Protein AF-0000000080889781 (afdb_homodimer)

Structure (mmCIF, N/CA/C/O backbone):
data_AF-0000000080889781-model_v1
#
loop_
_entity.id
_entity.type
_entity.pdbx_description
1 polymer 'Amine oxidase domain-containing protein'
#
loop_
_atom_site.group_PDB
_atom_site.id
_atom_site.type_symbol
_atom_site.label_atom_id
_atom_site.label_alt_id
_atom_site.label_comp_id
_atom_site.label_asym_id
_atom_site.label_entity_id
_atom_site.label_seq_id
_atom_site.pdbx_PDB_ins_code
_atom_site.Cartn_x
_atom_site.Cartn_y
_atom_site.Cartn_z
_atom_site.occupancy
_atom_site.B_iso_or_equiv
_atom_site.auth_seq_id
_atom_site.auth_comp_id
_atom_site.auth_asym_id
_atom_site.auth_atom_id
_atom_site.pdbx_PDB_model_num
ATOM 1 N N . MET A 1 1 ? 14.461 7.777 -19.625 1 84.88 1 MET A N 1
ATOM 2 C CA . MET A 1 1 ? 13.602 8.547 -18.719 1 84.88 1 MET A CA 1
ATOM 3 C C . MET A 1 1 ? 14.047 10.008 -18.672 1 84.88 1 MET A C 1
ATOM 5 O O . MET A 1 1 ? 13.211 10.914 -18.625 1 84.88 1 MET A O 1
ATOM 9 N N . SER A 1 2 ? 15.359 10.188 -18.781 1 83.44 2 SER A N 1
ATOM 10 C CA . SER A 1 2 ? 15.859 11.555 -18.781 1 83.44 2 SER A CA 1
ATOM 11 C C . SER A 1 2 ? 15.305 12.352 -19.953 1 83.44 2 SER A C 1
ATOM 13 O O . SER A 1 2 ? 15 13.539 -19.828 1 83.44 2 SER A O 1
ATOM 15 N N . GLU A 1 3 ? 15.133 11.688 -21.016 1 83.25 3 GLU A N 1
ATOM 16 C CA . GLU A 1 3 ? 14.578 12.336 -22.203 1 83.25 3 GLU A CA 1
ATOM 17 C C . GLU A 1 3 ? 13.094 12.664 -22 1 83.25 3 GLU A C 1
ATOM 19 O O . GLU A 1 3 ? 12.625 13.719 -22.422 1 83.25 3 GLU A O 1
ATOM 24 N N . VAL A 1 4 ? 12.438 11.836 -21.375 1 86.38 4 VAL A N 1
ATOM 25 C CA . VAL A 1 4 ? 10.992 11.977 -21.203 1 86.38 4 VAL A CA 1
ATOM 26 C C . VAL A 1 4 ? 10.695 13.133 -20.25 1 86.38 4 VAL A C 1
ATOM 28 O O . VAL A 1 4 ? 9.797 13.938 -20.5 1 86.38 4 VAL A O 1
ATOM 31 N N . ILE A 1 5 ? 11.516 13.273 -19.188 1 92.31 5 ILE A N 1
ATOM 32 C CA . ILE A 1 5 ? 11.18 14.25 -18.156 1 92.31 5 ILE A CA 1
ATOM 33 C C . ILE A 1 5 ? 12 15.516 -18.344 1 92.31 5 ILE A C 1
ATOM 35 O O . ILE A 1 5 ? 11.797 16.516 -17.656 1 92.31 5 ILE A O 1
ATOM 39 N N . GLY A 1 6 ? 12.898 15.57 -19.312 1 92.88 6 GLY A N 1
ATOM 40 C CA . GLY A 1 6 ? 13.906 16.609 -19.484 1 92.88 6 GLY A CA 1
ATOM 41 C C . GLY A 1 6 ? 13.32 18 -19.578 1 92.88 6 GLY A C 1
ATOM 42 O O . GLY A 1 6 ? 13.836 18.938 -18.969 1 92.88 6 GLY A O 1
ATOM 43 N N . GLU A 1 7 ? 12.281 18.094 -20.344 1 93.75 7 GLU A N 1
ATOM 44 C CA . GLU A 1 7 ? 11.695 19.406 -20.547 1 93.75 7 GLU A CA 1
ATOM 45 C C . GLU A 1 7 ? 11.18 20 -19.234 1 93.75 7 GLU A C 1
ATOM 47 O O . GLU A 1 7 ? 11.305 21.203 -18.984 1 93.75 7 GLU A O 1
ATOM 52 N N . TYR A 1 8 ? 10.641 19.203 -18.406 1 95.81 8 TYR A N 1
ATOM 53 C CA . TYR A 1 8 ? 10.109 19.672 -17.125 1 95.81 8 TYR A CA 1
ATOM 54 C C . TYR A 1 8 ? 11.234 19.922 -16.141 1 95.81 8 TYR A C 1
ATOM 56 O O . TYR A 1 8 ? 11.195 20.891 -15.375 1 95.81 8 TYR A O 1
ATOM 64 N N . VAL A 1 9 ? 12.234 19.047 -16.141 1 95.62 9 VAL A N 1
ATOM 65 C CA . VAL A 1 9 ? 13.391 19.219 -15.273 1 95.62 9 VAL A CA 1
ATOM 66 C C . VAL A 1 9 ? 14.078 20.547 -15.578 1 95.62 9 VAL A C 1
ATOM 68 O O . VAL A 1 9 ? 14.383 21.328 -14.672 1 95.62 9 VAL A O 1
ATOM 71 N N . GLU A 1 10 ? 14.227 20.844 -16.797 1 95.75 10 GLU A N 1
ATOM 72 C CA . GLU A 1 10 ? 14.867 22.078 -17.219 1 95.75 10 GLU A CA 1
ATOM 73 C C . GLU A 1 10 ? 14.047 23.297 -16.812 1 95.75 10 GLU A C 1
ATOM 75 O O . GLU A 1 10 ? 14.602 24.297 -16.344 1 95.75 10 GLU A O 1
ATOM 80 N N . ALA A 1 11 ? 12.797 23.188 -17 1 95.56 11 ALA A N 1
ATOM 81 C CA . ALA A 1 11 ? 11.914 24.281 -16.625 1 95.56 11 ALA A CA 1
ATOM 82 C C . ALA A 1 11 ? 11.969 24.562 -15.125 1 95.56 11 ALA A C 1
ATOM 84 O O . ALA A 1 11 ? 12.016 25.719 -14.703 1 95.56 11 ALA A O 1
ATOM 85 N N . LEU A 1 12 ? 12.008 23.516 -14.328 1 93.5 12 LEU A N 1
ATOM 86 C CA . LEU A 1 12 ? 12.055 23.641 -12.875 1 93.5 12 LEU A CA 1
ATOM 87 C C . LEU A 1 12 ? 13.391 24.219 -12.422 1 93.5 12 LEU A C 1
ATOM 89 O O . LEU A 1 12 ? 13.438 25.047 -11.508 1 93.5 12 LEU A O 1
ATOM 93 N N . GLU A 1 13 ? 14.438 23.812 -13.062 1 92 13 GLU A N 1
ATOM 94 C CA . GLU A 1 13 ? 15.773 24.297 -12.711 1 92 13 GLU A CA 1
ATOM 95 C C . GLU A 1 13 ? 15.945 25.766 -13.078 1 92 13 GLU A C 1
ATOM 97 O O . GLU A 1 13 ? 16.609 26.516 -12.359 1 92 13 GLU A O 1
ATOM 102 N N . LYS A 1 14 ? 15.383 26.203 -14.148 1 93.88 14 LYS A N 1
ATOM 103 C CA . LYS A 1 14 ? 15.484 27.578 -14.602 1 93.88 14 LYS A CA 1
ATOM 104 C C . LYS A 1 14 ? 14.672 28.516 -13.703 1 93.88 14 LYS A C 1
ATOM 106 O O . LYS A 1 14 ? 15.172 29.562 -13.289 1 93.88 14 LYS A O 1
ATOM 111 N N . ASP A 1 15 ? 13.492 28.188 -13.484 1 92.88 15 ASP A N 1
ATOM 112 C CA . ASP A 1 15 ? 12.555 28.891 -12.625 1 92.88 15 ASP A CA 1
ATOM 113 C C . ASP A 1 15 ? 11.547 27.922 -12 1 92.88 15 ASP A C 1
ATOM 115 O O . ASP A 1 15 ? 10.586 27.516 -12.648 1 92.88 15 ASP A O 1
ATOM 119 N N . PHE A 1 16 ? 11.75 27.625 -10.758 1 90.25 16 PHE A N 1
ATOM 120 C CA . PHE A 1 16 ? 10.969 26.562 -10.125 1 90.25 16 PHE A CA 1
ATOM 121 C C . PHE A 1 16 ? 9.477 26.891 -10.18 1 90.25 16 PHE A C 1
ATOM 123 O O . PHE A 1 16 ? 8.664 26 -10.453 1 90.25 16 PHE A O 1
ATOM 130 N N . ARG A 1 17 ? 9.133 28.078 -9.945 1 87.5 17 ARG A N 1
ATOM 131 C CA . ARG A 1 17 ? 7.723 28.469 -9.93 1 87.5 17 ARG A CA 1
ATOM 132 C C . ARG A 1 17 ? 7.074 28.234 -11.289 1 87.5 17 ARG A C 1
ATOM 134 O O . ARG A 1 17 ? 6.02 27.609 -11.391 1 87.5 17 ARG A O 1
ATOM 141 N N . LYS A 1 18 ? 7.676 28.75 -12.312 1 89.31 18 LYS A N 1
ATOM 142 C CA . LYS A 1 18 ? 7.156 28.609 -13.672 1 89.31 18 LYS A CA 1
ATOM 143 C C . LYS A 1 18 ? 7.191 27.141 -14.117 1 89.31 18 LYS A C 1
ATOM 145 O O . LYS A 1 18 ? 6.254 26.656 -14.75 1 89.31 18 LYS A O 1
ATOM 150 N N . GLY A 1 19 ? 8.297 26.547 -13.742 1 93.69 19 GLY A N 1
ATOM 151 C CA . GLY A 1 19 ? 8.422 25.141 -14.055 1 93.69 19 GLY A CA 1
ATOM 152 C C . GLY A 1 19 ? 7.367 24.281 -13.375 1 93.69 19 GLY A C 1
ATOM 153 O O . GLY A 1 19 ? 6.844 23.344 -13.977 1 93.69 19 GLY A O 1
ATOM 154 N N . PHE A 1 20 ? 7.098 24.625 -12.133 1 92.62 20 PHE A N 1
ATOM 155 C CA . PHE A 1 20 ? 6.086 23.891 -11.383 1 92.62 20 PHE A CA 1
ATOM 156 C C . PHE A 1 20 ? 4.707 24.078 -12.008 1 92.62 20 PHE A C 1
ATOM 158 O O . PHE A 1 20 ? 3.941 23.125 -12.141 1 92.62 20 PHE A O 1
ATOM 165 N N . ARG A 1 21 ? 4.355 25.234 -12.438 1 89.5 21 ARG A N 1
ATOM 166 C CA . ARG A 1 21 ? 3.092 25.5 -13.117 1 89.5 21 ARG A CA 1
ATOM 167 C C . ARG A 1 21 ? 2.977 24.688 -14.398 1 89.5 21 ARG A C 1
ATOM 169 O O . ARG A 1 21 ? 1.916 24.125 -14.695 1 89.5 21 ARG A O 1
ATOM 176 N N . LYS A 1 22 ? 4.043 24.656 -15.102 1 93.44 22 LYS A N 1
ATOM 177 C CA . LYS A 1 22 ? 4.082 23.844 -16.312 1 93.44 22 LYS A CA 1
ATOM 178 C C . LYS A 1 22 ? 3.855 22.375 -15.984 1 93.44 22 LYS A C 1
ATOM 180 O O . LYS A 1 22 ? 3.08 21.688 -16.656 1 93.44 22 LYS A O 1
ATOM 185 N N . LEU A 1 23 ? 4.496 21.922 -14.961 1 95.19 23 LEU A N 1
ATOM 186 C CA . LEU A 1 23 ? 4.418 20.531 -14.547 1 95.19 23 LEU A CA 1
ATOM 187 C C . LEU A 1 23 ? 3.002 20.172 -14.109 1 95.19 23 LEU A C 1
ATOM 189 O O . LEU A 1 23 ? 2.547 19.047 -14.336 1 95.19 23 LEU A O 1
ATOM 193 N N . MET A 1 24 ? 2.26 21.125 -13.547 1 91.31 24 MET A N 1
ATOM 194 C CA . MET A 1 24 ? 0.904 20.875 -13.062 1 91.31 24 MET A CA 1
ATOM 195 C C . MET A 1 24 ? -0.043 20.594 -14.227 1 91.31 24 MET A C 1
ATOM 197 O O . MET A 1 24 ? -1.092 19.969 -14.039 1 91.31 24 MET A O 1
ATOM 201 N N . THR A 1 25 ? 0.34 20.938 -15.445 1 89.81 25 THR A N 1
ATOM 202 C CA . THR A 1 25 ? -0.507 20.703 -16.609 1 89.81 25 THR A CA 1
ATOM 203 C C . THR A 1 25 ? -0.54 19.219 -16.953 1 89.81 25 THR A C 1
ATOM 205 O O . THR A 1 25 ? -1.42 18.766 -17.688 1 89.81 25 THR A O 1
ATOM 208 N N . VAL A 1 26 ? 0.422 18.484 -16.375 1 91.75 26 VAL A N 1
ATOM 209 C CA . VAL A 1 26 ? 0.478 17.062 -16.688 1 91.75 26 VAL A CA 1
ATOM 210 C C . VAL A 1 26 ? 0.398 16.25 -15.406 1 91.75 26 VAL A C 1
ATOM 212 O O . VAL A 1 26 ? 0.739 15.062 -15.391 1 91.75 26 VAL A O 1
ATOM 215 N N . ASP A 1 27 ? -0.075 16.891 -14.297 1 92.56 27 ASP A N 1
ATOM 216 C CA . ASP A 1 27 ? -0.139 16.234 -12.992 1 92.56 27 ASP A CA 1
ATOM 217 C C . ASP A 1 27 ? -1.196 15.133 -12.977 1 92.56 27 ASP A C 1
ATOM 219 O O . ASP A 1 27 ? -1.199 14.281 -12.086 1 92.56 27 ASP A O 1
ATOM 223 N N . HIS A 1 28 ? -2.074 15.102 -13.969 1 87.69 28 HIS A N 1
ATOM 224 C CA . HIS A 1 28 ? -3.15 14.117 -14.008 1 87.69 28 HIS A CA 1
ATOM 225 C C . HIS A 1 28 ? -2.658 12.781 -14.562 1 87.69 28 HIS A C 1
ATOM 227 O O . HIS A 1 28 ? -3.355 11.773 -14.461 1 87.69 28 HIS A O 1
ATOM 233 N N . TYR A 1 29 ? -1.376 12.766 -15.031 1 90.31 29 TYR A N 1
ATOM 234 C CA . TYR A 1 29 ? -0.816 11.516 -15.539 1 90.31 29 TYR A CA 1
ATOM 235 C C . TYR A 1 29 ? -0.06 10.773 -14.445 1 90.31 29 TYR A C 1
ATOM 237 O O . TYR A 1 29 ? 0.63 11.391 -13.633 1 90.31 29 TYR A O 1
ATOM 245 N N . SER A 1 30 ? -0.245 9.461 -14.5 1 92.81 30 SER A N 1
ATOM 246 C CA . SER A 1 30 ? 0.801 8.641 -13.891 1 92.81 30 SER A CA 1
ATOM 247 C C . SER A 1 30 ? 2.027 8.562 -14.797 1 92.81 30 SER A C 1
ATOM 249 O O . SER A 1 30 ? 1.964 8.914 -15.977 1 92.81 30 SER A O 1
ATOM 251 N N . VAL A 1 31 ? 3.133 8.133 -14.258 1 93.19 31 VAL A N 1
ATOM 252 C CA . VAL A 1 31 ? 4.324 7.945 -15.078 1 93.19 31 VAL A CA 1
ATOM 253 C C . VAL A 1 31 ? 4.027 6.953 -16.203 1 93.19 31 VAL A C 1
ATOM 255 O O . VAL A 1 31 ? 4.355 7.203 -17.359 1 93.19 31 VAL A O 1
ATOM 258 N N . ARG A 1 32 ? 3.359 5.855 -15.852 1 90.38 32 ARG A N 1
ATOM 259 C CA . ARG A 1 32 ? 3.016 4.809 -16.812 1 90.38 32 ARG A CA 1
ATOM 260 C C . ARG A 1 32 ? 2.152 5.359 -17.938 1 90.38 32 ARG A C 1
ATOM 262 O O . ARG A 1 32 ? 2.414 5.094 -19.109 1 90.38 32 ARG A O 1
ATOM 269 N N . GLU A 1 33 ? 1.19 6.133 -17.594 1 86.88 33 GLU A N 1
ATOM 270 C CA . GLU A 1 33 ? 0.283 6.688 -18.594 1 86.88 33 GLU A CA 1
ATOM 271 C C . GLU A 1 33 ? 0.989 7.723 -19.469 1 86.88 33 GLU A C 1
ATOM 273 O O . GLU A 1 33 ? 0.761 7.781 -20.688 1 86.88 33 GLU A O 1
ATOM 278 N N . TYR A 1 34 ? 1.766 8.531 -18.812 1 90.12 34 TYR A N 1
ATOM 279 C CA . TYR A 1 34 ? 2.504 9.523 -19.578 1 90.12 34 TYR A CA 1
ATOM 280 C C . TYR A 1 34 ? 3.404 8.867 -20.625 1 90.12 34 TYR A C 1
ATOM 282 O O . TYR A 1 34 ? 3.439 9.281 -21.781 1 90.12 34 TYR A O 1
ATOM 290 N N . LEU A 1 35 ? 4.117 7.793 -20.188 1 88.88 35 LEU A N 1
ATOM 291 C CA . LEU A 1 35 ? 5.012 7.074 -21.094 1 88.88 35 LEU A CA 1
ATOM 292 C C . LEU A 1 35 ? 4.23 6.41 -22.219 1 88.88 35 LEU A C 1
ATOM 294 O O . LEU A 1 35 ? 4.668 6.414 -23.375 1 88.88 35 LEU A O 1
ATOM 298 N N . SER A 1 36 ? 3.115 5.859 -21.891 1 82.88 36 SER A N 1
ATOM 299 C CA . SER A 1 36 ? 2.318 5.133 -22.875 1 82.88 36 SER A CA 1
ATOM 300 C C . SER A 1 36 ? 1.693 6.082 -23.891 1 82.88 36 SER A C 1
ATOM 302 O O . SER A 1 36 ? 1.533 5.73 -25.062 1 82.88 36 SER A O 1
ATOM 304 N N . GLN A 1 37 ? 1.372 7.289 -23.516 1 78.38 37 GLN A N 1
ATOM 305 C CA . GLN A 1 37 ? 0.593 8.18 -24.375 1 78.38 37 GLN A CA 1
ATOM 306 C C . GLN A 1 37 ? 1.485 9.219 -25.047 1 78.38 37 GLN A C 1
ATOM 308 O O . GLN A 1 37 ? 1.188 9.688 -26.141 1 78.38 37 GLN A O 1
ATOM 313 N N . ARG A 1 38 ? 2.422 9.641 -24.438 1 77.31 38 ARG A N 1
ATOM 314 C CA . ARG A 1 38 ? 3.107 10.844 -24.891 1 77.31 38 ARG A CA 1
ATOM 315 C C . ARG A 1 38 ? 4.52 10.523 -25.375 1 77.31 38 ARG A C 1
ATOM 317 O O . ARG A 1 38 ? 5.234 11.406 -25.859 1 77.31 38 ARG A O 1
ATOM 324 N N . THR A 1 39 ? 4.902 9.383 -25.141 1 71.44 39 THR A N 1
ATOM 325 C CA . THR A 1 39 ? 6.27 9.086 -25.547 1 71.44 39 THR A CA 1
ATOM 326 C C . THR A 1 39 ? 6.297 8.367 -26.891 1 71.44 39 THR A C 1
ATOM 328 O O . THR A 1 39 ? 5.465 7.492 -27.141 1 71.44 39 THR A O 1
ATOM 331 N N . PRO A 1 40 ? 6.996 9.133 -27.906 1 58.22 40 PRO A N 1
ATOM 332 C CA . PRO A 1 40 ? 7.008 8.594 -29.266 1 58.22 40 PRO A CA 1
ATOM 333 C C . PRO A 1 40 ? 7.266 7.086 -29.297 1 58.22 40 PRO A C 1
ATOM 335 O O . PRO A 1 40 ? 6.469 6.332 -29.859 1 58.22 40 PRO A O 1
ATOM 338 N N . SER A 1 41 ? 8.562 6.562 -29.438 1 53.66 41 SER A N 1
ATOM 339 C CA . SER A 1 41 ? 9.094 5.387 -30.109 1 53.66 41 SER A CA 1
ATOM 340 C C . SER A 1 41 ? 8.695 4.102 -29.391 1 53.66 41 SER A C 1
ATOM 342 O O . SER A 1 41 ? 7.922 4.141 -28.438 1 53.66 41 SER A O 1
ATOM 344 N N . SER A 1 42 ? 9.75 3.082 -29.391 1 49.44 42 SER A N 1
ATOM 345 C CA . SER A 1 42 ? 9.906 1.652 -29.156 1 49.44 42 SER A CA 1
ATOM 346 C C . SER A 1 42 ? 9.578 1.298 -27.703 1 49.44 42 SER A C 1
ATOM 348 O O . SER A 1 42 ? 9.336 0.133 -27.391 1 49.44 42 SER A O 1
ATOM 350 N N . TYR A 1 43 ? 9.492 2.371 -26.828 1 54.78 43 TYR A N 1
ATOM 351 C CA . TYR A 1 43 ? 9.312 2.021 -25.422 1 54.78 43 TYR A CA 1
ATOM 352 C C . TYR A 1 43 ? 7.871 2.252 -24.984 1 54.78 43 TYR A C 1
ATOM 354 O O . TYR A 1 43 ? 7.57 2.219 -23.781 1 54.78 43 TYR A O 1
ATOM 362 N N . LYS A 1 44 ? 7.098 2.379 -25.906 1 64.19 44 LYS A N 1
ATOM 363 C CA . LYS A 1 44 ? 5.707 2.701 -25.609 1 64.19 44 LYS A CA 1
ATOM 364 C C . LYS A 1 44 ? 4.906 1.44 -25.297 1 64.19 44 LYS A C 1
ATOM 366 O O . LYS A 1 44 ? 3.838 1.515 -24.688 1 64.19 44 LYS A O 1
ATOM 371 N N . ASP A 1 45 ? 5.688 0.417 -25.547 1 75.19 45 ASP A N 1
ATOM 372 C CA . ASP A 1 45 ? 4.848 -0.749 -25.281 1 75.19 45 ASP A CA 1
ATOM 373 C C . ASP A 1 45 ? 4.965 -1.192 -23.828 1 75.19 45 ASP A C 1
ATOM 375 O O . ASP A 1 45 ? 5.824 -0.7 -23.094 1 75.19 45 ASP A O 1
ATOM 379 N N . HIS A 1 46 ? 4.102 -1.888 -23.422 1 79.38 46 HIS A N 1
ATOM 380 C CA . HIS A 1 46 ? 3.98 -2.312 -22.031 1 79.38 46 HIS A CA 1
ATOM 381 C C . HIS A 1 46 ? 5.258 -2.986 -21.547 1 79.38 46 HIS A C 1
ATOM 383 O O . HIS A 1 46 ? 5.684 -2.775 -20.406 1 79.38 46 HIS A O 1
ATOM 389 N N . ARG A 1 47 ? 5.883 -3.736 -22.391 1 80.56 47 ARG A N 1
ATOM 390 C CA . ARG A 1 47 ? 7.109 -4.43 -22 1 80.56 47 ARG A CA 1
ATOM 391 C C . ARG A 1 47 ? 8.234 -3.438 -21.719 1 80.56 47 ARG A C 1
ATOM 393 O O . ARG A 1 47 ? 8.984 -3.596 -20.75 1 80.56 47 ARG A O 1
ATOM 400 N N . GLY A 1 48 ? 8.281 -2.455 -22.594 1 83.5 48 GLY A N 1
ATOM 401 C CA . GLY A 1 48 ? 9.273 -1.414 -22.391 1 83.5 48 GLY A CA 1
ATOM 402 C C . GLY A 1 48 ? 9.062 -0.632 -21.109 1 83.5 48 GLY A C 1
ATOM 403 O O . GLY A 1 48 ? 10.008 -0.357 -20.375 1 83.5 48 GLY A O 1
ATOM 404 N N . ILE A 1 49 ? 7.852 -0.363 -20.812 1 88.31 49 ILE A N 1
ATOM 405 C CA . ILE A 1 49 ? 7.516 0.403 -19.609 1 88.31 49 ILE A CA 1
ATOM 406 C C . ILE A 1 49 ? 7.816 -0.427 -18.359 1 88.31 49 ILE A C 1
ATOM 408 O O . ILE A 1 49 ? 8.375 0.085 -17.391 1 88.31 49 ILE A O 1
ATOM 412 N N . GLU A 1 50 ? 7.461 -1.696 -18.453 1 87.06 50 GLU A N 1
ATOM 413 C CA . GLU A 1 50 ? 7.758 -2.594 -17.328 1 87.06 50 GLU A CA 1
ATOM 414 C C . GLU A 1 50 ? 9.258 -2.707 -17.109 1 87.06 50 GLU A C 1
ATOM 416 O O . GLU A 1 50 ? 9.719 -2.752 -15.961 1 87.06 50 GLU A O 1
ATOM 421 N N . TYR A 1 51 ? 9.945 -2.764 -18.156 1 85.31 51 TYR A N 1
ATOM 422 C CA . TYR A 1 51 ? 11.398 -2.83 -18.078 1 85.31 51 TYR A CA 1
ATOM 423 C C . TYR A 1 51 ? 11.969 -1.568 -17.453 1 85.31 51 TYR A C 1
ATOM 425 O O . TYR A 1 51 ? 12.789 -1.646 -16.531 1 85.31 51 TYR A O 1
ATOM 433 N N . LEU A 1 52 ? 11.484 -0.462 -17.875 1 88.06 52 LEU A N 1
ATOM 434 C CA . LEU A 1 52 ? 11.953 0.813 -17.344 1 88.06 52 LEU A CA 1
ATOM 435 C C . LEU A 1 52 ? 11.625 0.931 -15.859 1 88.06 52 LEU A C 1
ATOM 437 O O . LEU A 1 52 ? 12.461 1.371 -15.07 1 88.06 52 LEU A O 1
ATOM 441 N N . GLU A 1 53 ? 10.445 0.563 -15.492 1 91.88 53 GLU A N 1
ATOM 442 C CA . GLU A 1 53 ? 10.062 0.632 -14.086 1 91.88 53 GLU A CA 1
ATOM 443 C C . GLU A 1 53 ? 10.961 -0.248 -13.227 1 91.88 53 GLU A C 1
ATOM 445 O O . GLU A 1 53 ? 11.359 0.153 -12.133 1 91.88 53 GLU A O 1
ATOM 450 N N . THR A 1 54 ? 11.234 -1.443 -13.719 1 90.06 54 THR A N 1
ATOM 451 C CA . THR A 1 54 ? 12.039 -2.396 -12.961 1 90.06 54 THR A CA 1
ATOM 452 C C . THR A 1 54 ? 13.422 -1.827 -12.68 1 90.06 54 THR A C 1
ATOM 454 O O . THR A 1 54 ? 13.969 -2.01 -11.586 1 90.06 54 THR A O 1
ATOM 457 N N . PHE A 1 55 ? 13.891 -1.06 -13.586 1 85.94 55 PHE A N 1
ATOM 458 C CA . PHE A 1 55 ? 15.25 -0.562 -13.469 1 85.94 55 PHE A CA 1
ATOM 459 C C . PHE A 1 55 ? 15.281 0.798 -12.781 1 85.94 55 PHE A C 1
ATOM 461 O O . PHE A 1 55 ? 16.219 1.112 -12.055 1 85.94 55 PHE A O 1
ATOM 468 N N . ALA A 1 56 ? 14.258 1.559 -13.023 1 83.19 56 ALA A N 1
ATOM 469 C CA . ALA A 1 56 ? 14.305 2.957 -12.602 1 83.19 56 ALA A CA 1
ATOM 470 C C . ALA A 1 56 ? 13.547 3.162 -11.297 1 83.19 56 ALA A C 1
ATOM 472 O O . ALA A 1 56 ? 13.617 4.238 -10.695 1 83.19 56 ALA A O 1
ATOM 473 N N . GLY A 1 57 ? 12.898 2.111 -10.914 1 85 57 GLY A N 1
ATOM 474 C CA . GLY A 1 57 ? 12.078 2.332 -9.734 1 85 57 GLY A CA 1
ATOM 475 C C . GLY A 1 57 ? 11.664 1.044 -9.047 1 85 57 GLY A C 1
ATOM 476 O O . GLY A 1 57 ? 12.219 -0.021 -9.32 1 85 57 GLY A O 1
ATOM 477 N N . SER A 1 58 ? 10.82 1.234 -8.117 1 93.62 58 SER A N 1
ATOM 478 C CA . SER A 1 58 ? 10.211 0.115 -7.402 1 93.62 58 SER A CA 1
A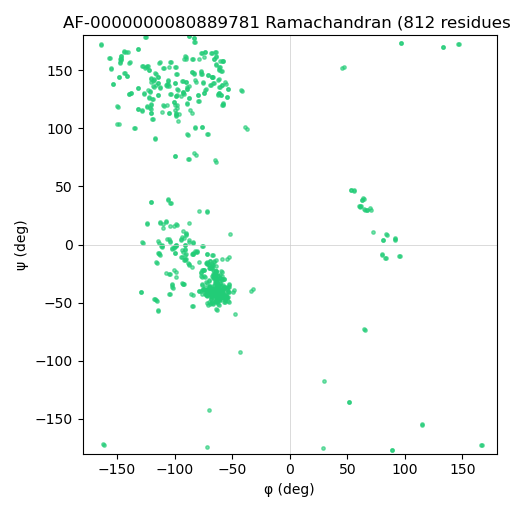TOM 479 C C . SER A 1 58 ? 9.008 -0.432 -8.156 1 93.62 58 SER A C 1
ATOM 481 O O . SER A 1 58 ? 8.461 0.236 -9.031 1 93.62 58 SER A O 1
ATOM 483 N N . THR A 1 59 ? 8.648 -1.645 -7.848 1 95.25 59 THR A N 1
ATOM 484 C CA . THR A 1 59 ? 7.457 -2.223 -8.453 1 95.25 59 THR A CA 1
ATOM 485 C C . THR A 1 59 ? 6.23 -1.365 -8.156 1 95.25 59 THR A C 1
ATOM 487 O O . THR A 1 59 ? 5.98 -1.011 -7 1 95.25 59 THR A O 1
ATOM 490 N N . THR A 1 60 ? 5.535 -0.872 -9.211 1 93.38 60 THR A N 1
ATOM 491 C CA . THR A 1 60 ? 4.312 -0.08 -9.234 1 93.38 60 THR A CA 1
ATOM 492 C C . THR A 1 60 ? 4.621 1.401 -9.031 1 93.38 60 THR A C 1
ATOM 494 O O . THR A 1 60 ? 3.711 2.217 -8.875 1 93.38 60 THR A O 1
ATOM 497 N N . SER A 1 61 ? 5.891 1.808 -9.055 1 94.62 61 SER A N 1
ATOM 498 C CA . SER A 1 61 ? 6.234 3.211 -8.852 1 94.62 61 SER A CA 1
ATOM 499 C C . SER A 1 61 ? 5.742 4.07 -10.008 1 94.62 61 SER A C 1
ATOM 501 O O . SER A 1 61 ? 5.441 5.254 -9.828 1 94.62 61 SER A O 1
ATOM 503 N N . PHE A 1 62 ? 5.613 3.463 -11.188 1 93.06 62 PHE A N 1
ATOM 504 C CA . PHE A 1 62 ? 5.195 4.227 -12.359 1 93.06 62 PHE A CA 1
ATOM 505 C C . PHE A 1 62 ? 3.699 4.512 -12.312 1 93.06 62 PHE A C 1
ATOM 507 O O . PHE A 1 62 ? 3.174 5.23 -13.164 1 93.06 62 PHE A O 1
ATOM 514 N N . ASN A 1 63 ? 3.045 4.02 -11.273 1 91.62 63 ASN A N 1
ATOM 515 C CA . ASN A 1 63 ? 1.647 4.375 -11.047 1 91.62 63 ASN A CA 1
ATOM 516 C C . ASN A 1 63 ? 1.516 5.695 -10.297 1 91.62 63 ASN A C 1
ATOM 518 O O . ASN A 1 63 ? 0.416 6.238 -10.172 1 91.62 63 ASN A O 1
ATOM 522 N N . SER A 1 64 ? 2.566 6.234 -9.82 1 94.44 64 SER A N 1
ATOM 523 C CA . SER A 1 64 ? 2.578 7.523 -9.141 1 94.44 64 SER A CA 1
ATOM 524 C C . SER A 1 64 ? 2.404 8.672 -10.133 1 94.44 64 SER A C 1
ATOM 526 O O . SER A 1 64 ? 2.535 8.484 -11.344 1 94.44 64 SER A O 1
ATOM 528 N N . ALA A 1 65 ? 2.104 9.828 -9.578 1 95.5 65 ALA A N 1
ATOM 529 C CA . ALA A 1 65 ? 1.968 11 -10.438 1 95.5 65 ALA A CA 1
ATOM 530 C C . ALA A 1 65 ? 3.26 11.273 -11.203 1 95.5 65 ALA A C 1
ATOM 532 O O . ALA A 1 65 ? 4.355 11.164 -10.641 1 95.5 65 ALA A O 1
ATOM 533 N N . PHE A 1 66 ? 3.066 11.594 -12.461 1 95.56 66 PHE A N 1
ATOM 534 C CA . PHE A 1 66 ? 4.211 11.984 -13.273 1 95.56 66 PHE A CA 1
ATOM 535 C C . PHE A 1 66 ? 4.953 13.156 -12.648 1 95.56 66 PHE A C 1
ATOM 537 O O . PHE A 1 66 ? 6.184 13.188 -12.641 1 95.56 66 PHE A O 1
ATOM 544 N N . SER A 1 67 ? 4.246 14.062 -12.047 1 95.94 67 SER A N 1
ATOM 545 C CA . SER A 1 67 ? 4.828 15.219 -11.383 1 95.94 67 SER A CA 1
ATOM 546 C C . SER A 1 67 ? 5.719 14.805 -10.219 1 95.94 67 SER A C 1
ATOM 548 O O . SER A 1 67 ? 6.797 15.367 -10.016 1 95.94 67 SER A O 1
ATOM 550 N N . GLU A 1 68 ? 5.246 13.844 -9.445 1 95.25 68 GLU A N 1
ATOM 551 C CA . GLU A 1 68 ? 6.043 13.312 -8.344 1 95.25 68 GLU A CA 1
ATOM 552 C C . GLU A 1 68 ? 7.387 12.789 -8.836 1 95.25 68 GLU A C 1
ATOM 554 O O . GLU A 1 68 ? 8.43 13.055 -8.234 1 95.25 68 GLU A O 1
ATOM 559 N N . TYR A 1 69 ? 7.34 12.047 -9.914 1 94.88 69 TYR A N 1
ATOM 560 C CA . TYR A 1 69 ? 8.547 11.453 -10.469 1 94.88 69 TYR A CA 1
ATOM 561 C C . TYR A 1 69 ? 9.516 12.531 -10.953 1 94.88 69 TYR A C 1
ATOM 563 O O . TYR A 1 69 ? 10.727 12.43 -10.734 1 94.88 69 TYR A O 1
ATOM 571 N N . VAL A 1 70 ? 9.031 13.531 -11.586 1 95.94 70 VAL A N 1
ATOM 572 C CA . VAL A 1 70 ? 9.852 14.609 -12.125 1 95.94 70 VAL A CA 1
ATOM 573 C C . VAL A 1 70 ? 10.555 15.344 -10.984 1 95.94 70 VAL A C 1
ATOM 575 O O . VAL A 1 70 ? 11.766 15.555 -11.023 1 95.94 70 VAL A O 1
ATOM 578 N N . ILE A 1 71 ? 9.844 15.688 -9.984 1 94.5 71 ILE A N 1
ATOM 579 C CA . ILE A 1 71 ? 10.406 16.453 -8.867 1 94.5 71 ILE A CA 1
ATOM 580 C C . ILE A 1 71 ? 11.43 15.594 -8.125 1 94.5 71 ILE A C 1
ATOM 582 O O . ILE A 1 71 ? 12.5 16.078 -7.758 1 94.5 71 ILE A O 1
ATOM 586 N N . GLU A 1 72 ? 11.086 14.336 -7.93 1 92.5 72 GLU A N 1
ATOM 587 C CA . GLU A 1 72 ? 12.008 13.414 -7.266 1 92.5 72 GLU A CA 1
ATOM 588 C C . GLU A 1 72 ? 13.328 13.312 -8.023 1 92.5 72 GLU A C 1
ATOM 590 O O . GLU A 1 72 ? 14.391 13.195 -7.41 1 92.5 72 GLU A O 1
ATOM 595 N N . SER A 1 73 ? 13.25 13.32 -9.328 1 91.12 73 SER A N 1
ATOM 596 C CA . SER A 1 73 ? 14.453 13.203 -10.148 1 91.12 73 SER A CA 1
ATOM 597 C C . SER A 1 73 ? 15.391 14.383 -9.93 1 91.12 73 SER A C 1
ATOM 599 O O . SER A 1 73 ? 16.609 14.227 -9.969 1 91.12 73 SER A O 1
ATOM 601 N N . ILE A 1 74 ? 14.844 15.492 -9.656 1 88.94 74 ILE A N 1
ATOM 602 C CA . ILE A 1 74 ? 15.648 16.688 -9.406 1 88.94 74 ILE A CA 1
ATOM 603 C C . ILE A 1 74 ? 16.281 16.594 -8.016 1 88.94 74 ILE A C 1
ATOM 605 O O . ILE A 1 74 ? 17.438 16.969 -7.828 1 88.94 74 ILE A O 1
ATOM 609 N N . ASP A 1 75 ? 15.57 16.094 -7.098 1 83.19 75 ASP A N 1
ATOM 610 C CA . ASP A 1 75 ? 16.016 16.016 -5.711 1 83.19 75 ASP A CA 1
ATOM 611 C C . ASP A 1 75 ? 17.203 15.055 -5.57 1 83.19 75 ASP A C 1
ATOM 613 O O . ASP A 1 75 ? 18.062 15.25 -4.707 1 83.19 75 ASP A O 1
ATOM 617 N N . PHE A 1 76 ? 17.344 14.109 -6.434 1 77.5 76 PHE A N 1
ATOM 618 C CA . PHE A 1 76 ? 18.391 13.109 -6.336 1 77.5 76 PHE A CA 1
ATOM 619 C C . PHE A 1 76 ? 19.562 13.461 -7.258 1 77.5 76 PHE A C 1
ATOM 621 O O . PHE A 1 76 ? 20.578 12.758 -7.281 1 77.5 76 PHE A O 1
ATOM 628 N N . ALA A 1 77 ? 19.438 14.516 -7.965 1 74.38 77 ALA A N 1
ATOM 629 C CA . ALA A 1 77 ? 20.422 14.852 -8.992 1 74.38 77 ALA A CA 1
ATOM 630 C C . ALA A 1 77 ? 21.609 15.578 -8.391 1 74.38 77 ALA A C 1
ATOM 632 O O . ALA A 1 77 ? 22.594 15.852 -9.078 1 74.38 77 ALA A O 1
ATOM 633 N N . ALA A 1 78 ? 21.578 15.734 -7.148 1 71.5 78 ALA A N 1
ATOM 634 C CA . ALA A 1 78 ? 22.719 16.422 -6.539 1 71.5 78 ALA A CA 1
ATOM 635 C C . ALA A 1 78 ? 24.016 15.633 -6.754 1 71.5 78 ALA A C 1
ATOM 637 O O . ALA A 1 78 ? 24 14.406 -6.746 1 71.5 78 ALA A O 1
ATOM 638 N N . ARG A 1 79 ? 25.125 16.406 -7.004 1 69.62 79 ARG A N 1
ATOM 639 C CA . ARG A 1 79 ? 26.391 15.781 -7.383 1 69.62 79 ARG A CA 1
ATOM 640 C C . ARG A 1 79 ? 27.312 15.664 -6.184 1 69.62 79 ARG A C 1
ATOM 642 O O . ARG A 1 79 ? 28.203 14.812 -6.164 1 69.62 79 ARG A O 1
ATOM 649 N N . ASN A 1 80 ? 27.062 16.469 -5.289 1 81.31 80 ASN A N 1
ATOM 650 C CA . ASN A 1 80 ? 27.969 16.453 -4.145 1 81.31 80 ASN A CA 1
ATOM 651 C C . ASN A 1 80 ? 27.234 16.109 -2.852 1 81.31 80 ASN A C 1
ATOM 653 O O . ASN A 1 80 ? 26.438 16.922 -2.357 1 81.31 80 ASN A O 1
ATOM 657 N N . TRP A 1 81 ? 27.469 14.914 -2.352 1 80.94 81 TRP A N 1
ATOM 658 C CA . TRP A 1 81 ? 26.828 14.453 -1.125 1 80.94 81 TRP A CA 1
ATOM 659 C C . TRP A 1 81 ? 27.812 14.461 0.041 1 80.94 81 TRP A C 1
ATOM 661 O O . TRP A 1 81 ? 29 14.188 -0.141 1 80.94 81 TRP A O 1
ATOM 671 N N . ARG A 1 82 ? 27.25 14.922 1.13 1 83.38 82 ARG A N 1
ATOM 672 C CA . ARG A 1 82 ? 28.016 14.906 2.365 1 83.38 82 ARG A CA 1
ATOM 673 C C . ARG A 1 82 ? 27.297 14.117 3.455 1 83.38 82 ARG A C 1
ATOM 675 O O . ARG A 1 82 ? 26.062 14 3.43 1 83.38 82 ARG A O 1
ATOM 682 N N . CYS A 1 83 ? 28.109 13.547 4.301 1 85.62 83 CYS A N 1
ATOM 683 C CA . CYS A 1 83 ? 27.562 12.828 5.453 1 85.62 83 CYS A CA 1
ATOM 684 C C . CYS A 1 83 ? 27.938 13.531 6.754 1 85.62 83 CYS A C 1
ATOM 686 O O . CYS A 1 83 ? 29.016 14.117 6.855 1 85.62 83 CYS A O 1
ATOM 688 N N . ILE A 1 84 ? 27.078 13.508 7.668 1 88.5 84 ILE A N 1
ATOM 689 C CA . ILE A 1 84 ? 27.359 13.992 9.016 1 88.5 84 ILE A CA 1
ATOM 690 C C . ILE A 1 84 ? 27.922 12.852 9.867 1 88.5 84 ILE A C 1
ATOM 692 O O . ILE A 1 84 ? 27.25 11.828 10.047 1 88.5 84 ILE A O 1
ATOM 696 N N . GLU A 1 85 ? 29.109 13.133 10.328 1 87.81 85 GLU A N 1
ATOM 697 C CA . GLU A 1 85 ? 29.688 12.133 11.211 1 87.81 85 GLU A CA 1
ATOM 698 C C . GLU A 1 85 ? 28.812 11.914 12.445 1 87.81 85 GLU A C 1
ATOM 700 O O . GLU A 1 85 ? 28.422 12.867 13.109 1 87.81 85 GLU A O 1
ATOM 705 N N . GLY A 1 86 ? 28.516 10.695 12.688 1 88.44 86 GLY A N 1
ATOM 706 C CA . GLY A 1 86 ? 27.641 10.375 13.805 1 88.44 86 GLY A CA 1
ATOM 707 C C . GLY A 1 86 ? 26.188 10.219 13.398 1 88.44 86 GLY A C 1
ATOM 708 O O . GLY A 1 86 ? 25.344 9.828 14.219 1 88.44 86 GLY A O 1
ATOM 709 N N . GLY A 1 87 ? 25.906 10.578 12.18 1 89.19 87 GLY A N 1
ATOM 710 C CA . GLY A 1 87 ? 24.547 10.375 11.672 1 89.19 87 GLY A CA 1
ATOM 711 C C . GLY A 1 87 ? 23.688 11.609 11.781 1 89.19 87 GLY A C 1
ATOM 712 O O . GLY A 1 87 ? 24.078 12.602 12.398 1 89.19 87 GLY A O 1
ATOM 713 N N . MET A 1 88 ? 22.516 11.562 11.234 1 91 88 MET A N 1
ATOM 714 C CA . MET A 1 88 ? 21.594 12.703 11.164 1 91 88 MET A CA 1
ATOM 715 C C . MET A 1 88 ? 21.094 13.086 12.547 1 91 88 MET A C 1
ATOM 717 O O . MET A 1 88 ? 20.641 14.219 12.758 1 91 88 MET A O 1
ATOM 721 N N . GLU A 1 89 ? 21.188 12.188 13.484 1 93.12 89 GLU A N 1
ATOM 722 C CA . GLU A 1 89 ? 20.766 12.477 14.852 1 93.12 89 GLU A CA 1
ATOM 723 C C . GLU A 1 89 ? 21.594 13.609 15.461 1 93.12 89 GLU A C 1
ATOM 725 O O . GLU A 1 89 ? 21.109 14.328 16.344 1 93.12 89 GLU A O 1
ATOM 730 N N . VAL A 1 90 ? 22.781 13.773 14.977 1 94.69 90 VAL A N 1
ATOM 731 C CA . VAL A 1 90 ? 23.641 14.852 15.453 1 94.69 90 VAL A CA 1
ATOM 732 C C . VAL A 1 90 ? 22.984 16.203 15.18 1 94.69 90 VAL A C 1
ATOM 734 O O . VAL A 1 90 ? 23.031 17.109 16.016 1 94.69 90 VAL A O 1
ATOM 737 N N . LEU A 1 91 ? 22.375 16.266 14.008 1 93.88 91 LEU A N 1
ATOM 738 C CA . LEU A 1 91 ? 21.641 17.5 13.672 1 93.88 91 LEU A CA 1
ATOM 739 C C . LEU A 1 91 ? 20.516 17.75 14.664 1 93.88 91 LEU A C 1
ATOM 741 O O . LEU A 1 91 ? 20.375 18.875 15.172 1 93.88 91 LEU A O 1
ATOM 745 N N . ASN A 1 92 ? 19.766 16.781 14.992 1 93.81 92 ASN A N 1
ATOM 746 C CA . ASN A 1 92 ? 18.641 16.906 15.914 1 93.81 92 ASN A CA 1
ATOM 747 C C . ASN A 1 92 ? 19.094 17.281 17.312 1 93.81 92 ASN A C 1
ATOM 749 O O . ASN A 1 92 ? 18.484 18.141 17.969 1 93.81 92 ASN A O 1
ATOM 753 N N . GLN A 1 93 ? 20.141 16.719 17.75 1 96.06 93 GLN A N 1
ATOM 754 C CA . GLN A 1 93 ? 20.672 17 19.078 1 96.06 93 GLN A CA 1
ATOM 755 C C . GLN A 1 93 ? 21.156 18.453 19.172 1 96.06 93 GLN A C 1
ATOM 757 O O . GLN A 1 93 ? 20.969 19.109 20.203 1 96.06 93 GLN A O 1
ATOM 762 N N . ASN A 1 94 ? 21.766 18.891 18.172 1 96.19 94 ASN A N 1
ATOM 763 C CA . ASN A 1 94 ? 22.266 20.266 18.188 1 96.19 94 ASN A CA 1
ATOM 764 C C . ASN A 1 94 ? 21.109 21.266 18.156 1 96.19 94 ASN A C 1
ATOM 766 O O . ASN A 1 94 ? 21.203 22.328 18.797 1 96.19 94 ASN A O 1
ATOM 770 N N . VAL A 1 95 ? 20.078 20.969 17.391 1 94.25 95 VAL A N 1
ATOM 771 C CA . VAL A 1 95 ? 18.906 21.828 17.375 1 94.25 95 VAL A CA 1
ATOM 772 C C . VAL A 1 95 ? 18.281 21.844 18.766 1 94.25 95 VAL A C 1
ATOM 774 O O . VAL A 1 95 ? 17.906 22.906 19.266 1 94.25 95 VAL A O 1
ATOM 777 N N . LEU A 1 96 ? 18.203 20.719 19.391 1 96.12 96 LEU A N 1
ATOM 778 C CA . LEU A 1 96 ? 17.609 20.594 20.703 1 96.12 96 LEU A CA 1
ATOM 779 C C . LEU A 1 96 ? 18.375 21.438 21.734 1 96.12 96 LEU A C 1
ATOM 781 O O . LEU A 1 96 ? 17.766 22.062 22.594 1 96.12 96 LEU A O 1
ATOM 785 N N . LYS A 1 97 ? 19.641 21.484 21.641 1 96.31 97 LYS A N 1
ATOM 786 C CA . LYS A 1 97 ? 20.484 22.25 22.562 1 96.31 97 LYS A CA 1
ATOM 787 C C . LYS A 1 97 ? 20.188 23.75 22.453 1 96.31 97 LYS A C 1
ATOM 789 O O . LYS A 1 97 ? 20.297 24.484 23.438 1 96.31 97 LYS A O 1
ATOM 794 N N . LYS A 1 98 ? 19.781 24.156 21.328 1 95.19 98 LYS A N 1
ATOM 795 C CA . LYS A 1 98 ? 19.625 25.578 21.078 1 95.19 98 LYS A CA 1
ATOM 796 C C . LYS A 1 98 ? 18.203 26.047 21.422 1 95.19 98 LYS A C 1
ATOM 798 O O . LYS A 1 98 ? 17.953 27.25 21.531 1 95.19 98 LYS A O 1
ATOM 803 N N . LEU A 1 99 ? 17.375 25.062 21.609 1 95.44 99 LEU A N 1
ATOM 804 C CA . LEU A 1 99 ? 15.992 25.422 21.906 1 95.44 99 LEU A CA 1
ATOM 805 C C . LEU A 1 99 ? 15.867 25.969 23.328 1 95.44 99 LEU A C 1
ATOM 807 O O . LEU A 1 99 ? 16.406 25.391 24.266 1 95.44 99 LEU A O 1
ATOM 811 N N . ARG A 1 100 ? 15.164 27.062 23.453 1 95.19 100 ARG A N 1
ATOM 812 C CA . ARG A 1 100 ? 14.922 27.656 24.766 1 95.19 100 ARG A CA 1
ATOM 813 C C . ARG A 1 100 ? 14 26.766 25.594 1 95.19 100 ARG A C 1
ATOM 815 O O . ARG A 1 100 ? 14.266 26.516 26.766 1 95.19 100 ARG A O 1
ATOM 822 N N . THR A 1 101 ? 12.914 26.391 25.016 1 95.44 101 THR A N 1
ATOM 823 C CA . THR A 1 101 ? 11.969 25.469 25.625 1 95.44 101 THR A CA 1
ATOM 824 C C . THR A 1 101 ? 12.141 24.062 25.062 1 95.44 101 THR A C 1
ATOM 826 O O . THR A 1 101 ? 12.047 23.859 23.844 1 95.44 101 THR A O 1
ATOM 829 N N . LYS A 1 102 ? 12.398 23.125 25.969 1 96.06 102 LYS A N 1
ATOM 830 C CA . LYS A 1 102 ? 12.594 21.75 25.531 1 96.06 102 LYS A CA 1
ATOM 831 C C . LYS A 1 102 ? 11.258 21.094 25.188 1 96.06 102 LYS A C 1
ATOM 833 O O . LYS A 1 102 ? 10.234 21.406 25.781 1 96.06 102 LYS A O 1
ATOM 838 N N . PRO A 1 103 ? 11.289 20.234 24.234 1 95.25 103 PRO A N 1
ATOM 839 C CA . PRO A 1 103 ? 10.055 19.547 23.875 1 95.25 103 PRO A CA 1
ATOM 840 C C . PRO A 1 103 ? 9.562 18.594 24.969 1 95.25 103 PRO A C 1
ATOM 842 O O . PRO A 1 103 ? 10.375 18.016 25.688 1 95.25 103 PRO A O 1
ATOM 845 N N . SER A 1 104 ? 8.25 18.516 25.109 1 95.75 104 SER A N 1
ATOM 846 C CA . SER A 1 104 ? 7.625 17.484 25.922 1 95.75 104 SER A CA 1
ATOM 847 C C . SER A 1 104 ? 7.418 16.203 25.141 1 95.75 104 SER A C 1
ATOM 849 O O . SER A 1 104 ? 6.613 16.156 24.203 1 95.75 104 SER A O 1
ATOM 851 N N . LEU A 1 105 ? 8.109 15.125 25.5 1 95.25 105 LEU A N 1
ATOM 852 C CA . LEU A 1 105 ? 8.07 13.859 24.781 1 95.25 105 LEU A CA 1
ATOM 853 C C . LEU A 1 105 ? 6.973 12.953 25.328 1 95.25 105 LEU A C 1
ATOM 855 O O . LEU A 1 105 ? 6.434 13.203 26.406 1 95.25 105 LEU A O 1
ATOM 859 N N . GLN A 1 106 ? 6.582 12.039 24.594 1 95.31 106 GLN A N 1
ATOM 860 C CA . GLN A 1 106 ? 5.578 11.047 24.969 1 95.31 106 GLN A CA 1
ATOM 861 C C . GLN A 1 106 ? 4.25 11.719 25.312 1 95.31 106 GLN A C 1
ATOM 863 O O . GLN A 1 106 ? 3.604 11.352 26.297 1 95.31 106 GLN A O 1
ATOM 868 N N . LYS A 1 107 ? 4.008 12.766 24.641 1 96.44 107 LYS A N 1
ATOM 869 C CA . LYS A 1 107 ? 2.756 13.508 24.75 1 96.44 107 LYS A CA 1
ATOM 870 C C . LYS A 1 107 ? 1.992 13.5 23.422 1 96.44 107 LYS A C 1
ATOM 872 O O . LYS A 1 107 ? 2.16 14.398 22.594 1 96.44 107 LYS A O 1
ATOM 877 N N . LYS A 1 108 ? 1.162 12.539 23.297 1 96 108 LYS A N 1
ATOM 878 C CA . LYS A 1 108 ? 0.406 12.391 22.047 1 96 108 LYS A CA 1
ATOM 879 C C . LYS A 1 108 ? -0.773 13.359 22.016 1 96 108 LYS A C 1
ATOM 881 O O . LYS A 1 108 ? -1.59 13.391 22.938 1 96 108 LYS A O 1
ATOM 886 N N . VAL A 1 109 ? -0.806 14.164 21.016 1 97.75 109 VAL A N 1
ATOM 887 C CA . VAL A 1 109 ? -1.934 15.07 20.812 1 97.75 109 VAL A CA 1
ATOM 888 C C . VAL A 1 109 ? -3.098 14.312 20.172 1 97.75 109 VAL A C 1
ATOM 890 O O . VAL A 1 109 ? -2.934 13.656 19.141 1 97.75 109 VAL A O 1
ATOM 893 N N . THR A 1 110 ? -4.316 14.398 20.734 1 96.62 110 THR A N 1
ATOM 894 C CA . THR A 1 110 ? -5.441 13.586 20.281 1 96.62 110 THR A CA 1
ATOM 895 C C . THR A 1 110 ? -6.539 14.477 19.703 1 96.62 110 THR A C 1
ATOM 897 O O . THR A 1 110 ? -7.445 13.984 19.031 1 96.62 110 THR A O 1
ATOM 900 N N . ARG A 1 111 ? -6.453 15.805 19.984 1 97.12 111 ARG A N 1
ATOM 901 C CA . ARG A 1 111 ? -7.492 16.719 19.516 1 97.12 111 ARG A CA 1
ATOM 902 C C . ARG A 1 111 ? -6.945 18.125 19.344 1 97.12 111 ARG A C 1
ATOM 904 O O . ARG A 1 111 ? -6.121 18.578 20.141 1 97.12 111 ARG A O 1
ATOM 911 N N . ILE A 1 112 ? -7.297 18.828 18.281 1 97.5 112 ILE A N 1
ATOM 912 C CA . ILE A 1 112 ? -7.074 20.25 18.078 1 97.5 112 ILE A CA 1
ATOM 913 C C . ILE A 1 112 ? -8.391 20.938 17.734 1 97.5 112 ILE A C 1
ATOM 915 O O . ILE A 1 112 ? -9.156 20.453 16.906 1 97.5 112 ILE A O 1
ATOM 919 N N . ALA A 1 113 ? -8.688 22.016 18.438 1 94.94 113 ALA A N 1
ATOM 920 C CA . ALA A 1 113 ? -9.953 22.719 18.219 1 94.94 113 ALA A CA 1
ATOM 921 C C . ALA A 1 113 ? -9.758 24.219 18.312 1 94.94 113 ALA A C 1
ATOM 923 O O . ALA A 1 113 ? -8.805 24.703 18.922 1 94.94 113 ALA A O 1
ATOM 924 N N . ASN A 1 114 ? -10.516 24.922 17.484 1 90.38 114 ASN A N 1
ATOM 925 C CA . ASN A 1 114 ? -10.672 26.375 17.625 1 90.38 114 ASN A CA 1
ATOM 926 C C . ASN A 1 114 ? -11.93 26.734 18.406 1 90.38 114 ASN A C 1
ATOM 928 O O . ASN A 1 114 ? -13.047 26.469 17.953 1 90.38 114 ASN A O 1
ATOM 932 N N . THR A 1 115 ? -11.805 27.266 19.578 1 79.12 115 THR A N 1
ATOM 933 C CA . THR A 1 115 ? -12.922 27.5 20.5 1 79.12 115 THR A CA 1
ATOM 934 C C . THR A 1 115 ? -13.57 28.859 20.219 1 79.12 115 THR A C 1
ATOM 936 O O . THR A 1 115 ? -14.602 29.188 20.812 1 79.12 115 THR A O 1
ATOM 939 N N . THR A 1 116 ? -13.297 29.453 18.922 1 68.75 116 THR A N 1
ATOM 940 C CA . THR A 1 116 ? -13.758 30.766 18.531 1 68.75 116 THR A CA 1
ATOM 941 C C . THR A 1 116 ? -13.883 31.688 19.734 1 68.75 116 THR A C 1
ATOM 943 O O . THR A 1 116 ? -13.164 32.688 19.828 1 68.75 116 THR A O 1
ATOM 946 N N . SER A 1 117 ? -15.148 32.281 20.172 1 57.53 117 SER A N 1
ATOM 947 C CA . SER A 1 117 ? -15.586 33.469 20.875 1 57.53 117 SER A CA 1
ATOM 948 C C . SER A 1 117 ? -15.391 33.312 22.391 1 57.53 117 SER A C 1
ATOM 950 O O . SER A 1 117 ? -15.289 34.312 23.109 1 57.53 117 SER A O 1
ATOM 952 N N . THR A 1 118 ? -15.164 32.094 22.859 1 57.44 118 THR A N 1
ATOM 953 C CA . THR A 1 118 ? -15.5 32.094 24.281 1 57.44 118 THR A CA 1
ATOM 954 C C . THR A 1 118 ? -14.242 32.031 25.125 1 57.44 118 THR A C 1
ATOM 956 O O . THR A 1 118 ? -14.227 32.469 26.281 1 57.44 118 THR A O 1
ATOM 959 N N . LEU A 1 119 ? -13.117 31.453 24.484 1 66.12 119 LEU A N 1
ATOM 960 C CA . LEU A 1 119 ? -11.945 31.234 25.312 1 66.12 119 LEU A CA 1
ATOM 961 C C . LEU A 1 119 ? -10.727 31.953 24.734 1 66.12 119 LEU A C 1
ATOM 963 O O . LEU A 1 119 ? -10.625 32.156 23.531 1 66.12 119 LEU A O 1
ATOM 967 N N . GLU A 1 120 ? -10.016 32.656 25.609 1 77.12 120 GLU A N 1
ATOM 968 C CA . GLU A 1 120 ? -8.695 33.188 25.312 1 77.12 120 GLU A CA 1
ATOM 969 C C . GLU A 1 120 ? -7.598 32.406 26.031 1 77.12 120 GLU A C 1
ATOM 971 O O . GLU A 1 120 ? -7.586 32.344 27.25 1 77.12 120 GLU A O 1
ATOM 976 N N . PRO A 1 121 ? -6.547 31.719 25.281 1 87.31 121 PRO A N 1
ATOM 977 C CA . PRO A 1 121 ? -6.316 31.641 23.828 1 87.31 121 PRO A CA 1
ATOM 978 C C . PRO A 1 121 ? -7.301 30.719 23.125 1 87.31 121 PRO A C 1
ATOM 980 O O . PRO A 1 121 ? -7.836 29.797 23.734 1 87.31 121 PRO A O 1
ATOM 983 N N . PRO A 1 122 ? -7.395 30.891 21.906 1 89.12 122 PRO A N 1
ATOM 984 C CA . PRO A 1 122 ? -8.555 30.328 21.219 1 89.12 122 PRO A CA 1
ATOM 985 C C . PRO A 1 122 ? -8.312 28.891 20.75 1 89.12 122 PRO A C 1
ATOM 987 O O . PRO A 1 122 ? -9.266 28.172 20.422 1 89.12 122 PRO A O 1
ATOM 990 N N . MET A 1 123 ? -7.051 28.469 20.719 1 94.88 123 MET A N 1
ATOM 991 C CA . MET A 1 123 ? -6.789 27.125 20.203 1 94.88 123 MET A CA 1
ATOM 992 C C . MET A 1 123 ? -6.652 26.125 21.344 1 94.88 123 MET A C 1
ATOM 994 O O . MET A 1 123 ? -5.875 26.328 22.266 1 94.88 123 MET A O 1
ATOM 998 N N . LEU A 1 124 ? -7.367 25.094 21.25 1 95.81 124 LEU A N 1
ATOM 999 C CA . LEU A 1 124 ? -7.328 24.016 22.234 1 95.81 124 LEU A CA 1
ATOM 1000 C C . LEU A 1 124 ? -6.562 22.812 21.688 1 95.81 124 LEU A C 1
ATOM 1002 O O . LEU A 1 124 ? -6.789 22.391 20.547 1 95.81 124 LEU A O 1
ATOM 1006 N N . VAL A 1 125 ? -5.602 22.281 22.422 1 97.44 125 VAL A N 1
ATOM 1007 C CA . VAL A 1 125 ? -4.871 21.062 22.125 1 97.44 125 VAL A CA 1
ATOM 1008 C C . VAL A 1 125 ? -5.059 20.047 23.266 1 97.44 125 VAL A C 1
ATOM 1010 O O . VAL A 1 125 ? -4.691 20.328 24.406 1 97.44 125 VAL A O 1
ATOM 1013 N N . ASN A 1 126 ? -5.668 18.938 22.938 1 97.62 126 ASN A N 1
ATOM 1014 C CA . ASN A 1 126 ? -5.82 17.875 23.938 1 97.62 126 ASN A CA 1
ATOM 1015 C C . ASN A 1 126 ? -4.668 16.875 23.875 1 97.62 126 ASN A C 1
ATOM 1017 O O . ASN A 1 126 ? -4.312 16.406 22.797 1 97.62 126 ASN A O 1
ATOM 1021 N N . ILE A 1 127 ? -4.09 16.594 24.984 1 97.44 127 ILE A N 1
ATOM 1022 C CA . ILE A 1 127 ? -2.957 15.68 25.094 1 97.44 127 ILE A CA 1
ATOM 1023 C C . ILE A 1 127 ? -3.363 14.445 25.891 1 97.44 127 ILE A C 1
ATOM 1025 O O . ILE A 1 127 ? -3.91 14.562 26.984 1 97.44 127 ILE A O 1
ATOM 1029 N N . GLU A 1 128 ? -3.09 13.297 25.312 1 94.5 128 GLU A N 1
ATOM 1030 C CA . GLU A 1 128 ? -3.43 12.031 25.953 1 94.5 128 GLU A CA 1
ATOM 1031 C C . GLU A 1 128 ? -2.832 11.953 27.359 1 94.5 128 GLU A C 1
ATOM 1033 O O . GLU A 1 128 ? -1.631 12.164 27.547 1 94.5 128 GLU A O 1
ATOM 1038 N N . GLY A 1 129 ? -3.654 11.672 28.344 1 93.12 129 GLY A N 1
ATOM 1039 C CA . GLY A 1 129 ? -3.203 11.516 29.719 1 93.12 129 GLY A CA 1
ATOM 1040 C C . GLY A 1 129 ? -2.99 12.836 30.438 1 93.12 129 GLY A C 1
ATOM 1041 O O . GLY A 1 129 ? -2.738 12.859 31.641 1 93.12 129 GLY A O 1
ATOM 1042 N N . VAL A 1 130 ? -3.039 14.008 29.797 1 95.31 130 VAL A N 1
ATOM 1043 C CA . VAL A 1 130 ? -2.768 15.312 30.391 1 95.31 130 VAL A CA 1
ATOM 1044 C C . VAL A 1 130 ? -4.031 16.172 30.375 1 95.31 130 VAL A C 1
ATOM 1046 O O . VAL A 1 130 ? -4.398 16.781 31.375 1 95.31 130 VAL A O 1
ATOM 1049 N N . GLY A 1 131 ? -4.637 16.203 29.25 1 95.88 131 GLY A N 1
ATOM 1050 C CA . GLY A 1 131 ? -5.832 17.031 29.141 1 95.88 131 GLY A CA 1
ATOM 1051 C C . GLY A 1 131 ? -5.664 18.188 28.172 1 95.88 131 GLY A C 1
ATOM 1052 O O . GLY A 1 131 ? -4.867 18.109 27.234 1 95.88 131 GLY A O 1
ATOM 1053 N N . ASP A 1 132 ? -6.477 19.234 28.406 1 95.56 132 ASP A N 1
ATOM 1054 C CA . ASP A 1 132 ? -6.543 20.359 27.469 1 95.56 132 ASP A CA 1
ATOM 1055 C C . ASP A 1 132 ? -5.488 21.406 27.781 1 95.56 132 ASP A C 1
ATOM 1057 O O . ASP A 1 132 ? -5.25 21.719 28.953 1 95.56 132 ASP A O 1
ATOM 1061 N N . ARG A 1 133 ? -4.891 21.859 26.797 1 95.19 133 ARG A N 1
ATOM 1062 C CA . ARG A 1 133 ? -4.035 23.031 26.828 1 95.19 133 ARG A CA 1
ATOM 1063 C C . ARG A 1 133 ? -4.469 24.062 25.781 1 95.19 133 ARG A C 1
ATOM 1065 O O . ARG A 1 133 ? -5 23.688 24.734 1 95.19 133 ARG A O 1
ATOM 1072 N N . PHE A 1 134 ? -4.18 25.328 26.078 1 94.31 134 PHE A N 1
ATOM 1073 C CA . PHE A 1 134 ? -4.66 26.391 25.203 1 94.31 134 PHE A CA 1
ATOM 1074 C C . PHE A 1 134 ? -3.496 27.203 24.641 1 94.31 134 PHE A C 1
ATOM 1076 O O . PHE A 1 134 ? -2.52 27.469 25.344 1 94.31 134 PHE A O 1
ATOM 1083 N N . TYR A 1 135 ? -3.602 27.562 23.344 1 95.31 135 TYR A N 1
ATOM 1084 C CA . TYR A 1 135 ? -2.555 28.297 22.625 1 95.31 135 TYR A CA 1
ATOM 1085 C C . TYR A 1 135 ? -3.15 29.375 21.734 1 95.31 135 TYR A C 1
ATOM 1087 O O . TYR A 1 135 ? -4.34 29.328 21.406 1 95.31 135 TYR A O 1
ATOM 1095 N N . ASP A 1 136 ? -2.354 30.406 21.391 1 93.44 136 ASP A N 1
ATOM 1096 C CA . ASP A 1 136 ? -2.779 31.422 20.438 1 93.44 136 ASP A CA 1
ATOM 1097 C C . ASP A 1 136 ? -2.789 30.859 19.016 1 93.44 136 ASP A C 1
ATOM 1099 O O . ASP A 1 136 ? -3.643 31.219 18.203 1 93.44 136 ASP A O 1
ATOM 1103 N N . THR A 1 137 ? -1.813 30.047 18.672 1 94.81 137 THR A N 1
ATOM 1104 C CA . THR A 1 137 ? -1.642 29.422 17.375 1 94.81 137 THR A CA 1
ATOM 1105 C C . THR A 1 137 ? -1.079 28 17.516 1 94.81 137 THR A C 1
ATOM 1107 O O . THR A 1 137 ? -0.389 27.703 18.5 1 94.81 137 THR A O 1
ATOM 1110 N N . VAL A 1 138 ? -1.441 27.094 16.625 1 97.5 138 VAL A N 1
ATOM 1111 C CA . VAL A 1 138 ? -0.944 25.734 16.641 1 97.5 138 VAL A CA 1
ATOM 1112 C C . VAL A 1 138 ? -0.264 25.406 15.312 1 97.5 138 VAL A C 1
ATOM 1114 O O . VAL A 1 138 ? -0.801 25.719 14.242 1 97.5 138 VAL A O 1
ATOM 1117 N N . PHE A 1 139 ? 0.959 24.938 15.32 1 98 139 PHE A N 1
ATOM 1118 C CA . PHE A 1 139 ? 1.65 24.359 14.18 1 98 139 PHE A CA 1
ATOM 1119 C C . PHE A 1 139 ? 1.604 22.828 14.227 1 98 139 PHE A C 1
ATOM 1121 O O . PHE A 1 139 ? 2.188 22.219 15.125 1 98 139 PHE A O 1
ATOM 1128 N N . CYS A 1 140 ? 0.902 22.172 13.344 1 98 140 CYS A N 1
ATOM 1129 C CA . CYS A 1 140 ? 0.691 20.734 13.305 1 98 140 CYS A CA 1
ATOM 1130 C C . CYS A 1 140 ? 1.626 20.078 12.297 1 98 140 CYS A C 1
ATOM 1132 O O . CYS A 1 140 ? 1.532 20.328 11.094 1 98 140 CYS A O 1
ATOM 1134 N N . THR A 1 141 ? 2.518 19.109 12.766 1 97.94 141 THR A N 1
ATOM 1135 C CA . THR A 1 141 ? 3.584 18.672 11.875 1 97.94 141 THR A CA 1
ATOM 1136 C C . THR A 1 141 ? 3.598 17.141 11.766 1 97.94 141 THR A C 1
ATOM 1138 O O . THR A 1 141 ? 4.523 16.562 11.195 1 97.94 141 THR A O 1
ATOM 1141 N N . PRO A 1 142 ? 2.738 16.312 12.359 1 97.19 142 PRO A N 1
ATOM 1142 C CA . PRO A 1 142 ? 2.76 14.859 12.141 1 97.19 142 PRO A CA 1
ATOM 1143 C C . PRO A 1 142 ? 2.436 14.477 10.703 1 97.19 142 PRO A C 1
ATOM 1145 O O . PRO A 1 142 ? 1.968 15.312 9.93 1 97.19 142 PRO A O 1
ATOM 1148 N N . SER A 1 143 ? 2.715 13.227 10.352 1 97.62 143 SER A N 1
ATOM 1149 C CA . SER A 1 143 ? 2.295 12.727 9.047 1 97.62 143 SER A CA 1
ATOM 1150 C C . SER A 1 143 ? 0.784 12.844 8.875 1 97.62 143 SER A C 1
ATOM 1152 O O . SER A 1 143 ? 0.046 12.953 9.852 1 97.62 143 SER A O 1
ATOM 1154 N N . LEU A 1 144 ? 0.328 12.859 7.66 1 97.62 144 LEU A N 1
ATOM 1155 C CA . LEU A 1 144 ? -1.089 13.062 7.375 1 97.62 144 LEU A CA 1
ATOM 1156 C C . LEU A 1 144 ? -1.924 11.914 7.941 1 97.62 144 LEU A C 1
ATOM 1158 O O . LEU A 1 144 ? -3.057 12.125 8.383 1 97.62 144 LEU A O 1
ATOM 1162 N N . GLY A 1 145 ? -1.395 10.68 7.883 1 96.62 145 GLY A N 1
ATOM 1163 C CA . GLY A 1 145 ? -2.076 9.578 8.539 1 96.62 145 GLY A CA 1
ATOM 1164 C C . GLY A 1 145 ? -2.27 9.797 10.031 1 96.62 145 GLY A C 1
ATOM 1165 O O . GLY A 1 145 ? -3.342 9.516 10.57 1 96.62 145 GLY A O 1
ATOM 1166 N N . CYS A 1 146 ? -1.285 10.305 10.68 1 97.5 146 CYS A N 1
ATOM 1167 C CA . CYS A 1 146 ? -1.358 10.586 12.109 1 97.5 146 CYS A CA 1
ATOM 1168 C C . CYS A 1 146 ? -2.312 11.742 12.391 1 97.5 146 CYS A C 1
ATOM 1170 O O . CYS A 1 146 ? -3.029 11.727 13.391 1 97.5 146 CYS A O 1
ATOM 1172 N N . MET A 1 147 ? -2.32 12.727 11.508 1 97.25 147 MET A N 1
ATOM 1173 C CA . MET A 1 147 ? -3.258 13.836 11.656 1 97.25 147 MET A CA 1
ATOM 1174 C C . MET A 1 147 ? -4.699 13.344 11.578 1 97.25 147 MET A C 1
ATOM 1176 O O . MET A 1 147 ? -5.566 13.82 12.305 1 97.25 147 MET A O 1
ATOM 1180 N N . GLN A 1 148 ? -4.953 12.398 10.711 1 96.44 148 GLN A N 1
ATOM 1181 C CA . GLN A 1 148 ? -6.301 11.875 10.516 1 96.44 148 GLN A CA 1
ATOM 1182 C C . GLN A 1 148 ? -6.816 11.18 11.773 1 96.44 148 GLN A C 1
ATOM 1184 O O . GLN A 1 148 ? -8.023 11.094 11.992 1 96.44 148 GLN A O 1
ATOM 1189 N N . LYS A 1 149 ? -5.949 10.734 12.625 1 95.06 149 LYS A N 1
ATOM 1190 C CA . LYS A 1 149 ? -6.332 10.07 13.875 1 95.06 149 LYS A CA 1
ATOM 1191 C C . LYS A 1 149 ? -6.844 11.078 14.898 1 95.06 149 LYS A C 1
ATOM 1193 O O . LYS A 1 149 ? -7.52 10.711 15.859 1 95.06 149 LYS A O 1
ATOM 1198 N N . MET A 1 150 ? -6.453 12.312 14.703 1 96.62 150 MET A N 1
ATOM 1199 C CA . MET A 1 150 ? -6.828 13.352 15.664 1 96.62 150 MET A CA 1
ATOM 1200 C C . MET A 1 150 ? -8.281 13.773 15.469 1 96.62 150 MET A C 1
ATOM 1202 O O . MET A 1 150 ? -8.805 13.703 14.359 1 96.62 150 MET A O 1
ATOM 1206 N N . ASP A 1 151 ? -8.875 14.148 16.578 1 96.06 151 ASP A N 1
ATOM 1207 C CA . ASP A 1 151 ? -10.164 14.828 16.469 1 96.06 151 ASP A CA 1
ATOM 1208 C C . ASP A 1 151 ? -9.992 16.281 16.031 1 96.06 151 ASP A C 1
ATOM 1210 O O . ASP A 1 151 ? -9.664 17.141 16.844 1 96.06 151 ASP A O 1
ATOM 1214 N N . LEU A 1 152 ? -10.242 16.516 14.742 1 95.94 152 LEU A N 1
ATOM 1215 C CA . LEU A 1 152 ? -10.055 17.844 14.18 1 95.94 152 LEU A CA 1
ATOM 1216 C C . LEU A 1 152 ? -11.398 18.453 13.773 1 95.94 152 LEU A C 1
ATOM 1218 O O . LEU A 1 152 ? -11.438 19.453 13.055 1 95.94 152 LEU A O 1
ATOM 1222 N N . ARG A 1 153 ? -12.586 18 14.266 1 93.88 153 ARG A N 1
ATOM 1223 C CA . ARG A 1 153 ? -13.93 18.375 13.836 1 93.88 153 ARG A CA 1
ATOM 1224 C C . ARG A 1 153 ? -14.234 19.828 14.164 1 93.88 153 ARG A C 1
ATOM 1226 O O . ARG A 1 153 ? -14.984 20.5 13.453 1 93.88 153 ARG A O 1
ATOM 1233 N N . ASP A 1 154 ? -13.562 20.219 15.227 1 91.81 154 ASP A N 1
ATOM 1234 C CA . ASP A 1 154 ? -13.82 21.594 15.672 1 91.81 154 ASP A CA 1
ATOM 1235 C C . ASP A 1 154 ? -12.633 22.5 15.359 1 91.81 154 ASP A C 1
ATOM 1237 O O . ASP A 1 154 ? -12.461 23.547 15.992 1 91.81 154 ASP A O 1
ATOM 1241 N N . ALA A 1 155 ? -11.773 22.109 14.438 1 93.88 155 ALA A N 1
ATOM 1242 C CA . ALA A 1 155 ? -10.594 22.906 14.086 1 93.88 155 ALA A CA 1
ATOM 1243 C C . ALA A 1 155 ? -10.906 23.859 12.938 1 93.88 155 ALA A C 1
ATOM 1245 O O . ALA A 1 155 ? -10.016 24.547 12.438 1 93.88 155 ALA A O 1
ATOM 1246 N N . HIS A 1 156 ? -12.156 23.859 12.406 1 89.25 156 HIS A N 1
ATOM 1247 C CA . HIS A 1 156 ? -12.625 24.734 11.336 1 89.25 156 HIS A CA 1
ATOM 1248 C C . HIS A 1 156 ? -11.867 24.469 10.039 1 89.25 156 HIS A C 1
ATOM 1250 O O . HIS A 1 156 ? -11.43 25.406 9.367 1 89.25 156 HIS A O 1
ATOM 1256 N N . LEU A 1 157 ? -11.633 23.172 9.789 1 91.31 157 LEU A N 1
ATOM 1257 C CA . LEU A 1 157 ? -11.062 22.781 8.508 1 91.31 157 LEU A CA 1
ATOM 1258 C C . LEU A 1 157 ? -12.109 22.859 7.402 1 91.31 157 LEU A C 1
ATOM 1260 O O . LEU A 1 157 ? -13.273 22.5 7.613 1 91.31 157 LEU A O 1
ATOM 1264 N N . ASN A 1 158 ? -11.734 23.344 6.254 1 83.94 158 ASN A N 1
ATOM 1265 C CA . ASN A 1 158 ? -12.648 23.297 5.117 1 83.94 158 ASN A CA 1
ATOM 1266 C C . ASN A 1 158 ? -12.609 21.922 4.434 1 83.94 158 ASN A C 1
ATOM 1268 O O . ASN A 1 158 ? -11.828 21.047 4.824 1 83.94 158 ASN A O 1
ATOM 1272 N N . TRP A 1 159 ? -13.469 21.719 3.48 1 83.31 159 TRP A N 1
ATOM 1273 C CA . TRP A 1 159 ? -13.594 20.453 2.791 1 83.31 159 TRP A CA 1
ATOM 1274 C C . TRP A 1 159 ? -12.266 20.031 2.168 1 83.31 159 TRP A C 1
ATOM 1276 O O . TRP A 1 159 ? -11.867 18.859 2.264 1 83.31 159 TRP A O 1
ATOM 1286 N N . GLY A 1 160 ? -11.602 21 1.497 1 86.44 160 GLY A N 1
ATOM 1287 C CA . GLY A 1 160 ? -10.328 20.719 0.847 1 86.44 160 GLY A CA 1
ATOM 1288 C C . GLY A 1 160 ? -9.266 20.234 1.81 1 86.44 160 GLY A C 1
ATOM 1289 O O . GLY A 1 160 ? -8.531 19.281 1.507 1 86.44 160 GLY A O 1
ATOM 1290 N N . GLN A 1 161 ? -9.219 20.859 2.955 1 91 161 GLN A N 1
ATOM 1291 C CA . GLN A 1 161 ? -8.234 20.469 3.961 1 91 161 GLN A CA 1
ATOM 1292 C C . GLN A 1 161 ? -8.547 19.094 4.527 1 91 161 GLN A C 1
ATOM 1294 O O . GLN A 1 161 ? -7.648 18.25 4.664 1 91 161 GLN A O 1
ATOM 1299 N N . LYS A 1 162 ? -9.797 18.828 4.832 1 93.06 162 LYS A N 1
ATOM 1300 C CA . LYS A 1 162 ? -10.203 17.5 5.312 1 93.06 162 LYS A CA 1
ATOM 1301 C C . LYS A 1 162 ? -9.914 16.422 4.27 1 93.06 162 LYS A C 1
ATOM 1303 O O . LYS A 1 162 ? -9.383 15.367 4.598 1 93.06 162 LYS A O 1
ATOM 1308 N N . SER A 1 163 ? -10.211 16.766 3.025 1 91.62 163 SER A N 1
ATOM 1309 C CA . SER A 1 163 ? -9.992 15.828 1.93 1 91.62 163 SER A CA 1
ATOM 1310 C C . SER A 1 163 ? -8.5 15.57 1.716 1 91.62 163 SER A C 1
ATOM 1312 O O . SER A 1 163 ? -8.102 14.438 1.42 1 91.62 163 SER A O 1
ATOM 1314 N N . ALA A 1 164 ? -7.715 16.594 1.85 1 93.94 164 ALA A N 1
ATOM 1315 C CA . ALA A 1 164 ? -6.273 16.453 1.663 1 93.94 164 ALA A CA 1
ATOM 1316 C C . ALA A 1 164 ? -5.664 15.578 2.754 1 93.94 164 ALA A C 1
ATOM 1318 O O . ALA A 1 164 ? -4.848 14.703 2.469 1 93.94 164 ALA A O 1
ATOM 1319 N N . ILE A 1 165 ? -6.07 15.773 3.996 1 96.75 165 ILE A N 1
ATOM 1320 C CA . ILE A 1 165 ? -5.559 14.984 5.113 1 96.75 165 ILE A CA 1
ATOM 1321 C C . ILE A 1 165 ? -5.926 13.516 4.918 1 96.75 165 ILE A C 1
ATOM 1323 O O . ILE A 1 165 ? -5.102 12.633 5.148 1 96.75 165 ILE A O 1
ATOM 1327 N N . ARG A 1 166 ? -7.09 13.242 4.414 1 95.06 166 ARG A N 1
ATOM 1328 C CA . ARG A 1 166 ? -7.559 11.883 4.184 1 95.06 166 ARG A CA 1
ATOM 1329 C C . ARG A 1 166 ? -6.957 11.297 2.91 1 95.06 166 ARG A C 1
ATOM 1331 O O . ARG A 1 166 ? -6.535 10.141 2.889 1 95.06 166 ARG A O 1
ATOM 1338 N N . GLY A 1 167 ? -6.871 12.109 1.912 1 94.56 167 GLY A N 1
ATOM 1339 C CA . GLY A 1 167 ? -6.668 11.625 0.558 1 94.56 167 GLY A CA 1
ATOM 1340 C C . GLY A 1 167 ? -5.207 11.539 0.166 1 94.56 167 GLY A C 1
ATOM 1341 O O . GLY A 1 167 ? -4.824 10.695 -0.651 1 94.56 167 GLY A O 1
ATOM 1342 N N . LEU A 1 168 ? -4.371 12.43 0.644 1 96 168 LEU A N 1
ATOM 1343 C CA . LEU A 1 168 ? -2.963 12.43 0.264 1 96 168 LEU A CA 1
ATOM 1344 C C . LEU A 1 168 ? -2.215 11.297 0.95 1 96 168 LEU A C 1
ATOM 1346 O O . LEU A 1 168 ? -2.297 11.141 2.17 1 96 168 LEU A O 1
ATOM 1350 N N . ALA A 1 169 ? -1.477 10.555 0.14 1 94.81 169 ALA A N 1
ATOM 1351 C CA . ALA A 1 169 ? -0.955 9.273 0.604 1 94.81 169 ALA A CA 1
ATOM 1352 C C . ALA A 1 169 ? 0.501 9.398 1.043 1 94.81 169 ALA A C 1
ATOM 1354 O O . ALA A 1 169 ? 1.212 10.305 0.604 1 94.81 169 ALA A O 1
ATOM 1355 N N . TYR A 1 170 ? 0.854 8.523 1.944 1 96.31 170 TYR A N 1
ATOM 1356 C CA . TYR A 1 170 ? 2.244 8.203 2.246 1 96.31 170 TYR A CA 1
ATOM 1357 C C . TYR A 1 170 ? 2.629 6.844 1.665 1 96.31 170 TYR A C 1
ATOM 1359 O O . TYR A 1 170 ? 1.837 5.898 1.703 1 96.31 170 TYR A O 1
ATOM 1367 N N . GLY A 1 171 ? 3.803 6.797 1.173 1 96.56 171 GLY A N 1
ATOM 1368 C CA . GLY A 1 171 ? 4.27 5.559 0.567 1 96.56 171 GLY A CA 1
ATOM 1369 C C . GLY A 1 171 ? 4.848 4.582 1.574 1 96.56 171 GLY A C 1
ATOM 1370 O O . GLY A 1 171 ? 5.391 4.992 2.602 1 96.56 171 GLY A O 1
ATOM 1371 N N . PRO A 1 172 ? 4.68 3.279 1.268 1 97.62 172 PRO A N 1
ATOM 1372 C CA . PRO A 1 172 ? 5.383 2.279 2.07 1 97.62 172 PRO A CA 1
ATOM 1373 C C . PRO A 1 172 ? 6.891 2.268 1.81 1 97.62 172 PRO A C 1
ATOM 1375 O O . PRO A 1 172 ? 7.328 2.535 0.688 1 97.62 172 PRO A O 1
ATOM 1378 N N . ALA A 1 173 ? 7.629 2 2.824 1 98.31 173 ALA A N 1
ATOM 1379 C CA . ALA A 1 173 ? 9.062 1.742 2.73 1 98.31 173 ALA A CA 1
ATOM 1380 C C . ALA A 1 173 ? 9.516 0.75 3.799 1 98.31 173 ALA A C 1
ATOM 1382 O O . ALA A 1 173 ? 8.953 0.721 4.902 1 98.31 173 ALA A O 1
ATOM 1383 N N . THR A 1 174 ? 10.445 -0.074 3.477 1 98.62 174 THR A N 1
ATOM 1384 C CA . THR A 1 174 ? 11.031 -1.04 4.398 1 98.62 174 THR A CA 1
ATOM 1385 C C . THR A 1 174 ? 12.547 -1.097 4.234 1 98.62 174 THR A C 1
ATOM 1387 O O . THR A 1 174 ? 13.055 -1.12 3.107 1 98.62 174 THR A O 1
ATOM 1390 N N . LYS A 1 175 ? 13.258 -1.001 5.301 1 98.56 175 LYS A N 1
ATOM 1391 C CA . LYS A 1 175 ? 14.703 -1.15 5.332 1 98.56 175 LYS A CA 1
ATOM 1392 C C . LYS A 1 175 ? 15.117 -2.379 6.137 1 98.56 175 LYS A C 1
ATOM 1394 O O . LYS A 1 175 ? 14.523 -2.674 7.176 1 98.56 175 LYS A O 1
ATOM 1399 N N . VAL A 1 176 ? 16.078 -3.076 5.648 1 98.88 176 VAL A N 1
ATOM 1400 C CA . VAL A 1 176 ? 16.703 -4.172 6.379 1 98.88 176 VAL A CA 1
ATOM 1401 C C . VAL A 1 176 ? 18.219 -3.988 6.391 1 98.88 176 VAL A C 1
ATOM 1403 O O . VAL A 1 176 ? 18.859 -3.98 5.336 1 98.88 176 VAL A O 1
ATOM 1406 N N . ALA A 1 177 ? 18.781 -3.787 7.535 1 98.75 177 ALA A N 1
ATOM 1407 C CA . ALA A 1 177 ? 20.219 -3.699 7.715 1 98.75 177 ALA A CA 1
ATOM 1408 C C . ALA A 1 177 ? 20.766 -4.945 8.406 1 98.75 177 ALA A C 1
ATOM 1410 O O . ALA A 1 177 ? 20.156 -5.461 9.344 1 98.75 177 ALA A O 1
ATOM 1411 N N . ILE A 1 178 ? 21.875 -5.441 7.922 1 98.75 178 ILE A N 1
ATOM 1412 C CA . ILE A 1 178 ? 22.5 -6.617 8.516 1 98.75 178 ILE A CA 1
ATOM 1413 C C . ILE A 1 178 ? 23.922 -6.277 8.961 1 98.75 178 ILE A C 1
ATOM 1415 O O . ILE A 1 178 ? 24.656 -5.609 8.234 1 98.75 178 ILE A O 1
ATOM 1419 N N . LYS A 1 179 ? 24.219 -6.656 10.164 1 98.56 179 LYS A N 1
ATOM 1420 C CA . LYS A 1 179 ? 25.594 -6.609 10.672 1 98.56 179 LYS A CA 1
ATOM 1421 C C . LYS A 1 179 ? 26.344 -7.895 10.344 1 98.56 179 LYS A C 1
ATOM 1423 O O . LYS A 1 179 ? 25.859 -8.992 10.617 1 98.56 179 LYS A O 1
ATOM 1428 N N . PHE A 1 180 ? 27.469 -7.715 9.719 1 98.12 180 PHE A N 1
ATOM 1429 C CA . PHE A 1 180 ? 28.344 -8.836 9.398 1 98.12 180 PHE A CA 1
ATOM 1430 C C . PHE A 1 180 ? 29.641 -8.758 10.188 1 98.12 180 PHE A C 1
ATOM 1432 O O . PHE A 1 180 ? 30.047 -7.676 10.617 1 98.12 180 PHE A O 1
ATOM 1439 N N . SER A 1 181 ? 30.281 -9.859 10.359 1 98.31 181 SER A N 1
ATOM 1440 C CA . SER A 1 181 ? 31.516 -9.914 11.141 1 98.31 181 SER A CA 1
ATOM 1441 C C . SER A 1 181 ? 32.656 -9.227 10.406 1 98.31 181 SER A C 1
ATOM 1443 O O . SER A 1 181 ? 33.688 -8.898 11.016 1 98.31 181 SER A O 1
ATOM 1445 N N . ARG A 1 182 ? 32.562 -9 9.164 1 96.25 182 ARG A N 1
ATOM 1446 C CA . ARG A 1 182 ? 33.438 -8.195 8.344 1 96.25 182 ARG A CA 1
ATOM 1447 C C . ARG A 1 182 ? 32.75 -7.684 7.098 1 96.25 182 ARG A C 1
ATOM 1449 O O . ARG A 1 182 ? 31.734 -8.266 6.66 1 96.25 182 ARG A O 1
ATOM 1456 N N . PRO A 1 183 ? 33.281 -6.637 6.469 1 96.06 183 PRO A N 1
ATOM 1457 C CA . PRO A 1 183 ? 32.656 -6.086 5.273 1 96.06 183 PRO A CA 1
ATOM 1458 C C . PRO A 1 183 ? 33 -6.852 4.004 1 96.06 183 PRO A C 1
ATOM 1460 O O . PRO A 1 183 ? 33.719 -6.332 3.143 1 96.06 183 PRO A O 1
ATOM 1463 N N . TRP A 1 184 ? 32.406 -7.965 3.797 1 96.38 184 TRP A N 1
ATOM 1464 C CA . TRP A 1 184 ? 32.719 -8.844 2.682 1 96.38 184 TRP A CA 1
ATOM 1465 C C . TRP A 1 184 ? 32.5 -8.141 1.347 1 96.38 184 TRP A C 1
ATOM 1467 O O . TRP A 1 184 ? 33.125 -8.484 0.344 1 96.38 184 TRP A O 1
ATOM 1477 N N . TRP A 1 185 ? 31.562 -7.172 1.269 1 96.19 185 TRP A N 1
ATOM 1478 C CA . TRP A 1 185 ? 31.359 -6.449 0.017 1 96.19 185 TRP A CA 1
ATOM 1479 C C . TRP A 1 185 ? 32.594 -5.645 -0.363 1 96.19 185 TRP A C 1
ATOM 1481 O O . TRP A 1 185 ? 32.844 -5.383 -1.544 1 96.19 185 TRP A O 1
ATOM 1491 N N . ILE A 1 186 ? 33.406 -5.262 0.607 1 94.81 186 ILE A N 1
ATOM 1492 C CA . ILE A 1 186 ? 34.688 -4.59 0.343 1 94.81 186 ILE A CA 1
ATOM 1493 C C . ILE A 1 186 ? 35.75 -5.629 0.068 1 94.81 186 ILE A C 1
ATOM 1495 O O . ILE A 1 186 ? 36.406 -5.605 -0.988 1 94.81 186 ILE A O 1
ATOM 1499 N N . THR A 1 187 ? 35.938 -6.605 0.942 1 94.25 187 THR A N 1
ATOM 1500 C CA . THR A 1 187 ? 37.094 -7.504 0.95 1 94.25 187 THR A CA 1
ATOM 1501 C C . THR A 1 187 ? 36.969 -8.547 -0.16 1 94.25 187 THR A C 1
ATOM 1503 O O . THR A 1 187 ? 37.969 -8.953 -0.744 1 94.25 187 THR A O 1
ATOM 1506 N N . ASP A 1 188 ? 35.688 -8.93 -0.403 1 94.88 188 ASP A N 1
ATOM 1507 C CA . ASP A 1 188 ? 35.531 -10.031 -1.346 1 94.88 188 ASP A CA 1
ATOM 1508 C C . ASP A 1 188 ? 35.031 -9.523 -2.699 1 94.88 188 ASP A C 1
ATOM 1510 O O . ASP A 1 188 ? 35.281 -10.156 -3.73 1 94.88 188 ASP A O 1
ATOM 1514 N N . CYS A 1 189 ? 34.344 -8.367 -2.699 1 94.31 189 CYS A N 1
ATOM 1515 C CA . CYS A 1 189 ? 33.688 -7.914 -3.932 1 94.31 189 CYS A CA 1
ATOM 1516 C C . CYS A 1 189 ? 34.344 -6.629 -4.434 1 94.31 189 CYS A C 1
ATOM 1518 O O . CYS A 1 189 ? 33.969 -6.105 -5.484 1 94.31 189 CYS A O 1
ATOM 1520 N N . ASN A 1 190 ? 35.25 -6.012 -3.703 1 92.81 190 ASN A N 1
ATOM 1521 C CA . ASN A 1 190 ? 36 -4.82 -4.07 1 92.81 190 ASN A CA 1
ATOM 1522 C C . ASN A 1 190 ? 35.094 -3.605 -4.242 1 92.81 190 ASN A C 1
ATOM 1524 O O . ASN A 1 190 ? 35.312 -2.773 -5.125 1 92.81 190 ASN A O 1
ATOM 1528 N N . ILE A 1 191 ? 34 -3.582 -3.494 1 93.69 191 ILE A N 1
ATOM 1529 C CA . ILE A 1 191 ? 33.125 -2.404 -3.461 1 93.69 191 ILE A CA 1
ATOM 1530 C C . ILE A 1 191 ? 33.594 -1.452 -2.365 1 93.69 191 ILE A C 1
ATOM 1532 O O . ILE A 1 191 ? 33.219 -1.603 -1.199 1 93.69 191 ILE A O 1
ATOM 1536 N N . SER A 1 192 ? 34.406 -0.481 -2.746 1 86.62 192 SER A N 1
ATOM 1537 C CA . SER A 1 192 ? 35.094 0.34 -1.752 1 86.62 192 SER A CA 1
ATOM 1538 C C . SER A 1 192 ? 34.531 1.762 -1.736 1 86.62 192 SER A C 1
ATOM 1540 O O . SER A 1 192 ? 35.219 2.686 -1.265 1 86.62 192 SER A O 1
ATOM 1542 N N . GLY A 1 193 ? 33.469 1.984 -2.301 1 87 193 GLY A N 1
ATOM 1543 C CA . GLY A 1 193 ? 32.781 3.279 -2.273 1 87 193 GLY A CA 1
ATOM 1544 C C . GLY A 1 193 ? 31.281 3.178 -2.137 1 87 193 GLY A C 1
ATOM 1545 O O . GLY A 1 193 ? 30.719 2.084 -2.223 1 87 193 GLY A O 1
ATOM 1546 N N . GLY A 1 194 ? 30.719 4.34 -1.811 1 86.31 194 GLY A N 1
ATOM 1547 C CA . GLY A 1 194 ? 29.281 4.391 -1.729 1 86.31 194 GLY A CA 1
ATOM 1548 C C . GLY A 1 194 ? 28.594 4.082 -3.049 1 86.31 194 GLY A C 1
ATOM 1549 O O . GLY A 1 194 ? 29.203 4.227 -4.113 1 86.31 194 GLY A O 1
ATOM 1550 N N . GLY A 1 195 ? 27.406 3.518 -2.965 1 89.5 195 GLY A N 1
ATOM 1551 C CA . GLY A 1 195 ? 26.641 3.209 -4.164 1 89.5 195 GLY A CA 1
ATOM 1552 C C . GLY A 1 195 ? 25.453 2.295 -3.898 1 89.5 195 GLY A C 1
ATOM 1553 O O . GLY A 1 195 ? 25.078 2.094 -2.746 1 89.5 195 GLY A O 1
ATOM 1554 N N . ILE A 1 196 ? 24.859 1.889 -5.02 1 92 196 ILE A N 1
ATOM 1555 C CA . ILE A 1 196 ? 23.672 1.054 -4.887 1 92 196 ILE A CA 1
ATOM 1556 C C . ILE A 1 196 ? 23.797 -0.158 -5.809 1 92 196 ILE A C 1
ATOM 1558 O O . ILE A 1 196 ? 24.359 -0.063 -6.902 1 92 196 ILE A O 1
ATOM 1562 N N . GLY A 1 197 ? 23.469 -1.342 -5.297 1 94.25 197 GLY A N 1
ATOM 1563 C CA . GLY A 1 197 ? 23.172 -2.512 -6.109 1 94.25 197 GLY A CA 1
ATOM 1564 C C . GLY A 1 197 ? 21.688 -2.732 -6.316 1 94.25 197 GLY A C 1
ATOM 1565 O O . GLY A 1 197 ? 20.891 -2.545 -5.395 1 94.25 197 GLY A O 1
ATOM 1566 N N . SER A 1 198 ? 21.328 -2.994 -7.57 1 93.94 198 SER A N 1
ATOM 1567 C CA . SER A 1 198 ? 19.906 -3.16 -7.898 1 93.94 198 SER A CA 1
ATOM 1568 C C . SER A 1 198 ? 19.641 -4.543 -8.477 1 93.94 198 SER A C 1
ATOM 1570 O O . SER A 1 198 ? 20.469 -5.105 -9.18 1 93.94 198 SER A O 1
ATOM 1572 N N . THR A 1 199 ? 18.531 -5.09 -8.125 1 94.31 199 THR A N 1
ATOM 1573 C CA . THR A 1 199 ? 18.094 -6.387 -8.633 1 94.31 199 THR A CA 1
ATOM 1574 C C . THR A 1 199 ? 16.578 -6.43 -8.758 1 94.31 199 THR A C 1
ATOM 1576 O O . THR A 1 199 ? 15.875 -5.559 -8.234 1 94.31 199 THR A O 1
ATOM 1579 N N . ASP A 1 200 ? 16.016 -7.348 -9.555 1 92.62 200 ASP A N 1
ATOM 1580 C CA . ASP A 1 200 ? 14.578 -7.539 -9.656 1 92.62 200 ASP A CA 1
ATOM 1581 C C . ASP A 1 200 ? 14.086 -8.562 -8.633 1 92.62 200 ASP A C 1
ATOM 1583 O O . ASP A 1 200 ? 12.906 -8.93 -8.633 1 92.62 200 ASP A O 1
ATOM 1587 N N . GLU A 1 201 ? 14.977 -8.961 -7.738 1 93.12 201 GLU A N 1
ATOM 1588 C CA . GLU A 1 201 ? 14.578 -9.836 -6.641 1 93.12 201 GLU A CA 1
ATOM 1589 C C . GLU A 1 201 ? 13.977 -9.039 -5.488 1 93.12 201 GLU A C 1
ATOM 1591 O O . GLU A 1 201 ? 13.922 -7.809 -5.543 1 93.12 201 GLU A O 1
ATOM 1596 N N . LEU A 1 202 ? 13.555 -9.773 -4.488 1 94.19 202 LEU A N 1
ATOM 1597 C CA . LEU A 1 202 ? 12.773 -9.164 -3.414 1 94.19 202 LEU A CA 1
ATOM 1598 C C . LEU A 1 202 ? 13.586 -8.109 -2.674 1 94.19 202 LEU A C 1
ATOM 1600 O O . LEU A 1 202 ? 13.039 -7.125 -2.182 1 94.19 202 LEU A O 1
ATOM 1604 N N . ILE A 1 203 ? 14.891 -8.211 -2.58 1 96.62 203 ILE A N 1
ATOM 1605 C CA . ILE A 1 203 ? 15.688 -7.281 -1.791 1 96.62 203 ILE A CA 1
ATOM 1606 C C . ILE A 1 203 ? 15.781 -5.941 -2.518 1 96.62 203 ILE A C 1
ATOM 1608 O O . ILE A 1 203 ? 16.016 -4.902 -1.894 1 96.62 203 ILE A O 1
ATOM 1612 N N . ARG A 1 204 ? 15.688 -5.895 -3.895 1 96.44 204 ARG A N 1
ATOM 1613 C CA . ARG A 1 204 ? 15.586 -4.762 -4.809 1 96.44 204 ARG A CA 1
ATOM 1614 C C . ARG A 1 204 ? 16.859 -3.908 -4.766 1 96.44 204 ARG A C 1
ATOM 1616 O O . ARG A 1 204 ? 17.688 -3.979 -5.668 1 96.44 204 ARG A O 1
ATOM 1623 N N . THR A 1 205 ? 17.047 -3.137 -3.658 1 96.81 205 THR A N 1
ATOM 1624 C CA . THR A 1 205 ? 18.141 -2.184 -3.619 1 96.81 205 THR A CA 1
ATOM 1625 C C . THR A 1 205 ? 19.047 -2.439 -2.408 1 96.81 205 THR A C 1
ATOM 1627 O O . THR A 1 205 ? 18.562 -2.445 -1.271 1 96.81 205 THR A O 1
ATOM 1630 N N . CYS A 1 206 ? 20.25 -2.734 -2.686 1 97.31 206 CYS A N 1
ATOM 1631 C CA . CYS A 1 206 ? 21.281 -2.807 -1.668 1 97.31 206 CYS A CA 1
ATOM 1632 C C . CYS A 1 206 ? 22.109 -1.523 -1.637 1 97.31 206 CYS A C 1
ATOM 1634 O O . CYS A 1 206 ? 22.562 -1.05 -2.678 1 97.31 206 CYS A O 1
ATOM 1636 N N . VAL A 1 207 ? 22.266 -0.903 -0.471 1 95.94 207 VAL A N 1
ATOM 1637 C CA . VAL A 1 207 ? 22.969 0.367 -0.361 1 95.94 207 VAL A CA 1
ATOM 1638 C C . VAL A 1 207 ? 24.312 0.154 0.349 1 95.94 207 VAL A C 1
ATOM 1640 O O . VAL A 1 207 ? 24.344 -0.273 1.506 1 95.94 207 VAL A O 1
ATOM 1643 N N . TYR A 1 208 ? 25.359 0.471 -0.347 1 95.31 208 TYR A N 1
ATOM 1644 C CA . TYR A 1 208 ? 26.703 0.348 0.208 1 95.31 208 TYR A CA 1
ATOM 1645 C C . TYR A 1 208 ? 27.109 1.628 0.925 1 95.31 208 TYR A C 1
ATOM 1647 O O . TYR A 1 208 ? 26.906 2.729 0.413 1 95.31 208 TYR A O 1
ATOM 1655 N N . PRO A 1 209 ? 27.672 1.459 2.133 1 90.94 209 PRO A N 1
ATOM 1656 C CA . PRO A 1 209 ? 28.031 2.658 2.895 1 90.94 209 PRO A CA 1
ATOM 1657 C C . PRO A 1 209 ? 29.188 3.432 2.266 1 90.94 209 PRO A C 1
ATOM 1659 O O . PRO A 1 209 ? 30.125 2.826 1.714 1 90.94 209 PRO A O 1
ATOM 1662 N N . SER A 1 210 ? 29.031 4.73 2.246 1 85.44 210 SER A N 1
ATOM 1663 C CA . SER A 1 210 ? 30.109 5.59 1.765 1 85.44 210 SER A CA 1
ATOM 1664 C C . SER A 1 210 ? 31.031 6.004 2.902 1 85.44 210 SER A C 1
ATOM 1666 O O . SER A 1 210 ? 32.062 6.629 2.668 1 85.44 210 SER A O 1
ATOM 1668 N N . TYR A 1 211 ? 30.531 5.633 4.027 1 79.31 211 TYR A N 1
ATOM 1669 C CA . TYR A 1 211 ? 31.312 6.016 5.195 1 79.31 211 TYR A CA 1
ATOM 1670 C C . TYR A 1 211 ? 32.062 4.812 5.773 1 79.31 211 TYR A C 1
ATOM 1672 O O . TYR A 1 211 ? 31.734 3.666 5.449 1 79.31 211 TYR A O 1
ATOM 1680 N N . ASN A 1 212 ? 33.188 4.977 6.434 1 72.75 212 ASN A N 1
ATOM 1681 C CA . ASN A 1 212 ? 33.969 3.963 7.145 1 72.75 212 ASN A CA 1
ATOM 1682 C C . ASN A 1 212 ? 34.688 3.023 6.18 1 72.75 212 ASN A C 1
ATOM 1684 O O . ASN A 1 212 ? 35 1.887 6.535 1 72.75 212 ASN A O 1
ATOM 1688 N N . ILE A 1 213 ? 34.656 3.43 4.898 1 81.25 213 ILE A N 1
ATOM 1689 C CA . ILE A 1 213 ? 35.281 2.596 3.881 1 81.25 213 ILE A CA 1
ATOM 1690 C C . ILE A 1 213 ? 36.781 2.41 4.203 1 81.25 213 ILE A C 1
ATOM 1692 O O . ILE A 1 213 ? 37.438 1.526 3.646 1 81.25 213 ILE A O 1
ATOM 1696 N N . HIS A 1 214 ? 37.219 3.189 5.098 1 83.56 214 HIS A N 1
ATOM 1697 C CA . HIS A 1 214 ? 38.625 3.084 5.449 1 83.56 214 HIS A CA 1
ATOM 1698 C C . HIS A 1 214 ? 38.812 2.383 6.793 1 83.56 214 HIS A C 1
ATOM 1700 O O . HIS A 1 214 ? 39.906 2.273 7.293 1 83.56 214 HIS A O 1
ATOM 1706 N N . ASP A 1 215 ? 37.688 1.937 7.305 1 88.31 215 ASP A N 1
ATOM 1707 C CA . ASP A 1 215 ? 37.781 1.204 8.562 1 88.31 215 ASP A CA 1
ATOM 1708 C C . ASP A 1 215 ? 38.5 -0.125 8.383 1 88.31 215 ASP A C 1
ATOM 1710 O O . ASP A 1 215 ? 38.719 -0.571 7.25 1 88.31 215 ASP A O 1
ATOM 1714 N N . ASN A 1 216 ? 38.906 -0.716 9.508 1 91.69 216 ASN A N 1
ATOM 1715 C CA . ASN A 1 216 ? 39.531 -2.029 9.5 1 91.69 216 ASN A CA 1
ATOM 1716 C C . ASN A 1 216 ? 38.625 -3.086 8.875 1 91.69 216 ASN A C 1
ATOM 1718 O O . ASN A 1 216 ? 37.562 -3.357 9.383 1 91.69 216 ASN A O 1
ATOM 1722 N N . PRO A 1 217 ? 39.125 -3.662 7.848 1 91.44 217 PRO A N 1
ATOM 1723 C CA . PRO A 1 217 ? 38.281 -4.613 7.117 1 91.44 217 PRO A CA 1
ATOM 1724 C C . PRO A 1 217 ? 38.062 -5.918 7.879 1 91.44 217 PRO A C 1
ATOM 1726 O O . PRO A 1 217 ? 37.281 -6.754 7.461 1 91.44 217 PRO A O 1
ATOM 1729 N N . ASP A 1 218 ? 38.75 -6.098 8.961 1 93.88 218 ASP A N 1
ATOM 1730 C CA . ASP A 1 218 ? 38.562 -7.309 9.766 1 93.88 218 ASP A CA 1
ATOM 1731 C C . ASP A 1 218 ? 37.562 -7.094 10.891 1 93.88 218 ASP A C 1
ATOM 1733 O O . ASP A 1 218 ? 37.312 -8 11.68 1 93.88 218 ASP A O 1
ATOM 1737 N N . GLU A 1 219 ? 36.969 -5.98 10.945 1 95.62 219 GLU A N 1
ATOM 1738 C CA . GLU A 1 219 ? 35.969 -5.652 11.977 1 95.62 219 GLU A CA 1
ATOM 1739 C C . GLU A 1 219 ? 34.562 -5.715 11.438 1 95.62 219 GLU A C 1
ATOM 1741 O O . GLU A 1 219 ? 34.344 -5.598 10.227 1 95.62 219 GLU A O 1
ATOM 1746 N N . PRO A 1 220 ? 33.656 -5.906 12.352 1 96.56 220 PRO A N 1
ATOM 1747 C CA . PRO A 1 220 ? 32.25 -5.965 11.922 1 96.56 220 PRO A CA 1
ATOM 1748 C C . PRO A 1 220 ? 31.797 -4.688 11.219 1 96.56 220 PRO A C 1
ATOM 1750 O O . PRO A 1 220 ? 32.312 -3.604 11.5 1 96.56 220 PRO A O 1
ATOM 1753 N N . ALA A 1 221 ? 30.906 -4.812 10.32 1 95.75 221 ALA A N 1
ATOM 1754 C CA . ALA A 1 221 ? 30.344 -3.699 9.562 1 95.75 221 ALA A CA 1
ATOM 1755 C C . ALA A 1 221 ? 28.875 -3.953 9.219 1 95.75 221 ALA A C 1
ATOM 1757 O O . ALA A 1 221 ? 28.422 -5.098 9.219 1 95.75 221 ALA A O 1
ATOM 1758 N N . VAL A 1 222 ? 28.141 -2.885 8.922 1 96.06 222 VAL A N 1
ATOM 1759 C CA . VAL A 1 222 ? 26.719 -2.971 8.656 1 96.06 222 VAL A CA 1
ATOM 1760 C C . VAL A 1 222 ? 26.438 -2.633 7.191 1 96.06 222 VAL A C 1
ATOM 1762 O O . VAL A 1 222 ? 27.031 -1.697 6.645 1 96.06 222 VAL A O 1
ATOM 1765 N N . LEU A 1 223 ? 25.609 -3.418 6.57 1 97.19 223 LEU A N 1
ATOM 1766 C CA . LEU A 1 223 ? 25.172 -3.223 5.195 1 97.19 223 LEU A CA 1
ATOM 1767 C C . LEU A 1 223 ? 23.656 -3.037 5.141 1 97.19 223 LEU A C 1
ATOM 1769 O O . LEU A 1 223 ? 22.906 -3.811 5.746 1 97.19 223 LEU A O 1
ATOM 1773 N N . LEU A 1 224 ? 23.203 -1.892 4.52 1 97.81 224 LEU A N 1
ATOM 1774 C CA . LEU A 1 224 ? 21.781 -1.822 4.18 1 97.81 224 LEU A CA 1
ATOM 1775 C C . LEU A 1 224 ? 21.453 -2.76 3.025 1 97.81 224 LEU A C 1
ATOM 1777 O O . LEU A 1 224 ? 21.578 -2.379 1.858 1 97.81 224 LEU A O 1
ATOM 1781 N N . CYS A 1 225 ? 21.016 -3.92 3.387 1 97.81 225 CYS A N 1
ATOM 1782 C CA . CYS A 1 225 ? 20.922 -5.02 2.432 1 97.81 225 CYS A CA 1
ATOM 1783 C C . CYS A 1 225 ? 19.719 -4.852 1.518 1 97.81 225 CYS A C 1
ATOM 1785 O O . CYS A 1 225 ? 19.703 -5.375 0.403 1 97.81 225 CYS A O 1
ATOM 1787 N N . SER A 1 226 ? 18.703 -4.16 2.07 1 98.5 226 SER A N 1
ATOM 1788 C CA . SER A 1 226 ? 17.469 -3.971 1.297 1 98.5 226 SER A CA 1
ATOM 1789 C C . SER A 1 226 ? 16.781 -2.658 1.659 1 98.5 226 SER A C 1
ATOM 1791 O O . SER A 1 226 ? 16.531 -2.387 2.836 1 98.5 226 SER A O 1
ATOM 1793 N N . TYR A 1 227 ? 16.641 -1.832 0.777 1 97.88 227 TYR A N 1
ATOM 1794 C CA . TYR A 1 227 ? 15.797 -0.647 0.847 1 97.88 227 TYR A CA 1
ATOM 1795 C C . TYR A 1 227 ? 14.734 -0.669 -0.249 1 97.88 227 TYR A C 1
ATOM 1797 O O . TYR A 1 227 ? 15.062 -0.571 -1.435 1 97.88 227 TYR A O 1
ATOM 1805 N N . THR A 1 228 ? 13.445 -0.794 0.161 1 97.94 228 THR A N 1
ATOM 1806 C CA . THR A 1 228 ? 12.359 -1.009 -0.788 1 97.94 228 THR A CA 1
ATOM 1807 C C . THR A 1 228 ? 11.242 0.011 -0.571 1 97.94 228 THR A C 1
ATOM 1809 O O . THR A 1 228 ? 11.086 0.548 0.528 1 97.94 228 THR A O 1
ATOM 1812 N N . TRP A 1 229 ? 10.523 0.268 -1.648 1 97.25 229 TRP A N 1
ATOM 1813 C CA . TRP A 1 229 ? 9.375 1.163 -1.664 1 97.25 229 TRP A CA 1
ATOM 1814 C C . TRP A 1 229 ? 8.188 0.51 -2.361 1 97.25 229 TRP A C 1
ATOM 1816 O O . TRP A 1 229 ? 8.328 -0.54 -2.992 1 97.25 229 TRP A O 1
ATOM 1826 N N . LYS A 1 230 ? 7.043 1.139 -2.215 1 96.5 230 LYS A N 1
ATOM 1827 C CA . LYS A 1 230 ? 5.824 0.719 -2.904 1 96.5 230 LYS A CA 1
ATOM 1828 C C . LYS A 1 230 ? 5.559 -0.769 -2.695 1 96.5 230 LYS A C 1
ATOM 1830 O O . LYS A 1 230 ? 5.664 -1.272 -1.575 1 96.5 230 LYS A O 1
ATOM 1835 N N . GLN A 1 231 ? 5.207 -1.512 -3.678 1 96.5 231 GLN A N 1
ATOM 1836 C CA . GLN A 1 231 ? 4.809 -2.908 -3.535 1 96.5 231 GLN A CA 1
ATOM 1837 C C . GLN A 1 231 ? 5.941 -3.744 -2.947 1 96.5 231 GLN A C 1
ATOM 1839 O O . GLN A 1 231 ? 5.699 -4.656 -2.154 1 96.5 231 GLN A O 1
ATOM 1844 N N . ASP A 1 232 ? 7.137 -3.484 -3.387 1 97.88 232 ASP A N 1
ATOM 1845 C CA . ASP A 1 232 ? 8.273 -4.23 -2.855 1 97.88 232 ASP A CA 1
ATOM 1846 C C . ASP A 1 232 ? 8.375 -4.074 -1.341 1 97.88 232 ASP A C 1
ATOM 1848 O O . ASP A 1 232 ? 8.648 -5.043 -0.627 1 97.88 232 ASP A O 1
ATOM 1852 N N . ALA A 1 233 ? 8.109 -2.891 -0.893 1 98.19 233 ALA A N 1
ATOM 1853 C CA . ALA A 1 233 ? 8.164 -2.607 0.539 1 98.19 233 ALA A CA 1
ATOM 1854 C C . ALA A 1 233 ? 7.051 -3.326 1.289 1 98.19 233 ALA A C 1
ATOM 1856 O O . ALA A 1 233 ? 7.262 -3.824 2.398 1 98.19 233 ALA A O 1
ATOM 1857 N N . LEU A 1 234 ? 5.891 -3.348 0.7 1 97.88 234 LEU A N 1
ATOM 1858 C CA . LEU A 1 234 ? 4.77 -4.043 1.329 1 97.88 234 LEU A CA 1
ATOM 1859 C C . LEU A 1 234 ? 5.062 -5.531 1.467 1 97.88 234 LEU A C 1
ATOM 1861 O O . LEU A 1 234 ? 4.781 -6.133 2.508 1 97.88 234 LEU A O 1
ATOM 1865 N N . ARG A 1 235 ? 5.629 -6.098 0.456 1 97.81 235 ARG A N 1
ATOM 1866 C CA . ARG A 1 235 ? 5.91 -7.527 0.466 1 97.81 235 ARG A CA 1
ATOM 1867 C C . ARG A 1 235 ? 7.004 -7.867 1.476 1 97.81 235 ARG A C 1
ATOM 1869 O O . ARG A 1 235 ? 6.828 -8.75 2.318 1 97.81 235 ARG A O 1
ATOM 1876 N N . ILE A 1 236 ? 8.094 -7.137 1.496 1 98 236 ILE A N 1
ATOM 1877 C CA . ILE A 1 236 ? 9.141 -7.375 2.48 1 98 236 ILE A CA 1
ATOM 1878 C C . ILE A 1 236 ? 8.625 -7.039 3.879 1 98 236 ILE A C 1
ATOM 1880 O O . ILE A 1 236 ? 8.961 -7.715 4.852 1 98 236 ILE A O 1
ATOM 1884 N N . GLY A 1 237 ? 7.828 -5.965 3.904 1 97.88 237 GLY A N 1
ATOM 1885 C CA . GLY A 1 237 ? 7.258 -5.543 5.176 1 97.88 237 GLY A CA 1
ATOM 1886 C C . GLY A 1 237 ? 6.449 -6.633 5.855 1 97.88 237 GLY A C 1
ATOM 1887 O O . GLY A 1 237 ? 6.371 -6.68 7.082 1 97.88 237 GLY A O 1
ATOM 1888 N N . SER A 1 238 ? 5.855 -7.523 5.098 1 97.88 238 SER A N 1
ATOM 1889 C CA . SER A 1 238 ? 5.059 -8.625 5.629 1 97.88 238 SER A CA 1
ATOM 1890 C C . SER A 1 238 ? 5.922 -9.602 6.41 1 97.88 238 SER A C 1
ATOM 1892 O O . SER A 1 238 ? 5.402 -10.438 7.152 1 97.88 238 SER A O 1
ATOM 1894 N N . LEU A 1 239 ? 7.223 -9.523 6.258 1 97.94 239 LEU A N 1
ATOM 1895 C CA . LEU A 1 239 ? 8.156 -10.445 6.895 1 97.94 239 LEU A CA 1
ATOM 1896 C C . LEU A 1 239 ? 8.812 -9.805 8.117 1 97.94 239 LEU A C 1
ATOM 1898 O O . LEU A 1 239 ? 9.586 -10.453 8.82 1 97.94 239 LEU A O 1
ATOM 1902 N N . VAL A 1 240 ? 8.508 -8.555 8.375 1 98 240 VAL A N 1
ATOM 1903 C CA . VAL A 1 240 ? 9.141 -7.801 9.453 1 98 240 VAL A CA 1
ATOM 1904 C C . VAL A 1 240 ? 8.297 -7.918 10.727 1 98 240 VAL A C 1
ATOM 1906 O O . VAL A 1 240 ? 7.078 -7.75 10.688 1 98 240 VAL A O 1
ATOM 1909 N N . HIS A 1 241 ? 8.938 -8.227 11.766 1 95.5 241 HIS A N 1
ATOM 1910 C CA . HIS A 1 241 ? 8.297 -8.289 13.078 1 95.5 241 HIS A CA 1
ATOM 1911 C C . HIS A 1 241 ? 8.555 -7.008 13.867 1 95.5 241 HIS A C 1
ATOM 1913 O O . HIS A 1 241 ? 9.625 -6.41 13.766 1 95.5 241 HIS A O 1
ATOM 1919 N N . PRO A 1 242 ? 7.566 -6.617 14.688 1 91.62 242 PRO A N 1
ATOM 1920 C CA . PRO A 1 242 ? 7.758 -5.398 15.484 1 91.62 242 PRO A CA 1
ATOM 1921 C C . PRO A 1 242 ? 8.969 -5.484 16.406 1 91.62 242 PRO A C 1
ATOM 1923 O O . PRO A 1 242 ? 9.555 -4.457 16.766 1 91.62 242 PRO A O 1
ATOM 1926 N N . ASN A 1 243 ? 9.391 -6.672 16.75 1 93.62 243 ASN A N 1
ATOM 1927 C CA . ASN A 1 243 ? 10.547 -6.883 17.609 1 93.62 243 ASN A CA 1
ATOM 1928 C C . ASN A 1 243 ? 11.75 -7.383 16.812 1 93.62 243 ASN A C 1
ATOM 1930 O O . ASN A 1 243 ? 12.484 -8.258 17.281 1 93.62 243 ASN A O 1
ATOM 1934 N N . SER A 1 244 ? 11.938 -6.891 15.703 1 96.81 244 SER A N 1
ATOM 1935 C CA . SER A 1 244 ? 13.094 -7.238 14.883 1 96.81 244 SER A CA 1
ATOM 1936 C C . SER A 1 244 ? 14.359 -7.312 15.727 1 96.81 244 SER A C 1
ATOM 1938 O O . SER A 1 244 ? 14.625 -6.422 16.531 1 96.81 244 SER A O 1
ATOM 1940 N N . PRO A 1 245 ? 15.203 -8.336 15.633 1 97 245 PRO A N 1
ATOM 1941 C CA . PRO A 1 245 ? 15.148 -9.328 14.562 1 97 245 PRO A CA 1
ATOM 1942 C C . PRO A 1 245 ? 14.414 -10.609 14.977 1 97 245 PRO A C 1
ATOM 1944 O O . PRO A 1 245 ? 14.469 -11.609 14.266 1 97 245 PRO A O 1
ATOM 1947 N N . HIS A 1 246 ? 13.672 -10.469 16.047 1 95.31 246 HIS A N 1
ATOM 1948 C CA . HIS A 1 246 ? 13.016 -11.672 16.547 1 95.31 246 HIS A CA 1
ATOM 1949 C C . HIS A 1 246 ? 11.969 -12.18 15.562 1 95.31 246 HIS A C 1
ATOM 1951 O O . HIS A 1 246 ? 11.227 -11.391 14.977 1 95.31 246 HIS A O 1
ATOM 1957 N N . ASP A 1 247 ? 11.93 -13.594 15.391 1 94.12 247 ASP A N 1
ATOM 1958 C CA . ASP A 1 247 ? 10.953 -14.289 14.562 1 94.12 247 ASP A CA 1
ATOM 1959 C C . ASP A 1 247 ? 11.055 -13.859 13.102 1 94.12 247 ASP A C 1
ATOM 1961 O O . ASP A 1 247 ? 10.039 -13.711 12.422 1 94.12 247 ASP A O 1
ATOM 1965 N N . GLU A 1 248 ? 12.25 -13.539 12.625 1 97.56 248 GLU A N 1
ATOM 1966 C CA . GLU A 1 248 ? 12.461 -13.062 11.266 1 97.56 248 GLU A CA 1
ATOM 1967 C C . GLU A 1 248 ? 13.406 -13.992 10.5 1 97.56 248 GLU A C 1
ATOM 1969 O O . GLU A 1 248 ? 14.211 -13.531 9.688 1 97.56 248 GLU A O 1
ATOM 1974 N N . ASP A 1 249 ? 13.305 -15.305 10.758 1 96.56 249 ASP A N 1
ATOM 1975 C CA . ASP A 1 249 ? 14.172 -16.281 10.102 1 96.56 249 ASP A CA 1
ATOM 1976 C C . ASP A 1 249 ? 13.961 -16.266 8.594 1 96.56 249 ASP A C 1
ATOM 1978 O O . ASP A 1 249 ? 14.922 -16.344 7.824 1 96.56 249 ASP A O 1
ATOM 1982 N N . GLU A 1 250 ? 12.75 -16.234 8.219 1 96 250 GLU A N 1
ATOM 1983 C CA . GLU A 1 250 ? 12.453 -16.203 6.793 1 96 250 GLU A CA 1
ATOM 1984 C C . GLU A 1 250 ? 13.023 -14.953 6.129 1 96 250 GLU A C 1
ATOM 1986 O O . GLU A 1 250 ? 13.586 -15.023 5.035 1 96 250 GLU A O 1
ATOM 1991 N N . LEU A 1 251 ? 12.797 -13.789 6.801 1 98 251 LEU A N 1
ATOM 1992 C CA . LEU A 1 251 ? 13.359 -12.539 6.293 1 98 251 LEU A CA 1
ATOM 1993 C C . LEU A 1 251 ? 14.875 -12.648 6.141 1 98 251 LEU A C 1
ATOM 1995 O O . LEU A 1 251 ? 15.422 -12.312 5.086 1 98 251 LEU A O 1
ATOM 1999 N N . LYS A 1 252 ? 15.523 -13.125 7.18 1 98.38 252 LYS A N 1
ATOM 2000 C CA . LYS A 1 252 ? 16.969 -13.32 7.152 1 98.38 252 LYS A CA 1
ATOM 2001 C C . LYS A 1 252 ? 17.391 -14.156 5.949 1 98.38 252 LYS A C 1
ATOM 2003 O O . LYS A 1 252 ? 18.312 -13.781 5.211 1 98.38 252 LYS A O 1
ATOM 2008 N N . GLU A 1 253 ? 16.734 -15.258 5.758 1 97.19 253 GLU A N 1
ATOM 2009 C CA . GLU A 1 253 ? 17.062 -16.172 4.676 1 97.19 253 GLU A CA 1
ATOM 2010 C C . GLU A 1 253 ? 16.922 -15.508 3.312 1 97.19 253 GLU A C 1
ATOM 2012 O O . GLU A 1 253 ? 17.797 -15.617 2.461 1 97.19 253 GLU A O 1
ATOM 2017 N N . ILE A 1 254 ? 15.859 -14.828 3.139 1 97 254 ILE A N 1
ATOM 2018 C CA . ILE A 1 254 ? 15.578 -14.156 1.873 1 97 254 ILE A CA 1
ATOM 2019 C C . ILE A 1 254 ? 16.641 -13.094 1.613 1 97 254 ILE A C 1
ATOM 2021 O O . ILE A 1 254 ? 17.141 -12.969 0.494 1 97 254 ILE A O 1
ATOM 2025 N N . MET A 1 255 ? 17 -12.32 2.664 1 98.38 255 MET A N 1
ATOM 2026 C CA . MET A 1 255 ? 18.031 -11.281 2.527 1 98.38 255 MET A CA 1
ATOM 2027 C C . MET A 1 255 ? 19.375 -11.891 2.127 1 98.38 255 MET A C 1
ATOM 2029 O O . MET A 1 255 ? 20.016 -11.43 1.184 1 98.38 255 MET A O 1
ATOM 2033 N N . LEU A 1 256 ? 19.75 -12.938 2.807 1 98.56 256 LEU A N 1
ATOM 2034 C CA . LEU A 1 256 ? 21.062 -13.523 2.574 1 98.56 256 LEU A CA 1
ATOM 2035 C C . LEU A 1 256 ? 21.125 -14.188 1.202 1 98.56 256 LEU A C 1
ATOM 2037 O O . LEU A 1 256 ? 22.125 -14.086 0.5 1 98.56 256 LEU A O 1
ATOM 2041 N N . GLN A 1 257 ? 20.078 -14.867 0.816 1 97.31 257 GLN A N 1
ATOM 2042 C CA . GLN A 1 257 ? 20.031 -15.453 -0.52 1 97.31 257 GLN A CA 1
ATOM 2043 C C . GLN A 1 257 ? 20.109 -14.367 -1.595 1 97.31 257 GLN A C 1
ATOM 2045 O O . GLN A 1 257 ? 20.812 -14.523 -2.588 1 97.31 257 GLN A O 1
ATOM 2050 N N . GLY A 1 258 ? 19.328 -13.32 -1.391 1 97.31 258 GLY A N 1
ATOM 2051 C CA . GLY A 1 258 ? 19.359 -12.211 -2.328 1 97.31 258 GLY A CA 1
ATOM 2052 C C . GLY A 1 258 ? 20.719 -11.578 -2.463 1 97.31 258 GLY A C 1
ATOM 2053 O O . GLY A 1 258 ? 21.172 -11.266 -3.572 1 97.31 258 GLY A O 1
ATOM 2054 N N . LEU A 1 259 ? 21.391 -11.391 -1.352 1 98.31 259 LEU A N 1
ATOM 2055 C CA . LEU A 1 259 ? 22.734 -10.828 -1.357 1 98.31 259 LEU A CA 1
ATOM 2056 C C . LEU A 1 259 ? 23.719 -11.742 -2.082 1 98.31 259 LEU A C 1
ATOM 2058 O O . LEU A 1 259 ? 24.562 -11.281 -2.852 1 98.31 259 LEU A O 1
ATOM 2062 N N . ALA A 1 260 ? 23.609 -13.008 -1.786 1 98 260 ALA A N 1
ATOM 2063 C CA . ALA A 1 260 ? 24.484 -13.984 -2.438 1 98 260 ALA A CA 1
ATOM 2064 C C . ALA A 1 260 ? 24.344 -13.914 -3.955 1 98 260 ALA A C 1
ATOM 2066 O O . ALA A 1 260 ? 25.344 -13.883 -4.676 1 98 260 ALA A O 1
ATOM 2067 N N . ARG A 1 261 ? 23.156 -13.82 -4.43 1 96.5 261 ARG A N 1
ATOM 2068 C CA . ARG A 1 261 ? 22.906 -13.797 -5.867 1 96.5 261 ARG A CA 1
ATOM 2069 C C . ARG A 1 261 ? 23.344 -12.469 -6.48 1 96.5 261 ARG A C 1
ATOM 2071 O O . ARG A 1 261 ? 23.953 -12.445 -7.555 1 96.5 261 ARG A O 1
ATOM 2078 N N . LEU A 1 262 ? 23 -11.398 -5.793 1 96.94 262 LEU A N 1
ATOM 2079 C CA . LEU A 1 262 ? 23.344 -10.062 -6.285 1 96.94 262 LEU A CA 1
ATOM 2080 C C . LEU A 1 262 ? 24.859 -9.922 -6.461 1 96.94 262 LEU A C 1
ATOM 2082 O O . LEU A 1 262 ? 25.312 -9.242 -7.383 1 96.94 262 LEU A O 1
ATOM 2086 N N . HIS A 1 263 ? 25.688 -10.641 -5.645 1 97.38 263 HIS A N 1
ATOM 2087 C CA . HIS A 1 263 ? 27.125 -10.422 -5.625 1 97.38 263 HIS A CA 1
ATOM 2088 C C . HIS A 1 263 ? 27.875 -11.648 -6.152 1 97.38 263 HIS A C 1
ATOM 2090 O O . HIS A 1 263 ? 29.109 -11.672 -6.16 1 97.38 263 HIS A O 1
ATOM 2096 N N . ASN A 1 264 ? 27.109 -12.641 -6.574 1 96.25 264 ASN A N 1
ATOM 2097 C CA . ASN A 1 264 ? 27.688 -13.891 -7.047 1 96.25 264 ASN A CA 1
ATOM 2098 C C . ASN A 1 264 ? 28.656 -14.477 -6.027 1 96.25 264 ASN A C 1
ATOM 2100 O O . ASN A 1 264 ? 29.797 -14.805 -6.363 1 96.25 264 ASN A O 1
ATOM 2104 N N . ILE A 1 265 ? 28.234 -14.5 -4.824 1 96.25 265 ILE A N 1
ATOM 2105 C CA . ILE A 1 265 ? 28.984 -15.078 -3.717 1 96.25 265 ILE A CA 1
ATOM 2106 C C . ILE A 1 265 ? 28.234 -16.266 -3.141 1 96.25 265 ILE A C 1
ATOM 2108 O O . ILE A 1 265 ? 27 -16.281 -3.137 1 96.25 265 ILE A O 1
ATOM 2112 N N . ASP A 1 266 ? 29 -17.203 -2.689 1 96.88 266 ASP A N 1
ATOM 2113 C CA . ASP A 1 266 ? 28.391 -18.391 -2.086 1 96.88 266 ASP A CA 1
ATOM 2114 C C . ASP A 1 266 ? 27.562 -18.016 -0.856 1 96.88 266 ASP A C 1
ATOM 2116 O O . ASP A 1 266 ? 28.031 -17.281 0.012 1 96.88 266 ASP A O 1
ATOM 2120 N N . TYR A 1 267 ? 26.359 -18.531 -0.852 1 97.25 267 TYR A N 1
ATOM 2121 C CA . TYR A 1 267 ? 25.438 -18.297 0.251 1 97.25 267 TYR A CA 1
ATOM 2122 C C . TYR A 1 267 ? 26.078 -18.656 1.586 1 97.25 267 TYR A C 1
ATOM 2124 O O . TYR A 1 267 ? 25.906 -17.938 2.574 1 97.25 267 TYR A O 1
ATOM 2132 N N . ASN A 1 268 ? 26.797 -19.719 1.647 1 97.88 268 ASN A N 1
ATOM 2133 C CA . ASN A 1 268 ? 27.359 -20.219 2.895 1 97.88 268 ASN A CA 1
ATOM 2134 C C . ASN A 1 268 ? 28.391 -19.234 3.473 1 97.88 268 ASN A C 1
ATOM 2136 O O . ASN A 1 268 ? 28.516 -19.109 4.691 1 97.88 268 ASN A O 1
ATOM 2140 N N . ILE A 1 269 ? 29.062 -18.578 2.643 1 97.38 269 ILE A N 1
ATOM 2141 C CA . ILE A 1 269 ? 30.031 -17.578 3.088 1 97.38 269 ILE A CA 1
ATOM 2142 C C . ILE A 1 269 ? 29.312 -16.422 3.762 1 97.38 269 ILE A C 1
ATOM 2144 O O . ILE A 1 269 ? 29.641 -16.047 4.898 1 97.38 269 ILE A O 1
ATOM 2148 N N . ILE A 1 270 ? 28.328 -15.875 3.127 1 97.94 270 ILE A N 1
ATOM 2149 C CA . ILE A 1 270 ? 27.594 -14.727 3.656 1 97.94 270 ILE A CA 1
ATOM 2150 C C . ILE A 1 270 ? 26.875 -15.125 4.953 1 97.94 270 ILE A C 1
ATOM 2152 O O . ILE A 1 270 ? 26.891 -14.367 5.93 1 97.94 270 ILE A O 1
ATOM 2156 N N . ASN A 1 271 ? 26.281 -16.266 4.922 1 98.38 271 ASN A N 1
ATOM 2157 C CA . ASN A 1 271 ? 25.578 -16.766 6.098 1 98.38 271 ASN A CA 1
ATOM 2158 C C . ASN A 1 271 ? 26.5 -16.906 7.297 1 98.38 271 ASN A C 1
ATOM 2160 O O . ASN A 1 271 ? 26.109 -16.625 8.43 1 98.38 271 ASN A O 1
ATOM 2164 N N . SER A 1 272 ? 27.703 -17.391 7.113 1 98.5 272 SER A N 1
ATOM 2165 C CA . SER A 1 272 ? 28.672 -17.578 8.195 1 98.5 272 SER A CA 1
ATOM 2166 C C . SER A 1 272 ? 29.109 -16.25 8.789 1 98.5 272 SER A C 1
ATOM 2168 O O . SER A 1 272 ? 29.594 -16.203 9.93 1 98.5 272 SER A O 1
ATOM 2170 N N . LEU A 1 273 ? 28.984 -15.188 8.047 1 98.44 273 LEU A N 1
ATOM 2171 C CA . LEU A 1 273 ? 29.453 -13.875 8.477 1 98.44 273 LEU A CA 1
ATOM 2172 C C . LEU A 1 273 ? 28.328 -13.094 9.156 1 98.44 273 LEU A C 1
ATOM 2174 O O . LEU A 1 273 ? 28.578 -12.031 9.734 1 98.44 273 LEU A O 1
ATOM 2178 N N . TYR A 1 274 ? 27.109 -13.578 9.07 1 98.75 274 TYR A N 1
ATOM 2179 C CA . TYR A 1 274 ? 25.953 -12.906 9.648 1 98.75 274 TYR A CA 1
ATOM 2180 C C . TYR A 1 274 ? 26.094 -12.781 11.164 1 98.75 274 TYR A C 1
ATOM 2182 O O . TYR A 1 274 ? 26.422 -13.758 11.844 1 98.75 274 TYR A O 1
ATOM 2190 N N . VAL A 1 275 ? 25.797 -11.664 11.727 1 98.69 275 VAL A N 1
ATOM 2191 C CA . VAL A 1 275 ? 25.828 -11.438 13.164 1 98.69 275 VAL A CA 1
ATOM 2192 C C . VAL A 1 275 ? 24.422 -11.164 13.68 1 98.69 275 VAL A C 1
ATOM 2194 O O . VAL A 1 275 ? 23.922 -11.859 14.57 1 98.69 275 VAL A O 1
ATOM 2197 N N . THR A 1 276 ? 23.734 -10.156 13.141 1 98.69 276 THR A N 1
ATOM 2198 C CA . THR A 1 276 ? 22.375 -9.766 13.484 1 98.69 276 THR A CA 1
ATOM 2199 C C . THR A 1 276 ? 21.781 -8.844 12.422 1 98.69 276 THR A C 1
ATOM 2201 O O . THR A 1 276 ? 22.438 -8.555 11.414 1 98.69 276 THR A O 1
ATOM 2204 N N . HIS A 1 277 ? 20.516 -8.555 12.531 1 98.81 277 HIS A N 1
ATOM 2205 C CA . HIS A 1 277 ? 19.906 -7.602 11.617 1 98.81 277 HIS A CA 1
ATOM 2206 C C . HIS A 1 277 ? 18.844 -6.758 12.32 1 98.81 277 HIS A C 1
ATOM 2208 O O . HIS A 1 277 ? 18.531 -6.996 13.492 1 98.81 277 HIS A O 1
ATOM 2214 N N . HIS A 1 278 ? 18.484 -5.738 11.648 1 98.69 278 HIS A N 1
ATOM 2215 C CA . HIS A 1 278 ? 17.328 -4.918 12.023 1 98.69 278 HIS A CA 1
ATOM 2216 C C . HIS A 1 278 ? 16.531 -4.5 10.805 1 98.69 278 HIS A C 1
ATOM 2218 O O . HIS A 1 278 ? 17.094 -4.043 9.805 1 98.69 278 HIS A O 1
ATOM 2224 N N . ALA A 1 279 ? 15.25 -4.742 10.906 1 98.69 279 ALA A N 1
ATOM 2225 C CA . ALA A 1 279 ? 14.336 -4.352 9.836 1 98.69 279 ALA A CA 1
ATOM 2226 C C . ALA A 1 279 ? 13.312 -3.332 10.328 1 98.69 279 ALA A C 1
ATOM 2228 O O . ALA A 1 279 ? 12.891 -3.375 11.484 1 98.69 279 ALA A O 1
ATOM 2229 N N . TRP A 1 280 ? 13 -2.383 9.477 1 98.25 280 TRP A N 1
ATOM 2230 C CA . TRP A 1 280 ? 12.031 -1.348 9.82 1 98.25 280 TRP A CA 1
ATOM 2231 C C . TRP A 1 280 ? 11 -1.176 8.711 1 98.25 280 TRP A C 1
ATOM 2233 O O . TRP A 1 280 ? 11.359 -0.91 7.559 1 98.25 280 TRP A O 1
ATOM 2243 N N . ASN A 1 281 ? 9.781 -1.455 9.039 1 98 281 ASN A N 1
ATOM 2244 C CA . ASN A 1 281 ? 8.625 -1.218 8.188 1 98 281 ASN A CA 1
ATOM 2245 C C . ASN A 1 281 ? 7.82 -0.009 8.656 1 98 281 ASN A C 1
ATOM 2247 O O . ASN A 1 281 ? 7.141 -0.07 9.68 1 98 281 ASN A O 1
ATOM 2251 N N . TRP A 1 282 ? 7.785 1.086 7.871 1 98 282 TRP A N 1
ATOM 2252 C CA . TRP A 1 282 ? 7.219 2.359 8.305 1 98 282 TRP A CA 1
ATOM 2253 C C . TRP A 1 282 ? 5.715 2.238 8.531 1 98 282 TRP A C 1
ATOM 2255 O O . TRP A 1 282 ? 5.148 2.945 9.367 1 98 282 TRP A O 1
ATOM 2265 N N . TYR A 1 283 ? 5.039 1.369 7.867 1 97.25 283 TYR A N 1
ATOM 2266 C CA . TYR A 1 283 ? 3.598 1.249 8.047 1 97.25 283 TYR A CA 1
ATOM 2267 C C . TYR A 1 283 ? 3.268 0.439 9.297 1 97.25 283 TYR A C 1
ATOM 2269 O O . TYR A 1 283 ? 2.107 0.36 9.703 1 97.25 283 TYR A O 1
ATOM 2277 N N . GLN A 1 284 ? 4.293 -0.114 9.922 1 95.81 284 GLN A N 1
ATOM 2278 C CA . GLN A 1 284 ? 4.059 -0.824 11.172 1 95.81 284 GLN A CA 1
ATOM 2279 C C . GLN A 1 284 ? 4.207 0.111 12.367 1 95.81 284 GLN A C 1
ATOM 2281 O O . GLN A 1 284 ? 3.922 -0.276 13.508 1 95.81 284 GLN A O 1
ATOM 2286 N N . ASP A 1 285 ? 4.59 1.319 12.125 1 96 285 ASP A N 1
ATOM 2287 C CA . ASP A 1 285 ? 4.734 2.312 13.18 1 96 285 ASP A CA 1
ATOM 2288 C C . ASP A 1 285 ? 3.51 3.223 13.25 1 96 285 ASP A C 1
ATOM 2290 O O . ASP A 1 285 ? 3.275 4.027 12.352 1 96 285 ASP A O 1
ATOM 2294 N N . PRO A 1 286 ? 2.74 3.146 14.312 1 95.94 286 PRO A N 1
ATOM 2295 C CA . PRO A 1 286 ? 1.526 3.959 14.422 1 95.94 286 PRO A CA 1
ATOM 2296 C C . PRO A 1 286 ? 1.822 5.453 14.539 1 95.94 286 PRO A C 1
ATOM 2298 O O . PRO A 1 286 ? 0.908 6.273 14.453 1 95.94 286 PRO A O 1
ATOM 2301 N N . ASN A 1 287 ? 3.053 5.844 14.703 1 96.25 287 ASN A N 1
ATOM 2302 C CA . ASN A 1 287 ? 3.396 7.246 14.898 1 96.25 287 ASN A CA 1
ATOM 2303 C C . ASN A 1 287 ? 3.871 7.895 13.602 1 96.25 287 ASN A C 1
ATOM 2305 O O . ASN A 1 287 ? 4.172 9.086 13.57 1 96.25 287 ASN A O 1
ATOM 2309 N N . THR A 1 288 ? 3.918 7.16 12.555 1 96.44 288 THR A N 1
ATOM 2310 C CA . THR A 1 288 ? 4.238 7.734 11.25 1 96.44 288 THR A CA 1
ATOM 2311 C C . THR A 1 288 ? 3.205 7.324 10.203 1 96.44 288 THR A C 1
ATOM 2313 O O . THR A 1 288 ? 2.812 8.133 9.359 1 96.44 288 THR A O 1
ATOM 2316 N N . MET A 1 289 ? 2.758 6.016 10.234 1 97.25 289 MET A N 1
ATOM 2317 C CA . MET A 1 289 ? 1.748 5.457 9.344 1 97.25 289 MET A CA 1
ATOM 2318 C C . MET A 1 289 ? 2.145 5.656 7.883 1 97.25 289 MET A C 1
ATOM 2320 O O . MET A 1 289 ? 1.333 6.102 7.07 1 97.25 289 MET A O 1
ATOM 2324 N N . GLY A 1 290 ? 3.34 5.367 7.566 1 97.31 290 GLY A N 1
ATOM 2325 C CA . GLY A 1 290 ? 3.914 5.527 6.242 1 97.31 290 GLY A CA 1
ATOM 2326 C C . GLY A 1 290 ? 5.273 6.199 6.258 1 97.31 290 GLY A C 1
ATOM 2327 O O . GLY A 1 290 ? 5.672 6.781 7.27 1 97.31 290 GLY A O 1
ATOM 2328 N N . ALA A 1 291 ? 5.953 6.207 5.148 1 97.75 291 ALA A N 1
ATOM 2329 C CA . ALA A 1 291 ? 7.359 6.598 5.164 1 97.75 291 ALA A CA 1
ATOM 2330 C C . ALA A 1 291 ? 7.543 8.008 4.605 1 97.75 291 ALA A C 1
ATOM 2332 O O . ALA A 1 291 ? 8.328 8.789 5.133 1 97.75 291 ALA A O 1
ATOM 2333 N N . TYR A 1 292 ? 6.891 8.344 3.557 1 97.12 292 TYR A N 1
ATOM 2334 C CA . TYR A 1 292 ? 7.047 9.594 2.82 1 97.12 292 TYR A CA 1
ATOM 2335 C C . TYR A 1 292 ? 5.777 9.938 2.049 1 97.12 292 TYR A C 1
ATOM 2337 O O . TYR A 1 292 ? 5.008 9.039 1.678 1 97.12 292 TYR A O 1
ATOM 2345 N N . ALA A 1 293 ? 5.594 11.156 1.864 1 96.88 293 ALA A N 1
ATOM 2346 C CA . ALA A 1 293 ? 4.469 11.547 1.016 1 96.88 293 ALA A CA 1
ATOM 2347 C C . ALA A 1 293 ? 4.641 11.008 -0.402 1 96.88 293 ALA A C 1
ATOM 2349 O O . ALA A 1 293 ? 5.727 11.094 -0.978 1 96.88 293 ALA A O 1
ATOM 2350 N N . ALA A 1 294 ? 3.682 10.375 -0.879 1 95.81 294 ALA A N 1
ATOM 2351 C CA . ALA A 1 294 ? 3.66 9.781 -2.213 1 95.81 294 ALA A CA 1
ATOM 2352 C C . ALA A 1 294 ? 2.346 10.078 -2.926 1 95.81 294 ALA A C 1
ATOM 2354 O O . ALA A 1 294 ? 1.373 9.336 -2.787 1 95.81 294 ALA A O 1
ATOM 2355 N N . PHE A 1 295 ? 2.426 11.07 -3.807 1 96.12 295 PHE A N 1
ATOM 2356 C CA . PHE A 1 295 ? 1.192 11.594 -4.387 1 96.12 295 PHE A CA 1
ATOM 2357 C C . PHE A 1 295 ? 0.838 10.844 -5.664 1 96.12 295 PHE A C 1
ATOM 2359 O O . PHE A 1 295 ? 1.725 10.43 -6.418 1 96.12 295 PHE A O 1
ATOM 2366 N N . GLY A 1 296 ? -0.438 10.594 -5.805 1 93.56 296 GLY A N 1
ATOM 2367 C CA . GLY A 1 296 ? -0.965 10.078 -7.059 1 93.56 296 GLY A CA 1
ATOM 2368 C C . GLY A 1 296 ? -1.338 11.164 -8.047 1 93.56 296 GLY A C 1
ATOM 2369 O O . GLY A 1 296 ? -1.193 12.352 -7.754 1 93.56 296 GLY A O 1
ATOM 2370 N N . PRO A 1 297 ? -1.802 10.711 -9.172 1 91.44 297 PRO A N 1
ATOM 2371 C CA . PRO A 1 297 ? -2.215 11.672 -10.188 1 91.44 297 PRO A CA 1
ATOM 2372 C C . PRO A 1 297 ? -3.223 12.695 -9.664 1 91.44 297 PRO A C 1
ATOM 2374 O O . PRO A 1 297 ? -4.121 12.344 -8.891 1 91.44 297 PRO A O 1
ATOM 2377 N N . THR A 1 298 ? -3.018 13.977 -9.961 1 89 298 THR A N 1
ATOM 2378 C CA . THR A 1 298 ? -3.865 15.141 -9.703 1 89 298 THR A CA 1
ATOM 2379 C C . THR A 1 298 ? -3.664 15.648 -8.281 1 89 298 THR A C 1
ATOM 2381 O O . THR A 1 298 ? -4.105 16.75 -7.941 1 89 298 THR A O 1
ATOM 2384 N N . ASP A 1 299 ? -3 14.938 -7.406 1 92.69 299 ASP A N 1
ATOM 2385 C CA . ASP A 1 299 ? -2.932 15.297 -5.992 1 92.69 299 ASP A CA 1
ATOM 2386 C C . ASP A 1 299 ? -2.23 16.641 -5.797 1 92.69 299 ASP A C 1
ATOM 2388 O O . ASP A 1 299 ? -2.701 17.484 -5.035 1 92.69 299 ASP A O 1
ATOM 2392 N N . PHE A 1 300 ? -1.152 16.891 -6.535 1 92.62 300 PHE A N 1
ATOM 2393 C CA . PHE A 1 300 ? -0.412 18.141 -6.406 1 92.62 300 PHE A CA 1
ATOM 2394 C C . PHE A 1 300 ? -1.271 19.312 -6.836 1 92.62 300 PHE A C 1
ATOM 2396 O O . PHE A 1 300 ? -1.243 20.375 -6.199 1 92.62 300 PHE A O 1
ATOM 2403 N N . SER A 1 301 ? -2.027 19.094 -7.844 1 86.75 301 SER A N 1
ATOM 2404 C CA . SER A 1 301 ? -2.766 20.219 -8.43 1 86.75 301 SER A CA 1
ATOM 2405 C C . SER A 1 301 ? -4.109 20.422 -7.734 1 86.75 301 SER A C 1
ATOM 2407 O O . SER A 1 301 ? -4.711 21.484 -7.832 1 86.75 301 SER A O 1
ATOM 2409 N N . THR A 1 302 ? -4.57 19.438 -7.012 1 84.75 302 THR A N 1
ATOM 2410 C CA . THR A 1 302 ? -5.949 19.547 -6.539 1 84.75 302 THR A CA 1
ATOM 2411 C C . THR A 1 302 ? -6 19.594 -5.016 1 84.75 302 THR A C 1
ATOM 2413 O O . THR A 1 302 ? -6.672 20.453 -4.441 1 84.75 302 THR A O 1
ATOM 2416 N N . LEU A 1 303 ? -5.301 18.734 -4.344 1 89.69 303 LEU A N 1
ATOM 2417 C CA . LEU A 1 303 ? -5.445 18.609 -2.898 1 89.69 303 LEU A CA 1
ATOM 2418 C C . LEU A 1 303 ? -4.301 19.312 -2.174 1 89.69 303 LEU A C 1
ATOM 2420 O O . LEU A 1 303 ? -4.516 19.953 -1.148 1 89.69 303 LEU A O 1
ATOM 2424 N N . TYR A 1 304 ? -3.131 19.234 -2.713 1 91.44 304 TYR A N 1
ATOM 2425 C CA . TYR A 1 304 ? -1.909 19.75 -2.105 1 91.44 304 TYR A CA 1
ATOM 2426 C C . TYR A 1 304 ? -2.061 21.219 -1.734 1 91.44 304 TYR A C 1
ATOM 2428 O O . TYR A 1 304 ? -1.696 21.625 -0.629 1 91.44 304 TYR A O 1
ATOM 2436 N N . PRO A 1 305 ? -2.682 22.047 -2.516 1 84.75 305 PRO A N 1
ATOM 2437 C CA . PRO A 1 305 ? -2.768 23.469 -2.209 1 84.75 305 PRO A CA 1
ATOM 2438 C C . PRO A 1 305 ? -3.561 23.766 -0.934 1 84.75 305 PRO A C 1
ATOM 2440 O O . PRO A 1 305 ? -3.32 24.766 -0.267 1 84.75 305 PRO A O 1
ATOM 2443 N N . TYR A 1 306 ? -4.383 22.875 -0.565 1 86.06 306 TYR A N 1
ATOM 2444 C CA . TYR A 1 306 ? -5.219 23.109 0.611 1 86.06 306 TYR A CA 1
ATOM 2445 C C . TYR A 1 306 ? -4.406 22.953 1.892 1 86.06 306 TYR A C 1
ATOM 2447 O O . TYR A 1 306 ? -4.77 23.5 2.934 1 86.06 306 TYR A O 1
ATOM 2455 N N . LEU A 1 307 ? -3.312 22.234 1.812 1 91.06 307 LEU A N 1
ATOM 2456 C CA . LEU A 1 307 ? -2.523 22.016 3.018 1 91.06 307 LEU A CA 1
ATOM 2457 C C . LEU A 1 307 ? -1.456 23.094 3.174 1 91.06 307 LEU A C 1
ATOM 2459 O O . LEU A 1 307 ? -0.869 23.234 4.246 1 91.06 307 LEU A O 1
ATOM 2463 N N . THR A 1 308 ? -1.234 23.844 2.107 1 86.5 308 THR A N 1
ATOM 2464 C CA . THR A 1 308 ? -0.22 24.891 2.176 1 86.5 308 THR A CA 1
ATOM 2465 C C . THR A 1 308 ? -0.82 26.188 2.701 1 86.5 308 THR A C 1
ATOM 2467 O O . THR A 1 308 ? -0.118 27.188 2.832 1 86.5 308 THR A O 1
ATOM 2470 N N . ARG A 1 309 ? -2.092 26.156 3.072 1 83.06 309 ARG A N 1
ATOM 2471 C CA . ARG A 1 309 ? -2.805 27.312 3.592 1 83.06 309 ARG A CA 1
ATOM 2472 C C . ARG A 1 309 ? -3.111 27.156 5.078 1 83.06 309 ARG A C 1
ATOM 2474 O O . ARG A 1 309 ? -3.27 26.031 5.562 1 83.06 309 ARG A O 1
ATOM 2481 N N . PRO A 1 310 ? -3.184 28.359 5.703 1 87.81 310 PRO A N 1
ATOM 2482 C CA . PRO A 1 310 ? -3.602 28.25 7.102 1 87.81 310 PRO A CA 1
ATOM 2483 C C . PRO A 1 310 ? -5.02 27.703 7.258 1 87.81 310 PRO A C 1
ATOM 2485 O O . PRO A 1 310 ? -5.824 27.797 6.324 1 87.81 310 PRO A O 1
ATOM 2488 N N . ALA A 1 311 ? -5.262 27.125 8.391 1 88.88 311 ALA A N 1
ATOM 2489 C CA . ALA A 1 311 ? -6.574 26.625 8.789 1 88.88 311 ALA A CA 1
ATOM 2490 C C . ALA A 1 311 ? -6.992 27.203 10.141 1 88.88 311 ALA A C 1
ATOM 2492 O O . ALA A 1 311 ? -6.371 28.156 10.633 1 88.88 311 ALA A O 1
ATOM 2493 N N . GLY A 1 312 ? -8.148 26.875 10.633 1 88.69 312 GLY A N 1
ATOM 2494 C CA . GLY A 1 312 ? -8.57 27.266 11.961 1 88.69 312 GLY A CA 1
ATOM 2495 C C . GLY A 1 312 ? -8.688 28.766 12.125 1 88.69 312 GLY A C 1
ATOM 2496 O O . GLY A 1 312 ? -8.203 29.344 13.109 1 88.69 312 GLY A O 1
ATOM 2497 N N . LEU A 1 313 ? -9.164 29.438 11.094 1 84.25 313 LEU A N 1
ATOM 2498 C CA . LEU A 1 313 ? -9.328 30.891 11.102 1 84.25 313 LEU A CA 1
ATOM 2499 C C . LEU A 1 313 ? -7.969 31.594 11.148 1 84.25 313 LEU A C 1
ATOM 2501 O O . LEU A 1 313 ? -7.824 32.625 11.797 1 84.25 313 LEU A O 1
ATOM 2505 N N . GLY A 1 314 ? -6.996 30.906 10.562 1 86.56 314 GLY A N 1
ATOM 2506 C CA . GLY A 1 314 ? -5.66 31.469 10.445 1 86.56 314 GLY A CA 1
ATOM 2507 C C . GLY A 1 314 ? -4.758 31.109 11.617 1 86.56 314 GLY A C 1
ATOM 2508 O O . GLY A 1 314 ? -3.611 31.562 11.68 1 86.56 314 GLY A O 1
ATOM 2509 N N . LEU A 1 315 ? -5.285 30.266 12.508 1 92 315 LEU A N 1
ATOM 2510 C CA . LEU A 1 315 ? -4.57 30.016 13.758 1 92 315 LEU A CA 1
ATOM 2511 C C . LEU A 1 315 ? -4.027 28.594 13.797 1 92 315 LEU A C 1
ATOM 2513 O O . LEU A 1 315 ? -3.377 28.203 14.766 1 92 315 LEU A O 1
ATOM 2517 N N . LEU A 1 316 ? -4.281 27.797 12.812 1 95.25 316 LEU A N 1
ATOM 2518 C CA . LEU A 1 316 ? -3.762 26.438 12.656 1 95.25 316 LEU A CA 1
ATOM 2519 C C . LEU A 1 316 ? -2.951 26.312 11.367 1 95.25 316 LEU A C 1
ATOM 2521 O O . LEU A 1 316 ? -3.447 26.641 10.289 1 95.25 316 LEU A O 1
ATOM 2525 N N . HIS A 1 317 ? -1.692 25.953 11.508 1 95.25 317 HIS A N 1
ATOM 2526 C CA . HIS A 1 317 ? -0.793 25.797 10.375 1 95.25 317 HIS A CA 1
ATOM 2527 C C . HIS A 1 317 ? -0.288 24.359 10.266 1 95.25 317 HIS A C 1
ATOM 2529 O O . HIS A 1 317 ? 0.018 23.719 11.281 1 95.25 317 HIS A O 1
ATOM 2535 N N . PHE A 1 318 ? -0.287 23.844 9.047 1 96.25 318 PHE A N 1
ATOM 2536 C CA . PHE A 1 318 ? 0.265 22.531 8.781 1 96.25 318 PHE A CA 1
ATOM 2537 C C . PHE A 1 318 ? 1.675 22.625 8.211 1 96.25 318 PHE A C 1
ATOM 2539 O O . PHE A 1 318 ? 1.958 23.516 7.402 1 96.25 318 PHE A O 1
ATOM 2546 N N . ALA A 1 319 ? 2.549 21.781 8.648 1 96.75 319 ALA A N 1
ATOM 2547 C CA . ALA A 1 319 ? 3.906 21.719 8.109 1 96.75 319 ALA A CA 1
ATOM 2548 C C . ALA A 1 319 ? 4.449 20.297 8.133 1 96.75 319 ALA A C 1
ATOM 2550 O O . ALA A 1 319 ? 3.982 19.469 8.914 1 96.75 319 ALA A O 1
ATOM 2551 N N . GLY A 1 320 ? 5.41 19.969 7.309 1 96.81 320 GLY A N 1
ATOM 2552 C CA . GLY A 1 320 ? 6.031 18.672 7.066 1 96.81 320 GLY A CA 1
ATOM 2553 C C . GLY A 1 320 ? 6.461 18.484 5.621 1 96.81 320 GLY A C 1
ATOM 2554 O O . GLY A 1 320 ? 6.109 19.281 4.754 1 96.81 320 GLY A O 1
ATOM 2555 N N . GLU A 1 321 ? 7.129 17.453 5.41 1 96.5 321 GLU A N 1
ATOM 2556 C CA . GLU A 1 321 ? 7.648 17.234 4.062 1 96.5 321 GLU A CA 1
ATOM 2557 C C . GLU A 1 321 ? 6.516 17.016 3.066 1 96.5 321 GLU A C 1
ATOM 2559 O O . GLU A 1 321 ? 6.637 17.359 1.892 1 96.5 321 GLU A O 1
ATOM 2564 N N . ALA A 1 322 ? 5.359 16.531 3.516 1 96.5 322 ALA A N 1
ATOM 2565 C CA . ALA A 1 322 ? 4.219 16.328 2.631 1 96.5 322 ALA A CA 1
ATOM 2566 C C . ALA A 1 322 ? 3.639 17.641 2.146 1 96.5 322 ALA A C 1
ATOM 2568 O O . ALA A 1 322 ? 2.877 17.688 1.179 1 96.5 322 ALA A O 1
ATOM 2569 N N . ILE A 1 323 ? 3.955 18.703 2.881 1 95.06 323 ILE A N 1
ATOM 2570 C CA . ILE A 1 323 ? 3.395 20.016 2.588 1 95.06 323 ILE A CA 1
ATOM 2571 C C . ILE A 1 323 ? 4.445 20.891 1.895 1 95.06 323 ILE A C 1
ATOM 2573 O O . ILE A 1 323 ? 4.637 22.047 2.254 1 95.06 323 ILE A O 1
ATOM 2577 N N . SER A 1 324 ? 5.238 20.297 1.082 1 93.44 324 SER A N 1
ATOM 2578 C CA . SER A 1 324 ? 6.203 20.859 0.147 1 93.44 324 SER A CA 1
ATOM 2579 C C . SER A 1 324 ? 6.32 20 -1.112 1 93.44 324 SER A C 1
ATOM 2581 O O . SER A 1 324 ? 5.848 18.859 -1.144 1 93.44 324 SER A O 1
ATOM 2583 N N . ALA A 1 325 ? 6.859 20.578 -2.131 1 91.31 325 ALA A N 1
ATOM 2584 C CA . ALA A 1 325 ? 7.051 19.812 -3.361 1 91.31 325 ALA A CA 1
ATOM 2585 C C . ALA A 1 325 ? 8.172 18.797 -3.199 1 91.31 325 ALA A C 1
ATOM 2587 O O . ALA A 1 325 ? 8.281 17.859 -3.992 1 91.31 325 ALA A O 1
ATOM 2588 N N . HIS A 1 326 ? 8.969 18.953 -2.209 1 93.19 326 HIS A N 1
ATOM 2589 C CA . HIS A 1 326 ? 10.125 18.078 -2.035 1 93.19 326 HIS A CA 1
ATOM 2590 C C . HIS A 1 326 ? 9.852 16.984 -1.017 1 93.19 326 HIS A C 1
ATOM 2592 O O . HIS A 1 326 ? 10.414 16.984 0.08 1 93.19 326 HIS A O 1
ATOM 2598 N N . HIS A 1 327 ? 9.133 16.062 -1.434 1 94.38 327 HIS A N 1
ATOM 2599 C CA . HIS A 1 327 ? 8.688 14.961 -0.581 1 94.38 327 HIS A CA 1
ATOM 2600 C C . HIS A 1 327 ? 9.859 14.078 -0.163 1 94.38 327 HIS A C 1
ATOM 2602 O O . HIS A 1 327 ? 10.781 13.852 -0.948 1 94.38 327 HIS A O 1
ATOM 2608 N N . GLY A 1 328 ? 9.82 13.562 1.075 1 94 328 GLY A N 1
ATOM 2609 C CA . GLY A 1 328 ? 10.781 12.578 1.55 1 94 328 GLY A CA 1
ATOM 2610 C C . GLY A 1 328 ? 12.094 13.195 2 1 94 328 GLY A C 1
ATOM 2611 O O . GLY A 1 328 ? 13.023 12.484 2.385 1 94 328 GLY A O 1
ATOM 2612 N N . TRP A 1 329 ? 12.172 14.562 1.988 1 93.69 329 TRP A N 1
ATOM 2613 C CA . TRP A 1 329 ? 13.438 15.211 2.305 1 93.69 329 TRP A CA 1
ATOM 2614 C C . TRP A 1 329 ? 13.273 16.203 3.457 1 93.69 329 TRP A C 1
ATOM 2616 O O . TRP A 1 329 ? 12.211 16.812 3.609 1 93.69 329 TRP A O 1
ATOM 2626 N N . ILE A 1 330 ? 14.359 16.406 4.145 1 93.31 330 ILE A N 1
ATOM 2627 C CA . ILE A 1 330 ? 14.398 17.359 5.246 1 93.31 330 ILE A CA 1
ATOM 2628 C C . ILE A 1 330 ? 14.117 18.766 4.723 1 93.31 330 ILE A C 1
ATOM 2630 O O . ILE A 1 330 ? 13.445 19.562 5.387 1 93.31 330 ILE A O 1
ATOM 2634 N N . VAL A 1 331 ? 14.586 19.031 3.514 1 92 331 VAL A N 1
ATOM 2635 C CA . VAL A 1 331 ? 14.422 20.375 2.938 1 92 331 VAL A CA 1
ATOM 2636 C C . VAL A 1 331 ? 12.938 20.688 2.779 1 92 331 VAL A C 1
ATOM 2638 O O . VAL A 1 331 ? 12.516 21.828 2.945 1 92 331 VAL A O 1
ATOM 2641 N N . GLY A 1 332 ? 12.148 19.641 2.402 1 94.25 332 GLY A N 1
ATOM 2642 C CA . GLY A 1 332 ? 10.711 19.859 2.312 1 94.25 332 GLY A CA 1
ATOM 2643 C C . GLY A 1 332 ? 10.086 20.25 3.633 1 94.25 332 GLY A C 1
ATOM 2644 O O . GLY A 1 332 ? 9.219 21.141 3.674 1 94.25 332 GLY A O 1
ATOM 2645 N N . ALA A 1 333 ? 10.523 19.641 4.695 1 95.25 333 ALA A N 1
ATOM 2646 C CA . ALA A 1 333 ? 10.031 19.984 6.031 1 95.25 333 ALA A CA 1
ATOM 2647 C C . ALA A 1 333 ? 10.422 21.406 6.406 1 95.25 333 ALA A C 1
ATOM 2649 O O . ALA A 1 333 ? 9.617 22.141 6.973 1 95.25 333 ALA A O 1
ATOM 2650 N N . LEU A 1 334 ? 11.609 21.812 6.082 1 93.88 334 LEU A N 1
ATOM 2651 C CA . LEU A 1 334 ? 12.086 23.156 6.387 1 93.88 334 LEU A CA 1
ATOM 2652 C C . LEU A 1 334 ? 11.305 24.203 5.598 1 93.88 334 LEU A C 1
ATOM 2654 O O . LEU A 1 334 ? 10.914 25.25 6.145 1 93.88 334 LEU A O 1
ATOM 2658 N N . GLU A 1 335 ? 11.055 23.875 4.359 1 93.31 335 GLU A N 1
ATOM 2659 C CA . GLU A 1 335 ? 10.305 24.797 3.502 1 93.31 335 GLU A CA 1
ATOM 2660 C C . GLU A 1 335 ? 8.891 25 4.027 1 93.31 335 GLU A C 1
ATOM 2662 O O . GLU A 1 335 ? 8.406 26.141 4.09 1 93.31 335 GLU A O 1
ATOM 2667 N N . SER A 1 336 ? 8.266 23.953 4.324 1 94.88 336 SER A N 1
ATOM 2668 C CA . SER A 1 336 ? 6.895 24.047 4.824 1 94.88 336 SER A CA 1
ATOM 2669 C C . SER A 1 336 ? 6.855 24.75 6.184 1 94.88 336 SER A C 1
ATOM 2671 O O . SER A 1 336 ? 5.906 25.469 6.488 1 94.88 336 SER A O 1
ATOM 2673 N N . GLY A 1 337 ? 7.895 24.516 7.016 1 95.81 337 GLY A N 1
ATOM 2674 C CA . GLY A 1 337 ? 8.008 25.25 8.266 1 95.81 337 GLY A CA 1
ATOM 2675 C C . GLY A 1 337 ? 8.148 26.75 8.07 1 95.81 337 GLY A C 1
ATOM 2676 O O . GLY A 1 337 ? 7.492 27.531 8.758 1 95.81 337 GLY A O 1
ATOM 2677 N N . TYR A 1 338 ? 9 27.109 7.141 1 94.62 338 TYR A N 1
ATOM 2678 C CA . TYR A 1 338 ? 9.18 28.516 6.789 1 94.62 338 TYR A CA 1
ATOM 2679 C C . TYR A 1 338 ? 7.855 29.156 6.383 1 94.62 338 TYR A C 1
ATOM 2681 O O . TYR A 1 338 ? 7.504 30.234 6.863 1 94.62 338 TYR A O 1
ATOM 2689 N N . ARG A 1 339 ? 7.172 28.484 5.559 1 91.44 339 ARG A N 1
ATOM 2690 C CA . ARG A 1 339 ? 5.898 28.984 5.062 1 91.44 339 ARG A CA 1
ATOM 2691 C C . ARG A 1 339 ? 4.895 29.156 6.195 1 91.44 339 ARG A C 1
ATOM 2693 O O . ARG A 1 339 ? 4.188 30.156 6.266 1 91.44 339 ARG A O 1
ATOM 2700 N N . ALA A 1 340 ? 4.785 28.203 7.012 1 93.12 340 ALA A N 1
ATOM 2701 C CA . ALA A 1 340 ? 3.848 28.234 8.133 1 93.12 340 ALA A CA 1
ATOM 2702 C C . ALA A 1 340 ? 4.152 29.391 9.07 1 93.12 340 ALA A C 1
ATOM 2704 O O . ALA A 1 340 ? 3.246 30.125 9.484 1 93.12 340 ALA A O 1
ATOM 2705 N N . VAL A 1 341 ? 5.414 29.625 9.383 1 94.69 341 VAL A N 1
ATOM 2706 C CA . VAL A 1 341 ? 5.82 30.703 10.289 1 94.69 341 VAL A CA 1
ATOM 2707 C C . VAL A 1 341 ? 5.57 32.062 9.625 1 94.69 341 VAL A C 1
ATOM 2709 O O . VAL A 1 341 ? 5.117 33 10.281 1 94.69 341 VAL A O 1
ATOM 2712 N N . SER A 1 342 ? 5.879 32.094 8.375 1 92 342 SER A N 1
ATOM 2713 C CA . SER A 1 342 ? 5.621 33.312 7.625 1 92 342 SER A CA 1
ATOM 2714 C C . SER A 1 342 ? 4.145 33.688 7.668 1 92 342 SER A C 1
ATOM 2716 O O . SER A 1 342 ? 3.799 34.844 7.891 1 92 342 SER A O 1
ATOM 2718 N N . ALA A 1 343 ? 3.268 32.719 7.461 1 87.94 343 ALA A N 1
ATOM 2719 C CA . ALA A 1 343 ? 1.825 32.938 7.496 1 87.94 343 ALA A CA 1
ATOM 2720 C C . ALA A 1 343 ? 1.375 33.406 8.883 1 87.94 343 ALA A C 1
ATOM 2722 O O . ALA A 1 343 ? 0.482 34.25 9.008 1 87.94 343 ALA A O 1
ATOM 2723 N N . PHE A 1 344 ? 1.983 32.844 9.852 1 91.94 344 PHE A N 1
ATOM 2724 C CA . PHE A 1 344 ? 1.714 33.219 11.234 1 91.94 344 PHE A CA 1
ATOM 2725 C C . PHE A 1 344 ? 2.041 34.688 11.453 1 91.94 344 PHE A C 1
ATOM 2727 O O . PHE A 1 344 ? 1.227 35.438 12 1 91.94 344 PHE A O 1
ATOM 2734 N N . PHE A 1 345 ? 3.189 35.156 11.008 1 92.62 345 PHE A N 1
ATOM 2735 C CA . PHE A 1 345 ? 3.598 36.531 11.164 1 92.62 345 PHE A CA 1
ATOM 2736 C C . PHE A 1 345 ? 2.648 37.469 10.414 1 92.62 345 PHE A C 1
ATOM 2738 O O . PHE A 1 345 ? 2.295 38.531 10.914 1 92.62 345 PHE A O 1
ATOM 2745 N N . GLU A 1 346 ? 2.287 37 9.312 1 85.44 346 GLU A N 1
ATOM 2746 C CA . GLU A 1 346 ? 1.364 37.812 8.508 1 85.44 346 GLU A CA 1
ATOM 2747 C C . GLU A 1 346 ? 0.01 37.938 9.195 1 85.44 346 GLU A C 1
ATOM 2749 O O . GLU A 1 346 ? -0.58 39.031 9.211 1 85.44 346 GLU A O 1
ATOM 2754 N N . HIS A 1 347 ? -0.483 36.875 9.727 1 85.31 347 HIS A N 1
ATOM 2755 C CA . HIS A 1 347 ? -1.787 36.844 10.375 1 85.31 347 HIS A CA 1
ATOM 2756 C C . HIS A 1 347 ? -1.847 37.844 11.531 1 85.31 347 HIS A C 1
ATOM 2758 O O . HIS A 1 347 ? -2.875 38.469 11.758 1 85.31 347 HIS A O 1
ATOM 2764 N N . PHE A 1 348 ? -0.751 38.031 12.242 1 90.25 348 PHE A N 1
ATOM 2765 C CA . PHE A 1 348 ? -0.736 38.875 13.438 1 90.25 348 PHE A CA 1
ATOM 2766 C C . PHE A 1 348 ? -0.079 40.219 13.148 1 90.25 348 PHE A C 1
ATOM 2768 O O . PHE A 1 348 ? 0.135 41 14.055 1 90.25 348 PHE A O 1
ATOM 2775 N N . GLY A 1 349 ? 0.297 40.406 11.898 1 89.81 349 GLY A N 1
ATOM 2776 C CA . GLY A 1 349 ? 0.898 41.688 11.516 1 89.81 349 GLY A CA 1
ATOM 2777 C C . GLY A 1 349 ? 2.291 41.875 12.086 1 89.81 349 GLY A C 1
ATOM 2778 O O . GLY A 1 349 ? 2.666 43 12.445 1 89.81 349 GLY A O 1
ATOM 2779 N N . LEU A 1 350 ? 2.982 40.781 12.266 1 93.75 350 LEU A N 1
ATOM 2780 C CA . LEU A 1 350 ? 4.344 40.844 12.781 1 93.75 350 LEU A CA 1
ATOM 2781 C C . LEU A 1 350 ? 5.352 41 11.648 1 93.75 350 LEU A C 1
ATOM 2783 O O . LEU A 1 350 ? 6.184 40.125 11.422 1 93.75 350 LEU A O 1
ATOM 2787 N N . TRP A 1 351 ? 5.434 42.125 11.078 1 93.25 351 TRP A N 1
ATOM 2788 C CA . TRP A 1 351 ? 6.141 42.406 9.836 1 93.25 351 TRP A CA 1
ATOM 2789 C C . TRP A 1 351 ? 7.652 42.406 10.047 1 93.25 351 TRP A C 1
ATOM 2791 O O . TRP A 1 351 ? 8.398 41.938 9.18 1 93.25 351 TRP A O 1
ATOM 2801 N N . GLU A 1 352 ? 8.133 42.875 11.148 1 95.81 352 GLU A N 1
ATOM 2802 C CA . GLU A 1 352 ? 9.57 42.875 11.43 1 95.81 352 GLU A CA 1
ATOM 2803 C C . GLU A 1 352 ? 10.094 41.438 11.578 1 95.81 352 GLU A C 1
ATOM 2805 O O . GLU A 1 352 ? 11.18 41.125 11.094 1 95.81 352 GLU A O 1
ATOM 2810 N N . ALA A 1 353 ? 9.32 40.656 12.266 1 95.12 353 ALA A N 1
ATOM 2811 C CA . ALA A 1 353 ? 9.703 39.281 12.43 1 95.12 353 ALA A CA 1
ATOM 2812 C C . ALA A 1 353 ? 9.727 38.531 11.086 1 95.12 353 ALA A C 1
ATOM 2814 O O . ALA A 1 353 ? 10.586 37.688 10.852 1 95.12 353 ALA A O 1
ATOM 2815 N N . LYS A 1 354 ? 8.805 38.844 10.297 1 92.5 354 LYS A N 1
ATOM 2816 C CA . LYS A 1 354 ? 8.75 38.281 8.961 1 92.5 354 LYS A CA 1
ATOM 2817 C C . LYS A 1 354 ? 9.969 38.688 8.133 1 92.5 354 LYS A C 1
ATOM 2819 O O . LYS A 1 354 ? 10.547 37.844 7.426 1 92.5 354 LYS A O 1
ATOM 2824 N N . ALA A 1 355 ? 10.336 39.938 8.242 1 94 355 ALA A N 1
ATOM 2825 C CA . ALA A 1 355 ? 11.531 40.406 7.559 1 94 355 ALA A CA 1
ATOM 2826 C C . ALA A 1 355 ? 12.781 39.688 8.07 1 94 355 ALA A C 1
ATOM 2828 O O . ALA A 1 355 ? 13.688 39.375 7.297 1 94 355 ALA A O 1
ATOM 2829 N N . ASP A 1 356 ? 12.812 39.469 9.336 1 95.5 356 ASP A N 1
ATOM 2830 C CA . ASP A 1 356 ? 13.93 38.75 9.93 1 95.5 356 ASP A CA 1
ATOM 2831 C C . ASP A 1 356 ? 14.008 37.312 9.398 1 95.5 356 ASP A C 1
ATOM 2833 O O . ASP A 1 356 ? 15.102 36.781 9.195 1 95.5 356 ASP A O 1
ATOM 2837 N N . LEU A 1 357 ? 12.836 36.656 9.297 1 94 357 LEU A N 1
ATOM 2838 C CA . LEU A 1 357 ? 12.773 35.312 8.734 1 94 357 LEU A CA 1
ATOM 2839 C C . LEU A 1 357 ? 13.43 35.281 7.355 1 94 357 LEU A C 1
ATOM 2841 O O . LEU A 1 357 ? 14.227 34.375 7.066 1 94 357 LEU A O 1
ATOM 2845 N N . GLU A 1 358 ? 13.125 36.219 6.57 1 91.62 358 GLU A N 1
ATOM 2846 C CA . GLU A 1 358 ? 13.68 36.312 5.223 1 91.62 358 GLU A CA 1
ATOM 2847 C C . GLU A 1 358 ? 15.18 36.625 5.262 1 91.62 358 GLU A C 1
ATOM 2849 O O . GLU A 1 358 ? 15.945 36.125 4.445 1 91.62 358 GLU A O 1
ATOM 2854 N N . ARG A 1 359 ? 15.578 37.5 6.113 1 94.62 359 ARG A N 1
ATOM 2855 C CA . ARG A 1 359 ? 16.984 37.875 6.246 1 94.62 359 ARG A CA 1
ATOM 2856 C C . ARG A 1 359 ? 17.828 36.688 6.688 1 94.62 359 ARG A C 1
ATOM 2858 O O . ARG A 1 359 ?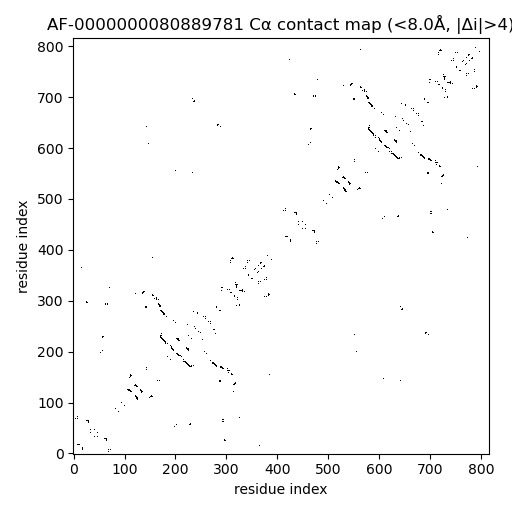 18.938 36.5 6.195 1 94.62 359 ARG A O 1
ATOM 2865 N N . ILE A 1 360 ? 17.281 35.875 7.57 1 92.38 360 ILE A N 1
ATOM 2866 C CA . ILE A 1 360 ? 18.031 34.781 8.188 1 92.38 360 ILE A CA 1
ATOM 2867 C C . ILE A 1 360 ? 18.016 33.562 7.281 1 92.38 360 ILE A C 1
ATOM 2869 O O . ILE A 1 360 ? 19.031 32.906 7.098 1 92.38 360 ILE A O 1
ATOM 2873 N N . PHE A 1 361 ? 16.828 33.25 6.707 1 91.5 361 PHE A N 1
ATOM 2874 C CA . PHE A 1 361 ? 16.672 31.969 6.035 1 91.5 361 PHE A CA 1
ATOM 2875 C C . PHE A 1 361 ? 16.547 32.156 4.531 1 91.5 361 PHE A C 1
ATOM 2877 O O . PHE A 1 361 ? 16.516 31.188 3.777 1 91.5 361 PHE A O 1
ATOM 2884 N N . GLY A 1 362 ? 16.578 33.375 4.039 1 88.94 362 GLY A N 1
ATOM 2885 C CA . GLY A 1 362 ? 16.406 33.625 2.615 1 88.94 362 GLY A CA 1
ATOM 2886 C C . GLY A 1 362 ? 14.961 33.812 2.203 1 88.94 362 GLY A C 1
ATOM 2887 O O . GLY A 1 362 ? 14.062 33.812 3.049 1 88.94 362 GLY A O 1
ATOM 2888 N N . PRO A 1 363 ? 14.789 33.969 0.898 1 83.88 363 PRO A N 1
ATOM 2889 C CA . PRO A 1 363 ? 13.422 34.188 0.409 1 83.88 363 PRO A CA 1
ATOM 2890 C C . PRO A 1 363 ? 12.516 32.969 0.622 1 83.88 363 PRO A C 1
ATOM 2892 O O . PRO A 1 363 ? 13.008 31.859 0.775 1 83.88 363 PRO A O 1
ATOM 2895 N N . PRO A 1 364 ? 11.227 33.25 0.604 1 80.75 364 PRO A N 1
ATOM 2896 C CA . PRO A 1 364 ? 10.273 32.125 0.758 1 80.75 364 PRO A CA 1
ATOM 2897 C C . PRO A 1 364 ? 10.383 31.094 -0.353 1 80.75 364 PRO A C 1
ATOM 2899 O O . PRO A 1 364 ? 10.828 31.422 -1.461 1 80.75 364 PRO A O 1
ATOM 2902 N N . PRO A 1 365 ? 10.008 29.875 0.027 1 79.75 365 PRO A N 1
ATOM 2903 C CA . PRO A 1 365 ? 10.016 28.844 -1.018 1 79.75 365 PRO A CA 1
ATOM 2904 C C . PRO A 1 365 ? 9.164 29.234 -2.225 1 79.75 365 PRO A C 1
ATOM 2906 O O . PRO A 1 365 ? 8.109 29.859 -2.066 1 79.75 365 PRO A O 1
ATOM 2909 N N . PRO A 1 366 ? 9.703 28.953 -3.338 1 64.75 366 PRO A N 1
ATOM 2910 C CA . PRO A 1 366 ? 9.109 29.422 -4.59 1 64.75 366 PRO A CA 1
ATOM 2911 C C . PRO A 1 366 ? 7.676 28.938 -4.785 1 64.75 366 PRO A C 1
ATOM 2913 O O . PRO A 1 366 ? 6.902 29.547 -5.523 1 64.75 366 PRO A O 1
ATOM 2916 N N . GLU A 1 367 ? 7.391 27.875 -4.23 1 62.25 367 GLU A N 1
ATOM 2917 C CA . GLU A 1 367 ? 6.035 27.375 -4.449 1 62.25 367 GLU A CA 1
ATOM 2918 C C . GLU A 1 367 ? 5 28.328 -3.854 1 62.25 367 GLU A C 1
ATOM 2920 O O . GLU A 1 367 ? 3.818 28.266 -4.199 1 62.25 367 GLU A O 1
ATOM 2925 N N . LEU A 1 368 ? 5.445 29.203 -2.934 1 54.47 368 LEU A N 1
ATOM 2926 C CA . LEU A 1 368 ? 4.586 30.156 -2.256 1 54.47 368 LEU A CA 1
ATOM 2927 C C . LEU A 1 368 ? 4.359 31.391 -3.125 1 54.47 368 LEU A C 1
ATOM 2929 O O . LEU A 1 368 ? 5.316 32 -3.594 1 54.47 368 LEU A O 1
ATOM 2933 N N . GLU A 1 369 ? 3.223 31.406 -3.744 1 48.34 369 GLU A N 1
ATOM 2934 C CA . GLU A 1 369 ? 2.984 32.594 -4.543 1 48.34 369 GLU A CA 1
ATOM 2935 C C . GLU A 1 369 ? 2.91 33.844 -3.664 1 48.34 369 GLU A C 1
ATOM 2937 O O . GLU A 1 369 ? 1.821 34.281 -3.264 1 48.34 369 GLU A O 1
ATOM 2942 N N . VAL A 1 370 ? 4.035 34.312 -3.082 1 40.16 370 VAL A N 1
ATOM 2943 C CA . VAL A 1 370 ? 4.121 35.469 -2.189 1 40.16 370 VAL A CA 1
ATOM 2944 C C . VAL A 1 370 ? 4.059 36.75 -3.002 1 40.16 370 VAL A C 1
ATOM 2946 O O . VAL A 1 370 ? 3.902 37.844 -2.443 1 40.16 370 VAL A O 1
ATOM 2949 N N . GLU A 1 371 ? 4.383 36.75 -4.148 1 40.53 371 GLU A N 1
ATOM 2950 C CA . GLU A 1 371 ? 4.5 38.031 -4.824 1 40.53 371 GLU A CA 1
ATOM 2951 C C . GLU A 1 371 ? 3.148 38.75 -4.91 1 40.53 371 GLU A C 1
ATOM 2953 O O . GLU A 1 371 ? 2.115 38.156 -4.586 1 40.53 371 GLU A O 1
ATOM 2958 N N . ASP A 1 372 ? 3.205 40.062 -5.156 1 40.75 372 ASP A N 1
ATOM 2959 C CA . ASP A 1 372 ? 2.078 40.969 -5.309 1 40.75 372 ASP A CA 1
ATOM 2960 C C . ASP A 1 372 ? 0.872 40.25 -5.918 1 40.75 372 ASP A C 1
ATOM 2962 O O . ASP A 1 372 ? -0.272 40.531 -5.559 1 40.75 372 ASP A O 1
ATOM 2966 N N . GLU A 1 373 ? 1.123 39.438 -6.777 1 39.75 373 GLU A N 1
ATOM 2967 C CA . GLU A 1 373 ? 0.135 38.625 -7.465 1 39.75 373 GLU A CA 1
ATOM 2968 C C . GLU A 1 373 ? -0.026 37.281 -6.773 1 39.75 373 GLU A C 1
ATOM 2970 O O . GLU A 1 373 ? -0.718 36.375 -7.281 1 39.75 373 GLU A O 1
ATOM 2975 N N . GLY A 1 374 ? 0.638 37.188 -5.652 1 46.66 374 GLY A N 1
ATOM 2976 C CA . GLY A 1 374 ? 0.645 35.906 -4.961 1 46.66 374 GLY A CA 1
ATOM 2977 C C . GLY A 1 374 ? -0.578 35.688 -4.086 1 46.66 374 GLY A C 1
ATOM 2978 O O . GLY A 1 374 ? -1.327 36.625 -3.82 1 46.66 374 GLY A O 1
ATOM 2979 N N . THR A 1 375 ? -1.029 34.375 -3.977 1 49.22 375 THR A N 1
ATOM 2980 C CA . THR A 1 375 ? -2.289 34.031 -3.342 1 49.22 375 THR A CA 1
ATOM 2981 C C . THR A 1 375 ? -2.082 33.719 -1.86 1 49.22 375 THR A C 1
ATOM 2983 O O . THR A 1 375 ? -2.998 33.25 -1.184 1 49.22 375 THR A O 1
ATOM 2986 N N . GLU A 1 376 ? -0.707 34.125 -1.414 1 48.94 376 GLU A N 1
ATOM 2987 C CA . GLU A 1 376 ? -0.49 33.781 -0.011 1 48.94 376 GLU A CA 1
ATOM 2988 C C . GLU A 1 376 ? -1.437 34.562 0.897 1 48.94 376 GLU A C 1
ATOM 2990 O O . GLU A 1 376 ? -2.037 34 1.811 1 48.94 376 GLU A O 1
ATOM 2995 N N . HIS A 1 377 ? -1.329 35.906 0.702 1 49.09 377 HIS A N 1
ATOM 2996 C CA . HIS A 1 377 ? -2.213 36.75 1.495 1 49.09 377 HIS A CA 1
ATOM 2997 C C . HIS A 1 377 ? -3.67 36.312 1.34 1 49.09 377 HIS A C 1
ATOM 2999 O O . HIS A 1 377 ? -4.441 36.375 2.299 1 49.09 377 HIS A O 1
ATOM 3005 N N . LEU A 1 378 ? -3.988 35.844 0.141 1 53.12 378 LEU A N 1
ATOM 3006 C CA . LEU A 1 378 ? -5.344 35.375 -0.108 1 53.12 378 LEU A CA 1
ATOM 3007 C C . LEU A 1 378 ? -5.586 34.031 0.605 1 53.12 378 LEU A C 1
ATOM 3009 O O . LEU A 1 378 ? -6.672 33.812 1.151 1 53.12 378 LEU A O 1
ATOM 3013 N N . GLN A 1 379 ? -4.523 33.375 0.653 1 54.41 379 GLN A N 1
ATOM 3014 C CA . GLN A 1 379 ? -4.652 32.062 1.32 1 54.41 379 GLN A CA 1
ATOM 3015 C C . GLN A 1 379 ? -4.785 32.25 2.83 1 54.41 379 GLN A C 1
ATOM 3017 O O . GLN A 1 379 ? -5.586 31.547 3.471 1 54.41 379 GLN A O 1
ATOM 3022 N N . ALA A 1 380 ? -3.975 33.156 3.352 1 50.84 380 ALA A N 1
ATOM 3023 C CA . ALA A 1 380 ? -4.102 33.469 4.766 1 50.84 380 ALA A CA 1
ATOM 3024 C C . ALA A 1 380 ? -5.492 34.031 5.078 1 50.84 380 ALA A C 1
ATOM 3026 O O . ALA A 1 380 ? -6.09 33.656 6.098 1 50.84 380 ALA A O 1
ATOM 3027 N N . LEU A 1 381 ? -5.914 34.844 4.168 1 55.81 381 LEU A N 1
ATOM 3028 C CA . LEU A 1 381 ? -7.25 35.406 4.324 1 55.81 381 LEU A CA 1
ATOM 3029 C C . LEU A 1 381 ? -8.312 34.312 4.25 1 55.81 381 LEU A C 1
ATOM 3031 O O . LEU A 1 381 ? -9.234 34.281 5.066 1 55.81 381 LEU A O 1
ATOM 3035 N N . LEU A 1 382 ? -8.141 33.438 3.301 1 58.19 382 LEU A N 1
ATOM 3036 C CA . LEU A 1 382 ? -9.102 32.344 3.125 1 58.19 382 LEU A CA 1
ATOM 3037 C C . LEU A 1 382 ? -9.125 31.438 4.348 1 58.19 382 LEU A C 1
ATOM 3039 O O . LEU A 1 382 ? -10.195 30.969 4.754 1 58.19 382 LEU A O 1
ATOM 3043 N N . GLY A 1 383 ? -8 31.281 4.859 1 53.94 383 GLY A N 1
ATOM 3044 C CA . GLY A 1 383 ? -7.902 30.453 6.051 1 53.94 383 GLY A CA 1
ATOM 3045 C C . GLY A 1 383 ? -8.531 31.094 7.277 1 53.94 383 GLY A C 1
ATOM 3046 O O . GLY A 1 383 ? -8.859 30.391 8.242 1 53.94 383 GLY A O 1
ATOM 3047 N N . SER A 1 384 ? -8.664 32.406 7.164 1 55.03 384 SER A N 1
ATOM 3048 C CA . SER A 1 384 ? -9.188 33.156 8.305 1 55.03 384 SER A CA 1
ATOM 3049 C C . SER A 1 384 ? -10.695 33.312 8.203 1 55.03 384 SER A C 1
ATOM 3051 O O . SER A 1 384 ? -11.328 33.812 9.133 1 55.03 384 SER A O 1
ATOM 3053 N N . LEU A 1 385 ? -11.211 32.875 7.062 1 57.88 385 LEU A N 1
ATOM 3054 C CA . LEU A 1 385 ? -12.641 33.062 6.84 1 57.88 385 LEU A CA 1
ATOM 3055 C C . LEU A 1 385 ? -13.453 31.984 7.547 1 57.88 385 LEU A C 1
ATOM 3057 O O . LEU A 1 385 ? -12.992 30.844 7.688 1 57.88 385 LEU A O 1
ATOM 3061 N N . SER A 1 386 ? -14.625 32.5 8.141 1 56.84 386 SER A N 1
ATOM 3062 C CA . SER A 1 386 ? -15.57 31.562 8.711 1 56.84 386 SER A CA 1
ATOM 3063 C C . SER A 1 386 ? -16.078 30.578 7.66 1 56.84 386 SER A C 1
ATOM 3065 O O . SER A 1 386 ? -15.93 30.828 6.457 1 56.84 386 SER A O 1
ATOM 3067 N N . ASP A 1 387 ? -16.609 29.359 8.109 1 59.31 387 ASP A N 1
ATOM 3068 C CA . ASP A 1 387 ? -17.156 28.344 7.215 1 59.31 387 ASP A CA 1
ATOM 3069 C C . ASP A 1 387 ? -18.141 28.969 6.23 1 59.31 387 ASP A C 1
ATOM 3071 O O . ASP A 1 387 ? -18.141 28.625 5.043 1 59.31 387 ASP A O 1
ATOM 3075 N N . ASP A 1 388 ? -18.938 29.875 6.758 1 56.69 388 ASP A N 1
ATOM 3076 C CA . ASP A 1 388 ? -19.953 30.516 5.941 1 56.69 388 ASP A CA 1
ATOM 3077 C C . ASP A 1 388 ? -19.328 31.406 4.867 1 56.69 388 ASP A C 1
ATOM 3079 O O . ASP A 1 388 ? -19.75 31.375 3.711 1 56.69 388 ASP A O 1
ATOM 3083 N N . GLU A 1 389 ? -18.359 32.188 5.266 1 57.22 389 GLU A N 1
ATOM 3084 C CA . GLU A 1 389 ? -17.719 33.094 4.332 1 57.22 389 GLU A CA 1
ATOM 3085 C C . GLU A 1 389 ? -16.922 32.344 3.275 1 57.22 389 GLU A C 1
ATOM 3087 O O . GLU A 1 389 ? -16.922 32.719 2.1 1 57.22 389 GLU A O 1
ATOM 3092 N N . ARG A 1 390 ? -16.281 31.328 3.715 1 60 390 ARG A N 1
ATOM 3093 C CA . ARG A 1 390 ? -15.492 30.484 2.828 1 60 390 ARG A CA 1
ATOM 3094 C C . ARG A 1 390 ? -16.375 29.797 1.794 1 60 390 ARG A C 1
ATOM 3096 O O . ARG A 1 390 ? -16 29.703 0.62 1 60 390 ARG A O 1
ATOM 3103 N N . GLY A 1 391 ? -17.422 29.219 2.355 1 56.56 391 GLY A N 1
ATOM 3104 C CA . GLY A 1 391 ? -18.375 28.594 1.439 1 56.56 391 GLY A CA 1
ATOM 3105 C C . GLY A 1 391 ? -18.844 29.531 0.337 1 56.56 391 GLY A C 1
ATOM 3106 O O . GLY A 1 391 ? -18.922 29.125 -0.828 1 56.56 391 GLY A O 1
ATOM 3107 N N . ARG A 1 392 ? -19.016 30.859 0.706 1 55.31 392 ARG A N 1
ATOM 3108 C CA . ARG A 1 392 ? -19.453 31.859 -0.266 1 55.31 392 ARG A CA 1
ATOM 3109 C C . ARG A 1 392 ? -18.359 32.156 -1.27 1 55.31 392 ARG A C 1
ATOM 3111 O O . ARG A 1 392 ? -18.609 32.281 -2.473 1 55.31 392 ARG A O 1
ATOM 3118 N N . LEU A 1 393 ? -17.203 32.25 -0.746 1 56.28 393 LEU A N 1
ATOM 3119 C CA . LEU A 1 393 ? -16.078 32.562 -1.607 1 56.28 393 LEU A CA 1
ATOM 3120 C C . LEU A 1 393 ? -15.688 31.391 -2.484 1 56.28 393 LEU A C 1
ATOM 3122 O O . LEU A 1 393 ? -15.367 31.562 -3.666 1 56.28 393 LEU A O 1
ATOM 3126 N N . GLU A 1 394 ? -15.664 30.188 -1.857 1 56.81 394 GLU A N 1
ATOM 3127 C CA . GLU A 1 394 ? -15.352 29 -2.633 1 56.81 394 GLU A CA 1
ATOM 3128 C C . GLU A 1 394 ? -16.375 28.781 -3.752 1 56.81 394 GLU A C 1
ATOM 3130 O O . GLU A 1 394 ? -16 28.422 -4.871 1 56.81 394 GLU A O 1
ATOM 3135 N N . ALA A 1 395 ? -17.594 28.953 -3.371 1 53.72 395 ALA A N 1
ATOM 3136 C CA . ALA A 1 395 ? -18.641 28.906 -4.391 1 53.72 395 ALA A CA 1
ATOM 3137 C C . ALA A 1 395 ? -18.406 29.953 -5.469 1 53.72 395 ALA A C 1
ATOM 3139 O O . ALA A 1 395 ? -18.562 29.672 -6.66 1 53.72 395 ALA A O 1
ATOM 3140 N N . ALA A 1 396 ? -17.922 31.062 -4.977 1 50.91 396 ALA A N 1
ATOM 3141 C CA . ALA A 1 396 ? -17.641 32.156 -5.914 1 50.91 396 ALA A CA 1
ATOM 3142 C C . ALA A 1 396 ? -16.422 31.828 -6.773 1 50.91 396 ALA A C 1
ATOM 3144 O O . ALA A 1 396 ? -16.406 32.094 -7.977 1 50.91 396 ALA A O 1
ATOM 3145 N N . MET A 1 397 ? -15.406 31.312 -6.145 1 50 397 MET A N 1
ATOM 3146 C CA . MET A 1 397 ? -14.188 30.938 -6.852 1 50 397 MET A CA 1
ATOM 3147 C C . MET A 1 397 ? -14.453 29.797 -7.824 1 50 397 MET A C 1
ATOM 3149 O O . MET A 1 397 ? -13.938 29.797 -8.945 1 50 397 MET A O 1
ATOM 3153 N N . PHE A 1 398 ? -15.125 28.766 -7.34 1 46.31 398 PHE A N 1
ATOM 3154 C CA . PHE A 1 398 ? -15.531 27.672 -8.227 1 46.31 398 PHE A CA 1
ATOM 3155 C C . PHE A 1 398 ? -16.328 28.219 -9.414 1 46.31 398 PHE A C 1
ATOM 3157 O O . PHE A 1 398 ? -16.125 27.781 -10.547 1 46.31 398 PHE A O 1
ATOM 3164 N N . GLU A 1 399 ? -17.219 29.047 -9.102 1 46.56 399 GLU A N 1
ATOM 3165 C CA . GLU A 1 399 ? -17.984 29.703 -10.156 1 46.56 399 GLU A CA 1
ATOM 3166 C C . GLU A 1 399 ? -17.078 30.5 -11.086 1 46.56 399 GLU A C 1
ATOM 3168 O O . GLU A 1 399 ? -17.266 30.516 -12.297 1 46.56 399 GLU A O 1
ATOM 3173 N N . LYS A 1 400 ? -16.141 31.109 -10.539 1 45.62 400 LYS A N 1
ATOM 3174 C CA . LYS A 1 400 ? -15.195 31.859 -11.352 1 45.62 400 LYS A CA 1
ATOM 3175 C C . LYS A 1 400 ? -14.312 30.938 -12.18 1 45.62 400 LYS A C 1
ATOM 3177 O O . LYS A 1 400 ? -14.078 31.172 -13.359 1 45.62 400 LYS A O 1
ATOM 3182 N N . GLU A 1 401 ? -13.719 29.984 -11.586 1 42.31 401 GLU A N 1
ATOM 3183 C CA . GLU A 1 401 ? -12.906 29.016 -12.312 1 42.31 401 GLU A CA 1
ATOM 3184 C C . GLU A 1 401 ? -13.711 28.344 -13.43 1 42.31 401 GLU A C 1
ATOM 3186 O O . GLU A 1 401 ? -13.188 28.078 -14.508 1 42.31 401 GLU A O 1
ATOM 3191 N N . ARG A 1 402 ? -14.93 27.984 -13.094 1 44.06 402 ARG A N 1
ATOM 3192 C CA . ARG A 1 402 ? -15.836 27.484 -14.117 1 44.06 402 ARG A CA 1
ATOM 3193 C C . ARG A 1 402 ? -16.016 28.516 -15.227 1 44.06 402 ARG A C 1
ATOM 3195 O O . ARG A 1 402 ? -16.109 28.156 -16.406 1 44.06 402 ARG A O 1
ATOM 3202 N N . ARG A 1 403 ? -16.188 29.688 -14.844 1 45.75 403 ARG A N 1
ATOM 3203 C CA . ARG A 1 403 ? -16.391 30.75 -15.828 1 45.75 403 ARG A CA 1
ATOM 3204 C C . ARG A 1 403 ? -15.117 30.969 -16.656 1 45.75 403 ARG A C 1
ATOM 3206 O O . ARG A 1 403 ? -15.195 31.25 -17.844 1 45.75 403 ARG A O 1
ATOM 3213 N N . ASP A 1 404 ? -14.039 30.984 -16.094 1 36.25 404 ASP A N 1
ATOM 3214 C CA . ASP A 1 404 ? -12.805 31.266 -16.812 1 36.25 404 ASP A CA 1
ATOM 3215 C C . ASP A 1 404 ? -12.383 30.094 -17.688 1 36.25 404 ASP A C 1
ATOM 3217 O O . ASP A 1 404 ? -11.578 30.25 -18.609 1 36.25 404 ASP A O 1
ATOM 3221 N N . ARG A 1 405 ? -12.531 28.938 -17.234 1 38.97 405 ARG A N 1
ATOM 3222 C CA . ARG A 1 405 ? -12.062 27.812 -18.047 1 38.97 405 ARG A CA 1
ATOM 3223 C C . ARG A 1 405 ? -12.961 27.594 -19.266 1 38.97 405 ARG A C 1
ATOM 3225 O O . ARG A 1 405 ? -12.641 26.812 -20.156 1 38.97 405 ARG A O 1
ATOM 3232 N N . GLY A 1 406 ? -13.602 28.516 -19.797 1 28.42 406 GLY A N 1
ATOM 3233 C CA . GLY A 1 406 ? -14.461 28.422 -20.953 1 28.42 406 GLY A CA 1
ATOM 3234 C C . GLY A 1 406 ? -15.438 27.25 -20.891 1 28.42 406 GLY A C 1
ATOM 3235 O O . GLY A 1 406 ? -15.352 26.422 -19.984 1 28.42 406 GLY A O 1
ATOM 3236 N N . PRO A 1 407 ? -16.672 27.297 -21.578 1 30.94 407 PRO A N 1
ATOM 3237 C CA . PRO A 1 407 ? -17.484 26.109 -21.828 1 30.94 407 PRO A CA 1
ATOM 3238 C C . PRO A 1 407 ? -16.656 24.891 -22.188 1 30.94 407 PRO A C 1
ATOM 3240 O O . PRO A 1 407 ? -15.711 25 -22.984 1 30.94 407 PRO A O 1
ATOM 3243 N N . PHE A 1 408 ? -16.391 23.938 -21.297 1 23.95 408 PHE A N 1
ATOM 3244 C CA . PHE A 1 408 ? -15.922 22.766 -22.031 1 23.95 408 PHE A CA 1
ATOM 3245 C C . PHE A 1 408 ? -16.922 22.375 -23.125 1 23.95 408 PHE A C 1
ATOM 3247 O O . PHE A 1 408 ? -18.125 22.453 -22.922 1 23.95 408 PHE A O 1
ATOM 3254 N N . MET B 1 1 ? -21.953 6.621 -11.023 1 84.94 1 MET B N 1
ATOM 3255 C CA . MET B 1 1 ? -20.969 5.609 -11.422 1 84.94 1 MET B CA 1
ATOM 3256 C C . MET B 1 1 ? -21.625 4.531 -12.281 1 84.94 1 MET B C 1
ATOM 3258 O O . MET B 1 1 ? -21.016 4.055 -13.242 1 84.94 1 MET B O 1
ATOM 3262 N N . SER B 1 2 ? -22.891 4.246 -11.953 1 83.5 2 SER B N 1
ATOM 3263 C CA . SER B 1 2 ? -23.578 3.254 -12.766 1 83.5 2 SER B CA 1
ATOM 3264 C C . SER B 1 2 ? -23.688 3.697 -14.219 1 83.5 2 SER B C 1
ATOM 3266 O O . SER B 1 2 ? -23.594 2.875 -15.133 1 83.5 2 SER B O 1
ATOM 3268 N N . GLU B 1 3 ? -23.844 4.949 -14.398 1 83.12 3 GLU B N 1
ATOM 3269 C CA . GLU B 1 3 ? -23.906 5.488 -15.75 1 83.12 3 GLU B CA 1
ATOM 3270 C C . GLU B 1 3 ? -22.562 5.398 -16.453 1 83.12 3 GLU B C 1
ATOM 3272 O O . GLU B 1 3 ? -22.5 5.094 -17.656 1 83.12 3 GLU B O 1
ATOM 3277 N N . VAL B 1 4 ? -21.562 5.598 -15.773 1 86.44 4 VAL B N 1
ATOM 3278 C CA . VAL B 1 4 ? -20.219 5.641 -16.344 1 86.44 4 VAL B CA 1
ATOM 3279 C C . VAL B 1 4 ? -19.797 4.234 -16.766 1 86.44 4 VAL B C 1
ATOM 3281 O O . VAL B 1 4 ? -19.234 4.051 -17.844 1 86.44 4 VAL B O 1
ATOM 3284 N N . ILE B 1 5 ? -20.156 3.225 -15.945 1 92.31 5 ILE B N 1
ATOM 3285 C CA . ILE B 1 5 ? -19.625 1.893 -16.219 1 92.31 5 ILE B CA 1
ATOM 3286 C C . ILE B 1 5 ? -20.672 1.049 -16.922 1 92.31 5 ILE B C 1
ATOM 3288 O O . ILE B 1 5 ? -20.406 -0.079 -17.344 1 92.31 5 ILE B O 1
ATOM 3292 N N . GLY B 1 6 ? -21.875 1.544 -17.156 1 92.88 6 GLY B N 1
ATOM 3293 C CA . GLY B 1 6 ? -23.047 0.806 -17.609 1 92.88 6 GLY B CA 1
ATOM 3294 C C . GLY B 1 6 ? -22.812 0.06 -18.906 1 92.88 6 GLY B C 1
ATOM 3295 O O . GLY B 1 6 ? -23.203 -1.098 -19.047 1 92.88 6 GLY B O 1
ATOM 3296 N N . GLU B 1 7 ? -22.188 0.746 -19.797 1 93.69 7 GLU B N 1
ATOM 3297 C CA . GLU B 1 7 ? -21.984 0.135 -21.109 1 93.69 7 GLU B CA 1
ATOM 3298 C C . GLU B 1 7 ? -21.109 -1.113 -21 1 93.69 7 GLU B C 1
ATOM 3300 O O . GLU B 1 7 ? -21.344 -2.105 -21.703 1 93.69 7 GLU B O 1
ATOM 3305 N N . TYR B 1 8 ? -20.141 -1.089 -20.188 1 95.81 8 TYR B N 1
ATOM 3306 C CA . TYR B 1 8 ? -19.25 -2.229 -20.016 1 95.81 8 TYR B CA 1
ATOM 3307 C C . TYR B 1 8 ? -19.922 -3.33 -19.203 1 95.81 8 TYR B C 1
ATOM 3309 O O . TYR B 1 8 ? -19.766 -4.516 -19.5 1 95.81 8 TYR B O 1
ATOM 3317 N N . VAL B 1 9 ? -20.672 -2.932 -18.188 1 95.69 9 VAL B N 1
ATOM 3318 C CA . VAL B 1 9 ? -21.406 -3.896 -17.359 1 95.69 9 VAL B CA 1
ATOM 3319 C C . VAL B 1 9 ? -22.391 -4.672 -18.234 1 95.69 9 VAL B C 1
ATOM 3321 O O . VAL B 1 9 ? -22.438 -5.902 -18.172 1 95.69 9 VAL B O 1
ATOM 3324 N N . GLU B 1 10 ? -23.047 -4.004 -19.062 1 95.69 10 GLU B N 1
ATOM 3325 C CA . GLU B 1 10 ? -24.016 -4.629 -19.953 1 95.69 10 GLU B CA 1
ATOM 3326 C C . GLU B 1 10 ? -23.344 -5.578 -20.938 1 95.69 10 GLU B C 1
ATOM 3328 O O . GLU B 1 10 ? -23.844 -6.672 -21.203 1 95.69 10 GLU B O 1
ATOM 3333 N N . ALA B 1 11 ? -22.266 -5.137 -21.453 1 95.44 11 ALA B N 1
ATOM 3334 C CA . ALA B 1 11 ? -21.531 -5.969 -22.391 1 95.44 11 ALA B CA 1
ATOM 3335 C C . ALA B 1 11 ? -21.047 -7.254 -21.734 1 95.44 11 ALA B C 1
ATOM 3337 O O . ALA B 1 11 ? -21.141 -8.336 -22.328 1 95.44 11 ALA B O 1
ATOM 3338 N N . LEU B 1 12 ? -20.562 -7.156 -20.516 1 93.5 12 LEU B N 1
ATOM 3339 C CA . LEU B 1 12 ? -20.062 -8.312 -19.781 1 93.5 12 LEU B CA 1
ATOM 3340 C C . LEU B 1 12 ? -21.203 -9.273 -19.422 1 93.5 12 LEU B C 1
ATOM 3342 O O . LEU B 1 12 ? -21.031 -10.492 -19.5 1 93.5 12 LEU B O 1
ATOM 3346 N N . GLU B 1 13 ? -22.312 -8.727 -19.078 1 92 13 GLU B N 1
ATOM 3347 C CA . GLU B 1 13 ? -23.469 -9.539 -18.703 1 92 13 GLU B CA 1
ATOM 3348 C C . GLU B 1 13 ? -24.047 -10.273 -19.922 1 92 13 GLU B C 1
ATOM 3350 O O . GLU B 1 13 ? -24.5 -11.414 -19.797 1 92 13 GLU B O 1
ATOM 3355 N N . LYS B 1 14 ? -24.031 -9.672 -21.047 1 93.81 14 LYS B N 1
ATOM 3356 C CA . LYS B 1 14 ? -24.562 -10.266 -22.281 1 93.81 14 LYS B CA 1
ATOM 3357 C C . LYS B 1 14 ? -23.656 -11.391 -22.766 1 93.81 14 LYS B C 1
ATOM 3359 O O . LYS B 1 14 ? -24.141 -12.477 -23.109 1 93.81 14 LYS B O 1
ATOM 3364 N N . ASP B 1 15 ? -22.438 -11.125 -22.891 1 92.81 15 ASP B N 1
ATOM 3365 C CA . ASP B 1 15 ? -21.375 -12.047 -23.281 1 92.81 15 ASP B CA 1
ATOM 3366 C C . ASP B 1 15 ? -20.062 -11.68 -22.625 1 92.81 15 ASP B C 1
ATOM 3368 O O . ASP B 1 15 ? -19.375 -10.758 -23.062 1 92.81 15 ASP B O 1
ATOM 3372 N N . PHE B 1 16 ? -19.703 -12.43 -21.625 1 90.25 16 PHE B N 1
ATOM 3373 C CA . PHE B 1 16 ? -18.547 -12.055 -20.797 1 90.25 16 PHE B CA 1
ATOM 3374 C C . PHE B 1 16 ? -17.297 -11.945 -21.656 1 90.25 16 PHE B C 1
ATOM 3376 O O . PHE B 1 16 ? -16.5 -11.016 -21.469 1 90.25 16 PHE B O 1
ATOM 3383 N N . ARG B 1 17 ? -17.094 -12.836 -22.531 1 87.56 17 ARG B N 1
ATOM 3384 C CA . ARG B 1 17 ? -15.891 -12.844 -23.344 1 87.56 17 ARG B CA 1
ATOM 3385 C C . ARG B 1 17 ? -15.805 -11.586 -24.203 1 87.56 17 ARG B C 1
ATOM 3387 O O . ARG B 1 17 ? -14.773 -10.906 -24.219 1 87.56 17 ARG B O 1
ATOM 3394 N N . LYS B 1 18 ? -16.828 -11.273 -24.906 1 89 18 LYS B N 1
ATOM 3395 C CA . LYS B 1 18 ? -16.875 -10.094 -25.766 1 89 18 LYS B CA 1
ATOM 3396 C C . LYS B 1 18 ? -16.812 -8.812 -24.938 1 89 18 LYS B C 1
ATOM 3398 O O . LYS B 1 18 ? -16.125 -7.859 -25.297 1 89 18 LYS B O 1
ATOM 3403 N N . GLY B 1 19 ? -17.547 -8.898 -23.844 1 93.56 19 GLY B N 1
ATOM 3404 C CA . GLY B 1 19 ? -17.531 -7.762 -22.938 1 93.56 19 GLY B CA 1
ATOM 3405 C C . GLY B 1 19 ? -16.156 -7.5 -22.359 1 93.56 19 GLY B C 1
ATOM 3406 O O . GLY B 1 19 ? -15.742 -6.348 -22.203 1 93.56 19 GLY B O 1
ATOM 3407 N N . PHE B 1 20 ? -15.484 -8.594 -22.016 1 92.56 20 PHE B N 1
ATOM 3408 C CA . PHE B 1 20 ? -14.141 -8.469 -21.453 1 92.56 20 PHE B CA 1
ATOM 3409 C C . PHE B 1 20 ? -13.18 -7.887 -22.484 1 92.56 20 PHE B C 1
ATOM 3411 O O . PHE B 1 20 ? -12.367 -7.02 -22.156 1 92.56 20 PHE B O 1
ATOM 3418 N N . ARG B 1 21 ? -13.25 -8.281 -23.719 1 89.25 21 ARG B N 1
ATOM 3419 C CA . ARG B 1 21 ? -12.422 -7.723 -24.781 1 89.25 21 ARG B CA 1
ATOM 3420 C C . ARG B 1 21 ? -12.672 -6.227 -24.938 1 89.25 21 ARG B C 1
ATOM 3422 O O . ARG B 1 21 ? -11.727 -5.449 -25.109 1 89.25 21 ARG B O 1
ATOM 3429 N N . LYS B 1 22 ? -13.906 -5.891 -24.906 1 93.31 22 LYS B N 1
ATOM 3430 C CA . LYS B 1 22 ? -14.266 -4.477 -24.969 1 93.31 22 LYS B CA 1
ATOM 3431 C C . LYS B 1 22 ? -13.664 -3.705 -23.797 1 93.31 22 LYS B C 1
ATOM 3433 O O . LYS B 1 22 ? -13.102 -2.625 -23.984 1 93.31 22 LYS B O 1
ATOM 3438 N N . LEU B 1 23 ? -13.758 -4.281 -22.656 1 95.12 23 LEU B N 1
ATOM 3439 C CA . LEU B 1 23 ? -13.266 -3.648 -21.438 1 95.12 23 LEU B CA 1
ATOM 3440 C C . LEU B 1 23 ? -11.758 -3.469 -21.484 1 95.12 23 LEU B C 1
ATOM 3442 O O . LEU B 1 23 ? -11.227 -2.48 -20.969 1 95.12 23 LEU B O 1
ATOM 3446 N N . MET B 1 24 ? -11.047 -4.371 -22.156 1 91.06 24 MET B N 1
ATOM 3447 C CA . MET B 1 24 ? -9.586 -4.312 -22.234 1 91.06 24 MET B CA 1
ATOM 3448 C C . MET B 1 24 ? -9.141 -3.105 -23.047 1 91.06 24 MET B C 1
ATOM 3450 O O . MET B 1 24 ? -8.008 -2.639 -22.906 1 91.06 24 MET B O 1
ATOM 3454 N N . THR B 1 25 ? -10.016 -2.508 -23.844 1 89.5 25 THR B N 1
ATOM 3455 C CA . THR B 1 25 ? -9.664 -1.346 -24.641 1 89.5 25 THR B CA 1
ATOM 3456 C C . THR B 1 25 ? -9.5 -0.109 -23.766 1 89.5 25 THR B C 1
ATOM 3458 O O . THR B 1 25 ? -8.914 0.888 -24.203 1 89.5 25 THR B O 1
ATOM 3461 N N . VAL B 1 26 ? -10.008 -0.226 -22.531 1 91.69 26 VAL B N 1
ATOM 3462 C CA . VAL B 1 26 ? -9.922 0.929 -21.656 1 91.69 26 VAL B CA 1
ATOM 3463 C C . VAL B 1 26 ? -9.195 0.539 -20.359 1 91.69 26 VAL B C 1
ATOM 3465 O O . VAL B 1 26 ? -9.281 1.245 -19.359 1 91.69 26 VAL B O 1
ATOM 3468 N N . ASP B 1 27 ? -8.453 -0.602 -20.391 1 92.38 27 ASP B N 1
ATOM 3469 C CA . ASP B 1 27 ? -7.762 -1.114 -19.203 1 92.38 27 ASP B CA 1
ATOM 3470 C C . ASP B 1 27 ? -6.602 -0.205 -18.812 1 92.38 27 ASP B C 1
ATOM 3472 O O . ASP B 1 27 ? -6.098 -0.291 -17.688 1 92.38 27 ASP B O 1
ATOM 3476 N N . HIS B 1 28 ? -6.188 0.7 -19.688 1 87.62 28 HIS B N 1
ATOM 3477 C CA . HIS B 1 28 ? -5.051 1.572 -19.406 1 87.62 28 HIS B CA 1
ATOM 3478 C C . HIS B 1 28 ? -5.469 2.762 -18.547 1 87.62 28 HIS B C 1
ATOM 3480 O O . HIS B 1 28 ? -4.613 3.48 -18.031 1 87.62 28 HIS B O 1
ATOM 3486 N N . TYR B 1 29 ? -6.809 2.891 -18.312 1 90.31 29 TYR B N 1
ATOM 3487 C CA . TYR B 1 29 ? -7.285 3.979 -17.469 1 90.31 29 TYR B CA 1
ATOM 3488 C C . TYR B 1 29 ? -7.406 3.529 -16.016 1 90.31 29 TYR B C 1
ATOM 3490 O O . TYR B 1 29 ? -7.82 2.402 -15.734 1 90.31 29 TYR B O 1
ATOM 3498 N N . SER B 1 30 ? -7.023 4.465 -15.148 1 92.81 30 SER B N 1
ATOM 3499 C CA . SER B 1 30 ? -7.582 4.371 -13.805 1 92.81 30 SER B CA 1
ATOM 3500 C C . SER B 1 30 ? -9.023 4.859 -13.773 1 92.81 30 SER B C 1
ATOM 3502 O O . SER B 1 30 ? -9.492 5.5 -14.711 1 92.81 30 SER B O 1
ATOM 3504 N N . VAL B 1 31 ? -9.734 4.547 -12.719 1 93.25 31 VAL B N 1
ATOM 3505 C CA . VAL B 1 31 ? -11.102 5.051 -12.578 1 93.25 31 VAL B CA 1
ATOM 3506 C C . VAL B 1 31 ? -11.086 6.578 -12.594 1 93.25 31 VAL B C 1
ATOM 3508 O O . VAL B 1 31 ? -11.883 7.203 -13.297 1 93.25 31 VAL B O 1
ATOM 3511 N N . ARG B 1 32 ? -10.148 7.168 -11.859 1 90.5 32 ARG B N 1
ATOM 3512 C CA . ARG B 1 32 ? -10.023 8.617 -11.766 1 90.5 32 ARG B CA 1
ATOM 3513 C C . ARG B 1 32 ? -9.789 9.234 -13.141 1 90.5 32 ARG B C 1
ATOM 3515 O O . ARG B 1 32 ? -10.438 10.219 -13.5 1 90.5 32 ARG B O 1
ATOM 3522 N N . GLU B 1 33 ? -8.93 8.656 -13.891 1 86.88 33 GLU B N 1
ATOM 3523 C CA . GLU B 1 33 ? -8.609 9.188 -15.211 1 86.88 33 GLU B CA 1
ATOM 3524 C C . GLU B 1 33 ? -9.773 9.016 -16.188 1 86.88 33 GLU B C 1
ATOM 3526 O O . GLU B 1 33 ? -10.055 9.898 -16.984 1 86.88 33 GLU B O 1
ATOM 3531 N N . TYR B 1 34 ? -10.367 7.871 -16.109 1 90.06 34 TYR B N 1
ATOM 3532 C CA . TYR B 1 34 ? -11.516 7.637 -16.969 1 90.06 34 TYR B CA 1
ATOM 3533 C C . TYR B 1 34 ? -12.609 8.664 -16.703 1 90.06 34 TYR B C 1
ATOM 3535 O O . TYR B 1 34 ? -13.172 9.234 -17.656 1 90.06 34 TYR B O 1
ATOM 3543 N N . LEU B 1 35 ? -12.891 8.93 -15.414 1 88.94 35 LEU B N 1
ATOM 3544 C CA . LEU B 1 35 ? -13.914 9.898 -15.039 1 88.94 35 LEU B CA 1
ATOM 3545 C C . LEU B 1 35 ? -13.531 11.297 -15.492 1 88.94 35 LEU B C 1
ATOM 3547 O O . LEU B 1 35 ? -14.375 12.055 -15.969 1 88.94 35 LEU B O 1
ATOM 3551 N N . SER B 1 36 ? -12.305 11.625 -15.344 1 83 36 SER B N 1
ATOM 3552 C CA . SER B 1 36 ? -11.844 12.969 -15.672 1 83 36 SER B CA 1
ATOM 3553 C C . SER B 1 36 ? -11.852 13.203 -17.188 1 83 36 SER B C 1
ATOM 3555 O O . SER B 1 36 ? -12.109 14.32 -17.641 1 83 36 SER B O 1
ATOM 3557 N N . GLN B 1 37 ? -11.641 12.195 -17.969 1 78.38 37 GLN B N 1
ATOM 3558 C CA . GLN B 1 37 ? -11.438 12.375 -19.406 1 78.38 37 GLN B CA 1
ATOM 3559 C C . GLN B 1 37 ? -12.695 12.016 -20.188 1 78.38 37 GLN B C 1
ATOM 3561 O O . GLN B 1 37 ? -12.945 12.57 -21.266 1 78.38 37 GLN B O 1
ATOM 3566 N N . ARG B 1 38 ? -13.391 11.141 -19.797 1 77.44 38 ARG B N 1
ATOM 3567 C CA . ARG B 1 38 ? -14.406 10.555 -20.656 1 77.44 38 ARG B CA 1
ATOM 3568 C C . ARG B 1 38 ? -15.805 10.867 -20.141 1 77.44 38 ARG B C 1
ATOM 3570 O O . ARG B 1 38 ? -16.812 10.516 -20.766 1 77.44 38 ARG B O 1
ATOM 3577 N N . THR B 1 39 ? -15.875 11.406 -19.031 1 72.12 39 THR B N 1
ATOM 3578 C CA . THR B 1 39 ? -17.219 11.641 -18.5 1 72.12 39 THR B CA 1
ATOM 3579 C C . THR B 1 39 ? -17.625 13.094 -18.719 1 72.12 39 THR B C 1
ATOM 3581 O O . THR B 1 39 ? -16.828 14.008 -18.516 1 72.12 39 THR B O 1
ATOM 3584 N N . PRO B 1 40 ? -18.781 13.25 -19.625 1 58.69 40 PRO B N 1
ATOM 3585 C CA . PRO B 1 40 ? -19.25 14.594 -19.984 1 58.69 40 PRO B CA 1
ATOM 3586 C C . PRO B 1 40 ? -19.406 15.508 -18.766 1 58.69 40 PRO B C 1
ATOM 3588 O O . PRO B 1 40 ? -19.219 16.719 -18.875 1 58.69 40 PRO B O 1
ATOM 3591 N N . SER B 1 41 ? -20.203 15.242 -17.781 1 54.56 41 SER B N 1
ATOM 3592 C CA . SER B 1 41 ? -20.938 16.125 -16.859 1 54.56 41 SER B CA 1
ATOM 3593 C C . SER B 1 41 ? -19.984 16.797 -15.883 1 54.56 41 SER B C 1
ATOM 3595 O O . SER B 1 41 ? -18.781 16.516 -15.875 1 54.56 41 SER B O 1
ATOM 3597 N N . SER B 1 42 ? -20.672 17.562 -14.867 1 50.44 42 SER B N 1
ATOM 3598 C CA . SER B 1 42 ? -20.344 18.375 -13.695 1 50.44 42 SER B CA 1
ATOM 3599 C C . SER B 1 42 ? -19.438 17.609 -12.734 1 50.44 42 SER B C 1
ATOM 3601 O O . SER B 1 42 ? -18.812 18.219 -11.859 1 50.44 42 SER B O 1
ATOM 3603 N N . TYR B 1 43 ? -19.297 16.297 -13.016 1 55.25 43 TYR B N 1
ATOM 3604 C CA . TYR B 1 43 ? -18.5 15.539 -12.047 1 55.25 43 TYR B CA 1
ATOM 3605 C C . TYR B 1 43 ? -17.078 15.328 -12.555 1 55.25 43 TYR B C 1
ATOM 3607 O O . TYR B 1 43 ? -16.328 14.531 -11.992 1 55.25 43 TYR B O 1
ATOM 3615 N N . LYS B 1 44 ? -16.797 16.078 -13.477 1 64.31 44 LYS B N 1
ATOM 3616 C CA . LYS B 1 44 ? -15.492 15.914 -14.102 1 64.31 44 LYS B CA 1
ATOM 3617 C C . LYS B 1 44 ? -14.406 16.656 -13.32 1 64.31 44 LYS B C 1
ATOM 3619 O O . LYS B 1 44 ? -13.219 16.359 -13.453 1 64.31 44 LYS B O 1
ATOM 3624 N N . ASP B 1 45 ? -15.023 17.375 -12.391 1 75.38 45 ASP B N 1
ATOM 3625 C CA . ASP B 1 45 ? -13.945 18.094 -11.727 1 75.38 45 ASP B CA 1
ATOM 3626 C C . ASP B 1 45 ? -13.398 17.312 -10.539 1 75.38 45 ASP B C 1
ATOM 3628 O O . ASP B 1 45 ? -13.977 16.281 -10.156 1 75.38 45 ASP B O 1
ATOM 3632 N N . HIS B 1 46 ? -12.344 17.625 -10.141 1 79.38 46 HIS B N 1
ATOM 3633 C CA . HIS B 1 46 ? -11.609 16.922 -9.102 1 79.38 46 HIS B CA 1
ATOM 3634 C C . HIS B 1 46 ? -12.445 16.766 -7.836 1 79.38 46 HIS B C 1
ATOM 3636 O O . HIS B 1 46 ? -12.43 15.719 -7.188 1 79.38 46 HIS B O 1
ATOM 3642 N N . ARG B 1 47 ? -13.195 17.766 -7.516 1 80.62 47 ARG B N 1
ATOM 3643 C CA . ARG B 1 47 ? -14.016 17.719 -6.309 1 80.62 47 ARG B CA 1
ATOM 3644 C C . ARG B 1 47 ? -15.109 16.656 -6.438 1 80.62 47 ARG B C 1
ATOM 3646 O O . ARG B 1 47 ? -15.375 15.922 -5.492 1 80.62 47 ARG B O 1
ATOM 3653 N N . GLY B 1 48 ? -15.68 16.656 -7.633 1 83.56 48 GLY B N 1
ATOM 3654 C CA . GLY B 1 48 ? -16.688 15.633 -7.887 1 83.56 48 GLY B CA 1
ATOM 3655 C C . GLY B 1 48 ? -16.141 14.219 -7.828 1 83.56 48 GLY B C 1
ATOM 3656 O O . GLY B 1 48 ? -16.766 13.328 -7.242 1 83.56 48 GLY B O 1
ATOM 3657 N N . ILE B 1 49 ? -14.977 14.047 -8.328 1 88.31 49 ILE B N 1
ATOM 3658 C CA . ILE B 1 49 ? -14.352 12.734 -8.352 1 88.31 49 ILE B CA 1
ATOM 3659 C C . ILE B 1 49 ? -13.977 12.312 -6.93 1 88.31 49 ILE B C 1
ATOM 3661 O O . ILE B 1 49 ? -14.195 11.156 -6.539 1 88.31 49 ILE B O 1
ATOM 3665 N N . GLU B 1 50 ? -13.453 13.266 -6.18 1 87.12 50 GLU B N 1
ATOM 3666 C CA . GLU B 1 50 ? -13.117 12.984 -4.785 1 87.12 50 GLU B CA 1
ATOM 3667 C C . GLU B 1 50 ? -14.367 12.617 -3.984 1 87.12 50 GLU B C 1
ATOM 3669 O O . GLU B 1 50 ? -14.312 11.727 -3.133 1 87.12 50 GLU B O 1
ATOM 3674 N N . TYR B 1 51 ? -15.391 13.305 -4.27 1 85.25 51 TYR B N 1
ATOM 3675 C CA . TYR B 1 51 ? -16.656 13.016 -3.605 1 85.25 51 TYR B CA 1
ATOM 3676 C C . TYR B 1 51 ? -17.156 11.617 -3.947 1 85.25 51 TYR B C 1
ATOM 3678 O O . TYR B 1 51 ? -17.516 10.852 -3.059 1 85.25 51 TYR B O 1
ATOM 3686 N N . LEU B 1 52 ? -17.094 11.305 -5.195 1 88 52 LEU B N 1
ATOM 3687 C CA . LEU B 1 52 ? -17.547 9.992 -5.645 1 88 52 LEU B CA 1
ATOM 3688 C C . LEU B 1 52 ? -16.688 8.883 -5.027 1 88 52 LEU B C 1
ATOM 3690 O O . LEU B 1 52 ? -17.219 7.867 -4.578 1 88 52 LEU B O 1
ATOM 3694 N N . GLU B 1 53 ? -15.406 9.078 -5.012 1 91.94 53 GLU B N 1
ATOM 3695 C CA . GLU B 1 53 ? -14.523 8.078 -4.43 1 91.94 53 GLU B CA 1
ATOM 3696 C C . GLU B 1 53 ? -14.828 7.859 -2.949 1 91.94 53 GLU B C 1
ATOM 3698 O O . GLU B 1 53 ? -14.844 6.723 -2.473 1 91.94 53 GLU B O 1
ATOM 3703 N N . THR B 1 54 ? -15.047 8.961 -2.246 1 90 54 THR B N 1
ATOM 3704 C CA . THR B 1 54 ? -15.305 8.883 -0.812 1 90 54 THR B CA 1
ATOM 3705 C C . THR B 1 54 ? -16.547 8.055 -0.525 1 90 54 THR B C 1
ATOM 3707 O O . THR B 1 54 ? -16.578 7.273 0.429 1 90 54 THR B O 1
ATOM 3710 N N . PHE B 1 55 ? -17.469 8.133 -1.403 1 85.88 55 PHE B N 1
ATOM 3711 C CA . PHE B 1 55 ? -18.75 7.477 -1.165 1 85.88 55 PHE B CA 1
ATOM 3712 C C . PHE B 1 55 ? -18.75 6.074 -1.761 1 85.88 55 PHE B C 1
ATOM 3714 O O . PHE B 1 55 ? -19.359 5.16 -1.206 1 85.88 55 PHE B O 1
ATOM 3721 N N . ALA B 1 56 ? -18.062 5.93 -2.863 1 82.75 56 ALA B N 1
ATOM 3722 C CA . ALA B 1 56 ? -18.203 4.695 -3.627 1 82.75 56 ALA B CA 1
ATOM 3723 C C . ALA B 1 56 ? -17.047 3.742 -3.342 1 82.75 56 ALA B C 1
ATOM 3725 O O . ALA B 1 56 ? -17.078 2.578 -3.75 1 82.75 56 ALA B O 1
ATOM 3726 N N . GLY B 1 57 ? -16.125 4.281 -2.625 1 84.69 57 GLY B N 1
ATOM 3727 C CA . GLY B 1 57 ? -14.953 3.426 -2.455 1 84.69 57 GLY B CA 1
ATOM 3728 C C . GLY B 1 57 ? -14.078 3.838 -1.287 1 84.69 57 GLY B C 1
ATOM 3729 O O . GLY B 1 57 ? -14.5 4.633 -0.441 1 84.69 57 GLY B O 1
ATOM 3730 N N . SER B 1 58 ? -12.984 3.184 -1.238 1 93.56 58 SER B N 1
ATOM 3731 C CA . SER B 1 58 ? -11.961 3.504 -0.255 1 93.56 58 SER B CA 1
ATOM 3732 C C . SER B 1 58 ? -11.055 4.633 -0.747 1 93.56 58 SER B C 1
ATOM 3734 O O . SER B 1 58 ? -11.023 4.934 -1.942 1 93.56 58 SER B O 1
ATOM 3736 N N . THR B 1 59 ? -10.398 5.273 0.169 1 95.19 59 THR B N 1
ATOM 3737 C CA . THR B 1 59 ? -9.453 6.312 -0.214 1 95.19 59 THR B CA 1
ATOM 3738 C C . THR B 1 59 ? -8.383 5.754 -1.153 1 95.19 59 THR B C 1
ATOM 3740 O O . THR B 1 59 ? -7.777 4.723 -0.865 1 95.19 59 THR B O 1
ATOM 3743 N N . THR B 1 60 ? -8.273 6.328 -2.371 1 93.31 60 THR B N 1
ATOM 3744 C CA . THR B 1 60 ? -7.324 6.051 -3.441 1 93.31 60 THR B CA 1
ATOM 3745 C C . THR B 1 60 ? -7.801 4.875 -4.293 1 93.31 60 THR B C 1
ATOM 3747 O O . THR B 1 60 ? -7.066 4.395 -5.16 1 93.31 60 THR B O 1
ATOM 3750 N N . SER B 1 61 ? -9.016 4.387 -4.102 1 94.56 61 SER B N 1
ATOM 3751 C CA . SER B 1 61 ? -9.508 3.258 -4.883 1 94.56 61 SER B CA 1
ATOM 3752 C C . SER B 1 61 ? -9.672 3.629 -6.352 1 94.56 61 SER B C 1
ATOM 3754 O O . SER B 1 61 ? -9.539 2.777 -7.23 1 94.56 61 SER B O 1
ATOM 3756 N N . PHE B 1 62 ? -9.914 4.906 -6.613 1 93.06 62 PHE B N 1
ATOM 3757 C CA . PHE B 1 62 ? -10.133 5.34 -7.988 1 93.06 62 PHE B CA 1
ATOM 3758 C C . PHE B 1 62 ? -8.812 5.391 -8.758 1 93.06 62 PHE B C 1
ATOM 3760 O O . PHE B 1 62 ? -8.805 5.637 -9.969 1 93.06 62 PHE B O 1
ATOM 3767 N N . ASN B 1 63 ? -7.727 5.074 -8.07 1 91.62 63 ASN B N 1
ATOM 3768 C CA . ASN B 1 63 ? -6.445 4.934 -8.758 1 91.62 63 ASN B CA 1
ATOM 3769 C C . ASN B 1 63 ? -6.273 3.541 -9.352 1 91.62 63 ASN B C 1
ATOM 3771 O O . ASN B 1 63 ? -5.336 3.295 -10.109 1 91.62 63 ASN B O 1
ATOM 3775 N N . SER B 1 64 ? -7.137 2.646 -9.07 1 94.44 64 SER B N 1
ATOM 3776 C CA . SER B 1 64 ? -7.117 1.3 -9.633 1 94.44 64 SER B CA 1
ATOM 3777 C C . SER B 1 64 ? -7.555 1.303 -11.094 1 94.44 64 SER B C 1
ATOM 3779 O O . SER B 1 64 ? -8.117 2.289 -11.578 1 94.44 64 SER B O 1
ATOM 3781 N N . ALA B 1 65 ? -7.277 0.198 -11.742 1 95.56 65 ALA B N 1
ATOM 3782 C CA . ALA B 1 65 ? -7.707 0.076 -13.133 1 95.56 65 ALA B CA 1
ATOM 3783 C C . ALA B 1 65 ? -9.219 0.217 -13.258 1 95.56 65 ALA B C 1
ATOM 3785 O O . ALA B 1 65 ? -9.969 -0.324 -12.438 1 95.56 65 ALA B O 1
ATOM 3786 N N . PHE B 1 66 ? -9.602 0.964 -14.273 1 95.56 66 PHE B N 1
ATOM 3787 C CA . PHE B 1 66 ? -11.023 1.093 -14.562 1 95.56 66 PHE B CA 1
ATOM 3788 C C . PHE B 1 66 ? -11.664 -0.276 -14.773 1 95.56 66 PHE B C 1
ATOM 3790 O O . PHE B 1 66 ? -12.773 -0.528 -14.312 1 95.56 66 PHE B O 1
ATOM 3797 N N . SER B 1 67 ? -10.953 -1.181 -15.383 1 95.94 67 SER B N 1
ATOM 3798 C CA . SER B 1 67 ? -11.43 -2.537 -15.633 1 95.94 67 SER B CA 1
ATOM 3799 C C . SER B 1 67 ? -11.703 -3.275 -14.32 1 95.94 67 SER B C 1
ATOM 3801 O O . SER B 1 67 ? -12.695 -3.99 -14.203 1 95.94 67 SER B O 1
ATOM 3803 N N . GLU B 1 68 ? -10.797 -3.127 -13.375 1 95.31 68 GLU B N 1
ATOM 3804 C CA . GLU B 1 68 ? -10.984 -3.729 -12.055 1 95.31 68 GLU B CA 1
ATOM 3805 C C . GLU B 1 68 ? -12.297 -3.268 -11.422 1 95.31 68 GLU B C 1
ATOM 3807 O O . GLU B 1 68 ? -13.047 -4.078 -10.883 1 95.31 68 GLU B O 1
ATOM 3812 N N . TYR B 1 69 ? -12.531 -1.984 -11.5 1 94.94 69 TYR B N 1
ATOM 3813 C CA . TYR B 1 69 ? -13.727 -1.403 -10.906 1 94.94 69 TYR B CA 1
ATOM 3814 C C . TYR B 1 69 ? -14.984 -1.935 -11.578 1 94.94 69 TYR B C 1
ATOM 3816 O O . TYR B 1 69 ? -15.969 -2.248 -10.906 1 94.94 69 TYR B O 1
ATOM 3824 N N . VAL B 1 70 ? -14.984 -2.043 -12.852 1 95.94 70 VAL B N 1
ATOM 3825 C CA . VAL B 1 70 ? -16.141 -2.512 -13.625 1 95.94 70 VAL B CA 1
ATOM 3826 C C . VAL B 1 70 ? -16.453 -3.955 -13.242 1 95.94 70 VAL B C 1
ATOM 3828 O O . VAL B 1 70 ? -17.609 -4.285 -12.938 1 95.94 70 VAL B O 1
ATOM 3831 N N . ILE B 1 71 ? -15.492 -4.781 -13.219 1 94.5 71 ILE B N 1
ATOM 3832 C CA . ILE B 1 71 ? -15.703 -6.195 -12.922 1 94.5 71 ILE B CA 1
ATOM 3833 C C . ILE B 1 71 ? -16.172 -6.359 -11.484 1 94.5 71 ILE B C 1
ATOM 3835 O O . ILE B 1 71 ? -17.094 -7.145 -11.211 1 94.5 71 ILE B O 1
ATOM 3839 N N . GLU B 1 72 ? -15.555 -5.617 -10.586 1 92.5 72 GLU B N 1
ATOM 3840 C CA . GLU B 1 72 ? -15.953 -5.656 -9.188 1 92.5 72 GLU B CA 1
ATOM 3841 C C . GLU B 1 72 ? -17.422 -5.277 -9.016 1 92.5 72 GLU B C 1
ATOM 3843 O O . GLU B 1 72 ? -18.125 -5.844 -8.172 1 92.5 72 GLU B O 1
ATOM 3848 N N . SER B 1 73 ? -17.859 -4.32 -9.797 1 91.12 73 SER B N 1
ATOM 3849 C CA . SER B 1 73 ? -19.25 -3.863 -9.695 1 91.12 73 SER B CA 1
ATOM 3850 C C . SER B 1 73 ? -20.219 -4.973 -10.07 1 91.12 73 SER B C 1
ATOM 3852 O O . SER B 1 73 ? -21.312 -5.062 -9.508 1 91.12 73 SER B O 1
ATOM 3854 N N . ILE B 1 74 ? -19.828 -5.805 -10.93 1 88.94 74 ILE B N 1
ATOM 3855 C CA . ILE B 1 74 ? -20.672 -6.922 -11.344 1 88.94 74 ILE B CA 1
ATOM 3856 C C . ILE B 1 74 ? -20.688 -7.992 -10.258 1 88.94 74 ILE B C 1
ATOM 3858 O O . ILE B 1 74 ? -21.734 -8.586 -9.969 1 88.94 74 ILE B O 1
ATOM 3862 N N . ASP B 1 75 ? -19.609 -8.203 -9.656 1 83.5 75 ASP B N 1
ATOM 3863 C CA . ASP B 1 75 ? -19.453 -9.242 -8.641 1 83.5 75 ASP B CA 1
ATOM 3864 C C . ASP B 1 75 ? -20.297 -8.93 -7.402 1 83.5 75 ASP B C 1
ATOM 3866 O O . ASP B 1 75 ? -20.781 -9.844 -6.723 1 83.5 75 ASP B O 1
ATOM 3870 N N . PHE B 1 76 ? -20.578 -7.695 -7.141 1 77.75 76 PHE B N 1
ATOM 3871 C CA . PHE B 1 76 ? -21.312 -7.301 -5.945 1 77.75 76 PHE B CA 1
ATOM 3872 C C . PHE B 1 76 ? -22.781 -7.066 -6.262 1 77.75 76 PHE B C 1
ATOM 3874 O O . PHE B 1 76 ? -23.562 -6.766 -5.367 1 77.75 76 PHE B O 1
ATOM 3881 N N . ALA B 1 77 ? -23.141 -7.223 -7.48 1 74.88 77 ALA B N 1
ATOM 3882 C CA . ALA B 1 77 ? -24.484 -6.871 -7.906 1 74.88 77 ALA B CA 1
ATOM 3883 C C . ALA B 1 77 ? -25.469 -8.008 -7.633 1 74.88 77 ALA B C 1
ATOM 3885 O O . ALA B 1 77 ? -26.672 -7.859 -7.836 1 74.88 77 ALA B O 1
ATOM 3886 N N . ALA B 1 78 ? -24.969 -9.023 -7.078 1 72.12 78 ALA B N 1
ATOM 3887 C CA . ALA B 1 78 ? -25.875 -10.125 -6.789 1 72.12 78 ALA B CA 1
ATOM 3888 C C . ALA B 1 78 ? -26.984 -9.688 -5.82 1 72.12 78 ALA B C 1
ATOM 3890 O O . ALA B 1 78 ? -26.734 -8.883 -4.918 1 72.12 78 ALA B O 1
ATOM 3891 N N . ARG B 1 79 ? -28.219 -10.234 -6.066 1 70.81 79 ARG B N 1
ATOM 3892 C CA . ARG B 1 79 ? -29.375 -9.781 -5.316 1 70.81 79 ARG B CA 1
ATOM 3893 C C . ARG B 1 79 ? -29.734 -10.758 -4.203 1 70.81 79 ARG B C 1
ATOM 3895 O O . ARG B 1 79 ? -30.359 -10.383 -3.217 1 70.81 79 ARG B O 1
AT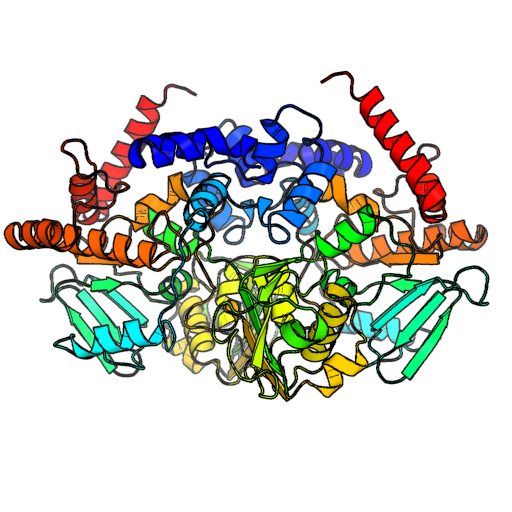OM 3902 N N . ASN B 1 80 ? -29.312 -11.883 -4.398 1 81.5 80 ASN B N 1
ATOM 3903 C CA . ASN B 1 80 ? -29.672 -12.883 -3.4 1 81.5 80 ASN B CA 1
ATOM 3904 C C . ASN B 1 80 ? -28.438 -13.477 -2.729 1 81.5 80 ASN B C 1
ATOM 3906 O O . ASN B 1 80 ? -27.703 -14.242 -3.35 1 81.5 80 ASN B O 1
ATOM 3910 N N . TRP B 1 81 ? -28.25 -13.102 -1.481 1 80.94 81 TRP B N 1
ATOM 3911 C CA . TRP B 1 81 ? -27.094 -13.578 -0.719 1 80.94 81 TRP B CA 1
ATOM 3912 C C . TRP B 1 81 ? -27.516 -14.609 0.316 1 80.94 81 TRP B C 1
ATOM 3914 O O . TRP B 1 81 ? -28.609 -14.523 0.883 1 80.94 81 TRP B O 1
ATOM 3924 N N . ARG B 1 82 ? -26.672 -15.602 0.367 1 83.44 82 ARG B N 1
ATOM 3925 C CA . ARG B 1 82 ? -26.875 -16.641 1.373 1 83.44 82 ARG B CA 1
ATOM 3926 C C . ARG B 1 82 ? -25.656 -16.781 2.271 1 83.44 82 ARG B C 1
ATOM 3928 O O . ARG B 1 82 ? -24.531 -16.453 1.865 1 83.44 82 ARG B O 1
ATOM 3935 N N . CYS B 1 83 ? -25.953 -17.172 3.477 1 85.69 83 CYS B N 1
ATOM 3936 C CA . CYS B 1 83 ? -24.891 -17.453 4.434 1 85.69 83 CYS B CA 1
ATOM 3937 C C . CYS B 1 83 ? -24.859 -18.922 4.801 1 85.69 83 CYS B C 1
ATOM 3939 O O . CYS B 1 83 ? -25.891 -19.578 4.852 1 85.69 83 CYS B O 1
ATOM 3941 N N . ILE B 1 84 ? -23.703 -19.422 4.992 1 88.62 84 ILE B N 1
ATOM 3942 C CA . ILE B 1 84 ? -23.531 -20.781 5.504 1 88.62 84 ILE B CA 1
ATOM 3943 C C . ILE B 1 84 ? -23.484 -20.75 7.031 1 88.62 84 ILE B C 1
ATOM 3945 O O . ILE B 1 84 ? -22.625 -20.094 7.625 1 88.62 84 ILE B O 1
ATOM 3949 N N . GLU B 1 85 ? -24.422 -21.484 7.555 1 87.88 85 GLU B N 1
ATOM 3950 C CA . GLU B 1 85 ? -24.422 -21.578 9.008 1 87.88 85 GLU B CA 1
ATOM 3951 C C . GLU B 1 85 ? -23.109 -22.172 9.516 1 87.88 85 GLU B C 1
ATOM 3953 O O . GLU B 1 85 ? -22.672 -23.219 9.039 1 87.88 85 GLU B O 1
ATOM 3958 N N . GLY B 1 86 ? -22.531 -21.516 10.414 1 88.5 86 GLY B N 1
ATOM 3959 C CA . GLY B 1 86 ? -21.25 -21.953 10.93 1 88.5 86 GLY B CA 1
ATOM 3960 C C . GLY B 1 86 ? -20.062 -21.281 10.25 1 88.5 86 GLY B C 1
ATOM 3961 O O . GLY B 1 86 ? -18.922 -21.469 10.664 1 88.5 86 GLY B O 1
ATOM 3962 N N . GLY B 1 87 ? -20.344 -20.578 9.18 1 89.25 87 GLY B N 1
ATOM 3963 C CA . GLY B 1 87 ? -19.297 -19.828 8.523 1 89.25 87 GLY B CA 1
ATOM 3964 C C . GLY B 1 87 ? -18.688 -20.562 7.336 1 89.25 87 GLY B C 1
ATOM 3965 O O . GLY B 1 87 ? -18.984 -21.75 7.113 1 89.25 87 GLY B O 1
ATOM 3966 N N . MET B 1 88 ? -17.844 -19.922 6.613 1 91 88 MET B N 1
ATOM 3967 C CA . MET B 1 88 ? -17.25 -20.453 5.387 1 91 88 MET B CA 1
ATOM 3968 C C . MET B 1 88 ? -16.328 -21.625 5.684 1 91 88 MET B C 1
ATOM 3970 O O . MET B 1 88 ? -16.047 -22.438 4.801 1 91 88 MET B O 1
ATOM 3974 N N . GLU B 1 89 ? -15.891 -21.75 6.898 1 93.25 89 GLU B N 1
ATOM 3975 C CA . GLU B 1 89 ? -15.031 -22.859 7.293 1 93.25 89 GLU B CA 1
ATOM 3976 C C . GLU B 1 89 ? -15.734 -24.203 7.117 1 93.25 89 GLU B C 1
ATOM 3978 O O . GLU B 1 89 ? -15.094 -25.219 6.898 1 93.25 89 GLU B O 1
ATOM 3983 N N . VAL B 1 90 ? -17.031 -24.172 7.195 1 94.69 90 VAL B N 1
ATOM 3984 C CA . VAL B 1 90 ? -17.828 -25.375 7.008 1 94.69 90 VAL B CA 1
ATOM 3985 C C . VAL B 1 90 ? -17.578 -25.938 5.609 1 94.69 90 VAL B C 1
ATOM 3987 O O . VAL B 1 90 ? -17.469 -27.156 5.438 1 94.69 90 VAL B O 1
ATOM 3990 N N . LEU B 1 91 ? -17.5 -25.031 4.664 1 93.88 91 LEU B N 1
ATOM 3991 C CA . LEU B 1 91 ? -17.203 -25.453 3.297 1 93.88 91 LEU B CA 1
ATOM 3992 C C . LEU B 1 91 ? -15.852 -26.141 3.219 1 93.88 91 LEU B C 1
ATOM 3994 O O . LEU B 1 91 ? -15.727 -27.219 2.635 1 93.88 91 LEU B O 1
ATOM 3998 N N . ASN B 1 92 ? -14.859 -25.594 3.812 1 93.81 92 ASN B N 1
ATOM 3999 C CA . ASN B 1 92 ? -13.5 -26.141 3.801 1 93.81 92 ASN B CA 1
ATOM 4000 C C . ASN B 1 92 ? -13.438 -27.5 4.48 1 93.81 92 ASN B C 1
ATOM 4002 O O . ASN B 1 92 ? -12.789 -28.422 3.98 1 93.81 92 ASN B O 1
ATOM 4006 N N . GLN B 1 93 ? -14.109 -27.641 5.555 1 96.12 93 GLN B N 1
ATOM 4007 C CA . GLN B 1 93 ? -14.117 -28.891 6.297 1 96.12 93 GLN B CA 1
ATOM 4008 C C . GLN B 1 93 ? -14.781 -30 5.488 1 96.12 93 GLN B C 1
ATOM 4010 O O . GLN B 1 93 ? -14.328 -31.156 5.508 1 96.12 93 GLN B O 1
ATOM 4015 N N . ASN B 1 94 ? -15.789 -29.672 4.844 1 96.12 94 ASN B N 1
ATOM 4016 C CA . ASN B 1 94 ? -16.5 -30.672 4.043 1 96.12 94 ASN B CA 1
ATOM 4017 C C . ASN B 1 94 ? -15.656 -31.109 2.846 1 96.12 94 ASN B C 1
ATOM 4019 O O . ASN B 1 94 ? -15.68 -32.281 2.469 1 96.12 94 ASN B O 1
ATOM 4023 N N . VAL B 1 95 ? -14.977 -30.156 2.23 1 94.19 95 VAL B N 1
ATOM 4024 C CA . VAL B 1 95 ? -14.07 -30.5 1.137 1 94.19 95 VAL B CA 1
ATOM 4025 C C . VAL B 1 95 ? -12.961 -31.422 1.651 1 94.19 95 VAL B C 1
ATOM 4027 O O . VAL B 1 95 ? -12.633 -32.438 1.018 1 94.19 95 VAL B O 1
ATOM 4030 N N . LEU B 1 96 ? -12.445 -31.109 2.789 1 96.12 96 LEU B N 1
ATOM 4031 C CA . LEU B 1 96 ? -11.367 -31.875 3.396 1 96.12 96 LEU B CA 1
ATOM 4032 C C . LEU B 1 96 ? -11.797 -33.312 3.648 1 96.12 96 LEU B C 1
ATOM 4034 O O . LEU B 1 96 ? -11.023 -34.25 3.443 1 96.12 96 LEU B O 1
ATOM 4038 N N . LYS B 1 97 ? -12.984 -33.531 4.062 1 96.31 97 LYS B N 1
ATOM 4039 C CA . LYS B 1 97 ? -13.523 -34.844 4.352 1 96.31 97 LYS B CA 1
ATOM 4040 C C . LYS B 1 97 ? -13.57 -35.719 3.09 1 96.31 97 LYS B C 1
ATOM 4042 O O . LYS B 1 97 ? -13.422 -36.938 3.156 1 96.31 97 LYS B O 1
ATOM 4047 N N . LYS B 1 98 ? -13.734 -35.094 2.002 1 95.19 98 LYS B N 1
ATOM 4048 C CA . LYS B 1 98 ? -13.945 -35.812 0.752 1 95.19 98 LYS B CA 1
ATOM 4049 C C . LYS B 1 98 ? -12.625 -36.094 0.054 1 95.19 98 LYS B C 1
ATOM 4051 O O . LYS B 1 98 ? -12.57 -36.938 -0.864 1 95.19 98 LYS B O 1
ATOM 4056 N N . LEU B 1 99 ? -11.617 -35.438 0.536 1 95.38 99 LEU B N 1
ATOM 4057 C CA . LEU B 1 99 ? -10.32 -35.656 -0.102 1 95.38 99 LEU B CA 1
ATOM 4058 C C . LEU B 1 99 ? -9.742 -37 0.25 1 95.38 99 LEU B C 1
ATOM 4060 O O . LEU B 1 99 ? -9.758 -37.406 1.415 1 95.38 99 LEU B O 1
ATOM 4064 N N . ARG B 1 100 ? -9.281 -37.688 -0.77 1 94.94 100 ARG B N 1
ATOM 4065 C CA . ARG B 1 100 ? -8.656 -38.969 -0.558 1 94.94 100 ARG B CA 1
ATOM 4066 C C . ARG B 1 100 ? -7.332 -38.844 0.184 1 94.94 100 ARG B C 1
ATOM 4068 O O . ARG B 1 100 ? -7.059 -39.562 1.129 1 94.94 100 ARG B O 1
ATOM 4075 N N . THR B 1 101 ? -6.508 -37.969 -0.297 1 95.31 101 THR B N 1
ATOM 4076 C CA . THR B 1 101 ? -5.246 -37.625 0.353 1 95.31 101 THR B CA 1
ATOM 4077 C C . THR B 1 101 ? -5.371 -36.312 1.134 1 95.31 101 THR B C 1
ATOM 4079 O O . THR B 1 101 ? -5.727 -35.281 0.569 1 95.31 101 THR B O 1
ATOM 4082 N N . LYS B 1 102 ? -5.074 -36.438 2.424 1 95.94 102 LYS B N 1
ATOM 4083 C CA . LYS B 1 102 ? -5.172 -35.219 3.264 1 95.94 102 LYS B CA 1
ATOM 4084 C C . LYS B 1 102 ? -3.982 -34.312 3.039 1 95.94 102 LYS B C 1
ATOM 4086 O O . LYS B 1 102 ? -2.879 -34.75 2.74 1 95.94 102 LYS B O 1
ATOM 4091 N N . PRO B 1 103 ? -4.23 -33.062 3.135 1 95.19 103 PRO B N 1
ATOM 4092 C CA . PRO B 1 103 ? -3.131 -32.094 2.955 1 95.19 103 PRO B CA 1
ATOM 4093 C C . PRO B 1 103 ? -2.09 -32.188 4.066 1 95.19 103 PRO B C 1
ATOM 4095 O O . PRO B 1 103 ? -2.43 -32.5 5.215 1 95.19 103 PRO B O 1
ATOM 4098 N N . SER B 1 104 ? -0.838 -31.984 3.697 1 95.62 104 SER B N 1
ATOM 4099 C CA . SER B 1 104 ? 0.233 -31.797 4.668 1 95.62 104 SER B CA 1
ATOM 4100 C C . SER B 1 104 ? 0.342 -30.328 5.082 1 95.62 104 SER B C 1
ATOM 4102 O O . SER B 1 104 ? 0.694 -29.469 4.27 1 95.62 104 SER B O 1
ATOM 4104 N N . LEU B 1 105 ? 0.08 -30.031 6.348 1 95.25 105 LEU B N 1
ATOM 4105 C CA . LEU B 1 105 ? 0.063 -28.672 6.855 1 95.25 105 LEU B CA 1
ATOM 4106 C C . LEU B 1 105 ? 1.434 -28.266 7.391 1 95.25 105 LEU B C 1
ATOM 4108 O O . LEU B 1 105 ? 2.287 -29.125 7.625 1 95.25 105 LEU B O 1
ATOM 4112 N N . GLN B 1 106 ? 1.672 -27.047 7.484 1 95.31 106 GLN B N 1
ATOM 4113 C CA . GLN B 1 106 ? 2.906 -26.5 8.023 1 95.31 106 GLN B CA 1
ATOM 4114 C C . GLN B 1 106 ? 4.117 -26.938 7.211 1 95.31 106 GLN B C 1
ATOM 4116 O O . GLN B 1 106 ? 5.148 -27.312 7.773 1 95.31 106 GLN B O 1
ATOM 4121 N N . LYS B 1 107 ? 3.869 -27.094 5.965 1 96.44 107 LYS B N 1
ATOM 4122 C CA . LYS B 1 107 ? 4.902 -27.438 4.992 1 96.44 107 LYS B CA 1
ATOM 4123 C C . LYS B 1 107 ? 5.074 -26.328 3.957 1 96.44 107 LYS B C 1
ATOM 4125 O O . LYS B 1 107 ? 4.441 -26.359 2.9 1 96.44 107 LYS B O 1
ATOM 4130 N N . LYS B 1 108 ? 5.941 -25.453 4.266 1 96.06 108 LYS B N 1
ATOM 4131 C CA . LYS B 1 108 ? 6.16 -24.312 3.381 1 96.06 108 LYS B CA 1
ATOM 4132 C C . LYS B 1 108 ? 7.031 -24.703 2.188 1 96.06 108 LYS B C 1
ATOM 4134 O O . LYS B 1 108 ? 8.125 -25.234 2.359 1 96.06 108 LYS B O 1
ATOM 4139 N N . VAL B 1 109 ? 6.52 -24.484 1.033 1 97.75 109 VAL B N 1
ATOM 4140 C CA . VAL B 1 109 ? 7.289 -24.719 -0.185 1 97.75 109 VAL B CA 1
ATOM 4141 C C . VAL B 1 109 ? 8.234 -23.547 -0.436 1 97.75 109 VAL B C 1
ATOM 4143 O O . VAL B 1 109 ? 7.801 -22.391 -0.47 1 97.75 109 VAL B O 1
ATOM 4146 N N . THR B 1 110 ? 9.531 -23.797 -0.662 1 96.62 110 THR B N 1
A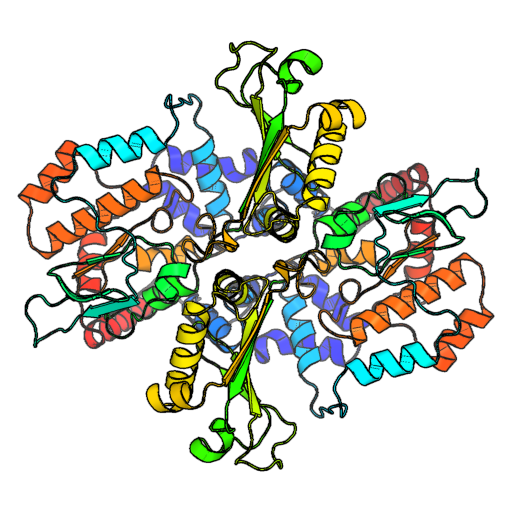TOM 4147 C CA . THR B 1 110 ? 10.516 -22.734 -0.765 1 96.62 110 THR B CA 1
ATOM 4148 C C . THR B 1 110 ? 11.109 -22.672 -2.168 1 96.62 110 THR B C 1
ATOM 4150 O O . THR B 1 110 ? 11.758 -21.703 -2.537 1 96.62 110 THR B O 1
ATOM 4153 N N . ARG B 1 111 ? 10.906 -23.781 -2.953 1 97.19 111 ARG B N 1
ATOM 4154 C CA . ARG B 1 111 ? 11.492 -23.844 -4.289 1 97.19 111 ARG B CA 1
ATOM 4155 C C . ARG B 1 111 ? 10.672 -24.75 -5.203 1 97.19 111 ARG B C 1
ATOM 4157 O O . ARG B 1 111 ? 10.156 -25.781 -4.766 1 97.19 111 ARG B O 1
ATOM 4164 N N . ILE B 1 112 ? 10.453 -24.375 -6.441 1 97.62 112 ILE B N 1
ATOM 4165 C CA . ILE B 1 112 ? 9.906 -25.203 -7.512 1 97.62 112 ILE B CA 1
ATOM 4166 C C . ILE B 1 112 ? 10.844 -25.156 -8.719 1 97.62 112 ILE B C 1
ATOM 4168 O O . ILE B 1 112 ? 11.289 -24.094 -9.133 1 97.62 112 ILE B O 1
ATOM 4172 N N . ALA B 1 113 ? 11.18 -26.312 -9.227 1 95.19 113 ALA B N 1
ATOM 4173 C CA . ALA B 1 113 ? 12.102 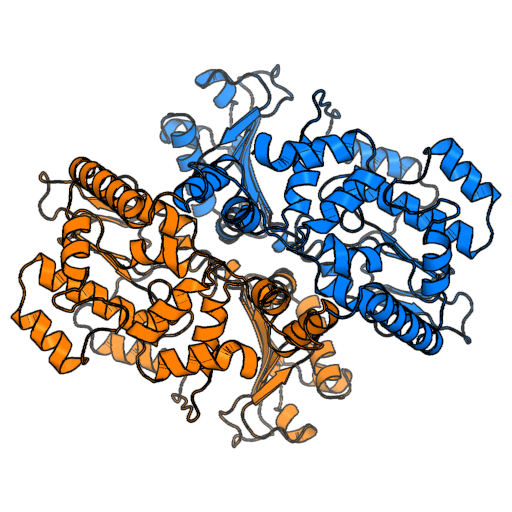-26.391 -10.359 1 95.19 113 ALA B CA 1
ATOM 4174 C C . ALA B 1 113 ? 11.68 -27.484 -11.336 1 95.19 113 ALA B C 1
ATOM 4176 O O . ALA B 1 113 ? 10.984 -28.438 -10.953 1 95.19 113 ALA B O 1
ATOM 4177 N N . ASN B 1 114 ? 11.922 -27.203 -12.578 1 91.25 114 ASN B N 1
ATOM 4178 C CA . ASN B 1 114 ? 11.852 -28.234 -13.609 1 91.25 114 ASN B CA 1
ATOM 4179 C C . ASN B 1 114 ? 13.227 -28.797 -13.93 1 91.25 114 ASN B C 1
ATOM 4181 O O . ASN B 1 114 ? 14.086 -28.094 -14.461 1 91.25 114 ASN B O 1
ATOM 4185 N N . THR B 1 115 ? 13.555 -30 -13.508 1 81.94 115 THR B N 1
ATOM 4186 C CA . THR B 1 115 ? 14.867 -30.609 -13.633 1 81.94 115 THR B CA 1
ATOM 4187 C C . THR B 1 115 ? 15.086 -31.156 -15.047 1 81.94 115 THR B C 1
ATOM 4189 O O . THR B 1 115 ? 16.188 -31.594 -15.383 1 81.94 115 THR B O 1
ATOM 4192 N N . THR B 1 116 ? 14.469 -30.562 -15.945 1 70.81 116 THR B N 1
ATOM 4193 C CA . THR B 1 116 ? 14.547 -31.062 -17.312 1 70.81 116 THR B CA 1
ATOM 4194 C C . THR B 1 116 ? 14.766 -32.562 -17.344 1 70.81 116 THR B C 1
ATOM 4196 O O . THR B 1 116 ? 15.016 -33.188 -16.297 1 70.81 116 THR B O 1
ATOM 4199 N N . SER B 1 117 ? 14.969 -33.312 -18.484 1 59.06 117 SER B N 1
ATOM 4200 C CA . SER B 1 117 ? 14.938 -34.719 -18.938 1 59.06 117 SER B CA 1
ATOM 4201 C C . SER B 1 117 ? 15.781 -35.594 -18.047 1 59.06 117 SER B C 1
ATOM 4203 O O . SER B 1 117 ? 15.766 -36.844 -18.203 1 59.06 117 SER B O 1
ATOM 4205 N N . THR B 1 118 ? 16.234 -35 -16.922 1 59.84 118 THR B N 1
ATOM 4206 C CA . THR B 1 118 ? 17.188 -35.938 -16.328 1 59.84 118 THR B CA 1
ATOM 4207 C C . THR B 1 118 ? 16.531 -36.75 -15.211 1 59.84 118 THR B C 1
ATOM 4209 O O . THR B 1 118 ? 16.938 -37.875 -14.938 1 59.84 118 THR B O 1
ATOM 4212 N N . LEU B 1 119 ? 15.523 -36.125 -14.609 1 67.5 119 LEU B N 1
ATOM 4213 C CA . LEU B 1 119 ? 14.875 -36.812 -13.508 1 67.5 119 LEU B CA 1
ATOM 4214 C C . LEU B 1 119 ? 13.414 -37.125 -13.844 1 67.5 119 LEU B C 1
ATOM 4216 O O . LEU B 1 119 ? 12.797 -36.406 -14.641 1 67.5 119 LEU B O 1
ATOM 4220 N N . GLU B 1 120 ? 13.039 -38.344 -13.477 1 77.75 120 GLU B N 1
ATOM 4221 C CA . GLU B 1 120 ? 11.633 -38.75 -13.531 1 77.75 120 GLU B CA 1
ATOM 4222 C C . GLU B 1 120 ? 11.062 -38.938 -12.133 1 77.75 120 GLU B C 1
ATOM 4224 O O . GLU B 1 120 ? 11.531 -39.812 -11.391 1 77.75 120 GLU B O 1
ATOM 4229 N N . PRO B 1 121 ? 10.016 -38.094 -11.602 1 87.62 121 PRO B N 1
ATOM 4230 C CA . PRO B 1 121 ? 9.281 -37.031 -12.273 1 87.62 121 PRO B CA 1
ATOM 4231 C C . PRO B 1 121 ? 10.094 -35.719 -12.367 1 87.62 121 PRO B C 1
ATOM 4233 O O . PRO B 1 121 ? 10.992 -35.5 -11.555 1 87.62 121 PRO B O 1
ATOM 4236 N N . PRO B 1 122 ? 9.711 -34.938 -13.242 1 90 122 PRO B N 1
ATOM 4237 C CA . PRO B 1 122 ? 10.609 -33.844 -13.641 1 90 122 PRO B CA 1
ATOM 4238 C C . PRO B 1 122 ? 10.484 -32.625 -12.742 1 90 122 PRO B C 1
ATOM 4240 O O . PRO B 1 122 ? 11.383 -31.766 -12.719 1 90 122 PRO B O 1
ATOM 4243 N N . MET B 1 123 ? 9.383 -32.531 -12.016 1 95.12 123 MET B N 1
ATOM 4244 C CA . MET B 1 123 ? 9.188 -31.312 -11.227 1 95.12 123 MET B CA 1
ATOM 4245 C C . MET B 1 123 ? 9.695 -31.516 -9.805 1 95.12 123 MET B C 1
ATOM 4247 O O . MET B 1 123 ? 9.305 -32.469 -9.117 1 95.12 123 MET B O 1
ATOM 4251 N N . LEU B 1 124 ? 10.508 -30.641 -9.391 1 96.06 124 LEU B N 1
ATOM 4252 C CA . LEU B 1 124 ? 11.055 -30.656 -8.039 1 96.06 124 LEU B CA 1
ATOM 4253 C C . LEU B 1 124 ? 10.375 -29.609 -7.164 1 96.06 124 LEU B C 1
ATOM 4255 O O . LEU B 1 124 ? 10.203 -28.453 -7.586 1 96.06 124 LEU B O 1
ATOM 4259 N N . VAL B 1 125 ? 9.898 -29.984 -5.984 1 97.56 125 VAL B N 1
ATOM 4260 C CA . VAL B 1 125 ? 9.352 -29.078 -4.969 1 97.56 125 VAL B CA 1
ATOM 4261 C C . VAL B 1 125 ? 10.148 -29.219 -3.674 1 97.56 125 VAL B C 1
ATOM 4263 O O . VAL B 1 125 ? 10.219 -30.297 -3.088 1 97.56 125 VAL B O 1
ATOM 4266 N N . ASN B 1 126 ? 10.781 -28.125 -3.285 1 97.69 126 ASN B N 1
ATOM 4267 C CA . ASN B 1 126 ? 11.508 -28.125 -2.018 1 97.69 126 ASN B CA 1
ATOM 4268 C C . ASN B 1 126 ? 10.625 -27.641 -0.871 1 97.69 126 ASN B C 1
ATOM 4270 O O . ASN B 1 126 ? 9.969 -26.609 -0.987 1 97.69 126 ASN B O 1
ATOM 4274 N N . ILE B 1 127 ? 10.578 -28.375 0.195 1 97.5 127 ILE B N 1
ATOM 4275 C CA . ILE B 1 127 ? 9.766 -28.062 1.366 1 97.5 127 ILE B CA 1
ATOM 4276 C C . ILE B 1 127 ? 10.672 -27.766 2.559 1 97.5 127 ILE B C 1
ATOM 4278 O O . ILE B 1 127 ? 11.578 -28.547 2.869 1 97.5 127 ILE B O 1
ATOM 4282 N N . GLU B 1 128 ? 10.422 -26.641 3.189 1 94.44 128 GLU B N 1
ATOM 4283 C CA . GLU B 1 128 ? 11.211 -26.219 4.34 1 94.44 128 GLU B CA 1
ATOM 4284 C C . GLU B 1 128 ? 11.242 -27.312 5.414 1 94.44 128 GLU B C 1
ATOM 4286 O O . GLU B 1 128 ? 10.188 -27.797 5.836 1 94.44 128 GLU B O 1
ATOM 4291 N N . GLY B 1 129 ? 12.406 -27.688 5.836 1 93.19 129 GLY B N 1
ATOM 4292 C CA . GLY B 1 129 ? 12.57 -28.672 6.895 1 93.19 129 GLY B CA 1
ATOM 4293 C C . GLY B 1 129 ? 12.414 -30.109 6.41 1 93.19 129 GLY B C 1
ATOM 4294 O O . GLY B 1 129 ? 12.648 -31.047 7.164 1 93.19 129 GLY B O 1
ATOM 4295 N N . VAL B 1 130 ? 12 -30.391 5.168 1 95.38 130 VAL B N 1
ATOM 4296 C CA . VAL B 1 130 ? 11.742 -31.734 4.656 1 95.38 130 VAL B CA 1
ATOM 4297 C C . VAL B 1 130 ? 12.711 -32.062 3.518 1 95.38 130 VAL B C 1
ATOM 4299 O O . VAL B 1 130 ? 13.32 -33.125 3.486 1 95.38 130 VAL B O 1
ATOM 4302 N N . GLY B 1 131 ? 12.828 -31.156 2.635 1 95.88 131 GLY B N 1
ATOM 4303 C CA . GLY B 1 131 ? 13.703 -31.391 1.5 1 95.88 131 GLY B CA 1
ATOM 4304 C C . GLY B 1 131 ? 12.961 -31.469 0.18 1 95.88 131 GLY B C 1
ATOM 4305 O O . GLY B 1 131 ? 11.891 -30.891 0.026 1 95.88 131 GLY B O 1
ATOM 4306 N N . ASP B 1 132 ? 13.586 -32.188 -0.774 1 95.75 132 ASP B N 1
ATOM 4307 C CA . ASP B 1 132 ? 13.07 -32.219 -2.141 1 95.75 132 ASP B CA 1
ATOM 4308 C C . ASP B 1 132 ? 12.055 -33.344 -2.316 1 95.75 132 ASP B C 1
ATOM 4310 O O . ASP B 1 132 ? 12.242 -34.438 -1.796 1 95.75 132 ASP B O 1
ATOM 4314 N N . ARG B 1 133 ? 11.039 -33 -2.949 1 95.44 133 ARG B N 1
ATOM 4315 C CA . ARG B 1 133 ? 10.062 -33.969 -3.461 1 95.44 133 ARG B CA 1
ATOM 4316 C C . ARG B 1 133 ? 9.859 -33.781 -4.961 1 95.44 133 ARG B C 1
ATOM 4318 O O . ARG B 1 133 ? 10 -32.688 -5.488 1 95.44 133 ARG B O 1
ATOM 4325 N N . PHE B 1 134 ? 9.484 -34.906 -5.621 1 94.62 134 PHE B N 1
ATOM 4326 C CA . PHE B 1 134 ? 9.375 -34.875 -7.074 1 94.62 134 PHE B CA 1
ATOM 4327 C C . PHE B 1 134 ? 7.949 -35.188 -7.516 1 94.62 134 PHE B C 1
ATOM 4329 O O . PHE B 1 134 ? 7.297 -36.062 -6.938 1 94.62 134 PHE B O 1
ATOM 4336 N N . TYR B 1 135 ? 7.473 -34.469 -8.547 1 95.56 135 TYR B N 1
ATOM 4337 C CA . TYR B 1 135 ? 6.117 -34.625 -9.062 1 95.56 135 TYR B CA 1
ATOM 4338 C C . TYR B 1 135 ? 6.102 -34.562 -10.586 1 95.56 135 TYR B C 1
ATOM 4340 O O . TYR B 1 135 ? 7.051 -34.094 -11.211 1 95.56 135 TYR B O 1
ATOM 4348 N N . ASP B 1 136 ? 5.066 -35.156 -11.211 1 93.56 136 ASP B N 1
ATOM 4349 C CA . ASP B 1 136 ? 4.883 -35.031 -12.656 1 93.56 136 ASP B CA 1
ATOM 4350 C C . ASP B 1 136 ? 4.441 -33.625 -13.039 1 93.56 136 ASP B C 1
ATOM 4352 O O . ASP B 1 136 ? 4.84 -33.094 -14.086 1 93.56 136 ASP B O 1
ATOM 4356 N N . THR B 1 137 ? 3.574 -33.031 -12.25 1 95 137 THR B N 1
ATOM 4357 C CA . THR B 1 137 ? 3.025 -31.688 -12.461 1 95 137 THR B CA 1
ATOM 4358 C C . THR B 1 137 ? 2.838 -30.969 -11.125 1 95 137 THR B C 1
ATOM 4360 O O . THR B 1 137 ? 2.652 -31.609 -10.086 1 95 137 THR B O 1
ATOM 4363 N N . VAL B 1 138 ? 2.994 -29.641 -11.109 1 97.56 138 VAL B N 1
ATOM 4364 C CA . VAL B 1 138 ? 2.805 -28.844 -9.906 1 97.56 138 VAL B CA 1
ATOM 4365 C C . VAL B 1 138 ? 1.73 -27.781 -10.148 1 97.56 138 VAL B C 1
ATOM 4367 O O . VAL B 1 138 ? 1.741 -27.109 -11.18 1 97.56 138 VAL B O 1
ATOM 4370 N N . PHE B 1 139 ? 0.717 -27.719 -9.312 1 98 139 PHE B N 1
ATOM 4371 C CA . PHE B 1 139 ? -0.25 -26.625 -9.258 1 98 139 PHE B CA 1
ATOM 4372 C C . PHE B 1 139 ? 0.089 -25.656 -8.141 1 98 139 PHE B C 1
ATOM 4374 O O . PHE B 1 139 ? 0.02 -26 -6.961 1 98 139 PHE B O 1
ATOM 4381 N N . CYS B 1 140 ? 0.512 -24.453 -8.43 1 98 140 CYS B N 1
ATOM 4382 C CA . CYS B 1 140 ? 0.951 -23.422 -7.48 1 98 140 CYS B CA 1
ATOM 4383 C C . CYS B 1 140 ? -0.166 -22.438 -7.195 1 98 140 CYS B C 1
ATOM 4385 O O . CYS B 1 140 ? -0.602 -21.703 -8.094 1 98 140 CYS B O 1
ATOM 4387 N N . THR B 1 141 ? -0.615 -22.312 -5.887 1 97.94 141 THR B N 1
ATOM 4388 C CA . THR B 1 141 ? -1.843 -21.562 -5.637 1 97.94 141 THR B CA 1
ATOM 4389 C C . THR B 1 141 ? -1.615 -20.484 -4.578 1 97.94 141 THR B C 1
ATOM 4391 O O . THR B 1 141 ? -2.566 -19.859 -4.113 1 97.94 141 THR B O 1
ATOM 4394 N N . PRO B 1 142 ? -0.448 -20.219 -3.973 1 97.19 142 PRO B N 1
ATOM 4395 C CA . PRO B 1 142 ? -0.282 -19.109 -3.025 1 97.19 142 PRO B CA 1
ATOM 4396 C C . PRO B 1 142 ? -0.484 -17.75 -3.672 1 97.19 142 PRO B C 1
ATOM 4398 O O . PRO B 1 142 ? -0.524 -17.641 -4.902 1 97.19 142 PRO B O 1
ATOM 4401 N N . SER B 1 143 ? -0.645 -16.734 -2.85 1 97.62 143 SER B N 1
ATOM 4402 C CA . SER B 1 143 ? -0.688 -15.367 -3.375 1 97.62 143 SER B CA 1
ATOM 4403 C C . SER B 1 143 ? 0.582 -15.031 -4.152 1 97.62 143 SER B C 1
ATOM 4405 O O . SER B 1 143 ? 1.612 -15.688 -3.977 1 97.62 143 SER B O 1
ATOM 4407 N N . LEU B 1 144 ? 0.52 -14.07 -5.016 1 97.62 144 LEU B N 1
ATOM 4408 C CA . LEU B 1 144 ? 1.647 -13.734 -5.875 1 97.62 144 LEU B CA 1
ATOM 4409 C C . LEU B 1 144 ? 2.832 -13.242 -5.051 1 97.62 144 LEU B C 1
ATOM 4411 O O . LEU B 1 144 ? 3.986 -13.5 -5.402 1 97.62 144 LEU B O 1
ATOM 4415 N N . GLY B 1 145 ? 2.561 -12.484 -3.969 1 96.69 145 GLY B N 1
ATOM 4416 C CA . GLY B 1 145 ? 3.635 -12.117 -3.061 1 96.69 145 GLY B CA 1
ATOM 4417 C C . GLY B 1 145 ? 4.352 -13.312 -2.471 1 96.69 145 GLY B C 1
ATOM 4418 O O . GLY B 1 145 ? 5.582 -13.328 -2.387 1 96.69 145 GLY B O 1
ATOM 4419 N N . CYS B 1 146 ? 3.623 -14.305 -2.102 1 97.56 146 CYS B N 1
ATOM 4420 C CA . CYS B 1 146 ? 4.195 -15.516 -1.538 1 97.56 146 CYS B CA 1
ATOM 4421 C C . CYS B 1 146 ? 4.957 -16.312 -2.6 1 97.56 146 CYS B C 1
ATOM 4423 O O . CYS B 1 146 ? 5.996 -16.891 -2.311 1 97.56 146 CYS B O 1
ATOM 4425 N N . MET B 1 147 ? 4.434 -16.312 -3.812 1 97.25 147 MET B N 1
ATOM 4426 C CA . MET B 1 147 ? 5.137 -16.969 -4.91 1 97.25 147 MET B CA 1
ATOM 4427 C C . MET B 1 147 ? 6.492 -16.328 -5.16 1 97.25 147 MET B C 1
ATOM 4429 O O . MET B 1 147 ? 7.473 -17.016 -5.441 1 97.25 147 MET B O 1
ATOM 4433 N N . GLN B 1 148 ? 6.559 -15.031 -5.055 1 96.44 148 GLN B N 1
ATOM 4434 C CA . GLN B 1 148 ? 7.793 -14.289 -5.309 1 96.44 148 GLN B CA 1
ATOM 4435 C C . GLN B 1 148 ? 8.875 -14.664 -4.301 1 96.44 148 GLN B C 1
ATOM 4437 O O . GLN B 1 148 ? 10.062 -14.539 -4.586 1 96.44 148 GLN B O 1
ATOM 4442 N N . LYS B 1 149 ? 8.508 -15.156 -3.154 1 95.06 149 LYS B N 1
ATOM 4443 C CA . LYS B 1 149 ? 9.461 -15.562 -2.125 1 95.06 149 LYS B CA 1
ATOM 4444 C C . LYS B 1 149 ? 10.133 -16.875 -2.488 1 95.06 149 LYS B C 1
ATOM 4446 O O . LYS B 1 149 ? 11.188 -17.219 -1.943 1 95.06 149 LYS B O 1
ATOM 4451 N N . MET B 1 150 ? 9.477 -17.625 -3.342 1 96.69 150 MET B N 1
ATOM 4452 C CA . MET B 1 150 ? 10 -18.938 -3.707 1 96.69 150 MET B CA 1
ATOM 4453 C C . MET B 1 150 ? 11.156 -18.797 -4.695 1 96.69 150 MET B C 1
ATOM 4455 O O . MET B 1 150 ? 11.211 -17.844 -5.477 1 96.69 150 MET B O 1
ATOM 4459 N N . ASP B 1 151 ? 12.055 -19.75 -4.59 1 96.19 151 ASP B N 1
ATOM 4460 C CA . ASP B 1 151 ? 13.055 -19.891 -5.645 1 96.19 151 ASP B CA 1
ATOM 4461 C C . ASP B 1 151 ? 12.461 -20.547 -6.883 1 96.19 151 ASP B C 1
ATOM 4463 O O . ASP B 1 151 ? 12.32 -21.781 -6.926 1 96.19 151 ASP B O 1
ATOM 4467 N N . LEU B 1 152 ? 12.148 -19.719 -7.875 1 96.12 152 LEU B N 1
ATOM 4468 C CA . LEU B 1 152 ? 11.523 -20.219 -9.094 1 96.12 152 LEU B CA 1
ATOM 4469 C C . LEU B 1 152 ? 12.461 -20.078 -10.281 1 96.12 152 LEU B C 1
ATOM 4471 O O . LEU B 1 152 ? 12.031 -20.203 -11.438 1 96.12 152 LEU B O 1
ATOM 4475 N N . ARG B 1 153 ? 13.812 -19.906 -10.141 1 93.94 153 ARG B N 1
ATOM 4476 C CA . ARG B 1 153 ? 14.789 -19.594 -11.18 1 93.94 153 ARG B CA 1
ATOM 4477 C C . ARG B 1 153 ? 14.914 -20.75 -12.172 1 93.94 153 ARG B C 1
ATOM 4479 O O . ARG B 1 153 ? 15.18 -20.516 -13.359 1 93.94 153 ARG B O 1
ATOM 4486 N N . ASP B 1 154 ? 14.648 -21.906 -11.602 1 92.12 154 ASP B N 1
ATOM 4487 C CA . ASP B 1 154 ? 14.797 -23.078 -12.453 1 92.12 154 ASP B CA 1
ATOM 4488 C C . ASP B 1 154 ? 13.438 -23.656 -12.828 1 92.12 154 ASP B C 1
ATOM 4490 O O . ASP B 1 154 ? 13.344 -24.844 -13.18 1 92.12 154 ASP B O 1
ATOM 4494 N N . ALA B 1 155 ? 12.383 -22.906 -12.719 1 94 155 ALA B N 1
ATOM 4495 C CA . ALA B 1 155 ? 11.039 -23.375 -13.031 1 94 155 ALA B CA 1
ATOM 4496 C C . ALA B 1 155 ? 10.688 -23.109 -14.492 1 94 155 ALA B C 1
ATOM 4498 O O . ALA B 1 155 ? 9.57 -23.391 -14.93 1 94 155 ALA B O 1
ATOM 4499 N N . HIS B 1 156 ? 11.602 -22.5 -15.281 1 89.44 156 HIS B N 1
ATOM 4500 C CA . HIS B 1 156 ? 11.445 -22.219 -16.703 1 89.44 156 HIS B CA 1
ATOM 4501 C C . HIS B 1 156 ? 10.305 -21.219 -16.938 1 89.44 156 HIS B C 1
ATOM 4503 O O . HIS B 1 156 ? 9.477 -21.422 -17.828 1 89.44 156 HIS B O 1
ATOM 4509 N N . LEU B 1 157 ? 10.242 -20.234 -16.031 1 91.19 157 LEU B N 1
ATOM 4510 C CA . LEU B 1 157 ? 9.297 -19.141 -16.25 1 91.19 157 LEU B CA 1
ATOM 4511 C C . LEU B 1 157 ? 9.797 -18.203 -17.328 1 91.19 157 LEU B C 1
ATOM 4513 O O . LEU B 1 157 ? 10.992 -17.906 -17.406 1 91.19 157 LEU B O 1
ATOM 4517 N N . ASN B 1 158 ? 8.922 -17.734 -18.172 1 83.88 158 ASN B N 1
ATOM 4518 C CA . ASN B 1 158 ? 9.312 -16.703 -19.125 1 83.88 158 ASN B CA 1
ATOM 4519 C C . ASN B 1 158 ? 9.258 -15.32 -18.5 1 83.88 158 ASN B C 1
ATOM 4521 O O . ASN B 1 158 ? 8.867 -15.172 -17.344 1 83.88 158 ASN B O 1
ATOM 4525 N N . TRP B 1 159 ? 9.695 -14.336 -19.219 1 83.19 159 TRP B N 1
ATOM 4526 C CA . TRP B 1 159 ? 9.773 -12.961 -18.734 1 83.19 159 TRP B CA 1
ATOM 4527 C C . TRP B 1 159 ? 8.414 -12.477 -18.25 1 83.19 159 TRP B C 1
ATOM 4529 O O . TRP B 1 159 ? 8.305 -11.852 -17.188 1 83.19 159 TRP B O 1
ATOM 4539 N N . GLY B 1 160 ? 7.367 -12.75 -19.078 1 86.25 160 GLY B N 1
ATOM 4540 C CA . GLY B 1 160 ? 6.023 -12.32 -18.734 1 86.25 160 GLY B CA 1
ATOM 4541 C C . GLY B 1 160 ? 5.527 -12.891 -17.422 1 86.25 160 GLY B C 1
ATOM 4542 O O . GLY B 1 160 ? 4.922 -12.188 -16.625 1 86.25 160 GLY B O 1
ATOM 4543 N N . GLN B 1 161 ? 5.82 -14.148 -17.234 1 90.81 161 GLN B N 1
ATOM 4544 C CA . GLN B 1 161 ? 5.398 -14.805 -16 1 90.81 161 GLN B CA 1
ATOM 4545 C C . GLN B 1 161 ? 6.152 -14.258 -14.797 1 90.81 161 GLN B C 1
ATOM 4547 O O . GLN B 1 161 ? 5.551 -13.969 -13.758 1 90.81 161 GLN B O 1
ATOM 4552 N N . LYS B 1 162 ? 7.449 -14.07 -14.914 1 93.06 162 LYS B N 1
ATOM 4553 C CA . LYS B 1 162 ? 8.25 -13.484 -13.844 1 93.06 162 LYS B CA 1
ATOM 4554 C C . LYS B 1 162 ? 7.777 -12.07 -13.523 1 93.06 162 LYS B C 1
ATOM 4556 O O . LYS B 1 162 ? 7.621 -11.711 -12.359 1 93.06 162 LYS B O 1
ATOM 4561 N N . SER B 1 163 ? 7.488 -11.328 -14.586 1 91.62 163 SER B N 1
ATOM 4562 C CA . SER B 1 163 ? 7.035 -9.945 -14.43 1 91.62 163 SER B 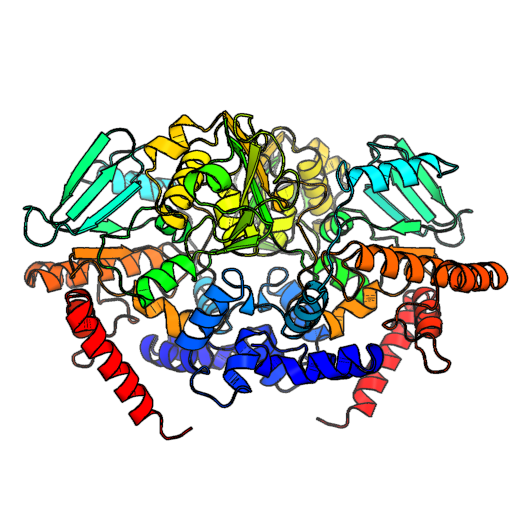CA 1
ATOM 4563 C C . SER B 1 163 ? 5.656 -9.891 -13.773 1 91.62 163 SER B C 1
ATOM 4565 O O . SER B 1 163 ? 5.387 -9.008 -12.961 1 91.62 163 SER B O 1
ATOM 4567 N N . ALA B 1 164 ? 4.809 -10.812 -14.141 1 93.81 164 ALA B N 1
ATOM 4568 C CA . ALA B 1 164 ? 3.463 -10.852 -13.578 1 93.81 164 ALA B CA 1
ATOM 4569 C C . ALA B 1 164 ? 3.498 -11.188 -12.094 1 93.81 164 ALA B C 1
ATOM 4571 O O . ALA B 1 164 ? 2.811 -10.547 -11.289 1 93.81 164 ALA B O 1
ATOM 4572 N N . ILE B 1 165 ? 4.32 -12.141 -11.703 1 96.81 165 ILE B N 1
ATOM 4573 C CA . ILE B 1 165 ? 4.445 -12.531 -10.305 1 96.81 165 ILE B CA 1
ATOM 4574 C C . ILE B 1 165 ? 4.965 -11.359 -9.484 1 96.81 165 ILE B C 1
ATOM 4576 O O . ILE B 1 165 ? 4.477 -11.094 -8.383 1 96.81 165 ILE B O 1
ATOM 4580 N N . ARG B 1 166 ? 5.871 -10.594 -10.008 1 95.12 166 ARG B N 1
ATOM 4581 C CA . ARG B 1 166 ? 6.457 -9.445 -9.328 1 95.12 166 ARG B CA 1
ATOM 4582 C C . ARG B 1 166 ? 5.52 -8.242 -9.375 1 95.12 166 ARG B C 1
ATOM 4584 O O . ARG B 1 166 ? 5.344 -7.543 -8.383 1 95.12 166 ARG B O 1
ATOM 4591 N N . GLY B 1 167 ? 4.898 -8.07 -10.492 1 94.62 167 GLY B N 1
ATOM 4592 C CA . GLY B 1 167 ? 4.281 -6.793 -10.82 1 94.62 167 GLY B CA 1
ATOM 4593 C C . GLY B 1 167 ? 2.82 -6.719 -10.406 1 94.62 167 GLY B C 1
ATOM 4594 O O . GLY B 1 167 ? 2.311 -5.637 -10.102 1 94.62 167 GLY B O 1
ATOM 4595 N N . LEU B 1 168 ? 2.086 -7.805 -10.469 1 96 168 LEU B N 1
ATOM 4596 C CA . LEU B 1 168 ? 0.666 -7.785 -10.133 1 96 168 LEU B CA 1
ATOM 4597 C C . LEU B 1 168 ? 0.466 -7.676 -8.617 1 96 168 LEU B C 1
ATOM 4599 O O . LEU B 1 168 ? 1.047 -8.445 -7.855 1 96 168 LEU B O 1
ATOM 4603 N N . ALA B 1 169 ? -0.374 -6.734 -8.242 1 94.94 169 ALA B N 1
ATOM 4604 C CA . ALA B 1 169 ? -0.428 -6.328 -6.84 1 94.94 169 ALA B CA 1
ATOM 4605 C C . ALA B 1 169 ? -1.592 -7.004 -6.121 1 94.94 169 ALA B C 1
ATOM 4607 O O . ALA B 1 169 ? -2.566 -7.414 -6.75 1 94.94 169 ALA B O 1
ATOM 4608 N N . TYR B 1 170 ? -1.398 -7.152 -4.84 1 96.44 170 TYR B N 1
ATOM 4609 C CA . TYR B 1 170 ? -2.477 -7.414 -3.891 1 96.44 170 TYR B CA 1
ATOM 4610 C C . TYR B 1 170 ? -2.797 -6.168 -3.074 1 96.44 170 TYR B C 1
ATOM 4612 O O . TYR B 1 170 ? -1.895 -5.43 -2.674 1 96.44 170 TYR B O 1
ATOM 4620 N N . GLY B 1 171 ? -4.039 -5.988 -2.846 1 96.56 171 GLY B N 1
ATOM 4621 C CA . GLY B 1 171 ? -4.469 -4.816 -2.098 1 96.56 171 GLY B CA 1
ATOM 4622 C C . GLY B 1 171 ? -4.418 -5.02 -0.594 1 96.56 171 GLY B C 1
ATOM 4623 O O . GLY B 1 171 ? -4.578 -6.137 -0.106 1 96.56 171 GLY B O 1
ATOM 4624 N N . PRO B 1 172 ? -4.148 -3.906 0.123 1 97.69 172 PRO B N 1
ATOM 4625 C CA . PRO B 1 172 ? -4.289 -3.965 1.58 1 97.69 172 PRO B CA 1
ATOM 4626 C C . PRO B 1 172 ? -5.746 -4.043 2.027 1 97.69 172 PRO B C 1
ATOM 4628 O O . PRO B 1 172 ? -6.629 -3.48 1.375 1 97.69 172 PRO B O 1
ATOM 4631 N N . ALA B 1 173 ? -5.973 -4.746 3.08 1 98.31 173 ALA B N 1
ATOM 4632 C CA . ALA B 1 173 ? -7.254 -4.77 3.779 1 98.31 173 ALA B CA 1
ATOM 4633 C C . ALA B 1 173 ? -7.059 -4.984 5.277 1 98.31 173 ALA B C 1
ATOM 4635 O O . ALA B 1 173 ? -6.121 -5.668 5.695 1 98.31 173 ALA B O 1
ATOM 4636 N N . THR B 1 174 ? -7.871 -4.375 6.062 1 98.62 174 THR B N 1
ATOM 4637 C CA . THR B 1 174 ? -7.859 -4.523 7.512 1 98.62 174 THR B CA 1
ATOM 4638 C C . THR B 1 174 ? -9.281 -4.641 8.055 1 98.62 174 THR B C 1
ATOM 4640 O O . THR B 1 174 ? -10.172 -3.898 7.641 1 98.62 174 THR B O 1
ATOM 4643 N N . LYS B 1 175 ? -9.523 -5.617 8.859 1 98.56 175 LYS B N 1
ATOM 4644 C CA . LYS B 1 175 ? -10.789 -5.809 9.555 1 98.56 175 LYS B CA 1
ATOM 4645 C C . LYS B 1 175 ? -10.617 -5.664 11.062 1 98.56 175 LYS B C 1
ATOM 4647 O O . LYS B 1 175 ? -9.625 -6.121 11.625 1 98.56 175 LYS B O 1
ATOM 4652 N N . VAL B 1 176 ? -11.555 -5.027 11.68 1 98.88 176 VAL B N 1
ATOM 4653 C CA . VAL B 1 176 ? -11.633 -4.953 13.133 1 98.88 176 VAL B CA 1
ATOM 4654 C C . VAL B 1 176 ? -13.023 -5.363 13.602 1 98.88 176 VAL B C 1
ATOM 4656 O O . VAL B 1 176 ? -14.016 -4.715 13.258 1 98.88 176 VAL B O 1
ATOM 4659 N N . ALA B 1 177 ? -13.109 -6.434 14.305 1 98.75 177 ALA B N 1
ATOM 4660 C CA . ALA B 1 177 ? -14.359 -6.891 14.906 1 98.75 177 ALA B CA 1
ATOM 4661 C C . ALA B 1 177 ? -14.352 -6.676 16.422 1 98.75 177 ALA B C 1
ATOM 4663 O O . ALA B 1 177 ? -13.328 -6.906 17.078 1 98.75 177 ALA B O 1
ATOM 4664 N N . ILE B 1 178 ? -15.438 -6.203 16.938 1 98.75 178 ILE B N 1
ATOM 4665 C CA . ILE B 1 178 ? -15.555 -5.977 18.375 1 98.75 178 ILE B CA 1
ATOM 4666 C C . ILE B 1 178 ? -16.719 -6.785 18.938 1 98.75 178 ILE B C 1
ATOM 4668 O O . ILE B 1 178 ? -17.797 -6.828 18.328 1 98.75 178 ILE B O 1
ATOM 4672 N N . LYS B 1 179 ? -16.453 -7.473 20 1 98.56 179 LYS B N 1
ATOM 4673 C CA . LYS B 1 179 ? -17.5 -8.125 20.781 1 98.56 179 LYS B CA 1
ATOM 4674 C C . LYS B 1 179 ? -18.078 -7.18 21.844 1 98.56 179 LYS B C 1
ATOM 4676 O O . LYS B 1 179 ? -17.328 -6.57 22.609 1 98.56 179 LYS B O 1
ATOM 4681 N N . PHE B 1 180 ? -19.359 -7.051 21.812 1 98.12 180 PHE B N 1
ATOM 4682 C CA . PHE B 1 180 ? -20.078 -6.238 22.781 1 98.12 180 PHE B CA 1
ATOM 4683 C C . PHE B 1 180 ? -20.953 -7.105 23.672 1 98.12 180 PHE B C 1
ATOM 4685 O O . PHE B 1 180 ? -21.344 -8.211 23.281 1 98.12 180 PHE B O 1
ATOM 4692 N N . SER B 1 181 ? -21.266 -6.621 24.828 1 98.31 181 SER B N 1
ATOM 4693 C CA . SER B 1 181 ? -22.062 -7.383 25.797 1 98.31 181 SER B CA 1
ATOM 4694 C C . SER B 1 181 ? -23.5 -7.508 25.328 1 98.31 181 SER B C 1
ATOM 4696 O O . SER B 1 181 ? -24.25 -8.359 25.828 1 98.31 181 SER B O 1
ATOM 4698 N N . ARG B 1 182 ? -23.922 -6.73 24.422 1 96.25 182 ARG B N 1
ATOM 4699 C CA . ARG B 1 182 ? -25.203 -6.82 23.719 1 96.25 182 ARG B CA 1
ATOM 4700 C C . ARG B 1 182 ? -25.141 -6.113 22.375 1 96.25 182 ARG B C 1
ATOM 4702 O O . ARG B 1 182 ? -24.297 -5.23 22.156 1 96.25 182 ARG B O 1
ATOM 4709 N N . PRO B 1 183 ? -26.078 -6.441 21.469 1 96.06 183 PRO B N 1
ATOM 4710 C CA . PRO B 1 183 ? -26.062 -5.812 20.141 1 96.06 183 PRO B CA 1
ATOM 4711 C C . PRO B 1 183 ? -26.75 -4.449 20.141 1 96.06 183 PRO B C 1
ATOM 4713 O O . PRO B 1 183 ? -27.828 -4.293 19.547 1 96.06 183 PRO B O 1
ATOM 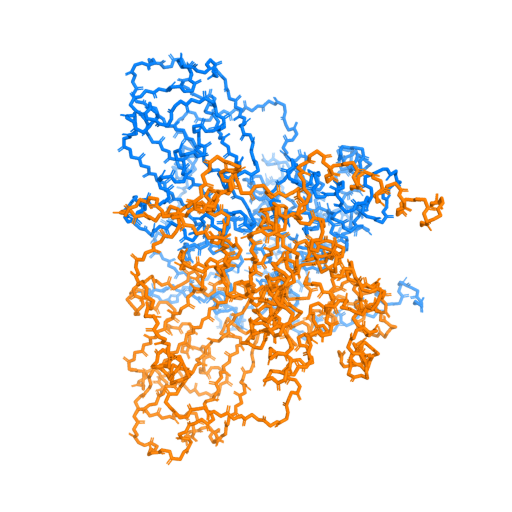4716 N N . TRP B 1 184 ? -26.094 -3.449 20.594 1 96.31 184 TRP B N 1
ATOM 4717 C CA . TRP B 1 184 ? -26.656 -2.115 20.75 1 96.31 184 TRP B CA 1
ATOM 4718 C C . TRP B 1 184 ? -27.109 -1.562 19.406 1 96.31 184 TRP B C 1
ATOM 4720 O O . TRP B 1 184 ? -28 -0.716 19.344 1 96.31 184 TRP B O 1
ATOM 4730 N N . TRP B 1 185 ? -26.469 -1.974 18.281 1 96.19 185 TRP B N 1
ATOM 4731 C CA . TRP B 1 185 ? -26.906 -1.492 16.969 1 96.19 185 TRP B CA 1
ATOM 4732 C C . TRP B 1 185 ? -28.312 -1.975 16.656 1 96.19 185 TRP B C 1
ATOM 4734 O O . TRP B 1 185 ? -29.047 -1.327 15.898 1 96.19 185 TRP B O 1
ATOM 4744 N N . ILE B 1 186 ? -28.734 -3.08 17.234 1 94.81 186 ILE B N 1
ATOM 4745 C CA . ILE B 1 186 ? -30.094 -3.566 17.094 1 94.81 186 ILE B CA 1
ATOM 4746 C C . ILE B 1 186 ? -31 -2.889 18.109 1 94.81 186 ILE B C 1
ATOM 4748 O O . ILE B 1 186 ? -32 -2.254 17.75 1 94.81 186 ILE B O 1
ATOM 4752 N N . THR B 1 187 ? -30.641 -2.922 19.375 1 94.06 187 THR B N 1
ATOM 4753 C CA . THR B 1 187 ? -31.516 -2.551 20.484 1 94.06 187 THR B CA 1
ATOM 4754 C C . THR B 1 187 ? -31.656 -1.035 20.578 1 94.06 187 THR B C 1
ATOM 4756 O O . THR B 1 187 ? -32.719 -0.525 20.938 1 94.06 187 THR B O 1
ATOM 4759 N N . ASP B 1 188 ? -30.531 -0.358 20.25 1 94.81 188 ASP B N 1
ATOM 4760 C CA . ASP B 1 188 ? -30.547 1.085 20.469 1 94.81 188 ASP B CA 1
ATOM 4761 C C . ASP B 1 188 ? -30.719 1.835 19.141 1 94.81 188 ASP B C 1
ATOM 4763 O O . ASP B 1 188 ? -31.219 2.963 19.125 1 94.81 188 ASP B O 1
ATOM 4767 N N . CYS B 1 189 ? -30.297 1.195 18.016 1 94.19 189 CYS B N 1
ATOM 4768 C CA . CYS B 1 189 ? -30.297 1.916 16.75 1 94.19 189 CYS B CA 1
ATOM 4769 C C . CYS B 1 189 ? -31.312 1.321 15.773 1 94.19 189 CYS B C 1
ATOM 4771 O O . CYS B 1 189 ? -31.469 1.812 14.656 1 94.19 189 CYS B O 1
ATOM 4773 N N . ASN B 1 190 ? -31.938 0.216 16.078 1 92.69 190 ASN B N 1
ATOM 4774 C CA . ASN B 1 190 ? -33 -0.435 15.289 1 92.69 190 ASN B CA 1
ATOM 4775 C C . ASN B 1 190 ? -32.469 -0.938 13.953 1 92.69 190 ASN B C 1
ATOM 4777 O O . ASN B 1 190 ? -33.156 -0.884 12.938 1 92.69 190 ASN B O 1
ATOM 4781 N N . ILE B 1 191 ? -31.172 -1.303 13.922 1 93.69 191 ILE B N 1
ATOM 4782 C CA . ILE B 1 191 ? -30.594 -1.942 12.742 1 93.69 191 ILE B CA 1
ATOM 4783 C C . ILE B 1 191 ? -30.781 -3.455 12.836 1 93.69 191 ILE B C 1
ATOM 4785 O O . ILE B 1 191 ? -29.953 -4.145 13.453 1 93.69 191 ILE B O 1
ATOM 4789 N N . SER B 1 192 ? -31.844 -3.957 12.242 1 86.56 192 SER B N 1
ATOM 4790 C CA . SER B 1 192 ? -32.219 -5.352 12.453 1 86.56 192 SER B CA 1
ATOM 4791 C C . SER B 1 192 ? -32 -6.188 11.203 1 86.56 192 SER B C 1
ATOM 4793 O O . SER B 1 192 ? -32.594 -7.242 11.031 1 86.56 192 SER B O 1
ATOM 4795 N N . GLY B 1 193 ? -31.25 -5.73 10.312 1 86.88 193 GLY B N 1
ATOM 4796 C CA . GLY B 1 193 ? -30.891 -6.473 9.117 1 86.88 193 GLY B CA 1
ATOM 4797 C C . GLY B 1 193 ? -29.453 -6.234 8.695 1 86.88 193 GLY B C 1
ATOM 4798 O O . GLY B 1 193 ? -28.766 -5.363 9.242 1 86.88 193 GLY B O 1
ATOM 4799 N N . GLY B 1 194 ? -29.031 -7.129 7.809 1 86.06 194 GLY B N 1
ATOM 4800 C CA . GLY B 1 194 ? -27.688 -6.949 7.254 1 86.06 194 GLY B CA 1
ATOM 4801 C C . GLY B 1 194 ? -27.531 -5.652 6.484 1 86.06 194 GLY B C 1
ATOM 4802 O O . GLY B 1 194 ? -28.531 -5.062 6.043 1 86.06 194 GLY B O 1
ATOM 4803 N N . GLY B 1 195 ? -26.344 -5.129 6.469 1 89.38 195 GLY B N 1
ATOM 4804 C CA . GLY B 1 195 ? -26.062 -3.908 5.734 1 89.38 195 GLY B CA 1
ATOM 4805 C C . GLY B 1 195 ? -24.734 -3.285 6.094 1 89.38 195 GLY B C 1
ATOM 4806 O O . GLY B 1 195 ? -23.891 -3.924 6.734 1 89.38 195 GLY B O 1
ATOM 4807 N N . ILE B 1 196 ? -24.547 -2.09 5.531 1 92 196 ILE B N 1
ATOM 4808 C CA . ILE B 1 196 ? -23.281 -1.418 5.75 1 92 196 ILE B CA 1
ATOM 4809 C C . ILE B 1 196 ? -23.516 0.03 6.168 1 92 196 ILE B C 1
ATOM 4811 O O . ILE B 1 196 ? -24.484 0.663 5.711 1 92 196 ILE B O 1
ATOM 4815 N N . GLY B 1 197 ? -22.812 0.494 7.191 1 94.25 197 GLY B N 1
ATOM 4816 C CA . GLY B 1 197 ? -22.641 1.91 7.477 1 94.25 197 GLY B CA 1
ATOM 4817 C C . GLY B 1 197 ? -21.344 2.48 6.938 1 94.25 197 GLY B C 1
ATOM 4818 O O . GLY B 1 197 ? -20.297 1.829 7 1 94.25 197 GLY B O 1
ATOM 4819 N N . SER B 1 198 ? -21.469 3.627 6.289 1 93.88 198 SER B N 1
ATOM 4820 C CA . SER B 1 198 ? -20.281 4.234 5.672 1 93.88 198 SER B CA 1
ATOM 4821 C C . SER B 1 198 ? -20.016 5.617 6.254 1 93.88 198 SER B C 1
ATOM 4823 O O . SER B 1 198 ? -20.938 6.352 6.598 1 93.88 198 SER B O 1
ATOM 4825 N N . THR B 1 199 ? -18.781 5.934 6.406 1 94.38 199 THR B N 1
ATOM 4826 C CA . THR B 1 199 ? -18.344 7.234 6.898 1 94.38 199 THR B CA 1
ATOM 4827 C C . THR B 1 199 ? -17.016 7.629 6.27 1 94.38 199 THR B C 1
ATOM 4829 O O . THR B 1 199 ? -16.344 6.801 5.656 1 94.38 199 THR B O 1
ATOM 4832 N N . ASP B 1 200 ? -16.656 8.914 6.27 1 92.75 200 ASP B N 1
ATOM 4833 C CA . ASP B 1 200 ? -15.359 9.375 5.789 1 92.75 200 ASP B CA 1
ATOM 4834 C C . ASP B 1 200 ? -14.328 9.391 6.918 1 92.75 200 ASP B C 1
ATOM 4836 O O . ASP B 1 200 ? -13.211 9.867 6.734 1 92.75 200 ASP B O 1
ATOM 4840 N N . GLU B 1 201 ? -14.711 8.828 8.062 1 93.12 201 GLU B N 1
ATOM 4841 C CA . GLU B 1 201 ? -13.758 8.68 9.164 1 93.12 201 GLU B CA 1
ATOM 4842 C C . GLU B 1 201 ? -12.906 7.422 8.984 1 93.12 201 GLU B C 1
ATOM 4844 O O . GLU B 1 201 ? -13.109 6.656 8.039 1 93.12 201 GLU B O 1
ATOM 4849 N N . LEU B 1 202 ? -12 7.25 9.914 1 94.25 202 LEU B N 1
ATOM 4850 C CA . LEU B 1 202 ? -10.992 6.207 9.773 1 94.25 202 LEU B CA 1
ATOM 4851 C C . LEU B 1 202 ? -11.633 4.824 9.734 1 94.25 202 LEU B C 1
ATOM 4853 O O . LEU B 1 202 ? -11.125 3.916 9.07 1 94.25 202 LEU B O 1
ATOM 4857 N N . ILE B 1 203 ? -12.75 4.594 10.367 1 96.56 203 ILE B N 1
ATOM 4858 C CA . ILE B 1 203 ? -13.328 3.26 10.438 1 96.56 203 ILE B CA 1
ATOM 4859 C C . ILE B 1 203 ? -13.945 2.896 9.086 1 96.56 203 ILE B C 1
ATOM 4861 O O . ILE B 1 203 ? -14.109 1.717 8.773 1 96.56 203 ILE B O 1
ATOM 4865 N N . ARG B 1 204 ? -14.406 3.881 8.25 1 96.38 204 ARG B N 1
ATOM 4866 C CA . ARG B 1 204 ? -14.883 3.826 6.871 1 96.38 204 ARG B CA 1
ATOM 4867 C C . ARG B 1 204 ? -16.156 3.002 6.77 1 96.38 204 ARG B C 1
ATOM 4869 O O . ARG B 1 204 ? -17.25 3.555 6.645 1 96.38 204 ARG B O 1
ATOM 4876 N N . THR B 1 205 ? -16.047 1.656 6.898 1 96.81 205 THR B N 1
ATOM 4877 C CA . THR B 1 205 ? -17.203 0.799 6.656 1 96.81 205 THR B CA 1
ATOM 4878 C C . THR B 1 205 ? -17.484 -0.083 7.871 1 96.81 205 THR B C 1
ATOM 4880 O O . THR B 1 205 ? -16.609 -0.825 8.32 1 96.81 205 THR B O 1
ATOM 4883 N N . CYS B 1 206 ? -18.625 0.087 8.398 1 97.31 206 CYS B N 1
ATOM 4884 C CA . CYS B 1 206 ? -19.156 -0.803 9.43 1 97.31 206 CYS B CA 1
ATOM 4885 C C . CYS B 1 206 ? -20.109 -1.82 8.828 1 97.31 206 CYS B C 1
ATOM 4887 O O . CYS B 1 206 ? -21.016 -1.455 8.078 1 97.31 206 CYS B O 1
ATOM 4889 N N . VAL B 1 207 ? -19.906 -3.107 9.094 1 95.94 207 VAL B N 1
ATOM 4890 C CA . VAL B 1 207 ? -20.734 -4.152 8.5 1 95.94 207 VAL B CA 1
ATOM 4891 C C . VAL B 1 207 ? -21.625 -4.781 9.578 1 95.94 207 VAL B C 1
ATOM 4893 O O . VAL B 1 207 ? -21.125 -5.355 10.547 1 95.94 207 VAL B O 1
ATOM 4896 N N . TYR B 1 208 ? -22.891 -4.68 9.367 1 95.31 208 TYR B N 1
ATOM 4897 C CA . TYR B 1 208 ? -23.859 -5.254 10.289 1 95.31 208 TYR B CA 1
ATOM 4898 C C . TYR B 1 208 ? -24.188 -6.695 9.914 1 95.31 208 TYR B C 1
ATOM 4900 O O . TYR B 1 208 ? -24.406 -7.004 8.742 1 95.31 208 TYR B O 1
ATOM 4908 N N . PRO B 1 209 ? -24.188 -7.574 10.938 1 90.88 209 PRO B N 1
ATOM 4909 C CA . PRO B 1 209 ? -24.438 -8.984 10.625 1 90.88 209 PRO B CA 1
ATOM 4910 C C . PRO B 1 209 ? -25.875 -9.25 10.18 1 90.88 209 PRO B C 1
ATOM 4912 O O . PRO B 1 209 ? -26.797 -8.617 10.688 1 90.88 209 PRO B O 1
ATOM 4915 N N . SER B 1 210 ? -25.938 -10.062 9.172 1 85.5 210 SER B N 1
ATOM 4916 C CA . SER B 1 210 ? -27.266 -10.469 8.703 1 85.5 210 SER B CA 1
ATOM 4917 C C . SER B 1 210 ? -27.719 -11.742 9.406 1 85.5 210 SER B C 1
ATOM 4919 O O . SER B 1 210 ? -28.875 -12.156 9.266 1 85.5 210 SER B O 1
ATOM 4921 N N . TYR B 1 211 ? -26.672 -12.219 10.109 1 78 211 TYR B N 1
ATOM 4922 C CA . TYR B 1 211 ? -26.969 -13.477 10.789 1 78 211 TYR B CA 1
ATOM 4923 C C . TYR B 1 211 ? -27.156 -13.25 12.281 1 78 211 TYR B C 1
ATOM 4925 O O . TYR B 1 211 ? -26.781 -12.211 12.82 1 78 211 TYR B O 1
ATOM 4933 N N . ASN B 1 212 ? -28.188 -13.867 12.922 1 73.19 212 ASN B N 1
ATOM 4934 C CA . ASN B 1 212 ? -28.438 -13.867 14.359 1 73.19 212 ASN B CA 1
ATOM 4935 C C . ASN B 1 212 ? -29.344 -12.719 14.773 1 73.19 212 ASN B C 1
ATOM 4937 O O . ASN B 1 212 ? -29.359 -12.312 15.938 1 73.19 212 ASN B O 1
ATOM 4941 N N . ILE B 1 213 ? -29.812 -12.031 13.766 1 81.5 213 ILE B N 1
ATOM 4942 C CA . ILE B 1 213 ? -30.672 -10.891 14.039 1 81.5 213 ILE B CA 1
ATOM 4943 C C . ILE B 1 213 ? -31.844 -11.336 14.914 1 81.5 213 ILE B C 1
ATOM 4945 O O . ILE B 1 213 ? -32.531 -10.5 15.508 1 81.5 213 ILE B O 1
ATOM 4949 N N . HIS B 1 214 ? -31.969 -12.578 15.008 1 83.69 214 HIS B N 1
ATOM 4950 C CA . HIS B 1 214 ? -33.094 -13.07 15.82 1 83.69 214 HIS B CA 1
ATOM 4951 C C . HIS B 1 214 ? -32.594 -13.633 17.156 1 83.69 214 HIS B C 1
ATOM 4953 O O . HIS B 1 214 ? -33.375 -14.164 17.938 1 83.69 214 HIS B O 1
ATOM 4959 N N . ASP B 1 215 ? -31.312 -13.484 17.344 1 88.62 215 ASP B N 1
ATOM 4960 C CA . ASP B 1 215 ? -30.75 -13.945 18.609 1 88.62 215 ASP B CA 1
ATOM 4961 C C . ASP B 1 215 ? -31.234 -13.078 19.766 1 88.62 215 ASP B C 1
ATOM 4963 O O . ASP B 1 215 ? -31.797 -12 19.562 1 88.62 215 ASP B O 1
ATOM 4967 N N . ASN B 1 216 ? -31.047 -13.602 21 1 91.69 216 ASN B N 1
ATOM 4968 C CA . ASN B 1 216 ? -31.375 -12.852 22.203 1 91.69 216 ASN B CA 1
ATOM 4969 C C . ASN B 1 216 ? -30.609 -11.539 22.281 1 91.69 216 ASN B C 1
ATOM 4971 O O . ASN B 1 216 ? -29.391 -11.531 22.344 1 91.69 216 ASN B O 1
ATOM 4975 N N . PRO B 1 217 ? -31.344 -10.5 22.328 1 91.38 217 PRO B N 1
ATOM 4976 C CA . PRO B 1 217 ? -30.703 -9.188 22.281 1 91.38 217 PRO B CA 1
ATOM 4977 C C . PRO B 1 217 ? -29.969 -8.852 23.578 1 91.38 217 PRO B C 1
ATOM 4979 O O . PRO B 1 217 ? -29.25 -7.852 23.641 1 91.38 217 PRO B O 1
ATOM 4982 N N . ASP B 1 218 ? -30.109 -9.633 24.578 1 93.75 218 ASP B N 1
ATOM 4983 C CA . ASP B 1 218 ? -29.438 -9.391 25.859 1 93.75 218 ASP B CA 1
ATOM 4984 C C . ASP B 1 218 ? -28.125 -10.164 25.938 1 93.75 218 ASP B C 1
ATOM 4986 O O . ASP B 1 218 ? -27.422 -10.102 26.953 1 93.75 218 ASP B O 1
ATOM 4990 N N . GLU B 1 219 ? -27.75 -10.828 24.922 1 95.69 219 GLU B N 1
ATOM 4991 C CA . GLU B 1 219 ? -26.516 -11.617 24.875 1 95.69 219 GLU B CA 1
ATOM 4992 C C . GLU B 1 219 ? -25.438 -10.914 24.062 1 95.69 219 GLU B C 1
ATOM 4994 O O . GLU B 1 219 ? -25.734 -10.07 23.219 1 95.69 219 GLU B O 1
ATOM 4999 N N . PRO B 1 220 ? -24.219 -11.305 24.359 1 96.62 220 PRO B N 1
ATOM 5000 C CA . PRO B 1 220 ? -23.125 -10.688 23.625 1 96.62 220 PRO B CA 1
ATOM 5001 C C . PRO B 1 220 ? -23.219 -10.93 22.109 1 96.62 220 PRO B C 1
ATOM 5003 O O . PRO B 1 220 ? -23.781 -11.945 21.688 1 96.62 220 PRO B O 1
ATOM 5006 N N . ALA B 1 221 ? -22.75 -10.023 21.344 1 95.81 221 ALA B N 1
ATOM 5007 C CA . ALA B 1 221 ? -22.75 -10.094 19.891 1 95.81 221 ALA B CA 1
ATOM 5008 C C . ALA B 1 221 ? -21.516 -9.414 19.312 1 95.81 221 ALA B C 1
ATOM 5010 O O . ALA B 1 221 ? -20.891 -8.578 19.984 1 95.81 221 ALA B O 1
ATOM 5011 N N . VAL B 1 222 ? -21.172 -9.773 18.078 1 96.12 222 VAL B N 1
ATOM 5012 C CA . VAL B 1 222 ? -19.969 -9.258 17.438 1 96.12 222 VAL B CA 1
ATOM 5013 C C . VAL B 1 222 ? -20.359 -8.359 16.266 1 96.12 222 VAL B C 1
ATOM 5015 O O . VAL B 1 222 ? -21.266 -8.68 15.5 1 96.12 222 VAL B O 1
ATOM 5018 N N . LEU B 1 223 ? -19.719 -7.227 16.172 1 97.19 223 LEU B N 1
ATOM 5019 C CA . LEU B 1 223 ? -19.891 -6.27 15.078 1 97.19 223 LEU B CA 1
ATOM 5020 C C . LEU B 1 223 ? -18.578 -6.074 14.32 1 97.19 223 LEU B C 1
ATOM 5022 O O . LEU B 1 223 ? -17.516 -5.875 14.938 1 97.19 223 LEU B O 1
ATOM 5026 N N . LEU B 1 224 ? -18.625 -6.289 12.969 1 97.81 224 LEU B N 1
ATOM 5027 C CA . LEU B 1 224 ? -17.484 -5.828 12.172 1 97.81 224 LEU B CA 1
ATOM 5028 C C . LEU B 1 224 ? -17.469 -4.305 12.086 1 97.81 224 LEU B C 1
ATOM 5030 O O . LEU B 1 224 ? -18.094 -3.723 11.195 1 97.81 224 LEU B O 1
ATOM 5034 N N . CYS B 1 225 ? -16.719 -3.723 12.969 1 97.81 225 CYS B N 1
ATOM 5035 C CA . CYS B 1 225 ? -16.812 -2.285 13.203 1 97.81 225 CYS B CA 1
ATOM 5036 C C . CYS B 1 225 ? -16.109 -1.507 12.094 1 97.81 225 CYS B C 1
ATOM 5038 O O . CYS B 1 225 ? -16.438 -0.344 11.852 1 97.81 225 CYS B O 1
ATOM 5040 N N . SER B 1 226 ? -15.109 -2.174 11.492 1 98.5 226 SER B N 1
ATOM 5041 C CA . SER B 1 226 ? -14.344 -1.509 10.438 1 98.5 226 SER B CA 1
ATOM 5042 C C . SER B 1 226 ? -13.828 -2.512 9.414 1 98.5 226 SER B C 1
ATOM 5044 O O . SER B 1 226 ? -13.203 -3.508 9.773 1 98.5 226 SER B O 1
ATOM 5046 N N . TYR B 1 227 ? -14.195 -2.381 8.266 1 97.81 227 TYR B N 1
ATOM 5047 C CA . TYR B 1 227 ? -13.617 -3.057 7.109 1 97.81 227 TYR B CA 1
ATOM 5048 C C . TYR B 1 227 ? -13.086 -2.047 6.098 1 97.81 227 TYR B C 1
ATOM 5050 O O . TYR B 1 227 ? -13.859 -1.303 5.492 1 97.81 227 TYR B O 1
ATOM 5058 N N . THR B 1 228 ? -11.75 -2.023 5.91 1 97.94 228 THR B N 1
ATOM 5059 C CA . THR B 1 228 ? -11.094 -0.991 5.109 1 97.94 228 THR B CA 1
ATOM 5060 C C . THR B 1 228 ? -10.195 -1.617 4.051 1 97.94 228 THR B C 1
ATOM 5062 O O . THR B 1 228 ? -9.727 -2.746 4.211 1 97.94 228 THR B O 1
ATOM 5065 N N . TRP B 1 229 ? -10.008 -0.866 2.979 1 97.25 229 TRP B N 1
ATOM 5066 C CA . TRP B 1 229 ? -9.141 -1.232 1.864 1 97.25 229 TRP B CA 1
ATOM 5067 C C . TRP B 1 229 ? -8.227 -0.076 1.485 1 97.25 229 TRP B C 1
ATOM 5069 O O . TRP B 1 229 ? -8.406 1.049 1.956 1 97.25 229 TRP B O 1
ATOM 5079 N N . LYS B 1 230 ? -7.254 -0.38 0.656 1 96.38 230 LYS B N 1
ATOM 5080 C CA . LYS B 1 230 ? -6.348 0.623 0.101 1 96.38 230 LYS B CA 1
ATOM 5081 C C . LYS B 1 230 ? -5.754 1.496 1.202 1 96.38 230 LYS B C 1
ATOM 5083 O O . LYS B 1 230 ? -5.309 0.986 2.232 1 96.38 230 LYS B O 1
ATOM 5088 N N . GLN B 1 231 ? -5.684 2.764 1.057 1 96.38 231 GLN B N 1
ATOM 5089 C CA . GLN B 1 231 ? -5.016 3.652 2 1 96.38 231 GLN B CA 1
ATOM 5090 C C . GLN B 1 231 ? -5.652 3.564 3.385 1 96.38 231 GLN B C 1
ATOM 5092 O O . GLN B 1 231 ? -4.953 3.631 4.398 1 96.38 231 GLN B O 1
ATOM 5097 N N . ASP B 1 232 ? -6.945 3.492 3.418 1 97.81 232 ASP B N 1
ATOM 5098 C CA . ASP B 1 232 ? -7.629 3.389 4.703 1 97.81 232 ASP B CA 1
ATOM 5099 C C . ASP B 1 232 ? -7.156 2.158 5.477 1 97.81 232 ASP B C 1
ATOM 5101 O O . ASP B 1 232 ? -6.953 2.223 6.691 1 97.81 232 ASP B O 1
ATOM 5105 N N . ALA B 1 233 ? -6.953 1.103 4.754 1 98.19 233 ALA B N 1
ATOM 5106 C CA . ALA B 1 233 ? -6.5 -0.142 5.371 1 98.19 233 ALA B CA 1
ATOM 5107 C C . ALA B 1 233 ? -5.07 -0.012 5.879 1 98.19 233 ALA B C 1
ATOM 5109 O O . ALA B 1 233 ? -4.734 -0.533 6.945 1 98.19 233 ALA B O 1
ATOM 5110 N N . LEU B 1 234 ? -4.246 0.646 5.117 1 97.88 234 LEU B N 1
ATOM 5111 C CA . LEU B 1 234 ? -2.863 0.846 5.539 1 97.88 234 LEU B CA 1
ATOM 5112 C C . LEU B 1 234 ? -2.799 1.672 6.82 1 97.88 234 LEU B C 1
ATOM 5114 O O . LEU B 1 234 ? -2.029 1.355 7.73 1 97.88 234 LEU B O 1
ATOM 5118 N N . ARG B 1 235 ? -3.6 2.678 6.883 1 97.81 235 ARG B N 1
ATOM 5119 C CA . ARG B 1 235 ? -3.586 3.559 8.047 1 97.81 235 ARG B CA 1
ATOM 5120 C C . ARG B 1 235 ? -4.113 2.84 9.281 1 97.81 235 ARG B C 1
ATOM 5122 O O . ARG B 1 235 ? -3.463 2.836 10.328 1 97.81 235 ARG B O 1
ATOM 5129 N N . ILE B 1 236 ? -5.227 2.146 9.195 1 98 236 ILE B N 1
ATOM 5130 C CA . ILE B 1 236 ? -5.742 1.387 10.328 1 98 236 ILE B CA 1
ATOM 5131 C C . ILE B 1 236 ? -4.785 0.242 10.656 1 98 236 ILE B C 1
ATOM 5133 O O . ILE B 1 236 ? -4.586 -0.089 11.828 1 98 236 ILE B O 1
ATOM 5137 N N . GLY B 1 237 ? -4.258 -0.329 9.578 1 97.88 237 GLY B N 1
ATOM 5138 C CA . GLY B 1 237 ? -3.32 -1.426 9.758 1 97.88 237 GLY B CA 1
ATOM 5139 C C . GLY B 1 237 ? -2.129 -1.058 10.617 1 97.88 237 GLY B C 1
ATOM 5140 O O . GLY B 1 237 ? -1.567 -1.911 11.312 1 97.88 237 GLY B O 1
ATOM 5141 N N . SER B 1 238 ? -1.723 0.183 10.617 1 97.88 238 SER B N 1
ATOM 5142 C CA . SER B 1 238 ? -0.593 0.666 11.406 1 97.88 238 SER B CA 1
ATOM 5143 C C . SER B 1 238 ? -0.885 0.581 12.898 1 97.88 238 SER B C 1
ATOM 5145 O O . SER B 1 238 ? 0.027 0.686 13.719 1 97.88 238 SER B O 1
ATOM 5147 N N . LEU B 1 239 ? -2.137 0.392 13.266 1 97.94 239 LEU B N 1
ATOM 5148 C CA . LEU B 1 239 ? -2.559 0.363 14.656 1 97.94 239 LEU B CA 1
ATOM 5149 C C . LEU B 1 239 ? -2.783 -1.071 15.125 1 97.94 239 LEU B C 1
ATOM 5151 O O . LEU B 1 239 ? -3.086 -1.305 16.297 1 97.94 239 LEU B O 1
ATOM 5155 N N . VAL B 1 240 ? -2.643 -2.025 14.242 1 98 240 VAL B N 1
ATOM 5156 C CA . VAL B 1 240 ? -2.928 -3.426 14.539 1 98 240 VAL B CA 1
ATOM 5157 C C . VAL B 1 240 ? -1.653 -4.125 15.008 1 98 240 VAL B C 1
ATOM 5159 O O . VAL B 1 240 ? -0.599 -3.986 14.383 1 98 240 VAL B O 1
ATOM 5162 N N . HIS B 1 241 ? -1.758 -4.801 16.062 1 95.5 241 HIS B N 1
ATOM 5163 C CA . HIS B 1 241 ? -0.66 -5.605 16.594 1 95.5 241 HIS B CA 1
ATOM 5164 C C . HIS B 1 241 ? -0.811 -7.07 16.188 1 95.5 241 HIS B C 1
ATOM 5166 O O . HIS B 1 241 ? -1.93 -7.586 16.125 1 95.5 241 HIS B O 1
ATOM 5172 N N . PRO B 1 242 ? 0.323 -7.742 15.984 1 91.56 242 PRO B N 1
ATOM 5173 C CA . PRO B 1 242 ? 0.237 -9.156 15.617 1 91.56 242 PRO B CA 1
ATOM 5174 C C . PRO B 1 242 ? -0.476 -10 16.672 1 91.56 242 PRO B C 1
ATOM 5176 O O . PRO B 1 242 ? -1.043 -11.047 16.359 1 91.56 242 PRO B O 1
ATOM 5179 N N . ASN B 1 243 ? -0.503 -9.531 17.891 1 93.62 243 ASN B N 1
ATOM 5180 C CA . ASN B 1 243 ? -1.168 -10.234 18.984 1 93.62 243 ASN B CA 1
ATOM 5181 C C . ASN B 1 243 ? -2.479 -9.555 19.375 1 93.62 243 ASN B C 1
ATOM 5183 O O . ASN B 1 243 ? -2.807 -9.461 20.562 1 93.62 243 ASN B O 1
ATOM 5187 N N . SER B 1 244 ? -3.162 -9.094 18.469 1 96.81 244 SER B N 1
ATOM 5188 C CA . SER B 1 244 ? -4.465 -8.484 18.719 1 96.81 244 SER B CA 1
ATOM 5189 C C . SER B 1 244 ? -5.27 -9.289 19.734 1 96.81 244 SER B C 1
ATOM 5191 O O . SER B 1 244 ? -5.352 -10.516 19.625 1 96.81 244 SER B O 1
ATOM 5193 N N . PRO B 1 245 ? -5.875 -8.703 20.75 1 97.06 245 PRO B N 1
ATOM 5194 C CA . PRO B 1 245 ? -6.066 -7.258 20.859 1 97.06 245 PRO B CA 1
ATOM 5195 C C . PRO B 1 245 ? -5.012 -6.59 21.75 1 97.06 245 PRO B C 1
ATOM 5197 O O . PRO B 1 245 ? -5.156 -5.418 22.094 1 97.06 245 PRO B O 1
ATOM 5200 N N . HIS B 1 246 ? -3.947 -7.328 21.953 1 95.44 246 HIS B N 1
ATOM 5201 C CA . HIS B 1 246 ? -2.943 -6.781 22.859 1 95.44 246 HIS B CA 1
ATOM 5202 C C . HIS B 1 246 ? -2.291 -5.535 22.266 1 95.44 246 HIS B C 1
ATOM 5204 O O . HIS B 1 246 ? -1.987 -5.492 21.078 1 95.44 246 HIS B O 1
ATOM 5210 N N . ASP B 1 247 ? -2.07 -4.477 23.188 1 94.25 247 ASP B N 1
ATOM 5211 C CA . ASP B 1 247 ? -1.379 -3.232 22.859 1 94.25 247 ASP B CA 1
ATOM 5212 C C . ASP B 1 247 ? -2.123 -2.463 21.766 1 94.25 247 ASP B C 1
ATOM 5214 O O . ASP B 1 247 ? -1.502 -1.873 20.875 1 94.25 247 ASP B O 1
ATOM 5218 N N . GLU B 1 248 ? -3.445 -2.549 21.734 1 97.62 248 GLU B N 1
ATOM 5219 C CA . GLU B 1 248 ? -4.258 -1.898 20.703 1 97.62 248 GLU B CA 1
ATOM 5220 C C . GLU B 1 248 ? -5.242 -0.911 21.328 1 97.62 248 GLU B C 1
ATOM 5222 O O . GLU B 1 248 ? -6.367 -0.768 20.859 1 97.62 248 GLU B O 1
ATOM 5227 N N . ASP B 1 249 ? -4.812 -0.217 22.391 1 96.56 249 ASP B N 1
ATOM 5228 C CA . ASP B 1 249 ? -5.68 0.743 23.078 1 96.56 249 ASP B CA 1
ATOM 5229 C C . ASP B 1 249 ? -6.078 1.882 22.141 1 96.56 249 ASP B C 1
ATOM 5231 O O . ASP B 1 249 ? -7.23 2.32 22.141 1 96.56 249 ASP B O 1
ATOM 5235 N N . GLU B 1 250 ? -5.129 2.348 21.422 1 96.06 250 GLU B N 1
ATOM 5236 C CA . GLU B 1 250 ? -5.426 3.434 20.5 1 96.06 250 GLU B CA 1
ATOM 5237 C C . GLU B 1 250 ? -6.422 2.99 19.438 1 96.06 250 GLU B C 1
ATOM 5239 O O . GLU B 1 250 ? -7.348 3.73 19.094 1 96.06 250 GLU B O 1
ATOM 5244 N N . LEU B 1 251 ? -6.176 1.777 18.875 1 98 251 LEU B N 1
ATOM 5245 C CA . LEU B 1 251 ? -7.105 1.226 17.891 1 98 251 LEU B CA 1
ATOM 5246 C C . LEU B 1 251 ? -8.516 1.131 18.484 1 98 251 LEU B C 1
ATOM 5248 O O . LEU B 1 251 ? -9.477 1.581 17.859 1 98 251 LEU B O 1
ATOM 5252 N N . LYS B 1 252 ? -8.602 0.565 19.656 1 98.38 252 LYS B N 1
ATOM 5253 C CA . LYS B 1 252 ? -9.883 0.443 20.344 1 98.38 252 LYS B CA 1
ATOM 5254 C C . LYS B 1 252 ? -10.578 1.796 20.453 1 98.38 252 LYS B C 1
ATOM 5256 O O . LYS B 1 252 ? -11.758 1.922 20.125 1 98.38 252 LYS B O 1
ATOM 5261 N N . GLU B 1 253 ? -9.852 2.781 20.891 1 97.19 253 GLU B N 1
ATOM 5262 C CA . GLU B 1 253 ? -10.414 4.117 21.094 1 97.19 253 GLU B CA 1
ATOM 5263 C C . GLU B 1 253 ? -10.938 4.695 19.781 1 97.19 253 GLU B C 1
ATOM 5265 O O . GLU B 1 253 ? -12.047 5.234 19.734 1 97.19 253 GLU B O 1
ATOM 5270 N N . ILE B 1 254 ? -10.172 4.578 18.766 1 97 254 ILE B N 1
ATOM 5271 C CA . ILE B 1 254 ? -10.539 5.109 17.469 1 97 254 ILE B CA 1
ATOM 5272 C C . ILE B 1 254 ? -11.797 4.406 16.953 1 97 254 ILE B C 1
ATOM 5274 O O . ILE B 1 254 ? -12.711 5.051 16.438 1 97 254 ILE B O 1
ATOM 5278 N N . MET B 1 255 ? -11.852 3.066 17.125 1 98.38 255 MET B N 1
ATOM 5279 C CA . MET B 1 255 ? -13.016 2.297 16.688 1 98.38 255 MET B CA 1
ATOM 5280 C C . MET B 1 255 ? -14.273 2.742 17.438 1 98.38 255 MET B C 1
ATOM 5282 O O . MET B 1 255 ? -15.305 3.01 16.828 1 98.38 255 MET B O 1
ATOM 5286 N N . LEU B 1 256 ? -14.156 2.857 18.734 1 98.56 256 LEU B N 1
ATOM 5287 C CA . LEU B 1 256 ? -15.328 3.176 19.547 1 98.56 256 LEU B CA 1
ATOM 5288 C C . LEU B 1 256 ? -15.797 4.602 19.281 1 98.56 256 LEU B C 1
ATOM 5290 O O . LEU B 1 256 ? -17 4.859 19.219 1 98.56 256 LEU B O 1
ATOM 5294 N N . GLN B 1 257 ? -14.883 5.523 19.156 1 97.38 257 GLN B N 1
ATOM 5295 C CA . GLN B 1 257 ? -15.258 6.895 18.828 1 97.38 257 GLN B CA 1
ATOM 5296 C C . GLN B 1 257 ? -15.945 6.957 17.469 1 97.38 257 GLN B C 1
ATOM 5298 O O . GLN B 1 257 ? -16.953 7.656 17.297 1 97.38 257 GLN B O 1
ATOM 5303 N N . GLY B 1 258 ? -15.352 6.262 16.5 1 97.31 258 GLY B N 1
ATOM 5304 C CA . GLY B 1 258 ? -15.945 6.215 15.18 1 97.31 258 GLY B CA 1
ATOM 5305 C C . GLY B 1 258 ? -17.359 5.641 15.172 1 97.31 258 GLY B C 1
ATOM 5306 O O . GLY B 1 258 ? -18.234 6.168 14.5 1 97.31 258 GLY B O 1
ATOM 5307 N N . LEU B 1 259 ? -17.547 4.582 15.922 1 98.31 259 LEU B N 1
ATOM 5308 C CA . LEU B 1 259 ? -18.875 3.965 16.031 1 98.31 259 LEU B CA 1
ATOM 5309 C C . LEU B 1 259 ? -19.875 4.918 16.672 1 98.31 259 LEU B C 1
ATOM 5311 O O . LEU B 1 259 ? -21.016 5.016 16.234 1 98.31 259 LEU B O 1
ATOM 5315 N N . ALA B 1 260 ? -19.438 5.555 17.734 1 98 260 ALA B N 1
ATOM 5316 C CA . ALA B 1 260 ? -20.297 6.508 18.422 1 98 260 ALA B CA 1
ATOM 5317 C C . ALA B 1 260 ? -20.781 7.598 17.469 1 98 260 ALA B C 1
ATOM 5319 O O . ALA B 1 260 ? -21.969 7.918 17.438 1 98 260 ALA B O 1
ATOM 5320 N N . ARG B 1 261 ? -19.906 8.102 16.672 1 96.5 261 ARG B N 1
ATOM 5321 C CA . ARG B 1 261 ? -20.25 9.18 15.758 1 96.5 261 ARG B CA 1
ATOM 5322 C C . ARG B 1 261 ? -21.125 8.68 14.617 1 96.5 261 ARG B C 1
ATOM 5324 O O . ARG B 1 261 ? -22.094 9.336 14.234 1 96.5 261 ARG B O 1
ATOM 5331 N N . LEU B 1 262 ? -20.75 7.539 14.078 1 96.88 262 LEU B N 1
ATOM 5332 C CA . LEU B 1 262 ? -21.5 6.961 12.961 1 96.88 262 LEU B CA 1
ATOM 5333 C C . LEU B 1 262 ? -22.953 6.719 13.344 1 96.88 262 LEU B C 1
ATOM 5335 O O . LEU B 1 262 ? -23.844 6.859 12.516 1 96.88 262 LEU B O 1
ATOM 5339 N N . HIS B 1 263 ? -23.25 6.438 14.641 1 97.38 263 HIS B N 1
ATOM 5340 C CA . HIS B 1 263 ? -24.578 6.016 15.062 1 97.38 263 HIS B CA 1
ATOM 5341 C C . HIS B 1 263 ? -25.234 7.066 15.953 1 97.38 263 HIS B C 1
ATOM 5343 O O . HIS B 1 263 ? -26.344 6.863 16.438 1 97.38 263 HIS B O 1
ATOM 5349 N N . ASN B 1 264 ? -24.516 8.164 16.156 1 96.19 264 ASN B N 1
ATOM 5350 C CA . ASN B 1 264 ? -25 9.219 17.031 1 96.19 264 ASN B CA 1
ATOM 5351 C C . ASN B 1 264 ? -25.375 8.68 18.406 1 96.19 264 ASN B C 1
ATOM 5353 O O . ASN B 1 264 ? -26.484 8.93 18.906 1 96.19 264 ASN B O 1
ATOM 5357 N N . ILE B 1 265 ? -24.531 7.898 18.938 1 96.25 265 ILE B N 1
ATOM 5358 C CA . ILE B 1 265 ? -24.672 7.332 20.266 1 96.25 265 ILE B CA 1
ATOM 5359 C C . ILE B 1 265 ? -23.531 7.832 21.172 1 96.25 265 ILE B C 1
ATOM 5361 O O . ILE B 1 265 ? -22.422 8.062 20.703 1 96.25 265 ILE B O 1
ATOM 5365 N N . ASP B 1 266 ? -23.891 7.965 22.406 1 96.88 266 ASP B N 1
ATOM 5366 C CA . ASP B 1 266 ? -22.891 8.414 23.375 1 96.88 266 ASP B CA 1
ATOM 5367 C C . ASP B 1 266 ? -21.734 7.43 23.469 1 96.88 266 ASP B C 1
ATOM 5369 O O . ASP B 1 266 ? -21.938 6.223 23.594 1 96.88 266 ASP B O 1
ATOM 5373 N N . TYR B 1 267 ? -20.547 7.984 23.375 1 97.25 267 TYR B N 1
ATOM 5374 C CA . TYR B 1 267 ? -19.312 7.199 23.453 1 97.25 267 TYR B CA 1
ATOM 5375 C C . TYR B 1 267 ? -19.297 6.344 24.719 1 97.25 267 TYR B C 1
ATOM 5377 O O . TYR B 1 267 ? -18.891 5.184 24.672 1 97.25 267 TYR B O 1
ATOM 5385 N N . ASN B 1 268 ? -19.719 6.863 25.797 1 97.88 268 ASN B N 1
ATOM 5386 C CA . ASN B 1 268 ? -19.656 6.176 27.078 1 97.88 268 ASN B CA 1
ATOM 5387 C C . ASN B 1 268 ? -20.531 4.918 27.094 1 97.88 268 ASN B C 1
ATOM 5389 O O . ASN B 1 268 ? -20.188 3.928 27.734 1 97.88 268 ASN B O 1
ATOM 5393 N N . ILE B 1 269 ? -21.578 4.961 26.422 1 97.31 269 ILE B N 1
ATOM 5394 C CA . ILE B 1 269 ? -22.469 3.803 26.328 1 97.31 269 ILE B CA 1
ATOM 5395 C C . ILE B 1 269 ? -21.766 2.678 25.562 1 97.31 269 ILE B C 1
ATOM 5397 O O . ILE B 1 269 ? -21.672 1.551 26.062 1 97.31 269 ILE B O 1
ATOM 5401 N N . ILE B 1 270 ? -21.219 2.961 24.422 1 97.94 270 ILE B N 1
ATOM 5402 C CA . ILE B 1 270 ? -20.562 1.96 23.594 1 97.94 270 ILE B CA 1
ATOM 5403 C C . ILE B 1 270 ? -19.344 1.402 24.328 1 97.94 270 ILE B C 1
ATOM 5405 O O . ILE B 1 270 ? -19.109 0.191 24.328 1 97.94 270 ILE B O 1
ATOM 5409 N N . ASN B 1 271 ? -18.609 2.289 24.922 1 98.38 271 ASN B N 1
ATOM 5410 C CA . ASN B 1 271 ? -17.406 1.885 25.656 1 98.38 271 ASN B CA 1
ATOM 5411 C C . ASN B 1 271 ? -17.75 0.93 26.797 1 98.38 271 ASN B C 1
ATOM 5413 O O . ASN B 1 271 ? -17 -0.012 27.062 1 98.38 271 ASN B O 1
ATOM 5417 N N . SER B 1 272 ? -18.828 1.16 27.516 1 98.5 272 SER B N 1
ATOM 5418 C CA . SER B 1 272 ? -19.234 0.322 28.641 1 98.5 272 SER B CA 1
ATOM 5419 C C . SER B 1 272 ? -19.641 -1.071 28.172 1 98.5 272 SER B C 1
ATOM 5421 O O . SER B 1 272 ? -19.625 -2.023 28.953 1 98.5 272 SER B O 1
ATOM 5423 N N . LEU B 1 273 ? -20 -1.2 26.938 1 98.44 273 LEU B N 1
ATOM 5424 C CA . LEU B 1 273 ? -20.5 -2.463 26.406 1 98.44 273 LEU B CA 1
ATOM 5425 C C . LEU B 1 273 ? -19.375 -3.266 25.766 1 98.44 273 LEU B C 1
ATOM 5427 O O . LEU B 1 273 ? -19.562 -4.434 25.406 1 98.44 273 LEU B O 1
ATOM 5431 N N . TYR B 1 274 ? -18.219 -2.656 25.578 1 98.75 274 TYR B N 1
ATOM 5432 C CA . TYR B 1 274 ? -17.078 -3.309 24.969 1 98.75 274 TYR B CA 1
ATOM 5433 C C . TYR B 1 274 ? -16.625 -4.52 25.781 1 98.75 274 TYR B C 1
ATOM 5435 O O . TYR B 1 274 ? -16.5 -4.441 27 1 98.75 274 TYR B O 1
ATOM 5443 N N . VAL B 1 275 ? -16.344 -5.609 25.156 1 98.75 275 VAL B N 1
ATOM 5444 C CA . VAL B 1 275 ? -15.852 -6.816 25.812 1 98.75 275 VAL B CA 1
ATOM 5445 C C . VAL B 1 275 ? -14.422 -7.105 25.344 1 98.75 275 VAL B C 1
ATOM 5447 O O . VAL B 1 275 ? -13.508 -7.219 26.156 1 98.75 275 VAL B O 1
ATOM 5450 N N . THR B 1 276 ? -14.211 -7.258 24.031 1 98.69 276 THR B N 1
ATOM 5451 C CA . THR B 1 276 ? -12.922 -7.516 23.406 1 98.69 276 THR B CA 1
ATOM 5452 C C . THR B 1 276 ? -12.977 -7.234 21.906 1 98.69 276 THR B C 1
ATOM 5454 O O . THR B 1 276 ? -14.016 -6.82 21.391 1 98.69 276 THR B O 1
ATOM 5457 N N . HIS B 1 277 ? -11.852 -7.277 21.266 1 98.81 277 HIS B N 1
ATOM 5458 C CA . HIS B 1 277 ? -11.828 -7.117 19.812 1 98.81 277 HIS B CA 1
ATOM 5459 C C . HIS B 1 277 ? -10.758 -7.992 19.172 1 98.81 277 HIS B C 1
ATOM 5461 O O . HIS B 1 277 ? -9.969 -8.625 19.875 1 98.81 277 HIS B O 1
ATOM 5467 N N . HIS B 1 278 ? -10.875 -8.109 17.906 1 98.69 278 HIS B N 1
ATOM 5468 C CA . HIS B 1 278 ? -9.844 -8.711 17.078 1 98.69 278 HIS B CA 1
ATOM 5469 C C . HIS B 1 278 ? -9.672 -7.938 15.773 1 98.69 278 HIS B C 1
ATOM 5471 O O . HIS B 1 278 ? -10.656 -7.609 15.102 1 98.69 278 HIS B O 1
ATOM 5477 N N . ALA B 1 279 ? -8.438 -7.613 15.5 1 98.69 279 ALA B N 1
ATOM 5478 C CA . ALA B 1 279 ? -8.109 -6.918 14.258 1 98.69 279 ALA B CA 1
ATOM 5479 C C . ALA B 1 279 ? -7.18 -7.762 13.391 1 98.69 279 ALA B C 1
ATOM 5481 O O . ALA B 1 279 ? -6.34 -8.5 13.906 1 98.69 279 ALA B O 1
ATOM 5482 N N . TRP B 1 280 ? -7.402 -7.707 12.102 1 98.25 280 TRP B N 1
ATOM 5483 C CA . TRP B 1 280 ? -6.586 -8.461 11.156 1 98.25 280 TRP B CA 1
ATOM 5484 C C . TRP B 1 280 ? -6.125 -7.57 10.008 1 98.25 280 TRP B C 1
ATOM 5486 O O . TRP B 1 280 ? -6.949 -6.965 9.312 1 98.25 280 TRP B O 1
ATOM 5496 N N . ASN B 1 281 ? -4.848 -7.406 9.914 1 98 281 ASN B N 1
ATOM 5497 C CA . ASN B 1 281 ? -4.176 -6.727 8.812 1 98 281 ASN B CA 1
ATOM 5498 C C . ASN B 1 281 ? -3.488 -7.719 7.875 1 98 281 ASN B C 1
ATOM 5500 O O . ASN B 1 281 ? -2.461 -8.297 8.227 1 98 281 ASN B O 1
ATOM 5504 N N . TRP B 1 282 ? -3.965 -7.855 6.625 1 98 282 TRP B N 1
ATOM 5505 C CA . TRP B 1 282 ? -3.518 -8.906 5.715 1 98 282 TRP B CA 1
ATOM 5506 C C . TRP B 1 282 ? -2.053 -8.711 5.336 1 98 282 TRP B C 1
ATOM 5508 O O . TRP B 1 282 ? -1.344 -9.68 5.059 1 98 282 TRP B O 1
ATOM 5518 N N . TYR B 1 283 ? -1.551 -7.531 5.34 1 97.25 283 TYR B N 1
ATOM 5519 C CA . TYR B 1 283 ? -0.158 -7.316 4.961 1 97.25 283 TYR B CA 1
ATOM 5520 C C . TYR B 1 283 ? 0.776 -7.637 6.121 1 97.25 283 TYR B C 1
ATOM 5522 O O . TYR B 1 283 ? 1.998 -7.668 5.953 1 97.25 283 TYR B O 1
ATOM 5530 N N . GLN B 1 284 ? 0.205 -7.926 7.277 1 95.81 284 GLN B N 1
ATOM 5531 C CA . GLN B 1 284 ? 1.037 -8.336 8.406 1 95.81 284 GLN B CA 1
ATOM 5532 C C . GLN B 1 284 ? 1.194 -9.852 8.445 1 95.81 284 GLN B C 1
ATOM 5534 O O . GLN B 1 284 ? 1.96 -10.383 9.258 1 95.81 284 GLN B O 1
ATOM 5539 N N . ASP B 1 285 ? 0.538 -10.531 7.574 1 95.94 285 ASP B N 1
ATOM 5540 C CA . ASP B 1 285 ? 0.638 -11.984 7.492 1 95.94 285 ASP B CA 1
ATOM 5541 C C . ASP B 1 285 ? 1.601 -12.406 6.383 1 95.94 285 ASP B C 1
ATOM 5543 O O . ASP B 1 285 ? 1.305 -12.242 5.199 1 95.94 285 ASP B O 1
ATOM 5547 N N . PRO B 1 286 ? 2.729 -13 6.73 1 95.88 286 PRO B N 1
ATOM 5548 C CA . PRO B 1 286 ? 3.719 -13.391 5.723 1 95.88 286 PRO B CA 1
ATOM 5549 C C . PRO B 1 286 ? 3.223 -14.508 4.812 1 95.88 286 PRO B C 1
ATOM 5551 O O . PRO B 1 286 ? 3.861 -14.82 3.805 1 95.88 286 PRO B O 1
ATOM 5554 N N . ASN B 1 287 ? 2.104 -15.109 5.102 1 96.25 287 ASN B N 1
ATOM 5555 C CA . ASN B 1 287 ? 1.611 -16.234 4.316 1 96.25 287 ASN B CA 1
ATOM 5556 C C . ASN B 1 287 ? 0.556 -15.797 3.307 1 96.25 287 ASN B C 1
ATOM 5558 O O . ASN B 1 287 ? 0.05 -16.609 2.535 1 96.25 287 ASN B O 1
ATOM 5562 N N . THR B 1 288 ? 0.238 -14.555 3.279 1 96.5 288 THR B N 1
ATOM 5563 C CA . THR B 1 288 ? -0.668 -14.039 2.258 1 96.5 288 THR B CA 1
ATOM 5564 C C . THR B 1 288 ? -0.07 -12.82 1.569 1 96.5 288 THR B C 1
ATOM 5566 O O . THR B 1 288 ? -0.201 -12.656 0.354 1 96.5 288 THR B O 1
ATOM 5569 N N . MET B 1 289 ? 0.589 -11.898 2.367 1 97.25 289 MET B N 1
ATOM 5570 C CA . MET B 1 289 ? 1.252 -10.695 1.88 1 97.25 289 MET B CA 1
ATOM 5571 C C . MET B 1 289 ? 0.287 -9.828 1.075 1 97.25 289 MET B C 1
ATOM 5573 O O . MET B 1 289 ? 0.622 -9.367 -0.018 1 97.25 289 MET B O 1
ATOM 5577 N N . GLY B 1 290 ? -0.859 -9.633 1.578 1 97.31 290 GLY B N 1
ATOM 5578 C CA . GLY B 1 290 ? -1.93 -8.875 0.949 1 97.31 290 GLY B CA 1
ATOM 5579 C C . GLY B 1 290 ? -3.271 -9.586 0.999 1 97.31 290 GLY B C 1
ATOM 5580 O O . GLY B 1 290 ? -3.338 -10.773 1.3 1 97.31 290 GLY B O 1
ATOM 5581 N N . ALA B 1 291 ? -4.316 -8.898 0.643 1 97.75 291 ALA B N 1
ATOM 5582 C CA . ALA B 1 291 ? -5.648 -9.43 0.918 1 97.75 291 ALA B CA 1
ATOM 5583 C C . ALA B 1 291 ? -6.293 -9.984 -0.352 1 97.75 291 ALA B C 1
ATOM 5585 O O . ALA B 1 291 ? -6.941 -11.031 -0.323 1 97.75 291 ALA B O 1
ATOM 5586 N N . TYR B 1 292 ? -6.18 -9.312 -1.438 1 97.12 292 TYR B N 1
ATOM 5587 C CA . TYR B 1 292 ? -6.836 -9.625 -2.701 1 97.12 292 TYR B CA 1
ATOM 5588 C C . TYR B 1 292 ? -6.059 -9.047 -3.879 1 97.12 292 TYR B C 1
ATOM 5590 O O . TYR B 1 292 ? -5.352 -8.047 -3.734 1 97.12 292 TYR B O 1
ATOM 5598 N N . ALA B 1 293 ? -6.18 -9.688 -4.949 1 96.88 293 ALA B N 1
ATOM 5599 C CA . ALA B 1 293 ? -5.57 -9.109 -6.145 1 96.88 293 ALA B CA 1
ATOM 5600 C C . ALA B 1 293 ? -6.188 -7.758 -6.484 1 96.88 293 ALA B C 1
ATOM 5602 O O . ALA B 1 293 ? -7.406 -7.598 -6.441 1 96.88 293 ALA B O 1
ATOM 5603 N N . ALA B 1 294 ? -5.398 -6.82 -6.672 1 95.88 294 ALA B N 1
ATOM 5604 C CA . ALA B 1 294 ? -5.797 -5.453 -6.996 1 95.88 294 ALA B CA 1
ATOM 5605 C C . ALA B 1 294 ? -4.941 -4.883 -8.125 1 95.88 294 ALA B C 1
ATOM 5607 O O . ALA B 1 294 ? -3.877 -4.316 -7.887 1 95.88 294 ALA B O 1
ATOM 5608 N N . PHE B 1 295 ? -5.539 -4.91 -9.312 1 96.19 295 PHE B N 1
ATOM 5609 C CA . PHE B 1 295 ? -4.75 -4.602 -10.492 1 96.19 295 PHE B CA 1
ATOM 5610 C C . PHE B 1 295 ? -4.793 -3.107 -10.805 1 96.19 295 PHE B C 1
ATOM 5612 O O . PHE B 1 295 ? -5.812 -2.453 -10.578 1 96.19 295 PHE B O 1
ATOM 5619 N N . GLY B 1 296 ? -3.656 -2.611 -11.195 1 93.56 296 GLY B N 1
ATOM 5620 C CA . GLY B 1 296 ? -3.574 -1.257 -11.719 1 93.56 296 GLY B CA 1
ATOM 5621 C C . GLY B 1 296 ? -3.824 -1.18 -13.211 1 93.56 296 GLY B C 1
ATOM 5622 O O . GLY B 1 296 ? -4.062 -2.201 -13.859 1 93.56 296 GLY B O 1
ATOM 5623 N N . PRO B 1 297 ? -3.77 0.035 -13.688 1 91.38 297 PRO B N 1
ATOM 5624 C CA . PRO B 1 297 ? -3.971 0.221 -15.133 1 91.38 297 PRO B CA 1
ATOM 5625 C C . PRO B 1 297 ? -3.041 -0.65 -15.969 1 91.38 297 PRO B C 1
ATOM 5627 O O . PRO B 1 297 ? -1.866 -0.814 -15.633 1 91.38 297 PRO B O 1
ATOM 5630 N N . THR B 1 298 ? -3.572 -1.326 -17 1 88.75 298 THR B N 1
ATOM 5631 C CA . THR B 1 298 ? -2.918 -2.119 -18.031 1 88.75 298 THR B CA 1
ATOM 5632 C C . THR B 1 298 ? -2.639 -3.533 -17.531 1 88.75 298 THR B C 1
ATOM 5634 O O . THR B 1 298 ? -2.311 -4.422 -18.312 1 88.75 298 THR B O 1
ATOM 5637 N N . ASP B 1 299 ? -2.768 -3.818 -16.266 1 92.5 299 ASP B N 1
ATOM 5638 C CA . ASP B 1 299 ? -2.34 -5.098 -15.703 1 92.5 299 ASP B CA 1
ATOM 5639 C C . ASP B 1 299 ? -3.139 -6.254 -16.297 1 92.5 299 ASP B C 1
ATOM 5641 O O . ASP B 1 299 ? -2.566 -7.277 -16.672 1 92.5 299 ASP B O 1
ATOM 5645 N N . PHE B 1 300 ? -4.441 -6.07 -16.469 1 92.5 300 PHE B N 1
ATOM 5646 C CA . PHE B 1 300 ? -5.285 -7.125 -17.016 1 92.5 300 PHE B CA 1
ATOM 5647 C C . PHE B 1 300 ? -4.895 -7.43 -18.469 1 92.5 300 PHE B C 1
ATOM 5649 O O . PHE B 1 300 ? -4.863 -8.594 -18.859 1 92.5 300 PHE B O 1
ATOM 5656 N N . SER B 1 301 ? -4.566 -6.414 -19.172 1 86.44 301 SER B N 1
ATOM 5657 C CA . SER B 1 301 ? -4.332 -6.586 -20.594 1 86.44 301 SER B CA 1
ATOM 5658 C C . SER B 1 301 ? -2.885 -6.977 -20.875 1 86.44 301 SER B C 1
ATOM 5660 O O . SER B 1 301 ? -2.576 -7.508 -21.953 1 86.44 301 SER B O 1
ATOM 5662 N N . THR B 1 302 ? -2.014 -6.781 -19.938 1 84.31 302 THR B N 1
ATOM 5663 C CA . THR B 1 302 ? -0.606 -6.934 -20.297 1 84.31 302 THR B CA 1
ATOM 5664 C C . THR B 1 302 ? 0.027 -8.07 -19.5 1 84.31 302 THR B C 1
ATOM 5666 O O . THR B 1 302 ? 0.726 -8.914 -20.062 1 84.31 302 THR B O 1
ATOM 5669 N N . LEU B 1 303 ? -0.185 -8.133 -18.219 1 89.38 303 LEU B N 1
ATOM 5670 C CA . LEU B 1 303 ? 0.536 -9.078 -17.375 1 89.38 303 LEU B CA 1
ATOM 5671 C C . LEU B 1 303 ? -0.343 -10.281 -17.031 1 89.38 303 LEU B C 1
ATOM 5673 O O . LEU B 1 303 ? 0.13 -11.422 -17.016 1 89.38 303 LEU B O 1
ATOM 5677 N N . TYR B 1 304 ? -1.592 -10.055 -16.828 1 91.19 304 TYR B N 1
ATOM 5678 C CA . TYR B 1 304 ? -2.553 -11.055 -16.391 1 91.19 304 TYR B CA 1
ATOM 5679 C C . TYR B 1 304 ? -2.539 -12.266 -17.312 1 91.19 304 TYR B C 1
ATOM 5681 O O . TYR B 1 304 ? -2.514 -13.414 -16.859 1 91.19 304 TYR B O 1
ATOM 5689 N N . PRO B 1 305 ? -2.436 -12.117 -18.609 1 84.44 305 PRO B N 1
ATOM 5690 C CA . PRO B 1 305 ? -2.5 -13.266 -19.516 1 84.44 305 PRO B CA 1
ATOM 5691 C C . PRO B 1 305 ? -1.343 -14.242 -19.312 1 84.44 305 PRO B C 1
ATOM 5693 O O . PRO B 1 305 ? -1.484 -15.438 -19.578 1 84.44 305 PRO B O 1
ATOM 5696 N N . TYR B 1 306 ? -0.292 -13.797 -18.781 1 85.69 306 TYR B N 1
ATOM 5697 C CA . TYR B 1 306 ? 0.877 -14.656 -18.625 1 85.69 306 TYR B CA 1
ATOM 5698 C C . TYR B 1 306 ? 0.675 -15.633 -17.469 1 85.69 306 TYR B C 1
ATOM 5700 O O . TYR B 1 306 ? 1.302 -16.703 -17.438 1 85.69 306 TYR B O 1
ATOM 5708 N N . LEU B 1 307 ? -0.213 -15.305 -16.562 1 90.94 307 LEU B N 1
ATOM 5709 C CA . LEU B 1 307 ? -0.414 -16.188 -15.414 1 90.94 307 LEU B CA 1
ATOM 5710 C C . LEU B 1 307 ? -1.521 -17.203 -15.695 1 90.94 307 LEU B C 1
ATOM 5712 O O . LEU B 1 307 ? -1.662 -18.188 -14.977 1 90.94 307 LEU B O 1
ATOM 5716 N N . THR B 1 308 ? -2.27 -16.953 -16.75 1 86.44 308 THR B N 1
ATOM 5717 C CA . THR B 1 308 ? -3.352 -17.859 -17.094 1 86.44 308 THR B CA 1
ATOM 5718 C C . THR B 1 308 ? -2.846 -19 -17.984 1 86.44 308 THR B C 1
ATOM 5720 O O . THR B 1 308 ? -3.611 -19.891 -18.359 1 86.44 308 THR B O 1
ATOM 5723 N N . ARG B 1 309 ? -1.553 -19 -18.25 1 82.88 309 ARG B N 1
ATOM 5724 C CA . ARG B 1 309 ? -0.922 -20.016 -19.078 1 82.88 309 ARG B CA 1
ATOM 5725 C C . ARG B 1 309 ? -0.035 -20.938 -18.25 1 82.88 309 ARG B C 1
ATOM 5727 O O . ARG B 1 309 ? 0.501 -20.531 -17.219 1 82.88 309 ARG B O 1
ATOM 5734 N N . PRO B 1 310 ? 0.057 -22.172 -18.812 1 87.62 310 PRO B N 1
ATOM 5735 C CA . PRO B 1 310 ? 1.002 -23.062 -18.125 1 87.62 310 PRO B CA 1
ATOM 5736 C C . PRO B 1 310 ? 2.441 -22.547 -18.203 1 87.62 310 PRO B C 1
ATOM 5738 O O . PRO B 1 310 ? 2.785 -21.781 -19.094 1 87.62 310 PRO B O 1
ATOM 5741 N N . ALA B 1 311 ? 3.211 -22.953 -17.219 1 88.69 311 ALA B N 1
ATOM 5742 C CA . ALA B 1 311 ? 4.645 -22.672 -17.141 1 88.69 311 ALA B CA 1
ATOM 5743 C C . ALA B 1 311 ? 5.441 -23.969 -16.984 1 88.69 311 ALA B C 1
ATOM 5745 O O . ALA B 1 311 ? 4.898 -25.062 -17.141 1 88.69 311 ALA B O 1
ATOM 5746 N N . GLY B 1 312 ? 6.734 -23.891 -16.922 1 88.88 312 GLY B N 1
ATOM 5747 C CA . GLY B 1 312 ? 7.566 -25.047 -16.625 1 88.88 312 GLY B CA 1
ATOM 5748 C C . GLY B 1 312 ? 7.465 -26.141 -17.672 1 88.88 312 GLY B C 1
ATOM 5749 O O . GLY B 1 312 ? 7.312 -27.312 -17.344 1 88.88 312 GLY B O 1
ATOM 5750 N N . LEU B 1 313 ? 7.375 -25.734 -18.922 1 84.31 313 LEU B N 1
ATOM 5751 C CA . LEU B 1 313 ? 7.262 -26.672 -20.047 1 84.31 313 LEU B CA 1
ATOM 5752 C C . LEU B 1 313 ? 5.934 -27.406 -20 1 84.31 313 LEU B C 1
ATOM 5754 O O . LEU B 1 313 ? 5.867 -28.594 -20.344 1 84.31 313 LEU B O 1
ATOM 5758 N N . GLY B 1 314 ? 4.941 -26.719 -19.453 1 86.44 314 GLY B N 1
ATOM 5759 C CA . GLY B 1 314 ? 3.588 -27.266 -19.406 1 86.44 314 GLY B CA 1
ATOM 5760 C C . GLY B 1 314 ? 3.297 -28.031 -18.141 1 86.44 314 GLY B C 1
ATOM 5761 O O . GLY B 1 314 ? 2.205 -28.594 -17.984 1 86.44 314 GLY B O 1
ATOM 5762 N N . LEU B 1 315 ? 4.285 -28.016 -17.219 1 92.06 315 LEU B N 1
ATOM 5763 C CA . LEU B 1 315 ? 4.168 -28.906 -16.047 1 92.06 315 LEU B CA 1
ATOM 5764 C C . LEU B 1 315 ? 3.957 -28.094 -14.781 1 92.06 315 LEU B C 1
ATOM 5766 O O . LEU B 1 315 ? 3.83 -28.656 -13.695 1 92.06 315 LEU B O 1
ATOM 5770 N N . LEU B 1 316 ? 3.938 -26.797 -14.852 1 95.25 316 LEU B N 1
ATOM 5771 C CA . LEU B 1 316 ? 3.654 -25.891 -13.75 1 95.25 316 LEU B CA 1
ATOM 5772 C C . LEU B 1 316 ? 2.441 -25.016 -14.062 1 95.25 316 LEU B C 1
ATOM 5774 O O . LEU B 1 316 ? 2.404 -24.344 -15.102 1 95.25 316 LEU B O 1
ATOM 5778 N N . HIS B 1 317 ? 1.434 -25.109 -13.227 1 95.12 317 HIS B N 1
ATOM 5779 C CA . HIS B 1 317 ? 0.207 -24.328 -13.398 1 95.12 317 HIS B CA 1
ATOM 5780 C C . HIS B 1 317 ? -0.027 -23.406 -12.211 1 95.12 317 HIS B C 1
ATOM 5782 O O . HIS B 1 317 ? 0.212 -23.781 -11.062 1 95.12 317 HIS B O 1
ATOM 5788 N N . PHE B 1 318 ? -0.414 -22.188 -12.523 1 96.25 318 PHE B N 1
ATOM 5789 C CA . PHE B 1 318 ? -0.77 -21.234 -11.492 1 96.25 318 PHE B CA 1
ATOM 5790 C C . PHE B 1 318 ? -2.283 -21.141 -11.328 1 96.25 318 PHE B C 1
ATOM 5792 O O . PHE B 1 318 ? -3.021 -21.188 -12.32 1 96.25 318 PHE B O 1
ATOM 5799 N N . ALA B 1 319 ? -2.746 -21.062 -10.117 1 96.69 319 ALA B N 1
ATOM 5800 C CA . ALA B 1 319 ? -4.172 -20.875 -9.844 1 96.69 319 ALA B CA 1
ATOM 5801 C C . ALA B 1 319 ? -4.391 -20.062 -8.578 1 96.69 319 ALA B C 1
ATOM 5803 O O . ALA B 1 319 ? -3.512 -20 -7.715 1 96.69 319 ALA B O 1
ATOM 5804 N N . GLY B 1 320 ? -5.508 -19.406 -8.414 1 96.81 320 GLY B N 1
ATOM 5805 C CA . GLY B 1 320 ? -5.93 -18.5 -7.363 1 96.81 320 GLY B CA 1
ATOM 5806 C C . GLY B 1 320 ? -6.844 -17.391 -7.863 1 96.81 320 GLY B C 1
ATOM 5807 O O . GLY B 1 320 ? -7.012 -17.219 -9.07 1 96.81 320 GLY B O 1
ATOM 5808 N N . GLU B 1 321 ? -7.344 -16.688 -6.969 1 96.5 321 GLU B N 1
ATOM 5809 C CA . GLU B 1 321 ? -8.297 -15.648 -7.363 1 96.5 321 GLU B CA 1
ATOM 5810 C C . GLU B 1 321 ? -7.617 -14.562 -8.203 1 96.5 321 GLU B C 1
ATOM 5812 O O . GLU B 1 321 ? -8.25 -13.953 -9.062 1 96.5 321 GLU B O 1
ATOM 5817 N N . ALA B 1 322 ? -6.32 -14.383 -8.055 1 96.44 322 ALA B N 1
ATOM 5818 C CA . ALA B 1 322 ? -5.598 -13.391 -8.836 1 96.44 322 ALA B CA 1
ATOM 5819 C C . ALA B 1 322 ? -5.508 -13.797 -10.305 1 96.44 322 ALA B C 1
ATOM 5821 O O . ALA B 1 322 ? -5.207 -12.977 -11.172 1 96.44 322 ALA B O 1
ATOM 5822 N N . ILE B 1 323 ? -5.699 -15.086 -10.547 1 95 323 ILE B N 1
ATOM 5823 C CA . ILE B 1 323 ? -5.547 -15.641 -11.891 1 95 323 ILE B CA 1
ATOM 5824 C C . ILE B 1 323 ? -6.926 -15.891 -12.5 1 95 323 ILE B C 1
ATOM 5826 O O . ILE B 1 323 ? -7.172 -16.953 -13.07 1 95 323 ILE B O 1
ATOM 5830 N N . SER B 1 324 ? -7.848 -15.055 -12.211 1 93.44 324 SER B N 1
ATOM 5831 C CA . SER B 1 324 ? -9.188 -14.914 -12.766 1 93.44 324 SER B CA 1
ATOM 5832 C C . SER B 1 324 ? -9.633 -13.453 -12.797 1 93.44 324 SER B C 1
ATOM 5834 O O . SER B 1 324 ? -9.008 -12.602 -12.172 1 93.44 324 SER B O 1
ATOM 5836 N N . ALA B 1 325 ? -10.625 -13.188 -13.57 1 91.38 325 ALA B N 1
ATOM 5837 C CA . ALA B 1 325 ? -11.141 -11.82 -13.625 1 91.38 325 ALA B CA 1
ATOM 5838 C C . ALA B 1 325 ? -11.891 -11.469 -12.344 1 91.38 325 ALA B C 1
ATOM 5840 O O . ALA B 1 325 ? -12.125 -10.289 -12.062 1 91.38 325 ALA B O 1
ATOM 5841 N N . HIS B 1 326 ? -12.25 -12.438 -11.586 1 93.25 326 HIS B N 1
ATOM 5842 C CA . HIS B 1 326 ? -13.07 -12.211 -10.406 1 93.25 326 HIS B CA 1
ATOM 5843 C C . HIS B 1 326 ? -12.211 -12.188 -9.141 1 93.25 326 HIS B C 1
ATOM 5845 O O . HIS B 1 326 ? -12.289 -13.102 -8.32 1 93.25 326 HIS B O 1
ATOM 5851 N N . HIS B 1 327 ? -11.562 -11.133 -8.977 1 94.5 327 HIS B N 1
ATOM 5852 C CA . HIS B 1 327 ? -10.625 -10.961 -7.867 1 94.5 327 HIS B CA 1
ATOM 5853 C C . HIS B 1 327 ? -11.352 -10.906 -6.531 1 94.5 327 HIS B C 1
ATOM 5855 O O . HIS B 1 327 ? -12.453 -10.352 -6.441 1 94.5 327 HIS B O 1
ATOM 5861 N N . GLY B 1 328 ? -10.75 -11.461 -5.488 1 94.12 328 GLY B N 1
ATOM 5862 C CA . GLY B 1 328 ? -11.25 -11.352 -4.129 1 94.12 328 GLY B CA 1
ATOM 5863 C C . GLY B 1 328 ? -12.367 -12.328 -3.822 1 94.12 328 GLY B C 1
ATOM 5864 O O . GLY B 1 328 ? -12.914 -12.328 -2.719 1 94.12 328 GLY B O 1
ATOM 5865 N N . TRP B 1 329 ? -12.695 -13.219 -4.797 1 93.69 329 TRP B N 1
ATOM 5866 C CA . TRP B 1 329 ? -13.836 -14.109 -4.609 1 93.69 329 TRP B CA 1
ATOM 5867 C C . TRP B 1 329 ? -13.422 -15.57 -4.746 1 93.69 329 TRP B C 1
ATOM 5869 O O . TRP B 1 329 ? -12.508 -15.891 -5.512 1 93.69 329 TRP B O 1
ATOM 5879 N N . ILE B 1 330 ? -14.18 -16.406 -4.086 1 93.31 330 ILE B N 1
ATOM 5880 C CA . ILE B 1 330 ? -13.953 -17.844 -4.148 1 93.31 330 ILE B CA 1
ATOM 5881 C C . ILE B 1 330 ? -14.164 -18.344 -5.582 1 93.31 330 ILE B C 1
ATOM 5883 O O . ILE B 1 330 ? -13.445 -19.234 -6.051 1 93.31 330 ILE B O 1
ATOM 5887 N N . VAL B 1 331 ? -15.109 -17.719 -6.273 1 92 331 VAL B N 1
ATOM 5888 C CA . VAL B 1 331 ? -15.422 -18.141 -7.633 1 92 331 VAL B CA 1
ATOM 5889 C C . VAL B 1 331 ? -14.203 -17.953 -8.531 1 92 331 VAL B C 1
ATOM 5891 O O . VAL B 1 331 ? -13.961 -18.766 -9.438 1 92 331 VAL B O 1
ATOM 5894 N N . GLY B 1 332 ? -13.453 -16.859 -8.305 1 94.25 332 GLY B N 1
ATOM 5895 C CA . GLY B 1 332 ? -12.234 -16.672 -9.07 1 94.25 332 GLY B CA 1
ATOM 5896 C C . GLY B 1 332 ? -11.227 -17.781 -8.867 1 94.25 332 GLY B C 1
ATOM 5897 O O . GLY B 1 332 ? -10.586 -18.234 -9.82 1 94.25 332 GLY B O 1
ATOM 5898 N N . ALA B 1 333 ? -11.086 -18.234 -7.648 1 95.25 333 ALA B N 1
ATOM 5899 C CA . ALA B 1 333 ? -10.188 -19.344 -7.34 1 95.25 333 ALA B CA 1
ATOM 5900 C C . ALA B 1 333 ? -10.656 -20.625 -8.016 1 95.25 333 ALA B C 1
ATOM 5902 O O . ALA B 1 333 ? -9.844 -21.391 -8.555 1 95.25 333 ALA B O 1
ATOM 5903 N N . LEU B 1 334 ? -11.938 -20.875 -8.039 1 93.88 334 LEU B N 1
ATOM 5904 C CA . LEU B 1 334 ? -12.492 -22.078 -8.664 1 93.88 334 LEU B CA 1
ATOM 5905 C C . LEU B 1 334 ? -12.281 -22.047 -10.172 1 93.88 334 LEU B C 1
ATOM 5907 O O . LEU B 1 334 ? -11.906 -23.047 -10.773 1 93.88 334 LEU B O 1
ATOM 5911 N N . GLU B 1 335 ? -12.484 -20.875 -10.734 1 93.25 335 GLU B N 1
ATOM 5912 C CA . GLU B 1 335 ? -12.305 -20.719 -12.172 1 93.25 335 GLU B CA 1
ATOM 5913 C C . GLU B 1 335 ? -10.859 -20.984 -12.586 1 93.25 335 GLU B C 1
ATOM 5915 O O . GLU B 1 335 ? -10.609 -21.688 -13.562 1 93.25 335 GLU B O 1
ATOM 5920 N N . SER B 1 336 ? -9.984 -20.391 -11.898 1 94.88 336 SER B N 1
ATOM 5921 C CA . SER B 1 336 ? -8.57 -20.562 -12.227 1 94.88 336 SER B CA 1
ATOM 5922 C C . SER B 1 336 ? -8.133 -22 -11.984 1 94.88 336 SER B C 1
ATOM 5924 O O . SER B 1 336 ? -7.289 -22.531 -12.711 1 94.88 336 SER B O 1
ATOM 5926 N N . GLY B 1 337 ? -8.703 -22.656 -10.938 1 95.75 337 GLY B N 1
ATOM 5927 C CA . GLY B 1 337 ? -8.445 -24.078 -10.727 1 95.75 337 GLY B CA 1
ATOM 5928 C C . GLY B 1 337 ? -8.93 -24.938 -11.875 1 95.75 337 GLY B C 1
ATOM 5929 O O . GLY B 1 337 ? -8.219 -25.844 -12.32 1 95.75 337 GLY B O 1
ATOM 5930 N N . TYR B 1 338 ? -10.125 -24.656 -12.328 1 94.56 338 TYR B N 1
ATOM 5931 C CA . TYR B 1 338 ? -10.688 -25.359 -13.484 1 94.56 338 TYR B CA 1
ATOM 5932 C C . TYR B 1 338 ? -9.766 -25.234 -14.695 1 94.56 338 TYR B C 1
ATOM 5934 O O . TYR B 1 338 ? -9.453 -26.234 -15.352 1 94.56 338 TYR B O 1
ATOM 5942 N N . ARG B 1 339 ? -9.352 -24.062 -14.93 1 91.31 339 ARG B N 1
ATOM 5943 C CA . ARG B 1 339 ? -8.492 -23.797 -16.078 1 91.31 339 ARG B CA 1
ATOM 5944 C C . ARG B 1 339 ? -7.172 -24.547 -15.953 1 91.31 339 ARG B C 1
ATOM 5946 O O . ARG B 1 339 ? -6.688 -25.125 -16.922 1 91.31 339 ARG B O 1
ATOM 5953 N N . ALA B 1 340 ? -6.582 -24.516 -14.844 1 93 340 ALA B N 1
ATOM 5954 C CA . ALA B 1 340 ? -5.305 -25.172 -14.602 1 93 340 ALA B CA 1
ATOM 5955 C C . ALA B 1 340 ? -5.426 -26.688 -14.805 1 93 340 ALA B C 1
ATOM 5957 O O . ALA B 1 340 ? -4.578 -27.297 -15.461 1 93 340 ALA B O 1
ATOM 5958 N N . VAL B 1 341 ? -6.488 -27.297 -14.312 1 94.56 341 VAL B N 1
ATOM 5959 C CA . VAL B 1 341 ? -6.695 -28.734 -14.43 1 94.56 341 VAL B CA 1
ATOM 5960 C C . VAL B 1 341 ? -6.98 -29.094 -15.891 1 94.56 341 VAL B C 1
ATOM 5962 O O . VAL B 1 341 ? -6.484 -30.109 -16.391 1 94.56 341 VAL B O 1
ATOM 5965 N N . SER B 1 342 ? -7.746 -28.25 -16.484 1 91.62 342 SER B N 1
ATOM 5966 C CA . SER B 1 342 ? -8.031 -28.469 -17.906 1 91.62 342 SER B CA 1
ATOM 5967 C C . SER B 1 342 ? -6.746 -28.484 -18.734 1 91.62 342 SER B C 1
ATOM 5969 O O . SER B 1 342 ? -6.562 -29.344 -19.594 1 91.62 342 SER B O 1
ATOM 5971 N N . ALA B 1 343 ? -5.859 -27.531 -18.484 1 87.56 343 ALA B N 1
ATOM 5972 C CA . ALA B 1 343 ? -4.582 -27.438 -19.188 1 87.56 343 ALA B CA 1
ATOM 5973 C C . ALA B 1 343 ? -3.719 -28.672 -18.922 1 87.56 343 ALA B C 1
ATOM 5975 O O . ALA B 1 343 ? -3.02 -29.156 -19.812 1 87.56 343 ALA B O 1
ATOM 5976 N N . PHE B 1 344 ? -3.791 -29.125 -17.734 1 91.62 344 PHE B N 1
ATOM 5977 C CA . PHE B 1 344 ? -3.08 -30.344 -17.344 1 91.62 344 PHE B CA 1
ATOM 5978 C C . PHE B 1 344 ? -3.559 -31.531 -18.172 1 91.62 344 PHE B C 1
ATOM 5980 O O . PHE B 1 344 ? -2.746 -32.281 -18.734 1 91.62 344 PHE B O 1
ATOM 5987 N N . PHE B 1 345 ? -4.855 -31.703 -18.297 1 92.25 345 PHE B N 1
ATOM 5988 C CA . PHE B 1 345 ? -5.414 -32.812 -19.062 1 92.25 345 PHE B CA 1
ATOM 5989 C C . PHE B 1 345 ? -5.023 -32.719 -20.531 1 92.25 345 PHE B C 1
ATOM 5991 O O . PHE B 1 345 ? -4.707 -33.719 -21.172 1 92.25 345 PHE B O 1
ATOM 5998 N N . GLU B 1 346 ? -5.043 -31.516 -20.953 1 84.81 346 GLU B N 1
ATOM 5999 C CA . GLU B 1 346 ? -4.668 -31.297 -22.344 1 84.81 346 GLU B CA 1
ATOM 6000 C C . GLU B 1 346 ? -3.203 -31.641 -22.594 1 84.81 346 GLU B C 1
ATOM 6002 O O . GLU B 1 346 ? -2.867 -32.25 -23.609 1 84.81 346 GLU B O 1
ATOM 6007 N N . HIS B 1 347 ? -2.354 -31.234 -21.703 1 84.88 347 HIS B N 1
ATOM 6008 C CA . HIS B 1 347 ? -0.918 -31.453 -21.828 1 84.88 347 HIS B CA 1
ATOM 6009 C C . HIS B 1 347 ? -0.597 -32.938 -21.938 1 84.88 347 HIS B C 1
ATOM 6011 O O . HIS B 1 347 ? 0.295 -33.344 -22.688 1 84.88 347 HIS B O 1
ATOM 6017 N N . PHE B 1 348 ? -1.347 -33.781 -21.25 1 89.88 348 PHE B N 1
ATOM 6018 C CA . PHE B 1 348 ? -1.048 -35.219 -21.188 1 89.88 348 PHE B CA 1
ATOM 6019 C C . PHE B 1 348 ? -2.002 -36 -22.078 1 89.88 348 PHE B C 1
ATOM 6021 O O . PHE B 1 348 ? -1.985 -37.25 -22.062 1 89.88 348 PHE B O 1
ATOM 6028 N N . GLY B 1 349 ? -2.865 -35.312 -22.766 1 89.31 349 GLY B N 1
ATOM 6029 C CA . GLY B 1 349 ? -3.791 -35.969 -23.672 1 89.31 349 GLY B CA 1
ATOM 6030 C C . GLY B 1 349 ? -4.859 -36.781 -22.953 1 89.31 349 GLY B C 1
ATOM 6031 O O . GLY B 1 349 ? -5.266 -37.844 -23.422 1 89.31 349 GLY B O 1
ATOM 6032 N N . LEU B 1 350 ? -5.207 -36.312 -21.781 1 93.62 350 LEU B N 1
ATOM 6033 C CA . LEU B 1 350 ? -6.246 -36.969 -21 1 93.62 350 LEU B CA 1
ATOM 6034 C C . LEU B 1 350 ? -7.625 -36.438 -21.359 1 93.62 350 LEU B C 1
ATOM 6036 O O . LEU B 1 350 ? -8.305 -35.844 -20.516 1 93.62 350 LEU B O 1
ATOM 6040 N N . TRP B 1 351 ? -8.141 -36.781 -22.469 1 93 351 TRP B N 1
ATOM 6041 C CA . TRP B 1 351 ? -9.312 -36.188 -23.094 1 93 351 TRP B CA 1
ATOM 6042 C C . TRP B 1 351 ? -10.586 -36.594 -22.359 1 93 351 TRP B C 1
ATOM 6044 O O . TRP B 1 351 ? -11.516 -35.812 -22.219 1 93 351 TRP B O 1
ATOM 6054 N N . GLU B 1 352 ? -10.688 -37.812 -21.922 1 95.69 352 GLU B N 1
ATOM 6055 C CA . GLU B 1 352 ? -11.867 -38.281 -21.203 1 95.69 352 GLU B CA 1
ATOM 6056 C C . GLU B 1 352 ? -12.016 -37.531 -19.875 1 95.69 352 GLU B C 1
ATOM 6058 O O . GLU B 1 352 ? -13.125 -37.188 -19.469 1 95.69 352 GLU B O 1
ATOM 6063 N N . ALA B 1 353 ? -10.906 -37.406 -19.203 1 95 353 ALA B N 1
ATOM 6064 C CA . ALA B 1 353 ? -10.922 -36.656 -17.953 1 95 353 ALA B CA 1
ATOM 6065 C C . ALA B 1 353 ? -11.336 -35.219 -18.156 1 95 353 ALA B C 1
ATOM 6067 O O . ALA B 1 353 ? -12.047 -34.625 -17.328 1 95 353 ALA B O 1
ATOM 6068 N N . LYS B 1 354 ? -10.883 -34.656 -19.203 1 92.25 354 LYS B N 1
ATOM 6069 C CA . LYS B 1 354 ? -11.25 -33.281 -19.531 1 92.25 354 LYS B CA 1
ATOM 6070 C C . LYS B 1 354 ? -12.742 -33.188 -19.812 1 92.25 354 LYS B C 1
ATOM 6072 O O . LYS B 1 354 ? -13.391 -32.219 -19.375 1 92.25 354 LYS B O 1
ATOM 6077 N N . ALA B 1 355 ? -13.266 -34.125 -20.516 1 93.88 355 ALA B N 1
ATOM 6078 C CA . ALA B 1 355 ? -14.703 -34.188 -20.781 1 93.88 355 ALA B CA 1
ATOM 6079 C C . ALA B 1 355 ? -15.492 -34.312 -19.469 1 93.88 355 ALA B C 1
ATOM 6081 O O . ALA B 1 355 ? -16.562 -33.688 -19.328 1 93.88 355 ALA B O 1
ATOM 6082 N N . ASP B 1 356 ? -14.977 -35.094 -18.578 1 95.38 356 ASP B N 1
ATOM 6083 C CA . ASP B 1 356 ? -15.617 -35.25 -17.281 1 95.38 356 ASP B CA 1
ATOM 6084 C C . ASP B 1 356 ? -15.625 -33.938 -16.516 1 95.38 356 ASP B C 1
ATOM 6086 O O . ASP B 1 356 ? -16.594 -33.625 -15.797 1 95.38 356 ASP B O 1
ATOM 6090 N N . LEU B 1 357 ? -14.484 -33.219 -16.578 1 93.88 357 LEU B N 1
ATOM 6091 C CA . LEU B 1 357 ? -14.406 -31.906 -15.938 1 93.88 357 LEU B CA 1
ATOM 6092 C C . LEU B 1 357 ? -15.531 -31 -16.422 1 93.88 357 LEU B C 1
ATOM 6094 O O . LEU B 1 357 ? -16.188 -30.344 -15.617 1 93.88 357 LEU B O 1
ATOM 6098 N N . GLU B 1 358 ? -15.758 -30.984 -17.656 1 91.5 358 GLU B N 1
ATOM 6099 C CA . GLU B 1 358 ? -16.812 -30.172 -18.25 1 91.5 358 GLU B CA 1
ATOM 6100 C C . GLU B 1 358 ? -18.188 -30.688 -17.875 1 91.5 358 GLU B C 1
ATOM 6102 O O . GLU B 1 358 ? -19.109 -29.891 -17.656 1 91.5 358 GLU B O 1
ATOM 6107 N N . ARG B 1 359 ? -18.391 -31.953 -17.875 1 94.62 359 ARG B N 1
ATOM 6108 C CA . ARG B 1 359 ? -19.672 -32.562 -17.516 1 94.62 359 ARG B CA 1
ATOM 6109 C C . ARG B 1 359 ? -20.031 -32.25 -16.078 1 94.62 359 ARG B C 1
ATOM 6111 O O . ARG B 1 359 ? -21.188 -31.953 -15.773 1 94.62 359 ARG B O 1
ATOM 6118 N N . ILE B 1 360 ? -19.047 -32.25 -15.211 1 92.44 360 ILE B N 1
ATOM 6119 C CA . ILE B 1 360 ? -19.281 -32.125 -13.773 1 92.44 360 ILE B CA 1
ATOM 6120 C C . ILE B 1 360 ? -19.375 -30.641 -13.398 1 92.44 360 ILE B C 1
ATOM 6122 O O . ILE B 1 360 ? -20.25 -30.25 -12.617 1 92.44 360 ILE B O 1
ATOM 6126 N N . PHE B 1 361 ? -18.484 -29.797 -13.953 1 91.56 361 PHE B N 1
ATOM 6127 C CA . PHE B 1 361 ? -18.359 -28.438 -13.461 1 91.56 361 PHE B CA 1
ATOM 6128 C C . PHE B 1 361 ? -18.875 -27.438 -14.492 1 91.56 361 PHE B C 1
ATOM 6130 O O . PHE B 1 361 ? -18.969 -26.234 -14.211 1 91.56 361 PHE B O 1
ATOM 6137 N N . GLY B 1 362 ? -19.328 -27.906 -15.648 1 89 362 GLY B N 1
ATOM 6138 C CA . GLY B 1 362 ? -19.781 -27 -16.688 1 89 362 GLY B CA 1
ATOM 6139 C C . GLY B 1 362 ? -18.672 -26.547 -17.625 1 89 362 GLY B C 1
ATOM 6140 O O . GLY B 1 362 ? -17.531 -27.016 -17.5 1 89 362 GLY B O 1
ATOM 6141 N N . PRO B 1 363 ? -19.062 -25.672 -18.531 1 83.88 363 PRO B N 1
ATOM 6142 C CA . PRO B 1 363 ? -18.062 -25.203 -19.5 1 83.88 363 PRO B CA 1
ATOM 6143 C C . PRO B 1 363 ? -16.938 -24.391 -18.859 1 83.88 363 PRO B C 1
ATOM 6145 O O . PRO B 1 363 ? -17.109 -23.859 -17.75 1 83.88 363 PRO B O 1
ATOM 6148 N N . PRO B 1 364 ? -15.828 -24.312 -19.562 1 80.88 364 PRO B N 1
ATOM 6149 C CA . PRO B 1 364 ? -14.703 -23.531 -19.047 1 80.88 364 PRO B CA 1
ATOM 6150 C C . PRO B 1 364 ? -15.055 -22.062 -18.859 1 80.88 364 PRO B C 1
ATOM 6152 O O . PRO B 1 364 ? -15.945 -21.547 -19.531 1 80.88 364 PRO B O 1
ATOM 6155 N N . PRO B 1 365 ? -14.344 -21.453 -17.906 1 80.38 365 PRO B N 1
ATOM 6156 C CA . PRO B 1 365 ? -14.57 -20.031 -17.734 1 80.38 365 PRO B CA 1
ATOM 6157 C C . PRO B 1 365 ? -14.336 -19.234 -19.016 1 80.38 365 PRO B C 1
ATOM 6159 O O . PRO B 1 365 ? -13.445 -19.578 -19.797 1 80.38 365 PRO B O 1
ATOM 6162 N N . PRO B 1 366 ? -15.18 -18.312 -19.203 1 65.44 366 PRO B N 1
ATOM 6163 C CA . PRO B 1 366 ? -15.219 -17.594 -20.484 1 65.44 366 PRO B CA 1
ATOM 6164 C C . PRO B 1 366 ? -13.906 -16.875 -20.797 1 65.44 366 PRO B C 1
ATOM 6166 O O . PRO B 1 366 ? -13.617 -16.609 -21.969 1 65.44 366 PRO B O 1
ATOM 6169 N N . GLU B 1 367 ? -13.227 -16.562 -19.844 1 62.34 367 GLU B N 1
ATOM 6170 C CA . GLU B 1 367 ? -12 -15.828 -20.141 1 62.34 367 GLU B CA 1
ATOM 6171 C C . GLU B 1 367 ? -11.008 -16.703 -20.906 1 62.34 367 GLU B C 1
ATOM 6173 O O . GLU B 1 367 ? -10.062 -16.188 -21.5 1 62.34 367 GLU B O 1
ATOM 6178 N N . LEU B 1 368 ? -11.219 -18.016 -20.859 1 54.72 368 LEU B N 1
ATOM 6179 C CA . LEU B 1 368 ? -10.359 -18.984 -21.516 1 54.72 368 LEU B CA 1
ATOM 6180 C C . LEU B 1 368 ? -10.727 -19.125 -23 1 54.72 368 LEU B C 1
ATOM 6182 O O . LEU B 1 368 ? -11.883 -19.406 -23.328 1 54.72 368 LEU B O 1
ATOM 6186 N N . GLU B 1 369 ? -9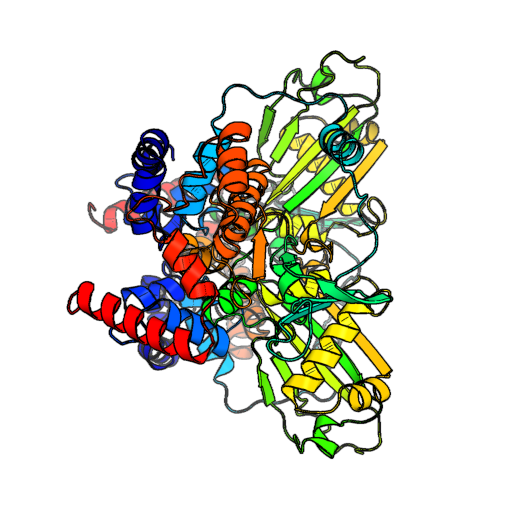.938 -18.469 -23.797 1 48.59 369 GLU B N 1
ATOM 6187 C CA . GLU B 1 369 ? -10.266 -18.641 -25.219 1 48.59 369 GLU B CA 1
ATOM 6188 C C . GLU B 1 369 ? -10.055 -20.078 -25.672 1 48.59 369 GLU B C 1
ATOM 6190 O O . GLU B 1 369 ? -8.977 -20.422 -26.172 1 48.59 369 GLU B O 1
ATOM 6195 N N . VAL B 1 370 ? -10.922 -21.031 -25.281 1 40.03 370 VAL B N 1
ATOM 6196 C CA . VAL B 1 370 ? -10.844 -22.453 -25.609 1 40.03 370 VAL B CA 1
ATOM 6197 C C . VAL B 1 370 ? -11.32 -22.672 -27.031 1 40.03 370 VAL B C 1
ATOM 6199 O O . VAL B 1 370 ? -11.148 -23.766 -27.594 1 40.03 370 VAL B O 1
ATOM 6202 N N . GLU B 1 371 ? -12.047 -21.875 -27.531 1 40.81 371 GLU B N 1
ATOM 6203 C CA . GLU B 1 371 ? -12.648 -22.219 -28.828 1 40.81 371 GLU B CA 1
ATOM 6204 C C . GLU B 1 371 ? -11.578 -22.359 -29.906 1 40.81 371 GLU B C 1
ATOM 6206 O O . GLU B 1 371 ? -10.422 -22 -29.688 1 40.81 371 GLU B O 1
ATOM 6211 N N . ASP B 1 372 ? -11.961 -23.016 -31 1 40.72 372 ASP B N 1
ATOM 6212 C CA . ASP B 1 372 ? -11.164 -23.281 -32.188 1 40.72 372 ASP B CA 1
ATOM 6213 C C . ASP B 1 372 ? -10.195 -22.125 -32.469 1 40.72 372 ASP B C 1
ATOM 6215 O O . ASP B 1 372 ? -9.07 -22.344 -32.938 1 40.72 372 ASP B O 1
ATOM 6219 N N . GLU B 1 373 ? -10.641 -21.031 -32.281 1 39.94 373 GLU B N 1
ATOM 6220 C CA . GLU B 1 373 ? -9.883 -19.797 -32.438 1 39.94 373 GLU B CA 1
ATOM 6221 C C . GLU B 1 373 ? -9.227 -19.375 -31.141 1 39.94 373 GLU B C 1
ATOM 6223 O O . GLU B 1 373 ? -8.648 -18.281 -31.047 1 39.94 373 GLU B O 1
ATOM 6228 N N . GLY B 1 374 ? -9.367 -20.234 -30.172 1 46.41 374 GLY B N 1
ATOM 6229 C CA . GLY B 1 374 ? -8.867 -19.891 -28.859 1 46.41 374 GLY B CA 1
ATOM 6230 C C . GLY B 1 374 ? -7.387 -20.172 -28.688 1 46.41 374 GLY B C 1
ATOM 6231 O O . GLY B 1 374 ? -6.777 -20.844 -29.516 1 46.41 374 GLY B O 1
ATOM 6232 N N . THR B 1 375 ? -6.715 -19.312 -27.859 1 49.16 375 THR B N 1
ATOM 6233 C CA . THR B 1 375 ? -5.262 -19.312 -27.719 1 49.16 375 THR B CA 1
ATOM 6234 C C . THR B 1 375 ? -4.82 -20.25 -26.594 1 49.16 375 THR B C 1
ATOM 6236 O O . THR B 1 375 ? -3.645 -20.266 -26.234 1 49.16 375 THR B O 1
ATOM 6239 N N . GLU B 1 376 ? -5.965 -21.078 -26.109 1 48.56 376 GLU B N 1
ATOM 6240 C CA . GLU B 1 376 ? -5.555 -21.938 -25 1 48.56 376 GLU B CA 1
ATOM 6241 C C . GLU B 1 376 ? -4.492 -22.938 -25.438 1 48.56 376 GLU B C 1
ATOM 6243 O O . GLU B 1 376 ? -3.49 -23.141 -24.734 1 48.56 376 GLU B O 1
ATOM 6248 N N . HIS B 1 377 ? -4.91 -23.672 -26.469 1 48.16 377 HIS B N 1
ATOM 6249 C CA . HIS B 1 377 ? -3.965 -24.656 -27 1 48.16 377 HIS B CA 1
ATOM 6250 C C . HIS B 1 377 ? -2.625 -24 -27.328 1 48.16 377 HIS B C 1
ATOM 6252 O O . HIS B 1 377 ? -1.572 -24.625 -27.141 1 48.16 377 HIS B O 1
ATOM 6258 N N . LEU B 1 378 ? -2.695 -22.766 -27.781 1 52.66 378 LEU B N 1
ATOM 6259 C CA . LEU B 1 378 ? -1.472 -22.031 -28.094 1 52.66 378 LEU B CA 1
ATOM 6260 C C . LEU B 1 378 ? -0.733 -21.641 -26.812 1 52.66 378 LEU B C 1
ATOM 6262 O O . LEU B 1 378 ? 0.497 -21.703 -26.766 1 52.66 378 LEU B O 1
ATOM 6266 N N . GLN B 1 379 ? -1.561 -21.422 -25.891 1 54.22 379 GLN B N 1
ATOM 6267 C CA . GLN B 1 379 ? -0.952 -21.047 -24.609 1 54.22 379 GLN B CA 1
ATOM 6268 C C . GLN B 1 379 ? -0.286 -22.234 -23.953 1 54.22 379 GLN B C 1
ATOM 6270 O O . GLN B 1 379 ? 0.809 -22.125 -23.391 1 54.22 379 GLN B O 1
ATOM 6275 N N . ALA B 1 380 ? -0.997 -23.359 -24.016 1 50.31 380 ALA B N 1
ATOM 6276 C CA . ALA B 1 380 ? -0.409 -24.594 -23.516 1 50.31 380 ALA B CA 1
ATOM 6277 C C . ALA B 1 380 ? 0.87 -24.938 -24.281 1 50.31 380 ALA B C 1
ATOM 6279 O O . ALA B 1 380 ? 1.866 -25.344 -23.672 1 50.31 380 ALA B O 1
ATOM 6280 N N . LEU B 1 381 ? 0.758 -24.734 -25.562 1 55 381 LEU B N 1
ATOM 6281 C CA . LEU B 1 381 ? 1.926 -24.984 -26.391 1 55 381 LEU B CA 1
ATOM 6282 C C . LEU B 1 381 ? 3.064 -24.031 -26.031 1 55 381 LEU B C 1
ATOM 6284 O O . LEU B 1 381 ? 4.215 -24.453 -25.906 1 55 381 LEU B O 1
ATOM 6288 N N . LEU B 1 382 ? 2.709 -22.781 -25.859 1 58.41 382 LEU B N 1
ATOM 6289 C CA . LEU B 1 382 ? 3.721 -21.781 -25.531 1 58.41 382 LEU B CA 1
ATOM 6290 C C . LEU B 1 382 ? 4.371 -22.094 -24.188 1 58.41 382 LEU B C 1
ATOM 6292 O O . LEU B 1 382 ? 5.574 -21.891 -24.016 1 58.41 382 LEU B O 1
ATOM 6296 N N . GLY B 1 383 ? 3.557 -22.547 -23.359 1 54.31 383 GLY B N 1
ATOM 6297 C CA . GLY B 1 383 ? 4.066 -22.891 -22.031 1 54.31 383 GLY B CA 1
ATOM 6298 C C . GLY B 1 383 ? 4.984 -24.109 -22.047 1 54.31 383 GLY B C 1
ATOM 6299 O O . GLY B 1 383 ? 5.777 -24.297 -21.125 1 54.31 383 GLY B O 1
ATOM 6300 N N . SER B 1 384 ? 4.82 -24.859 -23.109 1 55.31 384 SER B N 1
ATOM 6301 C CA . SER B 1 384 ? 5.59 -26.094 -23.203 1 55.31 384 SER B CA 1
ATOM 6302 C C . SER B 1 384 ? 6.891 -25.891 -23.984 1 55.31 384 SER B C 1
ATOM 6304 O O . SER B 1 384 ? 7.723 -26.781 -24.062 1 55.31 384 SER B O 1
ATOM 6306 N N . LEU B 1 385 ? 6.988 -24.656 -24.5 1 57.84 385 LEU B N 1
ATOM 6307 C CA . LEU B 1 385 ? 8.164 -24.391 -25.328 1 57.84 385 LEU B CA 1
ATOM 6308 C C . LEU B 1 385 ? 9.367 -24.047 -24.453 1 57.84 385 LEU B C 1
ATOM 6310 O O . LEU B 1 385 ? 9.203 -23.469 -23.375 1 57.84 385 LEU B O 1
ATOM 6314 N N . SER B 1 386 ? 10.562 -24.609 -24.953 1 56.97 386 SER B N 1
ATOM 6315 C CA . SER B 1 386 ? 11.82 -24.234 -24.297 1 56.97 386 SER B CA 1
ATOM 6316 C C . SER B 1 386 ? 12.055 -22.734 -24.391 1 56.97 386 SER B C 1
ATOM 6318 O O . SER B 1 386 ? 11.406 -22.047 -25.172 1 56.97 386 SER B O 1
ATOM 6320 N N . ASP B 1 387 ? 12.922 -22.172 -23.438 1 59.19 387 ASP B N 1
ATOM 6321 C CA . ASP B 1 387 ? 13.258 -20.75 -23.406 1 59.19 387 ASP B CA 1
ATOM 6322 C C . ASP B 1 387 ? 13.664 -20.25 -24.797 1 59.19 387 ASP B C 1
ATOM 6324 O O . ASP B 1 387 ? 13.258 -19.172 -25.203 1 59.19 387 ASP B O 1
ATOM 6328 N N . ASP B 1 388 ? 14.391 -21.109 -25.453 1 56.69 388 ASP B N 1
ATOM 6329 C CA . ASP B 1 388 ? 14.891 -20.75 -26.781 1 56.69 388 ASP B CA 1
ATOM 6330 C C . ASP B 1 388 ? 13.75 -20.656 -27.797 1 56.69 388 ASP B C 1
ATOM 6332 O O . ASP B 1 388 ? 13.688 -19.719 -28.594 1 56.69 388 ASP B O 1
ATOM 6336 N N . GLU B 1 389 ? 12.883 -21.625 -27.75 1 57.34 389 GLU B N 1
ATOM 6337 C CA . GLU B 1 389 ? 11.766 -21.672 -28.703 1 57.34 389 GLU B CA 1
ATOM 6338 C C . GLU B 1 389 ? 10.773 -20.531 -28.422 1 57.34 389 GLU B C 1
ATOM 6340 O O . GLU B 1 389 ? 10.258 -19.922 -29.359 1 57.34 389 GLU B O 1
ATOM 6345 N N . ARG B 1 390 ? 10.57 -20.297 -27.188 1 59.62 390 ARG B N 1
ATOM 6346 C CA . ARG B 1 390 ? 9.656 -19.234 -26.766 1 59.62 390 ARG B CA 1
ATOM 6347 C C . ARG B 1 390 ? 10.18 -17.875 -27.188 1 59.62 390 ARG B C 1
ATOM 6349 O O . ARG B 1 390 ? 9.406 -17.016 -27.641 1 59.62 390 ARG B O 1
ATOM 6356 N N . GLY B 1 391 ? 11.461 -17.719 -26.891 1 56.53 391 GLY B N 1
ATOM 6357 C CA . GLY B 1 391 ? 12.07 -16.469 -27.328 1 56.53 391 GLY B CA 1
ATOM 6358 C C . GLY B 1 391 ? 11.891 -16.203 -28.812 1 56.53 391 GLY B C 1
ATOM 6359 O O . GLY B 1 391 ? 11.578 -15.078 -29.203 1 56.53 391 GLY B O 1
ATOM 6360 N N . ARG B 1 392 ? 11.945 -17.328 -29.641 1 55.28 392 ARG B N 1
ATOM 6361 C CA . ARG B 1 392 ? 11.781 -17.203 -31.094 1 55.28 392 ARG B CA 1
ATOM 6362 C C . ARG B 1 392 ? 10.336 -16.875 -31.453 1 55.28 392 ARG B C 1
ATOM 6364 O O . ARG B 1 392 ? 10.078 -16.016 -32.312 1 55.28 392 ARG B O 1
ATOM 6371 N N . LEU B 1 393 ? 9.484 -17.5 -30.734 1 56.59 393 LEU B N 1
ATOM 6372 C CA . LEU B 1 393 ? 8.07 -17.297 -31.031 1 56.59 393 LEU B CA 1
ATOM 6373 C C . LEU B 1 393 ? 7.59 -15.953 -30.516 1 56.59 393 LEU B C 1
ATOM 6375 O O . LEU B 1 393 ? 6.812 -15.266 -31.172 1 56.59 393 LEU B O 1
ATOM 6379 N N . GLU B 1 394 ? 8.039 -15.617 -29.281 1 56.84 394 GLU B N 1
ATOM 6380 C CA . GLU B 1 394 ? 7.664 -14.32 -28.734 1 56.84 394 GLU B CA 1
ATOM 6381 C C . GLU B 1 394 ? 8.18 -13.18 -29.609 1 56.84 394 GLU B C 1
ATOM 6383 O O . GLU B 1 394 ? 7.469 -12.195 -29.828 1 56.84 394 GLU B O 1
ATOM 6388 N N . ALA B 1 395 ? 9.391 -13.336 -29.984 1 53.69 395 ALA B N 1
ATOM 6389 C CA . ALA B 1 395 ? 9.945 -12.375 -30.938 1 53.69 395 ALA B CA 1
ATOM 6390 C C . ALA B 1 395 ? 9.117 -12.328 -32.219 1 53.69 395 ALA B C 1
ATOM 6392 O O . ALA B 1 395 ? 8.844 -11.258 -32.75 1 53.69 395 ALA B O 1
ATOM 6393 N N . ALA B 1 396 ? 8.68 -13.523 -32.562 1 50.78 396 ALA B N 1
ATOM 6394 C CA . ALA B 1 396 ? 7.863 -13.609 -33.781 1 50.78 396 ALA B CA 1
ATOM 6395 C C . ALA B 1 396 ? 6.484 -13 -33.562 1 50.78 396 ALA B C 1
ATOM 6397 O O . ALA B 1 396 ? 5.953 -12.305 -34.438 1 50.78 396 ALA B O 1
ATOM 6398 N N . MET B 1 397 ? 5.91 -13.305 -32.438 1 50.12 397 MET B N 1
ATOM 6399 C CA . MET B 1 397 ? 4.598 -12.773 -32.062 1 50.12 397 MET B CA 1
ATOM 6400 C C . MET B 1 397 ? 4.656 -11.258 -31.891 1 50.12 397 MET B C 1
ATOM 6402 O O . MET B 1 397 ? 3.75 -10.547 -32.312 1 50.12 397 MET B O 1
ATOM 6406 N N . PHE B 1 398 ? 5.645 -10.789 -31.125 1 46.59 398 PHE B N 1
ATOM 6407 C CA . PHE B 1 398 ? 5.848 -9.352 -30.984 1 46.59 398 PHE B CA 1
ATOM 6408 C C . PHE B 1 398 ? 6.016 -8.695 -32.344 1 46.59 398 PHE B C 1
ATOM 6410 O O . PHE B 1 398 ? 5.465 -7.621 -32.594 1 46.59 398 PHE B O 1
ATOM 6417 N N . GLU B 1 399 ? 6.785 -9.297 -33.125 1 46.22 399 GLU B N 1
ATOM 6418 C CA . GLU B 1 399 ? 6.957 -8.82 -34.5 1 46.22 399 GLU B CA 1
ATOM 6419 C C . GLU B 1 399 ? 5.633 -8.844 -35.25 1 46.22 399 GLU B C 1
ATOM 6421 O O . GLU B 1 399 ? 5.344 -7.93 -36.031 1 46.22 399 GLU B O 1
ATOM 6426 N N . LYS B 1 400 ? 4.879 -9.805 -35.031 1 45.75 400 LYS B N 1
ATOM 6427 C CA . LYS B 1 400 ? 3.572 -9.867 -35.688 1 45.75 400 LYS B CA 1
ATOM 6428 C C . LYS B 1 400 ? 2.627 -8.812 -35.125 1 45.75 400 LYS B C 1
ATOM 6430 O O . LYS B 1 400 ? 1.917 -8.141 -35.875 1 45.75 400 LYS B O 1
ATOM 6435 N N . GLU B 1 401 ? 2.512 -8.734 -33.875 1 42.62 401 GLU B N 1
ATOM 6436 C CA . GLU B 1 401 ? 1.673 -7.711 -33.25 1 42.62 401 GLU B CA 1
ATOM 6437 C C . GLU B 1 401 ? 2.082 -6.312 -33.719 1 42.62 401 GLU B C 1
ATOM 6439 O O . GLU B 1 401 ? 1.229 -5.449 -33.938 1 42.62 401 GLU B O 1
ATOM 6444 N N . ARG B 1 402 ? 3.373 -6.105 -33.75 1 44.09 402 ARG B N 1
ATOM 6445 C CA . ARG B 1 402 ? 3.879 -4.863 -34.312 1 44.09 402 ARG B CA 1
ATOM 6446 C C . ARG B 1 402 ? 3.434 -4.703 -35.781 1 44.09 402 ARG B C 1
ATOM 6448 O O . ARG B 1 402 ? 3.107 -3.598 -36.219 1 44.09 402 ARG B O 1
ATOM 6455 N N . ARG B 1 403 ? 3.541 -5.727 -36.469 1 45.66 403 ARG B N 1
ATOM 6456 C CA . ARG B 1 403 ? 3.154 -5.68 -37.875 1 45.66 403 ARG B CA 1
ATOM 6457 C C . ARG B 1 403 ? 1.653 -5.461 -38.031 1 45.66 403 ARG B C 1
ATOM 6459 O O . ARG B 1 403 ? 1.209 -4.77 -38.938 1 45.66 403 ARG B O 1
ATOM 6466 N N . ASP B 1 404 ? 0.888 -6.074 -37.312 1 36.69 404 ASP B N 1
ATOM 6467 C CA . ASP B 1 404 ? -0.561 -5.973 -37.469 1 36.69 404 ASP B CA 1
ATOM 6468 C C . ASP B 1 404 ? -1.074 -4.633 -36.938 1 36.69 404 ASP B C 1
ATOM 6470 O O . ASP B 1 404 ? -2.188 -4.219 -37.25 1 36.69 404 ASP B O 1
ATOM 6474 N N . ARG B 1 405 ? -0.564 -4.164 -35.906 1 39.88 405 ARG B N 1
ATOM 6475 C CA . ARG B 1 405 ? -1.09 -2.914 -35.375 1 39.88 405 ARG B CA 1
ATOM 6476 C C . ARG B 1 405 ? -0.702 -1.732 -36.25 1 39.88 405 ARG B C 1
ATOM 6478 O O . ARG B 1 405 ? -1.195 -0.619 -36.062 1 39.88 405 ARG B O 1
ATOM 6485 N N . GLY B 1 406 ? -0.514 -1.84 -37.469 1 28.36 406 GLY B N 1
ATOM 6486 C CA . GLY B 1 406 ? -0.162 -0.779 -38.406 1 28.36 406 GLY B CA 1
ATOM 6487 C C . GLY B 1 406 ? 0.947 0.12 -37.875 1 28.36 406 GLY B C 1
ATOM 6488 O O . GLY B 1 406 ? 1.355 0.013 -36.719 1 28.36 406 GLY B O 1
ATOM 6489 N N . PRO B 1 407 ? 1.821 0.786 -38.781 1 31.48 407 PRO B N 1
ATOM 6490 C CA . PRO B 1 407 ? 2.666 1.917 -38.406 1 31.48 407 PRO B CA 1
ATOM 6491 C C . PRO B 1 407 ? 1.969 2.865 -37.406 1 31.48 407 PRO B C 1
ATOM 6493 O O . PRO B 1 407 ? 0.797 3.201 -37.625 1 31.48 407 PRO B O 1
ATOM 6496 N N . PHE B 1 408 ? 2.201 2.822 -36.125 1 24.19 408 PHE B N 1
ATOM 6497 C CA . PHE B 1 408 ? 1.704 4.074 -35.562 1 24.19 408 PHE B CA 1
ATOM 6498 C C . PHE B 1 408 ? 2.311 5.27 -36.281 1 24.19 408 PHE B C 1
ATOM 6500 O O . PHE B 1 408 ? 3.49 5.254 -36.656 1 24.19 408 PHE B O 1
#

Sequence (816 aa):
MSEVIGEYVEALEKDFRKGFRKLMTVDHYSVREYLSQRTPSSYKDHRGIEYLETFAGSTTSFNSAFSEYVIESIDFAARNWRCIEGGMEVLNQNVLKKLRTKPSLQKKVTRIANTTSTLEPPMLVNIEGVGDRFYDTVFCTPSLGCMQKMDLRDAHLNWGQKSAIRGLAYGPATKVAIKFSRPWWITDCNISGGGIGSTDELIRTCVYPSYNIHDNPDEPAVLLCSYTWKQDALRIGSLVHPNSPHDEDELKEIMLQGLARLHNIDYNIINSLYVTHHAWNWYQDPNTMGAYAAFGPTDFSTLYPYLTRPAGLGLLHFAGEAISAHHGWIVGALESGYRAVSAFFEHFGLWEAKADLERIFGPPPPELEVEDEGTEHLQALLGSLSDDERGRLEAAMFEKERRDRGPFMSEVIGEYVEALEKDFRKGFRKLMTVDHYSVREYLSQRTPSSYKDHRGIEYLETFAGSTTSFNSAFSEYVIESIDFAARNWRCIEGGMEVLNQNVLKKLRTKPSLQKKVTRIANTTSTLEPPMLVNIEGVGDRFYDTVFCTPSLGCMQKMDLRDAHLNWGQKSAIRGLAYGPATKVAIKFSRPWWITDCNISGGGIGSTDELIRTCVYPSYNIHDNPDEPAVLLCSYTWKQDALRIGSLVHPNSPHDEDELKEIMLQGLARLHNIDYNIINSLYVTHHAWNWYQDPNTMGAYAAFGPTDFSTLYPYLTRPAGLGLLHFAGEAISAHHGWIVGALESGYRAVSAFFEHFGLWEAKADLERIFGPPPPELEVEDEGTEHLQALLGSLSDDERGRLEAAMFEKERRDRGPF

Solvent-accessible surface area (backbone atoms only — not comparable to full-atom values): 42897 Å² total; per-residue (Å²): 105,68,75,77,42,38,68,53,50,51,34,31,72,75,38,48,47,64,17,47,57,56,40,50,76,47,17,67,26,22,36,51,52,42,41,51,70,68,41,84,68,90,53,35,42,68,67,41,45,52,50,47,32,58,73,75,42,38,47,69,49,41,62,27,9,30,43,53,54,49,48,51,54,60,71,65,58,66,85,79,84,83,80,57,84,86,37,73,62,50,57,55,53,55,52,55,69,69,41,87,73,75,83,77,75,95,57,52,70,46,30,40,31,46,56,69,88,78,43,90,48,31,28,38,40,30,28,62,98,76,42,80,43,68,30,76,60,47,80,48,56,68,39,43,53,44,53,62,71,30,48,49,85,49,23,61,62,51,69,54,37,53,46,28,38,67,57,54,41,51,30,42,30,22,39,33,35,35,35,22,51,34,42,52,56,36,79,73,65,68,50,74,50,54,51,75,49,78,48,92,53,85,40,34,26,26,43,44,58,67,64,70,65,80,49,67,68,78,37,65,37,72,36,40,56,19,50,32,33,44,55,42,8,47,46,56,32,9,40,56,35,97,60,45,54,50,90,24,64,67,44,51,49,53,50,48,50,45,51,16,63,77,66,73,41,63,50,69,60,58,59,72,33,57,72,52,51,44,52,48,40,31,39,66,34,62,82,36,32,22,61,28,48,43,48,43,48,34,33,70,73,65,31,46,62,42,44,71,29,34,26,32,52,43,33,29,26,48,27,26,23,67,45,35,86,42,49,71,37,71,66,12,27,50,44,12,42,50,51,37,53,44,52,46,24,59,71,71,65,36,59,68,61,41,51,46,48,35,71,74,72,39,76,76,57,60,84,53,40,66,53,96,87,25,53,43,70,53,30,42,50,53,15,41,38,52,74,68,56,36,52,54,45,48,53,46,46,51,50,44,52,54,59,68,66,43,85,125,106,66,76,78,43,38,70,52,50,51,35,32,72,75,38,49,48,64,17,47,58,57,39,50,77,47,18,68,26,20,36,50,51,42,41,50,70,69,41,87,59,90,50,36,40,68,68,40,44,52,52,48,32,57,73,74,43,39,47,68,49,40,62,27,9,31,42,53,54,48,49,50,53,58,71,66,60,68,86,78,84,84,80,58,83,85,39,71,60,51,58,54,52,54,52,55,70,69,41,87,73,75,84,79,74,95,57,52,69,47,31,40,30,46,60,52,96,77,44,89,48,34,28,36,39,29,28,62,97,76,41,80,43,68,32,75,60,46,80,48,56,68,37,43,53,44,51,62,70,29,48,49,86,49,22,60,61,51,69,54,39,54,46,28,37,66,58,56,40,51,30,42,29,20,39,34,34,36,34,23,50,34,41,52,56,35,79,73,64,68,50,72,51,53,49,73,48,78,48,92,53,86,43,34,26,27,42,44,56,65,68,65,64,80,49,69,67,79,36,63,37,72,37,39,56,20,50,34,33,44,56,43,8,47,47,55,33,10,40,57,35,99,59,47,56,52,90,24,65,66,44,50,51,53,49,48,49,46,50,17,61,76,67,74,42,62,49,67,60,58,60,72,32,55,72,51,51,44,52,48,41,30,38,67,34,61,81,37,32,21,59,29,48,43,48,44,47,35,34,70,74,64,30,47,62,40,44,72,29,36,26,33,52,42,32,30,26,47,28,25,24,68,45,34,87,40,49,73,37,70,65,11,25,51,43,14,41,50,52,37,53,45,50,45,23,59,72,70,65,35,60,68,60,42,51,48,49,34,71,75,71,40,76,74,56,60,83,54,41,69,53,96,87,26,53,43,69,52,31,43,48,53,14,42,38,52,74,69,55,34,51,54,46,48,52,47,46,52,50,42,53,55,59,68,65,44,85,125

Radius of gyration: 28.14 Å; Cα contacts (8 Å, |Δi|>4): 1429; chains: 2; bounding box: 73×82×69 Å

Secondary structure (DSSP, 8-state):
-HHHHHHHHHHHHH-HHHHHHHHHTTTT-BHHHHHHHH--SGGGSHHHHHHHHHHHSSTTGGGSBHHHHHHHHHHT--S-----TT-THHHHHHHHHH-SSPP--S--EEEEEE-TTS-SS-EEEEETTTEEEEES-EEE-S-HHHHHTSB-TTS---HHHHHHHHHS-EE-EEEEEEEESS-HHHHTT---S-EEEE-SSTT-EEEE-SSSTTS-TTS-EEEEEEEEEHHHHHHHHTT--TTTTTT-HHHHHHHHHHHHHHHT--HHHHHHHEEEEEEEEGGG-TTTSSSEE---TTHHHHTHHHHSS-BGGGTEEE-SGGGSSSTTSHHHHHHHHHHHHHHHHHHTT-HHHHHHHHHHH-SPPTTS--STT-SHHHHHHHHHS-HHHHHHHHHHHHHHHHHHT---/-HHHHHHHHHHHHH-HHHHHHHHHTTTT-BHHHHHHHH--SGGGSHHHHHHHHHHHSSTTGGGSBHHHHHHHHHHT--S-----TT-THHHHHHHHHH-SSPP--S--EEEEEE-GGGSSS-EEEEETTTEEEEES-EEE-S-HHHHHTSB-TTS---HHHHHHHHHS-EE-EEEEEEEESS-HHHHTT---S-EEEE-SSTT-EEEE-SSSTTS-TTS-EEEEEEEEEHHHHHHHHTT--TTTTTT-HHHHHHHHHHHHHHHT--HHHHHHHEEEEEEEEGGG-TTTSSSEE---TTHHHHTHHHHSS-BGGGTEEE-SGGGSSSTTSHHHHHHHHHHHHHHHHHHTT-HHHHHHHHHHH-SPPTTS--STT-SHHHHHHHHHS-HHHHHHHHHHHHHHHHHHT---

InterPro domains:
  IPR002937 Amine oxidase [PF01593] (40-341)
  IPR036188 FAD/NAD(P)-binding domain superfamily [SSF51905] (20-344)
  IPR050281 Flavin monoamine oxidase and related enzymes [PTHR10742] (82-348)

Nearest PDB structures (foldseek):
  9enn-assembly1_A  TM=9.309E-01  e=1.890E-29  Hebeloma cylindrosporum
  9enk-assembly2_C  TM=9.341E-01  e=1.792E-29  Hebeloma cylindrosporum
  9enj-assembly1_B  TM=9.384E-01  e=5.187E-29  Hebeloma cylindrosporum
  9enk-assembly2_D  TM=9.344E-01  e=3.215E-29  Hebeloma cylindrosporum
  9enj-assembly2_C  TM=9.332E-01  e=3.391E-29  Hebeloma cylindrosporum

Foldseek 3Di:
DCVLLVVLLVQCVVPVLRSLVVLLVQLQDQQLRSLLPPPDDDLNDPVNSVVCCQPVHAVCNSQFGPLLVSLQVNVPPDDDDDADVVHPVVVVVVVQVPDPDHDDPPWQWAEWAQCPPDDPLGIWTQTPPPGIDGDVFDEAEAALLSVLRHHCVHLQADPLQNCLSVPFDFKKKKWKKFKFQFDCCCVPQVPLAWDWQADSALLGIWTDDRPCSVPDRRGIDMTRLHIHIHPSRVVLVVQADPPPPPNNVVSVLSSLVVVCVSRVHDSVVSVVGTDGMDMDIQCVDSRHNHQKTTHHRSSVVRRLVSLLFAASLLRYHYAYLNNASRMNDPVSRVLSVLSSVLSNCVLVVVVVVNVVSCVVVNDHDSNQQPPPPGCRVVRSNLNNDHNVVNVVVVVVVVVVVVVVVPDD/DCVLLVVLLVQCVVPVLRSLVVLLVQLQDQQLRSLLPPPPDPLNDPVNSVVCCQVVHAVCNSQFGPLLVSLQVNVPPDDDDDADVVHPVVVVVVVQVPDPDHDDPPWQWAEWAQCPPPDVLRIWTQTPPPGIDGDVFAEAEAALLSVLRHHCVHLQADPLQNCLSVPFDFKKKKWKKFKFQFDCCCVVQVPLAWDWQADSALLGIWTDDRPCSVPDRRGIDMTRLHIHIHPSRVVLVVQADPPPPPPNVVSVLSSLVVVCVSRVHDSVVSVVGTDGMDMDIQCVDSRRNHQKTTHHRSSVVRRLVSLLFAASLLRYHYAYLNNASRMNDPVSRVLSVLSNVLSNCVLVVVVVVNVVSCVVVNDHDSNQQPPPPGCRVVRSNLNNDHPVVNVVVVVVVVVVVVVVVPDD

Organism: NCBI:txid3140254

pLDDT: mean 87.55, std 15.18, range [23.95, 98.88]